Protein AF-0000000087009819 (afdb_homodimer)

Secondary structure (DSSP, 8-state):
---GGGS-HHHHHHHHHHHH-HHHHHHHHHHHHHHHTHHHHHHHHHHHHHHHTTSHHHHHHHHHHHHHHHHHHHHHHHHHHHHHHHHHHHHHHHHHHHHHHHHHT--GGGGG-HHHHHHHHHHHHHHHHTHHHHHHHHHHHHHHHHHHHHHHHHHHHTT-HHHHHHHHHTHHHHHHHHHHHHHHHHHHHHHHHHHHHHHHHHHHHHHSHHHHHHHHHTT-HHHHHHHHHHHHHHHHHHHHHHHHHHHHHHHHHHHHHHHHHHHHHHHHHHHTTT-HHHHHHHHHHHHHHHHHHTTHHHHHHHHHHHHHHHHHHHHHHHS--------------EEEEEEEEEEETTEEEEEEEEEEEETTSEEEEEE-TTSSHHHHHHHHHT--SSEEEEEEETTEE--SS-TTSPPPEEEE-TT-----SBHHHHHTTT--GGG--HHHHHHHHHHTT-HHHHHTSTTGGGPBBSTTTT-B---HHHHHHHHHHHHHHH--SEEEEESTTTTS-HHHHHHHHHHHHHHTTTSEEEEEES-GGGGTT-SEEEEEETTEEEEEE-HHHHHHTT-HHHHHHHHHHTT-/---GGGS-HHHHHHHHHHHH-HHHHHHHHHHHHHHHTHHHHHHHHHHHHHHHTTSHHHHHHHHHHHHHHHHHHHHHHHHHHHHHHHHHHHHHHHHHHHHHHHHHT--GGGGG-HHHHHHHHHHHHHHHHTHHHHHHHHHHHHHHHHHHHHHHHHHHHTT-HHHHHHHHHTHHHHHHHHHHHHHHHHHHHHHHHHHHHHHHHHHHHHHSHHHHHHHHHTT-HHHHHHHHHHHHHHHHHHHHHHHHHHHHHHHHHHHHHHHHHHHHHHHHHHHTTT-HHHHHHHHHHHHHHHHHTTTHHHHHHHHHHHHHHHHHHHHHHHS--------------EEEEEEEEEEETTEEEEEEEEEEEETTSEEEEEE-TTSSHHHHHHHHTT--SSEEEEEEETTEE--TT-TTSPPPEEEE-TT-----SBHHHHHTTT--GGG--HHHHHHHHHHTT-HHHHHTSTTGGGPBBSTTTT-B---HHHHHHHHHHHHHHH--SEEEEESTTTTS-HHHHHHHHHHHHHHTTTSEEEEEES-GGGGTT-SEEEEEETTEEEEEE-HHHHHHTT-HHHHHHHHHHTT-

pLDDT: mean 83.57, std 10.73, range [29.25, 97.44]

Sequence (1152 aa):
MKTFDEYPGWLWALRYGFSVSRLWSVISSVLIFAVAFLPAINVVVVRFLSETLIDAKSAMLMLVLTGSLFGTGGALQQIANASSRINALRVNTHAGDQFDRKMTHVPAVLYESEEFMSTVRKARQCISEGHPSSQFQASINIVSAVITAGTLAVALYDLSAKAAFISIFAPIPTALAYAWYGRQEAKYWPIAAEFNRRSVYLQDQFSYYRTGSELATMNATSQLALGAAQSRRDYRKIREKLEGKSVISDSLSGMVTTVLFIVALVFLYRDAQHEVGAVFAGIIGLMSGISAMAGIGYQVGELAISMPANHHLRELLQIDTSKPQESIISDVTSVSVQNVGVRYDDLQAVRDVAFNVEQGSLCALVGENGSGKTTMIKALQGVQNDVSGSILVDGKALNLADSRQWFAFASVHQDYGRYELSVRDFVTLGVPESVISESSIAEAMRFAEAEEFVSALPQGLDSMLGVQWGGSELSGGQWQRLAIARAVLTDAPVWFMDEPTSAVDAPTEQRIFDRLAREAERRIIILSSHRVSTLRGVKNIIVLKNGTVCETGSYQELMENETEFYRMFSTQLETAMKTFDEYPGWLWALRYGFSVSRLWSVISSVLIFAVAFLPAINVVVVRFLSETLIDAKSAMLMLVLTGSLFGTGGALQQIANASSRINALRVNTHAGDQFDRKMTHVPAVLYESEEFMSTVRKARQCISEGHPSSQFQASINIVSAVITAGTLAVALYDLSAKAAFISIFAPIPTALAYAWYGRQEAKYWPIAAEFNRRSVYLQDQFSYYRTGSELATMNATSQLALGAAQSRRDYRKIREKLEGKSVISDSLSGMVTTVLFIVALVFLYRDAQHEVGAVFAGIIGLMSGISAMAGIGYQVGELAISMPANHHLRELLQIDTSKPQESIISDVTSVSVQNVGVRYDDLQAVRDVAFNVEQGSLCALVGENGSGKTTMIKALQGVQNDVSGSILVDGKALNLADSRQWFAFASVHQDYGRYELSVRDFVTLGVPESVISESSIAEAMRFAEAEEFVSALPQGLDSMLGVQWGGSELSGGQWQRLAIARAVLTDAPVWFMDEPTSAVDAPTEQRIFDRLAREAERRIIILSSHRVSTLRGVKNIIVLKNGTVCETGSYQELMENETEFYRMFSTQLETA

Radius of gyration: 36.23 Å; Cα contacts (8 Å, |Δi|>4): 2103; chains: 2; bounding box: 70×115×74 Å

InterPro domains:
  IPR003439 ABC transporter-like, ATP-binding domain [PF00005] (351-502)
  IPR003439 ABC transporter-like, ATP-binding domain [PS50893] (335-571)
  IPR003593 AAA+ ATPase domain [SM00382] (359-548)
  IPR017871 ABC transporter-like, conserved site [PS00211] (474-488)
  IPR027417 P-loop containing nucleoside triphosphate hydrolase [G3DSA:3.40.50.300] (331-576)
  IPR027417 P-loop containing nucleoside triphosphate hydrolase [SSF52540] (333-572)
  IPR036640 ABC transporter type 1, transmembrane domain superfamily [G3DSA:1.20.1560.10] (9-322)
  IPR036640 ABC transporter type 1, transmembrane domain superfamily [SSF90123] (21-318)
  IPR039421 Type 1 protein exporter [PTHR24221] (65-568)

Structure (mmCIF, N/CA/C/O backbone):
data_AF-0000000087009819-model_v1
#
loop_
_entity.id
_entity.type
_entity.pdbx_description
1 polymer 'ABC transporter ATP-binding protein'
#
loop_
_atom_site.group_PDB
_atom_site.id
_atom_site.type_symbol
_atom_site.label_atom_id
_atom_site.label_alt_id
_atom_site.label_comp_id
_atom_site.label_asym_id
_atom_site.label_entity_id
_atom_site.label_seq_id
_atom_site.pdbx_PDB_ins_code
_atom_site.Cartn_x
_atom_site.Cartn_y
_atom_site.Cartn_z
_atom_site.occupancy
_atom_site.B_iso_or_equiv
_atom_site.auth_seq_id
_atom_site.auth_comp_id
_atom_site.auth_asym_id
_atom_site.auth_atom_id
_atom_site.pdbx_PDB_model_num
ATOM 1 N N . MET A 1 1 ? 31.344 3.775 6.66 1 29.25 1 MET A N 1
ATOM 2 C CA . MET A 1 1 ? 30.234 4.586 7.164 1 29.25 1 MET A CA 1
ATOM 3 C C . MET A 1 1 ? 29.922 4.234 8.617 1 29.25 1 MET A C 1
ATOM 5 O O . MET A 1 1 ? 29.562 3.094 8.922 1 29.25 1 MET A O 1
ATOM 9 N N . LYS A 1 2 ? 30.375 4.859 9.602 1 37.56 2 LYS A N 1
ATOM 10 C CA . LYS A 1 2 ? 30.453 4.629 11.039 1 37.56 2 LYS A CA 1
ATOM 11 C C . LYS A 1 2 ? 29.062 4.383 11.625 1 37.56 2 LYS A C 1
ATOM 13 O O . LYS A 1 2 ? 28.078 5.008 11.211 1 37.56 2 LYS A O 1
ATOM 18 N N . THR A 1 3 ? 28.797 3.264 12.297 1 42.56 3 THR A N 1
ATOM 19 C CA . THR A 1 3 ? 27.672 2.654 13.016 1 42.56 3 THR A CA 1
ATOM 20 C C . THR A 1 3 ? 27.047 3.648 13.984 1 42.56 3 THR A C 1
ATOM 22 O O . THR A 1 3 ? 27.734 4.184 14.859 1 42.56 3 THR A O 1
ATOM 25 N N . PHE A 1 4 ? 26.344 4.496 13.594 1 47.66 4 PHE A N 1
ATOM 26 C CA . PHE A 1 4 ? 25.547 5.355 14.469 1 47.66 4 PHE A CA 1
ATOM 27 C C . PHE A 1 4 ? 25.078 4.59 15.695 1 47.66 4 PHE A C 1
ATOM 29 O O . PHE A 1 4 ? 24.078 4.965 16.312 1 47.66 4 PHE A O 1
ATOM 36 N N . ASP A 1 5 ? 25.516 3.41 15.93 1 50.91 5 ASP A N 1
ATOM 37 C CA . ASP A 1 5 ? 25.125 2.471 16.969 1 50.91 5 ASP A CA 1
ATOM 38 C C . ASP A 1 5 ? 25.219 3.109 18.359 1 50.91 5 ASP A C 1
ATOM 40 O O . ASP A 1 5 ? 24.438 2.777 19.25 1 50.91 5 ASP A O 1
ATOM 44 N N . GLU A 1 6 ? 26.344 3.99 18.562 1 52.09 6 GLU A N 1
ATOM 45 C CA . GLU A 1 6 ? 26.641 4.238 19.953 1 52.09 6 GLU A CA 1
ATOM 46 C C . GLU A 1 6 ? 25.781 5.355 20.531 1 52.09 6 GLU A C 1
ATOM 48 O O . GLU A 1 6 ? 25.875 5.68 21.719 1 52.09 6 GLU A O 1
ATOM 53 N N . TYR A 1 7 ? 25.109 5.844 19.719 1 54.03 7 TYR A N 1
ATOM 54 C CA . TYR A 1 7 ? 24.484 7.035 20.281 1 54.03 7 TYR A CA 1
ATOM 55 C C . TYR A 1 7 ? 23.078 6.73 20.781 1 54.03 7 TYR A C 1
ATOM 57 O O . TYR A 1 7 ? 22.406 5.848 20.25 1 54.03 7 TYR A O 1
ATOM 65 N N . PRO A 1 8 ? 22.828 7.27 21.906 1 62.16 8 PRO A N 1
ATOM 66 C CA . PRO A 1 8 ? 21.469 7.125 22.422 1 62.16 8 PRO A CA 1
ATOM 67 C C . PRO A 1 8 ? 20.406 7.445 21.391 1 62.16 8 PRO A C 1
ATOM 69 O O . PRO A 1 8 ? 20.656 8.195 20.438 1 62.16 8 PRO A O 1
ATOM 72 N N . GLY A 1 9 ? 19.312 6.691 21.281 1 63.31 9 GLY A N 1
ATOM 73 C CA . GLY A 1 9 ? 18.188 6.723 20.359 1 63.31 9 GLY A CA 1
ATOM 74 C C . GLY A 1 9 ? 17.75 8.133 20 1 63.31 9 GLY A C 1
ATOM 75 O O . GLY A 1 9 ? 17.469 8.422 18.844 1 63.31 9 GLY A O 1
ATOM 76 N N . TRP A 1 10 ? 18.016 9.031 20.906 1 69.31 10 TRP A N 1
ATOM 77 C CA . TRP A 1 10 ? 17.484 10.375 20.672 1 69.31 10 TRP A CA 1
ATOM 78 C C . TRP A 1 10 ? 18.438 11.195 19.812 1 69.31 10 TRP A C 1
ATOM 80 O O . TRP A 1 10 ? 18 12.102 19.094 1 69.31 10 TRP A O 1
ATOM 90 N N . LEU A 1 11 ? 19.703 10.891 19.766 1 78.44 11 LEU A N 1
ATOM 91 C CA . LEU A 1 11 ? 20.688 11.688 19.047 1 78.44 11 LEU A CA 1
ATOM 92 C C . LEU A 1 11 ? 20.953 11.102 17.656 1 78.44 11 LEU A C 1
ATOM 94 O O . LEU A 1 11 ? 21.484 11.789 16.781 1 78.44 11 LEU A O 1
ATOM 98 N N . TRP A 1 12 ? 20.547 9.945 17.516 1 82.62 12 TRP A N 1
ATOM 99 C CA . TRP A 1 12 ? 20.875 9.266 16.266 1 82.62 12 TRP A CA 1
ATOM 100 C C . TRP A 1 12 ? 20.312 10.023 15.078 1 82.62 12 TRP A C 1
ATOM 102 O O . TRP A 1 12 ? 21.016 10.266 14.094 1 82.62 12 TRP A O 1
ATOM 112 N N . ALA A 1 13 ? 19.078 10.398 15.156 1 83.62 13 ALA A N 1
ATOM 113 C CA . ALA A 1 13 ? 18.422 11.047 14.031 1 83.62 13 ALA A CA 1
ATOM 114 C C . ALA A 1 13 ? 19.062 12.398 13.727 1 83.62 13 ALA A C 1
ATOM 116 O O . ALA A 1 13 ? 19.141 12.805 12.562 1 83.62 13 ALA A O 1
ATOM 117 N N . LEU A 1 14 ? 19.516 13.094 14.75 1 87.38 14 LEU A N 1
ATOM 118 C CA . LEU A 1 14 ? 20.188 14.383 14.562 1 87.38 14 LEU A CA 1
ATOM 119 C C . LEU A 1 14 ? 21.516 14.203 13.836 1 87.38 14 LEU A C 1
ATOM 121 O O . LEU A 1 14 ? 21.797 14.922 12.875 1 87.38 14 LEU A O 1
ATOM 125 N N . ARG A 1 15 ? 22.281 13.258 14.273 1 85.31 15 ARG A N 1
ATOM 126 C CA . ARG A 1 15 ? 23.562 13 13.625 1 85.31 15 ARG A CA 1
ATOM 127 C C . ARG A 1 15 ? 23.359 12.477 12.203 1 85.31 15 ARG A C 1
ATOM 129 O O . ARG A 1 15 ? 24.125 12.828 11.297 1 85.31 15 ARG A O 1
ATOM 136 N N . TYR A 1 16 ? 22.422 11.625 12.102 1 86.94 16 TYR A N 1
ATOM 137 C CA . TYR A 1 16 ? 22.094 11.07 10.789 1 86.94 16 TYR A CA 1
ATOM 138 C C . TYR A 1 16 ? 21.688 12.164 9.812 1 86.94 16 TYR A C 1
ATOM 140 O O . TYR A 1 16 ? 22.188 12.211 8.68 1 86.94 16 TYR A O 1
ATOM 148 N N . GLY A 1 17 ? 20.875 13.023 10.211 1 87.19 17 GLY A N 1
ATOM 149 C CA . GLY A 1 17 ? 20.438 14.125 9.367 1 87.19 17 GLY A CA 1
ATOM 150 C C . GLY A 1 17 ? 21.578 15.031 8.945 1 87.19 17 GLY A C 1
ATOM 151 O O . GLY A 1 17 ? 21.703 15.391 7.77 1 87.19 17 GLY A O 1
ATOM 152 N N . PHE A 1 18 ? 22.438 15.328 9.891 1 89.62 18 PHE A N 1
ATOM 153 C CA . PHE A 1 18 ? 23.562 16.219 9.625 1 89.62 18 PHE A CA 1
ATOM 154 C C . PHE A 1 18 ? 24.594 15.539 8.75 1 89.62 18 PHE A C 1
ATOM 156 O O . PHE A 1 18 ? 25.328 16.203 8 1 89.62 18 PHE A O 1
ATOM 163 N N . SER A 1 19 ? 24.656 14.211 8.781 1 87.81 19 SER A N 1
ATOM 164 C CA . SER A 1 19 ? 25.625 13.484 7.992 1 87.81 19 SER A CA 1
ATOM 165 C C . SER A 1 19 ? 25.172 13.328 6.547 1 87.81 19 SER A C 1
ATOM 167 O O . SER A 1 19 ? 25.984 13.312 5.625 1 87.81 19 SER A O 1
ATOM 169 N N . VAL A 1 20 ? 23.938 13.164 6.301 1 86.56 20 VAL A N 1
ATOM 170 C CA . VAL A 1 20 ? 23.391 12.891 4.98 1 86.56 20 VAL A CA 1
ATOM 171 C C . VAL A 1 20 ? 23.344 14.18 4.16 1 86.56 20 VAL A C 1
ATOM 173 O O . VAL A 1 20 ? 23.781 14.203 3.008 1 86.56 20 VAL A O 1
ATOM 176 N N . SER A 1 21 ? 22.672 15.18 4.754 1 87.12 21 SER A N 1
ATOM 177 C CA . SER A 1 21 ? 22.547 16.484 4.105 1 87.12 21 SER A CA 1
ATOM 178 C C . SER A 1 21 ? 23.047 17.594 5.016 1 87.12 21 SER A C 1
ATOM 180 O O . SER A 1 21 ? 22.25 18.328 5.605 1 87.12 21 SER A O 1
ATOM 182 N N . ARG A 1 22 ? 24.344 17.797 5.047 1 86.75 22 ARG A N 1
ATOM 183 C CA . ARG A 1 22 ? 24.953 18.734 5.973 1 86.75 22 ARG A CA 1
ATOM 184 C C . ARG A 1 22 ? 24.469 20.156 5.719 1 86.75 22 ARG A C 1
ATOM 186 O O . ARG A 1 22 ? 24.062 20.859 6.648 1 86.75 22 ARG A O 1
ATOM 193 N N . LEU A 1 23 ? 24.438 20.5 4.457 1 89.06 23 LEU A N 1
ATOM 194 C CA . LEU A 1 23 ? 24.109 21.875 4.113 1 89.06 23 LEU A CA 1
ATOM 195 C C . LEU A 1 23 ? 22.656 22.188 4.453 1 89.06 23 LEU A C 1
ATOM 197 O O . LEU A 1 23 ? 22.375 23.156 5.168 1 89.06 23 LEU A O 1
ATOM 201 N N . TRP A 1 24 ? 21.781 21.312 4.027 1 89.19 24 TRP A N 1
ATOM 202 C CA . TRP A 1 24 ? 20.375 21.609 4.211 1 89.19 24 TRP A CA 1
ATOM 203 C C . TRP A 1 24 ? 19.953 21.406 5.668 1 89.19 24 TRP A C 1
ATOM 205 O O . TRP A 1 24 ? 19.047 22.078 6.16 1 89.19 24 TRP A O 1
ATOM 215 N N . SER A 1 25 ? 20.594 20.531 6.371 1 92.25 25 SER A N 1
ATOM 216 C CA . SER A 1 25 ? 20.312 20.344 7.789 1 92.25 25 SER A CA 1
ATOM 217 C C . SER A 1 25 ? 20.734 21.578 8.602 1 92.25 25 SER A C 1
ATOM 219 O O . SER A 1 25 ? 20.016 22.016 9.492 1 92.25 25 SER A O 1
ATOM 221 N N . VAL A 1 26 ? 21.875 22.109 8.219 1 92.56 26 VAL A N 1
ATOM 222 C CA . VAL A 1 26 ? 22.375 23.297 8.914 1 92.56 26 VAL A CA 1
ATOM 223 C C . VAL A 1 26 ? 21.516 24.5 8.57 1 92.56 26 VAL A C 1
ATOM 225 O O . VAL A 1 26 ? 21.109 25.266 9.453 1 92.56 26 VAL A O 1
ATOM 228 N N . ILE A 1 27 ? 21.203 24.609 7.285 1 91.75 27 ILE A N 1
ATOM 229 C CA . ILE A 1 27 ? 20.406 25.75 6.844 1 91.75 27 ILE A CA 1
ATOM 230 C C . ILE A 1 27 ? 19.047 25.719 7.527 1 91.75 27 ILE A C 1
ATOM 232 O O . ILE A 1 27 ? 18.578 26.719 8.055 1 91.75 27 ILE A O 1
ATOM 236 N N . SER A 1 28 ? 18.422 24.562 7.523 1 91.62 28 SER A N 1
ATOM 237 C CA . SER A 1 28 ? 17.109 24.453 8.141 1 91.62 28 SER A CA 1
ATOM 238 C C . SER A 1 28 ? 17.172 24.719 9.641 1 91.62 28 SER A C 1
ATOM 240 O O . SER A 1 28 ? 16.312 25.406 10.195 1 91.62 28 SER A O 1
ATOM 242 N N . SER A 1 29 ? 18.203 24.219 10.312 1 93.5 29 SER A N 1
ATOM 243 C CA . SER A 1 29 ? 18.344 24.406 11.75 1 93.5 29 SER A CA 1
ATOM 244 C C . SER A 1 29 ? 18.609 25.875 12.094 1 93.5 29 SER A C 1
ATOM 246 O O . SER A 1 29 ? 17.984 26.422 13 1 93.5 29 SER A O 1
ATOM 248 N N . VAL A 1 30 ? 19.453 26.484 11.344 1 93.06 30 VAL A N 1
ATOM 249 C CA . VAL A 1 30 ? 19.812 27.875 11.594 1 93.06 30 VAL A CA 1
ATOM 250 C C . VAL A 1 30 ? 18.609 28.781 11.352 1 93.06 30 VAL A C 1
ATOM 252 O O . VAL A 1 30 ? 18.359 29.703 12.125 1 93.06 30 VAL A O 1
ATOM 255 N N . LEU A 1 31 ? 17.922 28.5 10.297 1 91.31 31 LEU A N 1
ATOM 256 C CA . LEU A 1 31 ? 16.75 29.312 9.992 1 91.31 31 LEU A CA 1
ATOM 257 C C . LEU A 1 31 ? 15.672 29.141 11.055 1 91.31 31 LEU A C 1
ATOM 259 O O . LEU A 1 31 ? 15.023 30.109 11.453 1 91.31 31 LEU A O 1
ATOM 263 N N . ILE A 1 32 ? 15.492 27.922 11.547 1 90.88 32 ILE A N 1
ATOM 264 C CA . ILE A 1 32 ? 14.492 27.656 12.586 1 90.88 32 ILE A CA 1
ATOM 265 C C . ILE A 1 32 ? 14.906 28.344 13.883 1 90.88 32 ILE A C 1
ATOM 267 O O . ILE A 1 32 ? 14.07 28.922 14.578 1 90.88 32 ILE A O 1
ATOM 271 N N . PHE A 1 33 ? 16.156 28.359 14.18 1 92.19 33 PHE A N 1
ATOM 272 C CA . PHE A 1 33 ? 16.641 29.016 15.383 1 92.19 33 PHE A CA 1
ATOM 273 C C . PHE A 1 33 ? 16.547 30.531 15.258 1 92.19 33 PHE A C 1
ATOM 275 O O . PHE A 1 33 ? 16.266 31.234 16.234 1 92.19 33 PHE A O 1
ATOM 282 N N . ALA A 1 34 ? 16.75 30.984 14.039 1 90.94 34 ALA A N 1
ATOM 283 C CA . ALA A 1 34 ? 16.609 32.406 13.812 1 90.94 34 ALA A CA 1
ATOM 284 C C . ALA A 1 34 ? 15.164 32.875 14.047 1 90.94 34 ALA A C 1
ATOM 286 O O . ALA A 1 34 ? 14.93 33.906 14.641 1 90.94 34 ALA A O 1
ATOM 287 N N . VAL A 1 35 ? 14.234 32.062 13.625 1 87.19 35 VAL A N 1
ATOM 288 C CA . VAL A 1 35 ? 12.82 32.375 13.797 1 87.19 35 VAL A CA 1
ATOM 289 C C . VAL A 1 35 ? 12.461 32.281 15.281 1 87.19 35 VAL A C 1
ATOM 291 O O . VAL A 1 35 ? 11.578 33 15.742 1 87.19 35 VAL A O 1
ATOM 294 N N . ALA A 1 36 ? 13.227 31.5 16.031 1 88.44 36 ALA A N 1
ATOM 295 C CA . ALA A 1 36 ? 12.953 31.297 17.453 1 88.44 36 ALA A CA 1
ATOM 296 C C . ALA A 1 36 ? 13.227 32.562 18.234 1 88.44 36 ALA A C 1
ATOM 298 O O . ALA A 1 36 ? 12.695 32.75 19.328 1 88.44 36 ALA A O 1
ATOM 299 N N . PHE A 1 37 ? 13.922 33.5 17.656 1 89.06 37 PHE A N 1
ATOM 300 C CA . PHE A 1 37 ? 14.281 34.75 18.344 1 89.06 37 PHE A CA 1
ATOM 301 C C . PHE A 1 37 ? 13.258 35.844 18.062 1 89.06 37 PHE A C 1
ATOM 303 O O . PHE A 1 37 ? 13.258 36.875 18.734 1 89.06 37 PHE A O 1
ATOM 310 N N . LEU A 1 38 ? 12.375 35.562 17.172 1 85.12 38 LEU A N 1
ATOM 311 C CA . LEU A 1 38 ? 11.492 36.625 16.688 1 85.12 38 LEU A CA 1
ATOM 312 C C . LEU A 1 38 ? 10.555 37.094 17.781 1 85.12 38 LEU A C 1
ATOM 314 O O . LEU A 1 38 ? 10.336 38.312 17.938 1 85.12 38 LEU A O 1
ATOM 318 N N . PRO A 1 39 ? 10.016 36.188 18.609 1 81.69 39 PRO A N 1
ATOM 319 C CA . PRO A 1 39 ? 9.117 36.688 19.656 1 81.69 39 PRO A CA 1
ATOM 320 C C . PRO A 1 39 ? 9.82 37.625 20.641 1 81.69 39 PRO A C 1
ATOM 322 O O . PRO A 1 39 ? 9.25 38.625 21.047 1 81.69 39 PRO A O 1
ATOM 325 N N . ALA A 1 40 ? 11.031 37.344 21.016 1 85.75 40 ALA A N 1
ATOM 326 C CA . ALA A 1 40 ? 11.789 38.219 21.922 1 85.75 40 ALA A CA 1
ATOM 327 C C . ALA A 1 40 ? 12.086 39.562 21.281 1 85.75 40 ALA A C 1
ATOM 329 O O . ALA A 1 40 ? 12 40.594 21.938 1 85.75 40 ALA A O 1
ATOM 330 N N . ILE A 1 41 ? 12.422 39.531 20.016 1 86.5 41 ILE A N 1
ATOM 331 C CA . ILE A 1 41 ? 12.734 40.75 19.297 1 86.5 41 ILE A CA 1
ATOM 332 C C . ILE A 1 41 ? 11.484 41.625 19.203 1 86.5 41 ILE A C 1
ATOM 334 O O . ILE A 1 41 ? 11.578 42.875 19.281 1 86.5 41 ILE A O 1
ATOM 338 N N . ASN A 1 42 ? 10.328 41.031 19.031 1 81.62 42 ASN A N 1
ATOM 339 C CA . ASN A 1 42 ? 9.078 41.781 18.984 1 81.62 42 ASN A CA 1
ATOM 340 C C . ASN A 1 42 ? 8.82 42.531 20.297 1 81.62 42 ASN A C 1
ATOM 342 O O . ASN A 1 42 ? 8.344 43.656 20.281 1 81.62 42 ASN A O 1
ATOM 346 N N . VAL A 1 43 ? 9.133 41.906 21.406 1 81.62 43 VAL A N 1
ATOM 347 C CA . VAL A 1 43 ? 8.938 42.562 22.703 1 81.62 43 VAL A CA 1
ATOM 348 C C . VAL A 1 43 ? 9.82 43.781 22.812 1 81.62 43 VAL A C 1
ATOM 350 O O . VAL A 1 43 ? 9.359 44.875 23.219 1 81.62 43 VAL A O 1
ATOM 353 N N . VAL A 1 44 ? 11.023 43.656 22.438 1 85 44 VAL A N 1
ATOM 354 C CA . VAL A 1 44 ? 11.992 44.719 22.578 1 85 44 VAL A CA 1
ATOM 355 C C . VAL A 1 44 ? 11.617 45.875 21.641 1 85 44 VAL A C 1
ATOM 357 O O . VAL A 1 44 ? 11.641 47.062 22.047 1 85 44 VAL A O 1
ATOM 360 N N . VAL A 1 45 ? 11.242 45.562 20.484 1 83.38 45 VAL A N 1
ATOM 361 C CA . VAL A 1 45 ? 10.93 46.594 19.5 1 83.38 45 VAL A CA 1
ATOM 362 C C . VAL A 1 45 ? 9.664 47.344 19.922 1 83.38 45 VAL A C 1
ATOM 364 O O . VAL A 1 45 ? 9.586 48.562 19.797 1 83.38 45 VAL A O 1
ATOM 367 N N . VAL A 1 46 ? 8.672 46.625 20.391 1 80.69 46 VAL A N 1
ATOM 368 C CA . VAL A 1 46 ? 7.414 47.25 20.797 1 80.69 46 VAL A CA 1
ATOM 369 C C . VAL A 1 46 ? 7.645 48.125 22.031 1 80.69 46 VAL A C 1
ATOM 371 O O . VAL A 1 46 ? 7.023 49.188 22.172 1 80.69 46 VAL A O 1
ATOM 374 N N . ARG A 1 47 ? 8.484 47.719 22.891 1 81 47 ARG A N 1
ATOM 375 C CA . ARG A 1 47 ? 8.82 48.562 24.062 1 81 47 ARG A CA 1
ATOM 376 C C . ARG A 1 47 ? 9.453 49.875 23.625 1 81 47 ARG A C 1
ATOM 378 O O . ARG A 1 47 ? 9.109 50.938 24.156 1 81 47 ARG A O 1
ATOM 385 N N . PHE A 1 48 ? 10.328 49.75 22.672 1 82.25 48 PHE A N 1
ATOM 386 C CA . PHE A 1 48 ? 11 50.969 22.188 1 82.25 48 PHE A CA 1
ATOM 387 C C . PHE A 1 48 ? 10.023 51.844 21.422 1 82.25 48 PHE A C 1
ATOM 389 O O . PHE A 1 48 ? 10.148 53.062 21.422 1 82.25 48 PHE A O 1
ATOM 396 N N . LEU A 1 49 ? 9.102 51.188 20.797 1 82.12 49 LEU A N 1
ATOM 397 C CA . LEU A 1 49 ? 8.094 51.938 20.047 1 82.12 49 LEU A CA 1
ATOM 398 C C . LEU A 1 49 ? 7.254 52.781 20.984 1 82.12 49 LEU A C 1
ATOM 400 O O . LEU A 1 49 ? 6.914 53.938 20.656 1 82.12 49 LEU A O 1
ATOM 404 N N . SER A 1 50 ? 6.902 52.312 22.094 1 78.69 50 SER A N 1
ATOM 405 C CA . SER A 1 50 ? 6.074 53.031 23.062 1 78.69 50 SER A CA 1
ATOM 406 C C . SER A 1 50 ? 6.785 54.281 23.578 1 78.69 50 SER A C 1
ATOM 408 O O . SER A 1 50 ? 6.141 55.281 23.875 1 78.69 50 SER A O 1
ATOM 410 N N . GLU A 1 51 ? 8.062 54.188 23.609 1 77.88 51 GLU A N 1
ATOM 411 C CA . GLU A 1 51 ? 8.836 55.312 24.109 1 77.88 51 GLU A CA 1
ATOM 412 C C . GLU A 1 51 ? 9 56.406 23.047 1 77.88 51 GLU A C 1
ATOM 414 O O . GLU A 1 51 ? 9.156 57.594 23.375 1 77.88 51 GLU A O 1
ATOM 419 N N . THR A 1 52 ? 8.945 55.969 21.844 1 77.88 52 THR A N 1
ATOM 420 C CA . THR A 1 52 ? 9.266 56.906 20.766 1 77.88 52 THR A CA 1
ATOM 421 C C . THR A 1 52 ? 7.996 57.438 20.125 1 77.88 52 THR A C 1
ATOM 423 O O . THR A 1 52 ? 8.055 58.281 19.219 1 77.88 52 THR A O 1
ATOM 426 N N . LEU A 1 53 ? 6.863 56.969 20.5 1 76.12 53 LEU A N 1
ATOM 427 C CA . LEU A 1 53 ? 5.613 57.375 19.844 1 76.12 53 LEU A CA 1
ATOM 428 C C . LEU A 1 53 ? 5.371 58.875 19.969 1 76.12 53 LEU A C 1
ATOM 430 O O . LEU A 1 53 ? 4.613 59.438 19.203 1 76.12 53 LEU A O 1
ATOM 434 N N . ILE A 1 54 ? 6.105 59.531 20.828 1 70.06 54 ILE A N 1
ATOM 435 C CA . ILE A 1 54 ? 5.906 60.969 21.031 1 70.06 54 ILE A CA 1
ATOM 436 C C . ILE A 1 54 ? 6.535 61.75 19.875 1 70.06 54 ILE A C 1
ATOM 438 O O . ILE A 1 54 ? 5.961 62.719 19.391 1 70.06 54 ILE A O 1
ATOM 442 N N . ASP A 1 55 ? 7.637 61.156 19.422 1 79.19 55 ASP A N 1
ATOM 443 C CA . ASP A 1 55 ? 8.305 61.781 18.281 1 79.19 55 ASP A CA 1
ATOM 444 C C . ASP A 1 55 ? 7.883 61.125 16.969 1 79.19 55 ASP A C 1
ATOM 446 O O . ASP A 1 55 ? 8.062 59.938 16.781 1 79.19 55 ASP A O 1
ATOM 450 N N . ALA A 1 56 ? 7.266 61.938 16.094 1 78.12 56 ALA A N 1
ATOM 451 C CA . ALA A 1 56 ? 6.668 61.438 14.852 1 78.12 56 ALA A CA 1
ATOM 452 C C . ALA A 1 56 ? 7.703 60.719 13.984 1 78.12 56 ALA A C 1
ATOM 454 O O . ALA A 1 56 ? 7.434 59.656 13.438 1 78.12 56 ALA A O 1
ATOM 455 N N . LYS A 1 57 ? 8.82 61.344 13.812 1 82.62 57 LYS A N 1
ATOM 456 C CA . LYS A 1 57 ? 9.844 60.75 12.945 1 82.62 57 LYS A CA 1
ATOM 457 C C . LYS A 1 57 ? 10.336 59.438 13.5 1 82.62 57 LYS A C 1
ATOM 459 O O . LYS A 1 57 ? 10.453 58.438 12.758 1 82.62 57 LYS A O 1
ATOM 464 N N . SER A 1 58 ? 10.617 59.469 14.773 1 84.94 58 SER A N 1
ATOM 465 C CA . SER A 1 58 ? 11.094 58.219 15.398 1 84.94 58 SER A CA 1
ATOM 466 C C . SER A 1 58 ? 10 57.156 15.453 1 84.94 58 SER A C 1
ATOM 468 O O . SER A 1 58 ? 10.281 55.969 15.328 1 84.94 58 SER A O 1
ATOM 470 N N . ALA A 1 59 ? 8.828 57.625 15.547 1 82.5 59 ALA A N 1
ATOM 471 C CA . ALA A 1 59 ? 7.695 56.688 15.586 1 82.5 59 ALA A CA 1
ATOM 472 C C . ALA A 1 59 ? 7.512 56 14.242 1 82.5 59 ALA A C 1
ATOM 474 O O . ALA A 1 59 ? 7.25 54.812 14.188 1 82.5 59 ALA A O 1
ATOM 475 N N . MET A 1 60 ? 7.691 56.812 13.227 1 83.62 60 MET A N 1
ATOM 476 C CA . MET A 1 60 ? 7.535 56.219 11.891 1 83.62 60 MET A CA 1
ATOM 477 C C . MET A 1 60 ? 8.609 55.188 11.609 1 83.62 60 MET A C 1
ATOM 479 O O . MET A 1 60 ? 8.32 54.125 11.047 1 83.62 60 MET A O 1
ATOM 483 N N . LEU A 1 61 ? 9.758 55.438 11.984 1 84.44 61 LEU A N 1
ATOM 484 C CA . LEU A 1 61 ? 10.852 54.5 11.781 1 84.44 61 LEU A CA 1
ATOM 485 C C . LEU A 1 61 ? 10.617 53.219 12.562 1 84.44 61 LEU A C 1
ATOM 487 O O . LEU A 1 61 ? 10.867 52.125 12.055 1 84.44 61 LEU A O 1
ATOM 491 N N . MET A 1 62 ? 10.141 53.406 13.695 1 83.94 62 MET A N 1
ATOM 492 C CA . MET A 1 62 ? 9.93 52.219 14.531 1 83.94 62 MET A CA 1
ATOM 493 C C . MET A 1 62 ? 8.758 51.406 14.016 1 83.94 62 MET A C 1
ATOM 495 O O . MET A 1 62 ? 8.75 50.188 14.141 1 83.94 62 MET A O 1
ATOM 499 N N . LEU A 1 63 ? 7.793 52.062 13.508 1 83.5 63 LEU A N 1
ATOM 500 C CA . LEU A 1 63 ? 6.664 51.312 12.93 1 83.5 63 LEU A CA 1
ATOM 501 C C . LEU A 1 63 ? 7.102 50.531 11.711 1 83.5 63 LEU A C 1
ATOM 503 O O . LEU A 1 63 ? 6.66 49.406 11.516 1 83.5 63 LEU A O 1
ATOM 507 N N . VAL A 1 64 ? 7.957 51.125 10.961 1 83 64 VAL A N 1
ATOM 508 C CA . VAL A 1 64 ? 8.492 50.406 9.789 1 83 64 VAL A CA 1
ATOM 509 C C . VAL A 1 64 ? 9.336 49.219 10.242 1 83 64 VAL A C 1
ATOM 511 O O . VAL A 1 64 ? 9.266 48.156 9.648 1 83 64 VAL A O 1
ATOM 514 N N . LEU A 1 65 ? 10.039 49.438 11.281 1 81.94 65 LEU A N 1
ATOM 515 C CA . LEU A 1 65 ? 10.875 48.375 11.797 1 81.94 65 LEU A CA 1
ATOM 516 C C . LEU A 1 65 ? 10.016 47.219 12.359 1 81.94 65 LEU A C 1
ATOM 518 O O . LEU A 1 65 ? 10.328 46.062 12.164 1 81.94 65 LEU A O 1
ATOM 522 N N . THR A 1 66 ? 8.961 47.656 13.086 1 80.31 66 THR A N 1
ATOM 523 C CA . THR A 1 66 ? 8.062 46.625 13.633 1 80.31 66 THR A CA 1
ATOM 524 C C . THR A 1 66 ? 7.375 45.875 12.508 1 80.31 66 THR A C 1
ATOM 526 O O . THR A 1 66 ? 7.285 44.625 12.562 1 80.31 66 THR A O 1
ATOM 529 N N . GLY A 1 67 ? 6.91 46.562 11.539 1 78.12 67 GLY A N 1
ATOM 530 C CA . GLY A 1 67 ? 6.293 45.906 10.391 1 78.12 67 GLY A CA 1
ATOM 531 C C . GLY A 1 67 ? 7.246 45.031 9.625 1 78.12 67 GLY A C 1
ATOM 532 O O . GLY A 1 67 ? 6.879 43.906 9.227 1 78.12 67 GLY A O 1
ATOM 533 N N . SER A 1 68 ? 8.43 45.469 9.469 1 79.25 68 SER A N 1
ATOM 534 C CA . SER A 1 68 ? 9.43 44.688 8.758 1 79.25 68 SER A CA 1
ATOM 535 C C . SER A 1 68 ? 9.797 43.438 9.523 1 79.25 68 SER A C 1
ATOM 537 O O . SER A 1 68 ? 10 42.375 8.93 1 79.25 68 SER A O 1
ATOM 539 N N . LEU A 1 69 ? 9.859 43.5 10.781 1 79.88 69 LEU A N 1
ATOM 540 C CA . LEU A 1 69 ? 10.211 42.344 11.609 1 79.88 69 LEU A CA 1
ATOM 541 C C . LEU A 1 69 ? 9.109 41.281 11.555 1 79.88 69 LEU A C 1
ATOM 543 O O . LEU A 1 69 ? 9.398 40.094 11.453 1 79.88 69 LEU A O 1
ATOM 547 N N . PHE A 1 70 ? 7.926 41.75 11.625 1 73.44 70 PHE A N 1
ATOM 548 C CA . PHE A 1 70 ? 6.816 40.812 11.602 1 73.44 70 PHE A CA 1
ATOM 549 C C . PHE A 1 70 ? 6.66 40.188 10.219 1 73.44 70 PHE A C 1
ATOM 551 O O . PHE A 1 70 ? 6.402 39 10.102 1 73.44 70 PHE A O 1
ATOM 558 N N . GLY A 1 71 ? 6.754 41.031 9.156 1 70.81 71 GLY A N 1
ATOM 559 C CA . GLY A 1 71 ? 6.668 40.531 7.797 1 70.81 71 GLY A CA 1
ATOM 560 C C . GLY A 1 71 ? 7.805 39.594 7.441 1 70.81 71 GLY A C 1
ATOM 561 O O . GLY A 1 71 ? 7.574 38.5 6.898 1 70.81 71 GLY A O 1
ATOM 562 N N . THR A 1 72 ? 8.992 40.031 7.797 1 72.56 72 THR A N 1
ATOM 563 C CA . THR A 1 72 ? 10.164 39.219 7.504 1 72.56 72 THR A CA 1
ATOM 564 C C . THR A 1 72 ? 10.156 37.938 8.344 1 72.56 72 THR A C 1
ATOM 566 O O . THR A 1 72 ? 10.641 36.906 7.898 1 72.56 72 THR A O 1
ATOM 569 N N . GLY A 1 73 ? 9.555 38.094 9.578 1 76.31 73 GLY A N 1
ATOM 570 C CA . GLY A 1 73 ? 9.43 36.875 10.398 1 76.31 73 GLY A CA 1
ATOM 571 C C . GLY A 1 73 ? 8.578 35.812 9.758 1 76.31 73 GLY A C 1
ATOM 572 O O . GLY A 1 73 ? 8.93 34.625 9.797 1 76.31 73 GLY A O 1
ATOM 573 N N . GLY A 1 74 ? 7.469 36.219 9.109 1 73.06 74 GLY A N 1
ATOM 574 C CA . GLY A 1 74 ? 6.629 35.25 8.391 1 73.06 74 GLY A CA 1
ATOM 575 C C . GLY A 1 74 ? 7.328 34.625 7.203 1 73.06 74 GLY A C 1
ATOM 576 O O . GLY A 1 74 ? 7.227 33.406 6.988 1 73.06 74 GLY A O 1
ATOM 577 N N . ALA A 1 75 ? 8.023 35.438 6.449 1 73.94 75 ALA A N 1
ATOM 578 C CA . ALA A 1 75 ? 8.766 34.938 5.293 1 73.94 75 ALA A CA 1
ATOM 579 C C . ALA A 1 75 ? 9.875 34 5.723 1 73.94 75 ALA A C 1
ATOM 581 O O . ALA A 1 75 ? 10.078 32.938 5.098 1 73.94 75 ALA A O 1
ATOM 582 N N . LEU A 1 76 ? 10.586 34.438 6.758 1 80.75 76 LEU A N 1
ATOM 583 C CA . LEU A 1 76 ? 11.664 33.625 7.258 1 80.75 76 LEU A CA 1
ATOM 584 C C . LEU A 1 76 ? 11.133 32.281 7.742 1 80.75 76 LEU A C 1
ATOM 586 O O . LEU A 1 76 ? 11.773 31.234 7.559 1 80.75 76 LEU A O 1
ATOM 590 N N . GLN A 1 77 ? 10.047 32.312 8.305 1 80.94 77 GLN A N 1
ATOM 591 C CA . GLN A 1 77 ? 9.43 31.078 8.773 1 80.94 77 GLN A CA 1
ATOM 592 C C . GLN A 1 77 ? 9.07 30.172 7.609 1 80.94 77 GLN A C 1
ATOM 594 O O . GLN A 1 77 ? 9.25 28.953 7.695 1 80.94 77 GLN A O 1
ATOM 599 N N . GLN A 1 78 ? 8.586 30.703 6.547 1 74.75 78 GLN A N 1
ATOM 600 C CA . GLN A 1 78 ? 8.234 29.906 5.371 1 74.75 78 GLN A CA 1
ATOM 601 C C . GLN A 1 78 ? 9.469 29.281 4.734 1 74.75 78 GLN A C 1
ATOM 603 O O . GLN A 1 78 ? 9.438 28.125 4.297 1 74.75 78 GLN A O 1
ATOM 608 N N . ILE A 1 79 ? 10.484 30.078 4.676 1 81.75 79 ILE A N 1
ATOM 609 C CA . ILE A 1 79 ? 11.734 29.578 4.117 1 81.75 79 ILE A CA 1
ATOM 610 C C . ILE A 1 79 ? 12.289 28.469 4.996 1 81.75 79 ILE A C 1
ATOM 612 O O . ILE A 1 79 ? 12.805 27.469 4.488 1 81.75 79 ILE A O 1
ATOM 616 N N . ALA A 1 80 ? 12.156 28.672 6.27 1 87.56 80 ALA A N 1
ATOM 617 C CA . ALA A 1 80 ? 12.617 27.656 7.203 1 87.56 80 ALA A CA 1
ATOM 618 C C . ALA A 1 80 ? 11.836 26.344 7.008 1 87.56 80 ALA A C 1
ATOM 620 O O . ALA A 1 80 ? 12.422 25.266 7 1 87.56 80 ALA A O 1
ATOM 621 N N . ASN A 1 81 ? 10.562 26.422 6.805 1 82.69 81 ASN A N 1
ATOM 622 C CA . ASN A 1 81 ? 9.734 25.234 6.598 1 82.69 81 ASN A CA 1
ATOM 623 C C . ASN A 1 81 ? 10.078 24.531 5.289 1 82.69 81 ASN A C 1
ATOM 625 O O . ASN A 1 81 ? 10.148 23.297 5.242 1 82.69 81 ASN A O 1
ATOM 629 N N . ALA A 1 82 ? 10.234 25.344 4.281 1 82.56 82 ALA A N 1
ATOM 630 C CA . ALA A 1 82 ? 10.594 24.781 2.98 1 82.56 82 ALA A CA 1
ATOM 631 C C . ALA A 1 82 ? 11.938 24.062 3.047 1 82.56 82 ALA A C 1
ATOM 633 O O . ALA A 1 82 ? 12.102 22.969 2.482 1 82.56 82 ALA A O 1
ATOM 634 N N . SER A 1 83 ? 12.883 24.766 3.688 1 88.06 83 SER A N 1
ATOM 635 C CA . SER A 1 83 ? 14.203 24.156 3.834 1 88.06 83 SER A CA 1
ATOM 636 C C . SER A 1 83 ? 14.133 22.844 4.617 1 88.06 83 SER A C 1
ATOM 638 O O . SER A 1 83 ? 14.859 21.906 4.316 1 88.06 83 SER A O 1
ATOM 640 N N . SER A 1 84 ? 13.297 22.828 5.605 1 90.81 84 SER A N 1
ATOM 641 C CA . SER A 1 84 ? 13.117 21.609 6.395 1 90.81 84 SER A CA 1
ATOM 642 C C . SER A 1 84 ? 12.531 20.484 5.551 1 90.81 84 SER A C 1
ATOM 644 O O . SER A 1 84 ? 12.875 19.328 5.734 1 90.81 84 SER A O 1
ATOM 646 N N . ARG A 1 85 ? 11.664 20.844 4.648 1 87.38 85 ARG A N 1
ATOM 647 C CA . ARG A 1 85 ? 11.062 19.828 3.777 1 87.38 85 ARG A CA 1
ATOM 648 C C . ARG A 1 85 ? 12.094 19.25 2.814 1 87.38 85 ARG A C 1
ATOM 650 O O . ARG A 1 85 ? 12.094 18.047 2.541 1 87.38 85 ARG A O 1
ATOM 657 N N . ILE A 1 86 ? 12.867 20.141 2.295 1 89.19 86 ILE A N 1
ATOM 658 C CA . ILE A 1 86 ? 13.93 19.688 1.404 1 89.19 86 ILE A CA 1
ATOM 659 C C . ILE A 1 86 ? 14.867 18.734 2.156 1 89.19 86 ILE A C 1
ATOM 661 O O . ILE A 1 86 ? 15.25 17.688 1.636 1 89.19 86 ILE A O 1
ATOM 665 N N . ASN A 1 87 ? 15.203 19.203 3.326 1 91.5 87 ASN A N 1
ATOM 666 C CA . ASN A 1 87 ? 16.047 18.344 4.145 1 91.5 87 ASN A CA 1
ATOM 667 C C . ASN A 1 87 ? 15.391 17 4.414 1 91.5 87 ASN A C 1
ATOM 669 O O . ASN A 1 87 ? 16.062 15.961 4.391 1 91.5 87 ASN A O 1
ATOM 673 N N . ALA A 1 88 ? 14.125 17.047 4.762 1 92.25 88 ALA A N 1
ATOM 674 C CA . ALA A 1 88 ? 13.391 15.805 5.039 1 92.25 88 ALA A CA 1
ATOM 675 C C . ALA A 1 88 ? 13.43 14.867 3.838 1 92.25 88 ALA A C 1
ATOM 677 O O . ALA A 1 88 ? 13.609 13.656 3.994 1 92.25 88 ALA A O 1
ATOM 678 N N . LEU A 1 89 ? 13.281 15.477 2.689 1 90.56 89 LEU A N 1
ATOM 679 C CA . LEU A 1 89 ? 13.312 14.695 1.46 1 90.56 89 LEU A CA 1
ATOM 680 C C . LEU A 1 89 ? 14.664 14.008 1.289 1 90.56 89 LEU A C 1
ATOM 682 O O . LEU A 1 89 ? 14.727 12.82 0.962 1 90.56 89 LEU A O 1
ATOM 686 N N . ARG A 1 90 ? 15.641 14.719 1.496 1 92.12 90 ARG A N 1
ATOM 687 C CA . ARG A 1 90 ? 16.984 14.195 1.306 1 92.12 90 ARG A CA 1
ATOM 688 C C . ARG A 1 90 ? 17.297 13.117 2.338 1 92.12 90 ARG A C 1
ATOM 690 O O . ARG A 1 90 ? 17.891 12.086 2.006 1 92.12 90 ARG A O 1
ATOM 697 N N . VAL A 1 91 ? 16.953 13.359 3.531 1 92.94 91 VAL A N 1
ATOM 698 C CA . VAL A 1 91 ? 17.219 12.406 4.602 1 92.94 91 VAL A CA 1
ATOM 699 C C . VAL A 1 91 ? 16.438 11.117 4.34 1 92.94 91 VAL A C 1
ATOM 701 O O . VAL A 1 91 ? 16.984 10.016 4.469 1 92.94 91 VAL A O 1
ATOM 704 N N . ASN A 1 92 ? 15.211 11.203 3.973 1 92.81 92 ASN A N 1
ATOM 705 C CA . ASN A 1 92 ? 14.383 10.023 3.75 1 92.81 92 ASN A CA 1
ATOM 706 C C . ASN A 1 92 ? 14.852 9.234 2.531 1 92.81 92 ASN A C 1
ATOM 708 O O . ASN A 1 92 ? 14.828 8 2.537 1 92.81 92 ASN A O 1
ATOM 712 N N . THR A 1 93 ? 15.195 9.938 1.445 1 92.62 93 THR A N 1
ATOM 713 C CA . THR A 1 93 ? 15.688 9.242 0.262 1 92.62 93 THR A CA 1
ATOM 714 C C . THR A 1 93 ? 17 8.516 0.571 1 92.62 93 THR A C 1
ATOM 716 O O . THR A 1 93 ? 17.219 7.406 0.078 1 92.62 93 THR A O 1
ATOM 719 N N . HIS A 1 94 ? 17.828 9.203 1.35 1 93.06 94 HIS A N 1
ATOM 720 C CA . HIS A 1 94 ? 19.078 8.547 1.731 1 93.06 94 HIS A CA 1
ATOM 721 C C . HIS A 1 94 ? 18.812 7.316 2.59 1 93.06 94 HIS A C 1
ATOM 723 O O . HIS A 1 94 ? 19.5 6.301 2.457 1 93.06 94 HIS A O 1
ATOM 729 N N . ALA A 1 95 ? 17.875 7.426 3.484 1 93.19 95 ALA A N 1
ATOM 730 C CA . ALA A 1 95 ? 17.5 6.266 4.293 1 93.19 95 ALA A CA 1
ATOM 731 C C . ALA A 1 95 ? 17 5.125 3.414 1 93.19 95 ALA A C 1
ATOM 733 O O . ALA A 1 95 ? 17.312 3.957 3.668 1 93.19 95 ALA A O 1
ATOM 734 N N . GLY A 1 96 ? 16.172 5.484 2.453 1 93.5 96 GLY A N 1
ATOM 735 C CA . GLY A 1 96 ? 15.727 4.48 1.502 1 93.5 96 GLY A CA 1
ATOM 736 C C . GLY A 1 96 ? 16.875 3.814 0.758 1 93.5 96 GLY A C 1
ATOM 737 O O . GLY A 1 96 ? 16.875 2.598 0.566 1 93.5 96 GLY A O 1
ATOM 738 N N . ASP A 1 97 ? 17.844 4.621 0.354 1 93.81 97 ASP A N 1
ATOM 739 C CA . ASP A 1 97 ? 19 4.098 -0.348 1 93.81 97 ASP A CA 1
ATOM 740 C C . ASP A 1 97 ? 19.812 3.156 0.548 1 93.81 97 ASP A C 1
ATOM 742 O O . ASP A 1 97 ? 20.344 2.146 0.08 1 93.81 97 ASP A O 1
ATOM 746 N N . GLN A 1 98 ? 19.922 3.547 1.752 1 92.5 98 GLN A N 1
ATOM 747 C CA . GLN A 1 98 ? 20.641 2.697 2.689 1 92.5 98 GLN A CA 1
ATOM 748 C C . GLN A 1 98 ? 19.938 1.359 2.881 1 92.5 98 GLN A C 1
ATOM 750 O O . GLN A 1 98 ? 20.594 0.316 2.986 1 92.5 98 GLN A O 1
ATOM 755 N N . PHE A 1 99 ? 18.656 1.447 3.004 1 94.19 99 PHE A N 1
ATOM 756 C CA . PHE A 1 99 ? 17.859 0.233 3.109 1 94.19 99 PHE A CA 1
ATOM 757 C C . PHE A 1 99 ? 18.094 -0.674 1.906 1 94.19 99 PHE A C 1
ATOM 759 O O . PHE A 1 99 ? 18.328 -1.875 2.062 1 94.19 99 PHE A O 1
ATOM 766 N N . ASP A 1 100 ? 18.016 -0.082 0.734 1 94.38 100 ASP A N 1
ATOM 767 C CA . ASP A 1 100 ? 18.219 -0.837 -0.498 1 94.38 100 ASP A CA 1
ATOM 768 C C . ASP A 1 100 ? 19.609 -1.478 -0.522 1 94.38 100 ASP A C 1
ATOM 770 O O . ASP A 1 100 ? 19.75 -2.646 -0.889 1 94.38 100 ASP A O 1
ATOM 774 N N . ARG A 1 101 ? 20.609 -0.718 -0.191 1 92.06 101 ARG A N 1
ATOM 775 C CA . ARG A 1 101 ? 21.984 -1.218 -0.186 1 92.06 101 ARG A CA 1
ATOM 776 C C . ARG A 1 101 ? 22.141 -2.373 0.797 1 92.06 101 ARG A C 1
ATOM 778 O O . ARG A 1 101 ? 22.828 -3.354 0.505 1 92.06 101 ARG A O 1
ATOM 785 N N . LYS A 1 102 ? 21.578 -2.176 1.911 1 92.75 102 LYS A N 1
ATOM 786 C CA . LYS A 1 102 ? 21.641 -3.242 2.906 1 92.75 102 LYS A CA 1
ATOM 787 C C . LYS A 1 102 ? 21 -4.523 2.385 1 92.75 102 LYS A C 1
ATOM 789 O O . LYS A 1 102 ? 21.547 -5.613 2.547 1 92.75 102 LYS A O 1
ATOM 794 N N . MET A 1 103 ? 19.891 -4.418 1.77 1 93 103 MET A N 1
ATOM 795 C CA . MET A 1 103 ? 19.141 -5.574 1.289 1 93 103 MET A CA 1
ATOM 796 C C . MET A 1 103 ? 19.906 -6.293 0.18 1 93 103 MET A C 1
ATOM 798 O O . MET A 1 103 ? 19.719 -7.496 -0.028 1 93 103 MET A O 1
ATOM 802 N N . THR A 1 104 ? 20.734 -5.574 -0.574 1 91.25 104 THR A N 1
ATOM 803 C CA . THR A 1 104 ? 21.531 -6.184 -1.635 1 91.25 104 THR A CA 1
ATOM 804 C C . THR A 1 104 ? 22.516 -7.195 -1.06 1 91.25 104 THR A C 1
ATOM 806 O O . THR A 1 104 ? 22.938 -8.117 -1.756 1 91.25 104 THR A O 1
ATOM 809 N N . HIS A 1 105 ? 22.797 -7.055 0.196 1 88.69 105 HIS A N 1
ATOM 810 C CA . HIS A 1 105 ? 23.812 -7.906 0.798 1 88.69 105 HIS A CA 1
ATOM 811 C C . HIS A 1 105 ? 23.188 -8.953 1.713 1 88.69 105 HIS A C 1
ATOM 813 O O . HIS A 1 105 ? 23.906 -9.711 2.379 1 88.69 105 HIS A O 1
ATOM 819 N N . VAL A 1 106 ? 21.922 -9.016 1.734 1 89.19 106 VAL A N 1
ATOM 820 C CA . VAL A 1 106 ? 21.234 -9.977 2.59 1 89.19 106 VAL A CA 1
ATOM 821 C C . VAL A 1 106 ? 21.172 -11.336 1.89 1 89.19 106 VAL A C 1
ATOM 823 O O . VAL A 1 106 ? 20.641 -11.438 0.775 1 89.19 106 VAL A O 1
ATOM 826 N N . PRO A 1 107 ? 21.719 -12.297 2.52 1 86.31 107 PRO A N 1
ATOM 827 C CA . PRO A 1 107 ? 21.625 -13.641 1.93 1 86.31 107 PRO A CA 1
ATOM 828 C C . PRO A 1 107 ? 20.203 -14.203 1.97 1 86.31 107 PRO A C 1
ATOM 830 O O . PRO A 1 107 ? 19.422 -13.828 2.84 1 86.31 107 PRO A O 1
ATOM 833 N N . ALA A 1 108 ? 19.938 -15.133 1.091 1 86.12 108 ALA A N 1
ATOM 834 C CA . ALA A 1 108 ? 18.609 -15.703 0.94 1 86.12 108 ALA A CA 1
ATOM 835 C C . ALA A 1 108 ? 18.172 -16.438 2.209 1 86.12 108 ALA A C 1
ATOM 837 O O . ALA A 1 108 ? 16.984 -16.469 2.543 1 86.12 108 ALA A O 1
ATOM 838 N N . VAL A 1 109 ? 19.094 -16.969 2.963 1 84.12 109 VAL A N 1
ATOM 839 C CA . VAL A 1 109 ? 18.797 -17.781 4.145 1 84.12 109 VAL A CA 1
ATOM 840 C C . VAL A 1 109 ? 18.109 -16.922 5.203 1 84.12 109 VAL A C 1
ATOM 842 O O . VAL A 1 109 ? 17.266 -17.406 5.949 1 84.12 109 VAL A O 1
ATOM 845 N N . LEU A 1 110 ? 18.453 -15.664 5.223 1 86.56 110 LEU A N 1
ATOM 846 C CA . LEU A 1 110 ? 17.891 -14.781 6.242 1 86.56 110 LEU A CA 1
ATOM 847 C C . LEU A 1 110 ? 16.422 -14.492 5.969 1 86.56 110 LEU A C 1
ATOM 849 O O . LEU A 1 110 ? 15.672 -14.172 6.891 1 86.56 110 LEU A O 1
ATOM 853 N N . TYR A 1 111 ? 15.992 -14.656 4.734 1 86.38 111 TYR A N 1
ATOM 854 C CA . TYR A 1 111 ? 14.602 -14.414 4.391 1 86.38 111 TYR A CA 1
ATOM 855 C C . TYR A 1 111 ? 13.695 -15.469 5.012 1 86.38 111 TYR A C 1
ATOM 857 O O . TYR A 1 111 ? 12.484 -15.258 5.156 1 86.38 111 TYR A O 1
ATOM 865 N N . GLU A 1 112 ? 14.258 -16.562 5.375 1 80.88 112 GLU A N 1
ATOM 866 C CA . GLU A 1 112 ? 13.492 -17.656 5.961 1 80.88 112 GLU A CA 1
ATOM 867 C C . GLU A 1 112 ? 13.18 -17.391 7.43 1 80.88 112 GLU A C 1
ATOM 869 O O . GLU A 1 112 ? 12.266 -18 7.996 1 80.88 112 GLU A O 1
ATOM 874 N N . SER A 1 113 ? 13.914 -16.5 7.953 1 83 113 SER A N 1
ATOM 875 C CA . SER A 1 113 ? 13.711 -16.141 9.352 1 83 113 SER A CA 1
ATOM 876 C C . SER A 1 113 ? 12.555 -15.156 9.516 1 83 113 SER A C 1
ATOM 878 O O . SER A 1 113 ? 12.586 -14.062 8.945 1 83 113 SER A O 1
ATOM 880 N N . GLU A 1 114 ? 11.602 -15.547 10.289 1 81.75 114 GLU A N 1
ATOM 881 C CA . GLU A 1 114 ? 10.461 -14.672 10.555 1 81.75 114 GLU A CA 1
ATOM 882 C C . GLU A 1 114 ? 10.898 -13.391 11.266 1 81.75 114 GLU A C 1
ATOM 884 O O . GLU A 1 114 ? 10.352 -12.32 11.023 1 81.75 114 GLU A O 1
ATOM 889 N N . GLU A 1 115 ? 11.773 -13.57 12.195 1 82.75 115 GLU A N 1
ATOM 890 C CA . GLU A 1 115 ? 12.273 -12.414 12.93 1 82.75 115 GLU A CA 1
ATOM 891 C C . GLU A 1 115 ? 12.938 -11.406 11.992 1 82.75 115 GLU A C 1
ATOM 893 O O . GLU A 1 115 ? 12.711 -10.203 12.102 1 82.75 115 GLU A O 1
ATOM 898 N N . PHE A 1 116 ? 13.766 -11.945 11.125 1 88.44 116 PHE A N 1
ATOM 899 C CA . PHE A 1 116 ? 14.43 -11.062 10.164 1 88.44 116 PHE A CA 1
ATOM 900 C C . PHE A 1 116 ? 13.398 -10.359 9.281 1 88.44 116 PHE A C 1
ATOM 902 O O . PHE A 1 116 ? 13.484 -9.148 9.078 1 88.44 116 PHE A O 1
ATOM 909 N N . MET A 1 117 ? 12.43 -11.086 8.789 1 87.44 117 MET A N 1
ATOM 910 C CA . MET A 1 117 ? 11.422 -10.516 7.902 1 87.44 117 MET A CA 1
ATOM 911 C C . MET A 1 117 ? 10.578 -9.477 8.633 1 87.44 117 MET A C 1
ATOM 913 O O . MET A 1 117 ? 10.156 -8.484 8.039 1 87.44 117 MET A O 1
ATOM 917 N N . SER A 1 118 ? 10.359 -9.727 9.883 1 85.69 118 SER A N 1
ATOM 918 C CA . SER A 1 118 ? 9.648 -8.734 10.688 1 85.69 118 SER A CA 1
ATOM 919 C C . SER A 1 118 ? 10.445 -7.441 10.797 1 85.69 118 SER A C 1
ATOM 921 O O . SER A 1 118 ? 9.883 -6.348 10.688 1 85.69 118 SER A O 1
ATOM 923 N N . THR A 1 119 ? 11.703 -7.613 11.016 1 89.12 119 THR A N 1
ATOM 924 C CA . THR A 1 119 ? 12.57 -6.445 11.109 1 89.12 119 THR A CA 1
ATOM 925 C C . THR A 1 119 ? 12.594 -5.688 9.781 1 89.12 119 THR A C 1
ATOM 927 O O . THR A 1 119 ? 12.562 -4.453 9.766 1 89.12 119 THR A O 1
ATOM 930 N N . VAL A 1 120 ? 12.648 -6.422 8.695 1 92.44 120 VAL A N 1
ATOM 931 C CA . VAL A 1 120 ? 12.672 -5.809 7.371 1 92.44 120 VAL A CA 1
ATOM 932 C C . VAL A 1 120 ? 11.375 -5.039 7.137 1 92.44 120 VAL A C 1
ATOM 934 O O . VAL A 1 120 ? 11.398 -3.906 6.648 1 92.44 120 VAL A O 1
ATOM 937 N N . ARG A 1 121 ? 10.336 -5.641 7.477 1 85.81 121 ARG A N 1
ATOM 938 C CA . ARG A 1 121 ? 9.031 -5.004 7.301 1 85.81 121 ARG A CA 1
ATOM 939 C C . ARG A 1 121 ? 8.938 -3.725 8.125 1 85.81 121 ARG A C 1
ATOM 941 O O . ARG A 1 121 ? 8.438 -2.707 7.637 1 85.81 121 ARG A O 1
ATOM 948 N N . LYS A 1 122 ? 9.336 -3.773 9.367 1 84.94 122 LYS A N 1
ATOM 949 C CA . LYS A 1 122 ? 9.289 -2.609 10.25 1 84.94 122 LYS A CA 1
ATOM 950 C C . LYS A 1 122 ? 10.203 -1.499 9.742 1 84.94 122 LYS A C 1
ATOM 952 O O . LYS A 1 122 ? 9.844 -0.321 9.789 1 84.94 122 LYS A O 1
ATOM 957 N N . ALA A 1 123 ? 1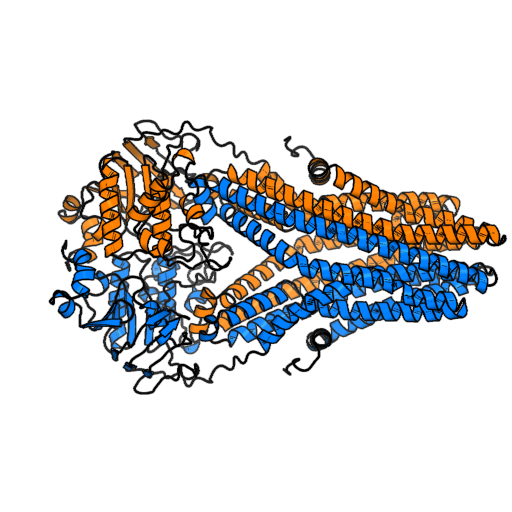1.344 -1.89 9.328 1 91.56 123 ALA A N 1
ATOM 958 C CA . ALA A 1 123 ? 12.281 -0.911 8.781 1 91.56 123 ALA A CA 1
ATOM 959 C C . ALA A 1 123 ? 11.711 -0.249 7.527 1 91.56 123 ALA A C 1
ATOM 961 O O . ALA A 1 123 ? 11.859 0.961 7.34 1 91.56 123 ALA A O 1
ATOM 962 N N . ARG A 1 124 ? 11.133 -1.073 6.719 1 89.19 124 ARG A N 1
ATOM 963 C CA . ARG A 1 124 ? 10.516 -0.54 5.508 1 89.19 124 ARG A CA 1
ATOM 964 C C . ARG A 1 124 ? 9.398 0.435 5.848 1 89.19 124 ARG A C 1
ATOM 966 O O . ARG A 1 124 ? 9.273 1.49 5.223 1 89.19 124 ARG A O 1
ATOM 973 N N . GLN A 1 125 ? 8.672 0.099 6.742 1 81.56 125 GLN A N 1
ATOM 974 C CA . GLN A 1 125 ? 7.598 0.975 7.191 1 81.56 125 GLN A CA 1
ATOM 975 C C . GLN A 1 125 ? 8.148 2.287 7.742 1 81.56 125 GLN A C 1
ATOM 977 O O . GLN A 1 125 ? 7.582 3.355 7.492 1 81.56 125 GLN A O 1
ATOM 982 N N . CYS A 1 126 ? 9.148 2.201 8.492 1 87.88 126 CYS A N 1
ATOM 983 C CA . CYS A 1 126 ? 9.82 3.377 9.031 1 87.88 126 CYS A CA 1
ATOM 984 C C . CYS A 1 126 ? 10.211 4.344 7.922 1 87.88 126 CYS A C 1
ATOM 986 O O . CYS A 1 126 ? 9.969 5.547 8.023 1 87.88 126 CYS A O 1
ATOM 988 N N . ILE A 1 127 ? 10.75 3.775 6.844 1 89.62 127 ILE A N 1
ATOM 989 C CA . ILE A 1 127 ? 11.234 4.59 5.734 1 89.62 127 ILE A CA 1
ATOM 990 C C . ILE A 1 127 ? 10.047 5.164 4.965 1 89.62 127 ILE A C 1
ATOM 992 O O . ILE A 1 127 ? 10.055 6.34 4.582 1 89.62 127 ILE A O 1
ATOM 996 N N . SER A 1 128 ? 9.062 4.336 4.762 1 84.5 128 SER A N 1
ATOM 997 C CA . SER A 1 128 ? 7.895 4.773 4 1 84.5 128 SER A CA 1
ATOM 998 C C . SER A 1 128 ? 7.152 5.895 4.719 1 84.5 128 SER A C 1
ATOM 1000 O O . SER A 1 128 ? 6.562 6.766 4.078 1 84.5 128 SER A O 1
ATOM 1002 N N . GLU A 1 129 ? 7.219 5.926 6.039 1 79.75 129 GLU A N 1
ATOM 1003 C CA . GLU A 1 129 ? 6.508 6.922 6.836 1 79.75 129 GLU A CA 1
ATOM 1004 C C . GLU A 1 129 ? 7.383 8.141 7.105 1 79.75 129 GLU A C 1
ATOM 1006 O O . GLU A 1 129 ? 6.914 9.141 7.652 1 79.75 129 GLU A O 1
ATOM 1011 N N . GLY A 1 130 ? 8.594 8.078 6.742 1 90.06 130 GLY A N 1
ATOM 1012 C CA . GLY A 1 130 ? 9.492 9.219 6.836 1 90.06 130 GLY A CA 1
ATOM 1013 C C . GLY A 1 130 ? 9.914 9.531 8.258 1 90.06 130 GLY A C 1
ATOM 1014 O O . GLY A 1 130 ? 10.055 10.703 8.625 1 90.06 130 GLY A O 1
ATOM 1015 N N . HIS A 1 131 ? 10.102 8.547 9.141 1 87.69 131 HIS A N 1
ATOM 1016 C CA . HIS A 1 131 ? 10.383 8.742 10.555 1 87.69 131 HIS A CA 1
ATOM 1017 C C . HIS A 1 131 ? 11.797 9.289 10.766 1 87.69 131 HIS A C 1
ATOM 1019 O O . HIS A 1 131 ? 12.039 10.031 11.719 1 87.69 131 HIS A O 1
ATOM 1025 N N . PRO A 1 132 ? 12.758 8.945 9.898 1 90.56 132 PRO A N 1
ATOM 1026 C CA . PRO A 1 132 ? 14.094 9.508 10.117 1 90.56 132 PRO A CA 1
ATOM 1027 C C . PRO A 1 132 ? 14.109 11.031 10.039 1 90.56 132 PRO A C 1
ATOM 1029 O O . PRO A 1 132 ? 14.727 11.688 10.883 1 90.56 132 PRO A O 1
ATOM 1032 N N . SER A 1 133 ? 13.414 11.562 9.055 1 92.75 133 SER A N 1
ATOM 1033 C CA . SER A 1 133 ? 13.375 13.016 8.938 1 92.75 133 SER A CA 1
ATOM 1034 C C . SER A 1 133 ? 12.477 13.633 10.008 1 92.75 133 SER A C 1
ATOM 1036 O O . SER A 1 133 ? 12.766 14.711 10.523 1 92.75 133 SER A O 1
ATOM 1038 N N . SER A 1 134 ? 11.344 12.961 10.297 1 90.38 134 SER A N 1
ATOM 1039 C CA . SER A 1 134 ? 10.406 13.5 11.281 1 90.38 134 SER A CA 1
ATOM 1040 C C . SER A 1 134 ? 11.062 13.633 12.648 1 90.38 134 SER A C 1
ATOM 1042 O O . SER A 1 134 ? 10.82 14.602 13.367 1 90.38 134 SER A O 1
ATOM 1044 N N . GLN A 1 135 ? 11.852 12.672 13.039 1 89.81 135 GLN A N 1
ATOM 1045 C CA . GLN A 1 135 ? 12.562 12.75 14.312 1 89.81 135 GLN A CA 1
ATOM 1046 C C . GLN A 1 135 ? 13.555 13.906 14.312 1 89.81 135 GLN A C 1
ATOM 1048 O O . GLN A 1 135 ? 13.703 14.602 15.32 1 89.81 135 GLN A O 1
ATOM 1053 N N . PHE A 1 136 ? 14.297 14.047 13.219 1 91.88 136 PHE A N 1
ATOM 1054 C CA . PHE A 1 136 ? 15.227 15.156 13.094 1 91.88 136 PHE A CA 1
ATOM 1055 C C . PHE A 1 136 ? 14.516 16.5 13.266 1 91.88 136 PHE A C 1
ATOM 1057 O O . PHE A 1 136 ? 14.938 17.328 14.062 1 91.88 136 PHE A O 1
ATOM 1064 N N . GLN A 1 137 ? 13.461 16.641 12.57 1 91.12 137 GLN A N 1
ATOM 1065 C CA . GLN A 1 137 ? 12.719 17.906 12.594 1 91.12 137 GLN A CA 1
ATOM 1066 C C . GLN A 1 137 ? 12.109 18.156 13.969 1 91.12 137 GLN A C 1
ATOM 1068 O O . GLN A 1 137 ? 12.125 19.281 14.469 1 91.12 137 GLN A O 1
ATOM 1073 N N . ALA A 1 138 ? 11.547 17.125 14.516 1 88.5 138 ALA A N 1
ATOM 1074 C CA . ALA A 1 138 ? 10.953 17.25 15.844 1 88.5 138 ALA A CA 1
ATOM 1075 C C . ALA A 1 138 ? 12 17.688 16.875 1 88.5 138 ALA A C 1
ATOM 1077 O O . ALA A 1 138 ? 11.727 18.547 17.719 1 88.5 138 ALA A O 1
ATOM 1078 N N . SER A 1 139 ? 13.195 17.156 16.828 1 90.38 139 SER A N 1
ATOM 1079 C CA . SER A 1 139 ? 14.273 17.516 17.75 1 90.38 139 SER A CA 1
ATOM 1080 C C . SER A 1 139 ? 14.672 18.969 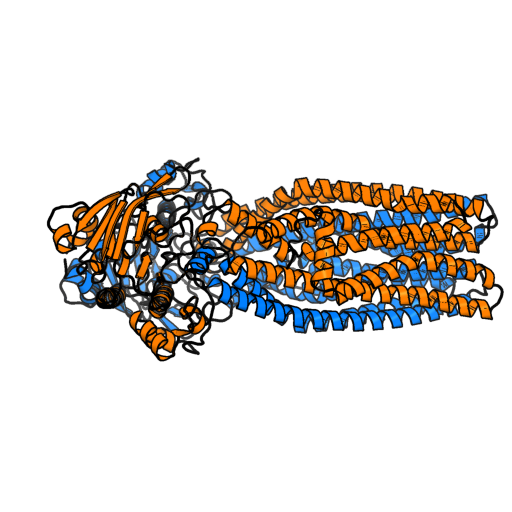17.609 1 90.38 139 SER A C 1
ATOM 1082 O O . SER A 1 139 ? 14.828 19.688 18.594 1 90.38 139 SER A O 1
ATOM 1084 N N . ILE A 1 140 ? 14.789 19.375 16.375 1 91.56 140 ILE A N 1
ATOM 1085 C CA . ILE A 1 140 ? 15.188 20.766 16.109 1 91.56 140 ILE A CA 1
ATOM 1086 C C . ILE A 1 140 ? 14.094 21.719 16.594 1 91.56 140 ILE A C 1
ATOM 1088 O O . ILE A 1 140 ? 14.375 22.75 17.188 1 91.56 140 ILE A O 1
ATOM 1092 N N . ASN A 1 141 ? 12.82 21.375 16.328 1 88.56 141 ASN A N 1
ATOM 1093 C CA . ASN A 1 141 ? 11.711 22.234 16.719 1 88.56 141 ASN A CA 1
ATOM 1094 C C . ASN A 1 141 ? 11.578 22.312 18.25 1 88.56 141 ASN A C 1
ATOM 1096 O O . ASN A 1 141 ? 11.188 23.344 18.781 1 88.56 141 ASN A O 1
ATOM 1100 N N . ILE A 1 142 ? 11.883 21.281 18.922 1 85.44 142 ILE A N 1
ATOM 1101 C CA . ILE A 1 142 ? 11.844 21.281 20.391 1 85.44 142 ILE A CA 1
ATOM 1102 C C . ILE A 1 142 ? 12.93 22.203 20.922 1 85.44 142 ILE A C 1
ATOM 1104 O O . ILE A 1 142 ? 12.688 23.016 21.828 1 85.44 142 ILE A O 1
ATOM 1108 N N . VAL A 1 143 ? 14.117 22.141 20.406 1 88.38 143 VAL A N 1
ATOM 1109 C CA . VAL A 1 143 ? 15.211 23.031 20.797 1 88.38 143 VAL A CA 1
ATOM 1110 C C . VAL A 1 143 ? 14.836 24.469 20.5 1 88.38 143 VAL A C 1
ATOM 1112 O O . VAL A 1 143 ? 15.102 25.375 21.312 1 88.38 143 VAL A O 1
ATOM 1115 N N . SER A 1 144 ? 14.203 24.625 19.344 1 89.44 144 SER A N 1
ATOM 1116 C CA . SER A 1 144 ? 13.75 25.969 18.969 1 89.44 144 SER A CA 1
ATOM 1117 C C . SER A 1 144 ? 12.742 26.516 19.969 1 89.44 144 SER A C 1
ATOM 1119 O O . SER A 1 144 ? 12.766 27.703 20.281 1 89.44 144 SER A O 1
ATOM 1121 N N . ALA A 1 145 ? 11.867 25.672 20.391 1 84.25 145 ALA A N 1
ATOM 1122 C CA . ALA A 1 145 ? 10.867 26.094 21.375 1 84.25 145 ALA A CA 1
ATOM 1123 C C . ALA A 1 145 ? 11.531 26.484 22.688 1 84.25 145 ALA A C 1
ATOM 1125 O O . ALA A 1 145 ? 11.102 27.453 23.344 1 84.25 145 ALA A O 1
ATOM 1126 N N . VAL A 1 146 ? 12.562 25.812 23.094 1 83.94 146 VAL A N 1
ATOM 1127 C CA . VAL A 1 146 ? 13.312 26.125 24.312 1 83.94 146 VAL A CA 1
ATOM 1128 C C . VAL A 1 146 ? 14.031 27.469 24.156 1 83.94 146 VAL A C 1
ATOM 1130 O O . VAL A 1 146 ? 14.047 28.281 25.078 1 83.94 146 VAL A O 1
ATOM 1133 N N . ILE A 1 147 ? 14.531 27.641 22.984 1 89.31 147 ILE A N 1
ATOM 1134 C CA . ILE A 1 147 ? 15.203 28.906 22.703 1 89.31 147 ILE A CA 1
ATOM 1135 C C . ILE A 1 147 ? 14.195 30.047 22.734 1 89.31 147 ILE A C 1
ATOM 1137 O O . ILE A 1 147 ? 14.469 31.109 23.312 1 89.31 147 ILE A O 1
ATOM 1141 N N . THR A 1 148 ? 13.055 29.828 22.141 1 87 148 THR A N 1
ATOM 1142 C CA . THR A 1 148 ? 12.008 30.844 22.156 1 87 148 THR A CA 1
ATOM 1143 C C . THR A 1 148 ? 11.594 31.188 23.578 1 87 148 THR A C 1
ATOM 1145 O O . THR A 1 148 ? 11.484 32.375 23.938 1 87 148 THR A O 1
ATOM 1148 N N . ALA A 1 149 ? 11.383 30.156 24.359 1 84.44 149 ALA A N 1
ATOM 1149 C CA . ALA A 1 149 ? 10.992 30.375 25.75 1 84.44 149 ALA A CA 1
ATOM 1150 C C . ALA A 1 149 ? 12.078 31.109 26.531 1 84.44 149 ALA A C 1
ATOM 1152 O O . ALA A 1 149 ? 11.789 32.031 27.281 1 84.44 149 ALA A O 1
ATOM 1153 N N . GLY A 1 150 ? 13.281 30.703 26.344 1 87.5 150 GLY A N 1
ATOM 1154 C CA . GLY A 1 150 ? 14.406 31.344 27.016 1 87.5 150 GLY A CA 1
ATOM 1155 C C . GLY A 1 150 ? 14.602 32.781 26.625 1 87.5 150 GLY A C 1
ATOM 1156 O O . GLY A 1 150 ? 14.758 33.656 27.484 1 87.5 150 GLY A O 1
ATOM 1157 N N . THR A 1 151 ? 14.617 33.031 25.375 1 89.25 151 THR A N 1
ATOM 1158 C CA . THR A 1 151 ? 14.836 34.406 24.891 1 89.25 151 THR A CA 1
ATOM 1159 C C . THR A 1 151 ? 13.672 35.312 25.297 1 89.25 151 THR A C 1
ATOM 1161 O O . THR A 1 151 ? 13.875 36.5 25.594 1 89.25 151 THR A O 1
ATOM 1164 N N . LEU A 1 152 ? 12.445 34.812 25.188 1 87.62 152 LEU A N 1
ATOM 1165 C CA . LEU A 1 152 ? 11.289 35.594 25.625 1 87.62 152 LEU A CA 1
ATOM 1166 C C . LEU A 1 152 ? 11.391 35.906 27.109 1 87.62 152 LEU A C 1
ATOM 1168 O O . LEU A 1 152 ? 11.039 37.031 27.531 1 87.62 152 LEU A O 1
ATOM 1172 N N . ALA A 1 153 ? 11.852 34.969 27.906 1 88.12 153 ALA A N 1
ATOM 1173 C CA . ALA A 1 153 ? 12.031 35.188 29.344 1 88.12 153 ALA A CA 1
ATOM 1174 C C . ALA A 1 153 ? 13.039 36.312 29.594 1 88.12 153 ALA A C 1
ATOM 1176 O O . ALA A 1 153 ? 12.82 37.156 30.469 1 88.12 153 ALA A O 1
ATOM 1177 N N . VAL A 1 154 ? 14.047 36.344 28.844 1 89.94 154 VAL A N 1
ATOM 1178 C CA . VAL A 1 154 ? 15.07 37.375 29 1 89.94 154 VAL A CA 1
ATOM 1179 C C . VAL A 1 154 ? 14.5 38.719 28.625 1 89.94 154 VAL A C 1
ATOM 1181 O O . VAL A 1 154 ? 14.758 39.719 29.297 1 89.94 154 VAL A O 1
ATOM 1184 N N . ALA A 1 155 ? 13.742 38.781 27.594 1 88.31 155 ALA A N 1
ATOM 1185 C CA . ALA A 1 155 ? 13.156 40.031 27.125 1 88.31 155 ALA A CA 1
ATOM 1186 C C . ALA A 1 155 ? 12.148 40.562 28.141 1 88.31 155 ALA A C 1
ATOM 1188 O O . ALA A 1 155 ? 12.023 41.781 28.312 1 88.31 155 ALA A O 1
ATOM 1189 N N . LEU A 1 156 ? 11.453 39.719 28.812 1 86.81 156 LEU A N 1
ATOM 1190 C CA . LEU A 1 156 ? 10.406 40.125 29.734 1 86.81 156 LEU A CA 1
ATOM 1191 C C . LEU A 1 156 ? 10.984 40.406 31.125 1 86.81 156 LEU A C 1
ATOM 1193 O O . LEU A 1 156 ? 10.344 41.062 31.953 1 86.81 156 LEU A O 1
ATOM 1197 N N . TYR A 1 157 ? 12.164 39.875 31.297 1 87.25 157 TYR A N 1
ATOM 1198 C CA . TYR A 1 157 ? 12.781 40 32.625 1 87.25 157 TYR A CA 1
ATOM 1199 C C . TYR A 1 157 ? 12.938 41.469 33.031 1 87.25 157 TYR A C 1
ATOM 1201 O O . TYR A 1 157 ? 12.742 41.812 34.188 1 87.25 157 TYR A O 1
ATOM 1209 N N . ASP A 1 158 ? 13.297 42.312 32.062 1 82.5 158 ASP A N 1
ATOM 1210 C CA . ASP A 1 158 ? 13.484 43.719 32.344 1 82.5 158 ASP A CA 1
ATOM 1211 C C . ASP A 1 158 ? 12.164 44.406 32.688 1 82.5 158 ASP A C 1
ATOM 1213 O O . ASP A 1 158 ? 12.148 45.438 33.375 1 82.5 158 ASP A O 1
ATOM 1217 N N . LEU A 1 159 ? 11.117 43.844 32.281 1 83.25 159 LEU A N 1
ATOM 1218 C CA . LEU A 1 159 ? 9.805 44.438 32.531 1 83.25 159 LEU A CA 1
ATOM 1219 C C . LEU A 1 159 ? 9.234 43.875 33.844 1 83.25 159 LEU A C 1
ATOM 1221 O O . LEU A 1 159 ? 8.773 44.656 34.688 1 83.25 159 LEU A O 1
ATOM 1225 N N . SER A 1 160 ? 9.25 42.562 34 1 88.25 160 SER A N 1
ATOM 1226 C CA . SER A 1 160 ? 8.781 41.875 35.188 1 88.25 160 SER A CA 1
ATOM 1227 C C . SER A 1 160 ? 9.445 40.531 35.344 1 88.25 160 SER A C 1
ATOM 1229 O O . SER A 1 160 ? 9.281 39.656 34.5 1 88.25 160 SER A O 1
ATOM 1231 N N . ALA A 1 161 ? 10.094 40.312 36.344 1 87.56 161 ALA A N 1
ATOM 1232 C CA . ALA A 1 161 ? 10.773 39.062 36.625 1 87.56 161 ALA A CA 1
ATOM 1233 C C . ALA A 1 161 ? 9.773 37.938 36.812 1 87.56 161 ALA A C 1
ATOM 1235 O O . ALA A 1 161 ? 10.023 36.781 36.375 1 87.56 161 ALA A O 1
ATOM 1236 N N . LYS A 1 162 ? 8.688 38.219 37.438 1 87.56 162 LYS A N 1
ATOM 1237 C CA . LYS A 1 162 ? 7.684 37.188 37.688 1 87.56 162 LYS A CA 1
ATOM 1238 C C . LYS A 1 162 ? 7.02 36.75 36.406 1 87.56 162 LYS A C 1
ATOM 1240 O O . LYS A 1 162 ? 6.797 35.562 36.188 1 87.56 162 LYS A O 1
ATOM 1245 N N . ALA A 1 163 ? 6.77 37.719 35.531 1 85.69 163 ALA A N 1
ATOM 1246 C CA . ALA A 1 163 ? 6.184 37.375 34.219 1 85.69 163 ALA A CA 1
ATOM 1247 C C . ALA A 1 163 ? 7.16 36.562 33.375 1 85.69 163 ALA A C 1
ATOM 1249 O O . ALA A 1 163 ? 6.754 35.656 32.656 1 85.69 163 ALA A O 1
ATOM 1250 N N . ALA A 1 164 ? 8.398 36.875 33.469 1 87.06 164 ALA A N 1
ATOM 1251 C CA . ALA A 1 164 ? 9.43 36.156 32.75 1 87.06 164 ALA A CA 1
ATOM 1252 C C . ALA A 1 164 ? 9.492 34.688 33.188 1 87.06 164 ALA A C 1
ATOM 1254 O O . ALA A 1 164 ? 9.609 33.781 32.344 1 87.06 164 ALA A O 1
ATOM 1255 N N . PHE A 1 165 ? 9.383 34.469 34.438 1 85.88 165 PHE A N 1
ATOM 1256 C CA . PHE A 1 165 ? 9.43 33.125 34.969 1 85.88 165 PHE A CA 1
ATOM 1257 C C . PHE A 1 165 ? 8.211 32.312 34.5 1 85.88 165 PHE A C 1
ATOM 1259 O O . PHE A 1 165 ? 8.336 31.141 34.156 1 85.88 165 PHE A O 1
ATOM 1266 N N . ILE A 1 166 ? 7.125 32.938 34.5 1 83.88 166 ILE A N 1
ATOM 1267 C CA . ILE A 1 166 ? 5.906 32.25 34.094 1 83.88 166 ILE A CA 1
ATOM 1268 C C . ILE A 1 166 ? 5.977 31.891 32.625 1 83.88 166 ILE A C 1
ATOM 1270 O O . ILE A 1 166 ? 5.48 30.844 32.188 1 83.88 166 ILE A O 1
ATOM 1274 N N . SER A 1 167 ? 6.617 32.781 31.859 1 78.12 167 SER A N 1
ATOM 1275 C CA . SER A 1 167 ? 6.73 32.562 30.422 1 78.12 167 SER A CA 1
ATOM 1276 C C . SER A 1 167 ? 7.562 31.312 30.125 1 78.12 167 SER A C 1
ATOM 1278 O O . SER A 1 167 ? 7.34 30.641 29.109 1 78.12 167 SER A O 1
ATOM 1280 N N . ILE A 1 168 ? 8.43 31 30.938 1 77.94 168 ILE A N 1
ATOM 1281 C CA . ILE A 1 168 ? 9.266 29.812 30.766 1 77.94 168 ILE A CA 1
ATOM 1282 C C . ILE A 1 168 ? 8.422 28.547 30.984 1 77.94 168 ILE A C 1
ATOM 1284 O O . ILE A 1 168 ? 8.641 27.531 30.328 1 77.94 168 ILE A O 1
ATOM 1288 N N . PHE A 1 169 ? 7.457 28.641 31.797 1 77.25 169 PHE A N 1
ATOM 1289 C CA . PHE A 1 169 ? 6.668 27.469 32.156 1 77.25 169 PHE A CA 1
ATOM 1290 C C . PHE A 1 169 ? 5.418 27.359 31.297 1 77.25 169 PHE A C 1
ATOM 1292 O O . PHE A 1 169 ? 4.711 26.359 31.344 1 77.25 169 PHE A O 1
ATOM 1299 N N . ALA A 1 170 ? 5.219 28.328 30.469 1 72.19 170 ALA A N 1
ATOM 1300 C CA . ALA A 1 170 ? 3.992 28.406 29.688 1 72.19 170 ALA A CA 1
ATOM 1301 C C . ALA A 1 170 ? 3.871 27.219 28.734 1 72.19 170 ALA A C 1
ATOM 1303 O O . ALA A 1 170 ? 2.773 26.688 28.516 1 72.19 170 ALA A O 1
ATOM 1304 N N . PRO A 1 171 ? 5.012 26.688 28.25 1 70.88 171 PRO A N 1
ATOM 1305 C CA . PRO A 1 171 ? 4.852 25.578 27.312 1 70.88 171 PRO A CA 1
ATOM 1306 C C . PRO A 1 171 ? 4.66 24.234 28.016 1 70.88 171 PRO A C 1
ATOM 1308 O O . PRO A 1 171 ? 4.27 23.25 27.391 1 70.88 171 PRO A O 1
ATOM 1311 N N . ILE A 1 172 ? 4.832 24.172 29.234 1 77.12 172 ILE A N 1
ATOM 1312 C CA . ILE A 1 172 ? 4.887 22.922 29.984 1 77.12 172 ILE A CA 1
ATOM 1313 C C . ILE A 1 172 ? 3.52 22.234 29.953 1 77.12 172 ILE A C 1
ATOM 1315 O O . ILE A 1 172 ? 3.42 21.047 29.672 1 77.12 172 ILE A O 1
ATOM 1319 N N . PRO A 1 173 ? 2.396 22.984 30.203 1 77.38 173 PRO A N 1
ATOM 1320 C CA . PRO A 1 173 ? 1.095 22.312 30.156 1 77.38 173 PRO A CA 1
ATOM 1321 C C . PRO A 1 173 ? 0.795 21.688 28.797 1 77.38 173 PRO A C 1
ATOM 1323 O O . PRO A 1 173 ? 0.259 20.578 28.719 1 77.38 173 PRO A O 1
ATOM 1326 N N . THR A 1 174 ? 1.103 22.375 27.75 1 73.56 174 THR A N 1
ATOM 1327 C CA . THR A 1 174 ? 0.873 21.844 26.422 1 73.56 174 THR A CA 1
ATOM 1328 C C . THR A 1 174 ? 1.764 20.625 26.156 1 73.56 174 THR A C 1
ATOM 1330 O O . THR A 1 174 ? 1.319 19.641 25.562 1 73.56 174 THR A O 1
ATOM 1333 N N . ALA A 1 175 ? 2.979 20.734 26.609 1 73.44 175 ALA A N 1
ATOM 1334 C CA . ALA A 1 175 ? 3.904 19.625 26.438 1 73.44 175 ALA A CA 1
ATOM 1335 C C . ALA A 1 175 ? 3.41 18.391 27.188 1 73.44 175 ALA A C 1
ATOM 1337 O O . ALA A 1 175 ? 3.5 17.266 26.672 1 73.44 175 ALA A O 1
ATOM 1338 N N . LEU A 1 176 ? 2.922 18.641 28.359 1 78.88 176 LEU A N 1
ATOM 1339 C CA . LEU A 1 176 ? 2.43 17.531 29.172 1 78.88 176 LEU A CA 1
ATOM 1340 C C . LEU A 1 176 ? 1.173 16.922 28.562 1 78.88 176 LEU A C 1
ATOM 1342 O O . LEU A 1 176 ? 0.988 15.711 28.594 1 78.88 176 LEU A O 1
ATOM 1346 N N . ALA A 1 177 ? 0.254 17.766 28.078 1 79.25 177 ALA A N 1
ATOM 1347 C CA . ALA A 1 177 ? -0.958 17.281 27.422 1 79.25 177 ALA A CA 1
ATOM 1348 C C . ALA A 1 177 ? -0.618 16.422 26.203 1 79.25 177 ALA A C 1
ATOM 1350 O O . ALA A 1 177 ? -1.201 15.359 26.016 1 79.25 177 ALA A O 1
ATOM 1351 N N . TYR A 1 178 ? 0.269 16.844 25.438 1 71.31 178 TYR A N 1
ATOM 1352 C CA . TYR A 1 178 ? 0.648 16.109 24.234 1 71.31 178 TYR A CA 1
ATOM 1353 C C . TYR A 1 178 ? 1.377 14.812 24.578 1 71.31 178 TYR A C 1
ATOM 1355 O O . TYR A 1 178 ? 1.223 13.805 23.891 1 71.31 178 TYR A O 1
ATOM 1363 N N . ALA A 1 179 ? 2.229 14.93 25.672 1 73.38 179 ALA A N 1
ATOM 1364 C CA . ALA A 1 179 ? 2.895 13.719 26.125 1 73.38 179 ALA A CA 1
ATOM 1365 C C . ALA A 1 179 ? 1.876 12.664 26.547 1 73.38 179 ALA A C 1
ATOM 1367 O O . ALA A 1 179 ? 2.033 11.477 26.25 1 73.38 179 ALA A O 1
ATOM 1368 N N . TRP A 1 180 ? 0.95 13.188 27.281 1 81.88 180 TRP A N 1
ATOM 1369 C CA . TRP A 1 180 ? -0.109 12.281 27.719 1 81.88 180 TRP A CA 1
ATOM 1370 C C . TRP A 1 180 ? -0.866 11.719 26.516 1 81.88 180 TRP A C 1
ATOM 1372 O O . TRP A 1 180 ? -1.138 10.516 26.469 1 81.88 180 TRP A O 1
ATOM 1382 N N . TYR A 1 181 ? -1.222 12.539 25.562 1 78.31 181 TYR A N 1
ATOM 1383 C CA . TYR A 1 181 ? -1.907 12.094 24.359 1 78.31 181 TYR A CA 1
ATOM 1384 C C . TYR A 1 181 ? -1.048 11.109 23.578 1 78.31 181 TYR A C 1
ATOM 1386 O O . TYR A 1 181 ? -1.554 10.117 23.047 1 78.31 181 TYR A O 1
ATOM 1394 N N . GLY A 1 182 ? 0.168 11.469 23.484 1 72.56 182 GLY A N 1
ATOM 1395 C CA . GLY A 1 182 ? 1.096 10.578 22.797 1 72.56 182 GLY A CA 1
ATOM 1396 C C . GLY A 1 182 ? 1.116 9.18 23.391 1 72.56 182 GLY A C 1
ATOM 1397 O O . GLY A 1 182 ? 1.175 8.188 22.656 1 72.56 182 GLY A O 1
ATOM 1398 N N . ARG A 1 183 ? 1.049 9.125 24.703 1 77.06 183 ARG A N 1
ATOM 1399 C CA . ARG A 1 183 ? 1.017 7.836 25.391 1 77.06 183 ARG A CA 1
ATOM 1400 C C . ARG A 1 183 ? -0.268 7.078 25.062 1 77.06 183 ARG A C 1
ATOM 1402 O O . ARG A 1 183 ? -0.252 5.855 24.906 1 77.06 183 ARG A O 1
ATOM 1409 N N . GLN A 1 184 ? -1.374 7.789 25.078 1 83.56 184 GLN A N 1
ATOM 1410 C CA . GLN A 1 184 ? -2.645 7.164 24.734 1 83.56 184 GLN A CA 1
ATOM 1411 C C . GLN A 1 184 ? -2.643 6.676 23.281 1 83.56 184 GLN A C 1
ATOM 1413 O O . GLN A 1 184 ? -3.166 5.602 22.984 1 83.56 184 GLN A O 1
ATOM 1418 N N . GLU A 1 185 ? -2.115 7.445 22.438 1 77.56 185 GLU A N 1
ATOM 1419 C CA . GLU A 1 185 ? -2.018 7.074 21.031 1 77.56 185 GLU A CA 1
ATOM 1420 C C . GLU A 1 185 ? -1.159 5.828 20.844 1 77.56 185 GLU A C 1
ATOM 1422 O O . GLU A 1 185 ? -1.494 4.953 20.047 1 77.56 185 GLU A O 1
ATOM 1427 N N . ALA A 1 186 ? -0.074 5.824 21.609 1 73.06 186 ALA A N 1
ATOM 1428 C CA . ALA A 1 186 ? 0.82 4.672 21.531 1 73.06 186 ALA A CA 1
ATOM 1429 C C . ALA A 1 186 ? 0.102 3.391 21.953 1 73.06 186 ALA A C 1
ATOM 1431 O O . ALA A 1 186 ? 0.378 2.314 21.406 1 73.06 186 ALA A O 1
ATOM 1432 N N . LYS A 1 187 ? -0.762 3.518 22.875 1 82.5 187 LYS A N 1
ATOM 1433 C CA . LYS A 1 187 ? -1.49 2.365 23.406 1 82.5 187 LYS A CA 1
ATOM 1434 C C . LYS A 1 187 ? -2.59 1.929 22.438 1 82.5 187 LYS A C 1
ATOM 1436 O O . LYS A 1 187 ? -2.779 0.733 22.203 1 82.5 187 LYS A O 1
ATOM 1441 N N . TYR A 1 188 ? -3.309 2.84 21.828 1 85.31 188 TYR A N 1
ATOM 1442 C CA . TYR A 1 188 ? -4.52 2.5 21.094 1 85.31 188 TYR A CA 1
ATOM 1443 C C . TYR A 1 188 ? -4.25 2.441 19.594 1 85.31 188 TYR A C 1
ATOM 1445 O O . TYR A 1 188 ? -5 1.809 18.844 1 85.31 188 TYR A O 1
ATOM 1453 N N . TRP A 1 189 ? -3.26 3.025 19.109 1 76.62 189 TRP A N 1
ATOM 1454 C CA . TRP A 1 189 ? -3 3.152 17.672 1 76.62 189 TRP A CA 1
ATOM 1455 C C . TRP A 1 189 ? -2.736 1.788 17.047 1 76.62 189 TRP A C 1
ATOM 1457 O O . TRP A 1 189 ? -3.268 1.477 15.977 1 76.62 189 TRP A O 1
ATOM 1467 N N . PRO A 1 190 ? -1.898 0.953 17.781 1 78.94 190 PRO A N 1
ATOM 1468 C CA . PRO A 1 190 ? -1.662 -0.347 17.141 1 78.94 190 PRO A CA 1
ATOM 1469 C C . PRO A 1 190 ? -2.945 -1.151 16.953 1 78.94 190 PRO A C 1
ATOM 1471 O O . PRO A 1 190 ? -3.109 -1.826 15.93 1 78.94 190 PRO A O 1
ATOM 1474 N N . ILE A 1 191 ? -3.811 -1.055 17.859 1 86.5 191 ILE A N 1
ATOM 1475 C CA . ILE A 1 191 ? -5.082 -1.76 17.75 1 86.5 191 ILE A CA 1
ATOM 1476 C C . ILE A 1 191 ? -5.918 -1.155 16.625 1 86.5 191 ILE A C 1
ATOM 1478 O O . ILE A 1 191 ? -6.504 -1.883 15.82 1 86.5 191 ILE A O 1
ATOM 1482 N N . ALA A 1 192 ? -6.008 0.162 16.578 1 88.19 192 ALA A N 1
ATOM 1483 C CA . ALA A 1 192 ? -6.742 0.847 15.508 1 88.19 192 ALA A CA 1
ATOM 1484 C C . ALA A 1 192 ? -6.145 0.535 14.141 1 88.19 192 ALA A C 1
ATOM 1486 O O . ALA A 1 192 ? -6.875 0.329 13.172 1 88.19 192 ALA A O 1
ATOM 1487 N N . ALA A 1 193 ? -4.91 0.477 14.109 1 79.5 193 ALA A N 1
ATOM 1488 C CA . ALA A 1 193 ? -4.199 0.215 12.859 1 79.5 193 ALA A CA 1
ATOM 1489 C C . ALA A 1 193 ? -4.523 -1.179 12.328 1 79.5 193 ALA A C 1
ATOM 1491 O O . ALA A 1 193 ? -4.625 -1.381 11.117 1 79.5 193 ALA A O 1
ATOM 1492 N N . GLU A 1 194 ? -4.574 -2.072 13.25 1 85.94 194 GLU A N 1
ATOM 1493 C CA . GLU A 1 194 ? -4.91 -3.438 12.852 1 85.94 194 GLU A CA 1
ATOM 1494 C C . GLU A 1 194 ? -6.293 -3.5 12.211 1 85.94 194 GLU A C 1
ATOM 1496 O O . GLU A 1 194 ? -6.477 -4.164 11.188 1 85.94 194 GLU A O 1
ATOM 1501 N N . PHE A 1 195 ? -7.227 -2.793 12.812 1 90.5 195 PHE A N 1
ATOM 1502 C CA . PHE A 1 195 ? -8.578 -2.754 12.258 1 90.5 195 PHE A CA 1
ATOM 1503 C C . PHE A 1 195 ? -8.578 -2.066 10.898 1 90.5 195 PHE A C 1
ATOM 1505 O O . PHE A 1 195 ? -9.273 -2.502 9.977 1 90.5 195 PHE A O 1
ATOM 1512 N N . ASN A 1 196 ? -7.828 -1.074 10.781 1 88.56 196 ASN A N 1
ATOM 1513 C CA . ASN A 1 196 ? -7.742 -0.365 9.508 1 88.56 196 ASN A CA 1
ATOM 1514 C C . ASN A 1 196 ? -7.102 -1.23 8.43 1 88.56 196 ASN A C 1
ATOM 1516 O O . ASN A 1 196 ? -7.586 -1.276 7.297 1 88.56 196 ASN A O 1
ATOM 1520 N N . ARG A 1 197 ? -6.066 -1.914 8.82 1 82.69 197 ARG A N 1
ATOM 1521 C CA . ARG A 1 197 ? -5.398 -2.801 7.875 1 82.69 197 ARG A CA 1
ATOM 1522 C C . ARG A 1 197 ? -6.344 -3.896 7.391 1 82.69 197 ARG A C 1
ATOM 1524 O O . ARG A 1 197 ? -6.352 -4.238 6.207 1 82.69 197 ARG A O 1
ATOM 1531 N N . ARG A 1 198 ? -7.016 -4.418 8.336 1 90.38 198 ARG A N 1
ATOM 1532 C CA . ARG A 1 198 ? -7.98 -5.457 7.988 1 90.38 198 ARG A CA 1
ATOM 1533 C C . ARG A 1 198 ? -9.055 -4.914 7.047 1 90.38 198 ARG A C 1
ATOM 1535 O O . ARG A 1 198 ? -9.422 -5.574 6.074 1 90.38 198 ARG A O 1
ATOM 1542 N N . SER A 1 199 ? -9.562 -3.76 7.344 1 93 199 SER A N 1
ATOM 1543 C CA . SER A 1 199 ? -10.578 -3.131 6.504 1 93 199 SER A CA 1
ATOM 1544 C C . SER A 1 199 ? -10.055 -2.895 5.09 1 93 199 SER A C 1
ATOM 1546 O O . SER A 1 199 ? -10.742 -3.195 4.109 1 93 199 SER A O 1
ATOM 1548 N N . VAL A 1 200 ? -8.875 -2.42 4.992 1 87.62 200 VAL A N 1
ATOM 1549 C CA . VAL A 1 200 ? -8.266 -2.111 3.703 1 87.62 200 VAL A CA 1
ATOM 1550 C C . VAL A 1 200 ? -8.016 -3.402 2.93 1 87.62 200 VAL A C 1
ATOM 1552 O O . VAL A 1 200 ? -8.25 -3.465 1.72 1 87.62 200 VAL A O 1
ATOM 1555 N N . TYR A 1 201 ? -7.559 -4.402 3.615 1 88.38 201 TYR A N 1
ATOM 1556 C CA . TYR A 1 201 ? -7.336 -5.695 2.98 1 88.38 201 TYR A CA 1
ATOM 1557 C C . TYR A 1 201 ? -8.617 -6.219 2.34 1 88.38 201 TYR A C 1
ATOM 1559 O O . TYR A 1 201 ? -8.617 -6.617 1.174 1 88.38 201 TYR A O 1
ATOM 1567 N N . LEU A 1 202 ? -9.641 -6.258 3.141 1 93.44 202 LEU A N 1
ATOM 1568 C CA . LEU A 1 202 ? -10.914 -6.777 2.65 1 93.44 202 LEU A CA 1
ATOM 1569 C C . LEU A 1 202 ? -11.43 -5.941 1.485 1 93.44 202 LEU A C 1
ATOM 1571 O O . LEU A 1 202 ? -11.938 -6.484 0.502 1 93.44 202 LEU A O 1
ATOM 1575 N N . GLN A 1 203 ? -11.289 -4.688 1.596 1 92.5 203 GLN A N 1
ATOM 1576 C CA . GLN A 1 203 ? -11.719 -3.793 0.528 1 92.5 203 GLN A CA 1
ATOM 1577 C C . GLN A 1 203 ? -10.906 -4.016 -0.741 1 92.5 203 GLN A C 1
ATOM 1579 O O . GLN A 1 203 ? -11.438 -3.957 -1.85 1 92.5 203 GLN A O 1
ATOM 1584 N N . ASP A 1 204 ? -9.656 -4.258 -0.59 1 88.5 204 ASP A N 1
ATOM 1585 C CA . ASP A 1 204 ? -8.75 -4.492 -1.714 1 88.5 204 ASP A CA 1
ATOM 1586 C C . ASP A 1 204 ? -9.188 -5.719 -2.516 1 88.5 204 ASP A C 1
ATOM 1588 O O . ASP A 1 204 ? -9.031 -5.754 -3.738 1 88.5 204 ASP A O 1
ATOM 1592 N N . GLN A 1 205 ? -9.703 -6.656 -1.806 1 91.69 205 GLN A N 1
ATOM 1593 C CA . GLN A 1 205 ? -10.078 -7.902 -2.467 1 91.69 205 GLN A CA 1
ATOM 1594 C C . GLN A 1 205 ? -11.156 -7.66 -3.518 1 91.69 205 GLN A C 1
ATOM 1596 O O . GLN A 1 205 ? -11.188 -8.328 -4.555 1 91.69 205 GLN A O 1
ATOM 1601 N N . PHE A 1 206 ? -12.062 -6.773 -3.285 1 91.88 206 PHE A N 1
ATOM 1602 C CA . PHE A 1 206 ? -13.141 -6.598 -4.254 1 91.88 206 PHE A CA 1
ATOM 1603 C C . PHE A 1 206 ? -12.914 -5.3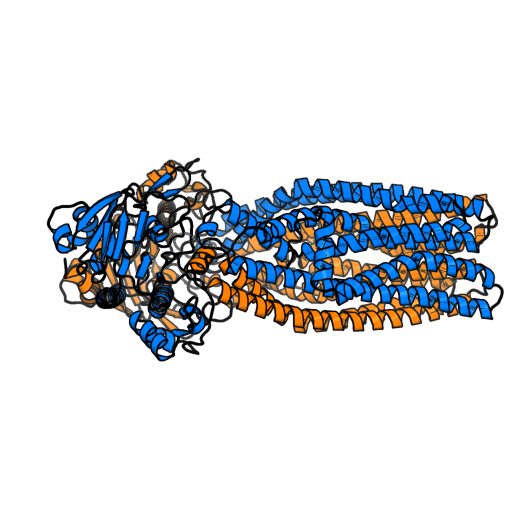48 -5.098 1 91.88 206 PHE A C 1
ATOM 1605 O O . PHE A 1 206 ? -13.758 -4.988 -5.922 1 91.88 206 PHE A O 1
ATOM 1612 N N . SER A 1 207 ? -11.805 -4.684 -4.898 1 90.75 207 SER A N 1
ATOM 1613 C CA . SER A 1 207 ? -11.516 -3.48 -5.672 1 90.75 207 SER A CA 1
ATOM 1614 C C . SER A 1 207 ? -10.539 -3.775 -6.805 1 90.75 207 SER A C 1
ATOM 1616 O O . SER A 1 207 ? -10.398 -2.975 -7.734 1 90.75 207 SER A O 1
ATOM 1618 N N . TYR A 1 208 ? -9.883 -4.902 -6.781 1 85.25 208 TYR A N 1
ATOM 1619 C CA . TYR A 1 208 ? -8.938 -5.281 -7.828 1 85.25 208 TYR A CA 1
ATOM 1620 C C . TYR A 1 208 ? -9.594 -6.207 -8.844 1 85.25 208 TYR A C 1
ATOM 1622 O O . TYR A 1 208 ? -10.547 -6.922 -8.516 1 85.25 208 TYR A O 1
ATOM 1630 N N . TYR A 1 209 ? -9.031 -6.199 -9.938 1 81.19 209 TYR A N 1
ATOM 1631 C CA . TYR A 1 209 ? -9.648 -6.879 -11.078 1 81.19 209 TYR A CA 1
ATOM 1632 C C . TYR A 1 209 ? -9.781 -8.375 -10.812 1 81.19 209 TYR A C 1
ATOM 1634 O O . TYR A 1 209 ? -10.891 -8.914 -10.844 1 81.19 209 TYR A O 1
ATOM 1642 N N . ARG A 1 210 ? -8.734 -9.039 -10.477 1 81.56 210 ARG A N 1
ATOM 1643 C CA . ARG A 1 210 ? -8.727 -10.5 -10.398 1 81.56 210 ARG A CA 1
ATOM 1644 C C . ARG A 1 210 ? -9.648 -10.992 -9.281 1 81.56 210 ARG A C 1
ATOM 1646 O O . ARG A 1 210 ? -10.57 -11.766 -9.531 1 81.56 210 ARG A O 1
ATOM 1653 N N . THR A 1 211 ? -9.422 -10.453 -8.102 1 89.88 211 THR A N 1
ATOM 1654 C CA . THR A 1 211 ? -10.203 -10.914 -6.961 1 89.88 211 THR A CA 1
ATOM 1655 C C . THR A 1 211 ? -11.602 -10.312 -6.984 1 89.88 211 THR A C 1
ATOM 1657 O O . THR A 1 211 ? -12.578 -10.977 -6.621 1 89.88 211 THR A O 1
ATOM 1660 N N . GLY A 1 212 ? -11.688 -9.133 -7.477 1 90.56 212 GLY A N 1
ATOM 1661 C CA . GLY A 1 212 ? -12.992 -8.484 -7.539 1 90.56 212 GLY A CA 1
ATOM 1662 C C . GLY A 1 212 ? -13.945 -9.148 -8.516 1 90.56 212 GLY A C 1
ATOM 1663 O O . GLY A 1 212 ? -15.125 -9.328 -8.211 1 90.56 212 GLY A O 1
ATOM 1664 N N . SER A 1 213 ? -13.453 -9.484 -9.672 1 88.38 213 SER A N 1
ATOM 1665 C CA . SER A 1 213 ? -14.273 -10.18 -10.664 1 88.38 213 SER A CA 1
ATOM 1666 C C . SER A 1 213 ? -14.758 -11.523 -10.141 1 88.38 213 SER A C 1
ATOM 1668 O O . SER A 1 213 ? -15.914 -11.891 -10.328 1 88.38 213 SER A O 1
ATOM 1670 N N . GLU A 1 214 ? -13.852 -12.227 -9.508 1 90.56 214 GLU A N 1
ATOM 1671 C CA . GLU A 1 214 ? -14.219 -13.516 -8.93 1 90.56 214 GLU A CA 1
ATOM 1672 C C . GLU A 1 214 ? -15.297 -13.352 -7.863 1 90.56 214 GLU A C 1
ATOM 1674 O O . GLU A 1 214 ? -16.281 -14.094 -7.859 1 90.56 214 GLU A O 1
ATOM 1679 N N . LEU A 1 215 ? -15.086 -12.43 -7.008 1 92.44 215 LEU A N 1
ATOM 1680 C CA . LEU A 1 215 ? -16.031 -12.203 -5.918 1 92.44 215 LEU A CA 1
ATOM 1681 C C . LEU A 1 215 ? -17.391 -11.773 -6.457 1 92.44 215 LEU A C 1
ATOM 1683 O O . LEU A 1 215 ? -18.422 -12.203 -5.953 1 92.44 215 LEU A O 1
ATOM 1687 N N . ALA A 1 216 ? -17.359 -10.93 -7.426 1 88.88 216 ALA A N 1
ATOM 1688 C CA . ALA A 1 216 ? -18.625 -10.477 -8.031 1 88.88 216 ALA A CA 1
ATOM 1689 C C . ALA A 1 216 ? -19.328 -11.625 -8.734 1 88.88 216 ALA A C 1
ATOM 1691 O O . ALA A 1 216 ? -20.562 -11.727 -8.672 1 88.88 216 ALA A O 1
ATOM 1692 N N . THR A 1 217 ? -18.547 -12.445 -9.391 1 87.5 217 THR A N 1
ATOM 1693 C CA . THR A 1 217 ? -19.125 -13.594 -10.078 1 87.5 217 THR A CA 1
ATOM 1694 C C . THR A 1 217 ? -19.812 -14.531 -9.086 1 87.5 217 THR A C 1
ATOM 1696 O O . THR A 1 217 ? -20.875 -15.07 -9.367 1 87.5 217 THR A O 1
ATOM 1699 N N . MET A 1 218 ? -19.188 -14.633 -7.965 1 88.69 218 MET A N 1
ATOM 1700 C CA . MET A 1 218 ? -19.719 -15.547 -6.953 1 88.69 218 MET A CA 1
ATOM 1701 C C . MET A 1 218 ? -20.688 -14.828 -6.023 1 88.69 218 MET A C 1
ATOM 1703 O O . MET A 1 218 ? -21.125 -15.398 -5.023 1 88.69 218 MET A O 1
ATOM 1707 N N . ASN A 1 219 ? -20.984 -13.594 -6.238 1 86.88 219 ASN A N 1
ATOM 1708 C CA . ASN A 1 219 ? -21.844 -12.789 -5.387 1 86.88 219 ASN A CA 1
ATOM 1709 C C . ASN A 1 219 ? -21.375 -12.781 -3.941 1 86.88 219 ASN A C 1
ATOM 1711 O O . ASN A 1 219 ? -22.156 -12.953 -3.016 1 86.88 219 ASN A O 1
ATOM 1715 N N . ALA A 1 220 ? -20.078 -12.695 -3.822 1 92.19 220 ALA A N 1
ATOM 1716 C CA . ALA A 1 220 ? -19.484 -12.766 -2.492 1 92.19 220 ALA A CA 1
ATOM 1717 C C . ALA A 1 220 ? -18.984 -11.398 -2.047 1 92.19 220 ALA A C 1
ATOM 1719 O O . ALA A 1 220 ? -18.5 -11.242 -0.921 1 92.19 220 ALA A O 1
ATOM 1720 N N . THR A 1 221 ? -19.141 -10.398 -2.852 1 92.94 221 THR A N 1
ATOM 1721 C CA . THR A 1 221 ? -18.578 -9.078 -2.561 1 92.94 221 THR A CA 1
ATOM 1722 C C . THR A 1 221 ? -19.188 -8.508 -1.281 1 92.94 221 THR A C 1
ATOM 1724 O O . THR A 1 221 ? -18.484 -7.883 -0.482 1 92.94 221 THR A O 1
ATOM 1727 N N . SER A 1 222 ? -20.469 -8.719 -1.035 1 92.5 222 SER A N 1
ATOM 1728 C CA . SER A 1 222 ? -21.172 -8.156 0.107 1 92.5 222 SER A CA 1
ATOM 1729 C C . SER A 1 222 ? -20.594 -8.656 1.424 1 92.5 222 SER A C 1
ATOM 1731 O O . SER A 1 222 ? -20.5 -7.895 2.393 1 92.5 222 SER A O 1
ATOM 1733 N N . GLN A 1 223 ? -20.234 -9.891 1.438 1 93.69 223 GLN A N 1
ATOM 1734 C CA . GLN A 1 223 ? -19.688 -10.461 2.666 1 93.69 223 GLN A CA 1
ATOM 1735 C C . GLN A 1 223 ? -18.359 -9.789 3.039 1 93.69 223 GLN A C 1
ATOM 1737 O O . GLN A 1 223 ? -18.125 -9.477 4.207 1 93.69 223 GLN A O 1
ATOM 1742 N N . LEU A 1 224 ? -17.531 -9.641 2.049 1 94.62 224 LEU A N 1
ATOM 1743 C CA . LEU A 1 224 ? -16.25 -8.969 2.318 1 94.62 224 LEU A CA 1
ATOM 1744 C C . LEU A 1 224 ? -16.469 -7.492 2.623 1 94.62 224 LEU A C 1
ATOM 1746 O O . LEU A 1 224 ? -15.781 -6.918 3.465 1 94.62 224 LEU A O 1
ATOM 1750 N N . ALA A 1 225 ? -17.438 -6.906 1.943 1 94.5 225 ALA A N 1
ATOM 1751 C CA . ALA A 1 225 ? -17.75 -5.504 2.191 1 94.5 225 ALA A CA 1
ATOM 1752 C C . ALA A 1 225 ? -18.25 -5.297 3.619 1 94.5 225 ALA A C 1
ATOM 1754 O O . ALA A 1 225 ? -17.906 -4.305 4.266 1 94.5 225 ALA A O 1
ATOM 1755 N N . LEU A 1 226 ? -19.062 -6.203 4.078 1 93.44 226 LEU A N 1
ATOM 1756 C CA . LEU A 1 226 ? -19.578 -6.117 5.445 1 93.44 226 LEU A CA 1
ATOM 1757 C C . LEU A 1 226 ? -18.438 -6.258 6.453 1 93.44 226 LEU A C 1
ATOM 1759 O O . LEU A 1 226 ? -18.422 -5.559 7.469 1 93.44 226 LEU A O 1
ATOM 1763 N N . GLY A 1 227 ? -17.562 -7.207 6.137 1 93.88 227 GLY A N 1
ATOM 1764 C CA . GLY A 1 227 ? -16.406 -7.348 6.992 1 93.88 227 GLY A CA 1
ATOM 1765 C C . GLY A 1 227 ? -15.539 -6.102 7.027 1 93.88 227 GLY A C 1
ATOM 1766 O O . GLY A 1 227 ? -15.07 -5.691 8.094 1 93.88 227 GLY A O 1
ATOM 1767 N N . ALA A 1 228 ? -15.344 -5.527 5.895 1 94.5 228 ALA A N 1
ATOM 1768 C CA . ALA A 1 228 ? -14.562 -4.297 5.801 1 94.5 228 ALA A CA 1
ATOM 1769 C C . ALA A 1 228 ? -15.234 -3.164 6.57 1 94.5 228 ALA A C 1
ATOM 1771 O O . ALA A 1 228 ? -14.562 -2.412 7.285 1 94.5 228 ALA A O 1
ATOM 1772 N N . ALA A 1 229 ? -16.531 -3.074 6.469 1 93.81 229 ALA A N 1
ATOM 1773 C CA . ALA A 1 229 ? -17.281 -2.031 7.152 1 93.81 229 ALA A CA 1
ATOM 1774 C C . ALA A 1 229 ? -17.188 -2.184 8.664 1 93.81 229 ALA A C 1
ATOM 1776 O O . ALA A 1 229 ? -17.047 -1.195 9.391 1 93.81 229 ALA A O 1
ATOM 1777 N N . GLN A 1 230 ? -17.312 -3.395 9.031 1 94.31 230 GLN A N 1
ATOM 1778 C CA . GLN A 1 230 ? -17.234 -3.643 10.469 1 94.31 230 GLN A CA 1
ATOM 1779 C C . GLN A 1 230 ? -15.852 -3.26 11.016 1 94.31 230 GLN A C 1
ATOM 1781 O O . GLN A 1 230 ? -15.758 -2.6 12.055 1 94.31 230 GLN A O 1
ATOM 1786 N N . SER A 1 231 ? -14.836 -3.709 10.359 1 94.56 231 SER A N 1
ATOM 1787 C CA . SER A 1 231 ? -13.484 -3.357 10.773 1 94.56 231 SER A CA 1
ATOM 1788 C C . SER A 1 231 ? -13.273 -1.847 10.75 1 94.56 231 SER A C 1
ATOM 1790 O O . SER A 1 231 ? -12.609 -1.294 11.625 1 94.56 231 SER A O 1
ATOM 1792 N N . ARG A 1 232 ? -13.82 -1.207 9.797 1 93.12 232 ARG A N 1
ATOM 1793 C CA . ARG A 1 232 ? -13.734 0.245 9.68 1 93.12 232 ARG A CA 1
ATOM 1794 C C . ARG A 1 232 ? -14.453 0.932 10.836 1 93.12 232 ARG A C 1
ATOM 1796 O O . ARG A 1 232 ? -13.984 1.947 11.352 1 93.12 232 ARG A O 1
ATOM 1803 N N . ARG A 1 233 ? -15.578 0.438 11.195 1 93.25 233 ARG A N 1
ATOM 1804 C CA . ARG A 1 233 ? -16.328 0.985 12.32 1 93.25 233 ARG A CA 1
ATOM 1805 C C . ARG A 1 233 ? -15.547 0.855 13.617 1 93.25 233 ARG A C 1
ATOM 1807 O O . ARG A 1 233 ? -15.531 1.777 14.438 1 93.25 233 ARG A O 1
ATOM 1814 N N . ASP A 1 234 ? -14.938 -0.271 13.742 1 94.44 234 ASP A N 1
ATOM 1815 C CA . ASP A 1 234 ? -14.125 -0.47 14.938 1 94.44 234 ASP A CA 1
ATOM 1816 C C . ASP A 1 234 ? -12.93 0.48 14.961 1 94.44 234 ASP A C 1
ATOM 1818 O O . ASP A 1 234 ? -12.57 1.006 16.016 1 94.44 234 ASP A O 1
ATOM 1822 N N . TYR A 1 235 ? -12.32 0.702 13.859 1 92.62 235 TYR A N 1
ATOM 1823 C CA . TYR A 1 235 ? -11.266 1.691 13.719 1 92.62 235 TYR A CA 1
ATOM 1824 C C . TYR A 1 235 ? -11.75 3.078 14.117 1 92.62 235 TYR A C 1
ATOM 1826 O O . TYR A 1 235 ? -11.102 3.771 14.898 1 92.62 235 TYR A O 1
ATOM 1834 N N . ARG A 1 236 ? -12.938 3.41 13.633 1 91.19 236 ARG A N 1
ATOM 1835 C CA . ARG A 1 236 ? -13.516 4.727 13.891 1 91.19 236 ARG A CA 1
ATOM 1836 C C . ARG A 1 236 ? -13.805 4.914 15.375 1 91.19 236 ARG A C 1
ATOM 1838 O O . ARG A 1 236 ? -13.531 5.973 15.938 1 91.19 236 ARG A O 1
ATOM 1845 N N . LYS A 1 237 ? -14.328 3.893 15.969 1 93.38 237 LYS A N 1
ATOM 1846 C CA . LYS A 1 237 ? -14.664 3.975 17.391 1 93.38 237 LYS A CA 1
ATOM 1847 C C . LYS A 1 237 ? -13.43 4.258 18.234 1 93.38 237 LYS A C 1
ATOM 1849 O O . LYS A 1 237 ? -13.461 5.098 19.125 1 93.38 237 LYS A O 1
ATOM 1854 N N . ILE A 1 238 ? -12.391 3.561 17.922 1 93 238 ILE A N 1
ATOM 1855 C CA . ILE A 1 238 ? -11.156 3.732 18.672 1 93 238 ILE A CA 1
ATOM 1856 C C . ILE A 1 238 ? -10.578 5.121 18.406 1 93 238 ILE A C 1
ATOM 1858 O O . ILE A 1 238 ? -10.133 5.805 19.328 1 93 238 ILE A O 1
ATOM 1862 N N . ARG A 1 239 ? -10.609 5.547 17.156 1 88.81 239 ARG A N 1
ATOM 1863 C CA . ARG A 1 239 ? -10.07 6.852 16.797 1 88.81 239 ARG A CA 1
ATOM 1864 C C . ARG A 1 239 ? -10.898 7.977 17.406 1 88.81 239 ARG A C 1
ATOM 1866 O O . ARG A 1 239 ? -10.359 9 17.812 1 88.81 239 ARG A O 1
ATOM 1873 N N . GLU A 1 240 ? -12.188 7.84 17.406 1 89.75 240 GLU A N 1
ATOM 1874 C CA . GLU A 1 240 ? -13.055 8.836 18.031 1 89.75 240 GLU A CA 1
ATOM 1875 C C . GLU A 1 240 ? -12.766 8.945 19.516 1 89.75 240 GLU A C 1
ATOM 1877 O O . GLU A 1 240 ? -12.781 10.047 20.078 1 89.75 240 GLU A O 1
ATOM 1882 N N . LYS A 1 241 ? -12.578 7.809 20.109 1 90.81 241 LYS A N 1
ATOM 1883 C CA . LYS A 1 241 ? -12.211 7.82 21.531 1 90.81 241 LYS A CA 1
ATOM 1884 C C . LYS A 1 241 ? -10.898 8.562 21.75 1 90.81 241 LYS A C 1
ATOM 1886 O O . LYS A 1 241 ? -10.766 9.336 22.688 1 90.81 241 LYS A O 1
ATOM 1891 N N . LEU A 1 242 ? -9.961 8.305 20.922 1 87 242 LEU A N 1
ATOM 1892 C CA . LEU A 1 242 ? -8.664 8.977 21 1 87 242 LEU A CA 1
ATOM 1893 C C . LEU A 1 242 ? -8.82 10.477 20.781 1 87 242 LEU A C 1
ATOM 1895 O O . LEU A 1 242 ? -8.172 11.281 21.469 1 87 242 LEU A O 1
ATOM 1899 N N . GLU A 1 243 ? -9.641 10.867 19.828 1 84.94 243 GLU A N 1
ATOM 1900 C CA . GLU A 1 243 ? -9.883 12.281 19.562 1 84.94 243 GLU A CA 1
ATOM 1901 C C . GLU A 1 243 ? -10.602 12.938 20.75 1 84.94 243 GLU A C 1
ATOM 1903 O O . GLU A 1 243 ? -10.352 14.102 21.062 1 84.94 243 GLU A O 1
ATOM 1908 N N . GLY A 1 244 ? -11.523 12.203 21.328 1 86.12 244 GLY A N 1
ATOM 1909 C CA . GLY A 1 244 ? -12.141 12.703 22.547 1 86.12 244 GLY A CA 1
ATOM 1910 C C . GLY A 1 244 ? -11.141 12.992 23.656 1 86.12 244 GLY A C 1
ATOM 1911 O O . GLY A 1 244 ? -11.242 14.016 24.344 1 86.12 244 GLY A O 1
ATOM 1912 N N . LYS A 1 245 ? -10.18 12.156 23.781 1 87.31 245 LYS A N 1
ATOM 1913 C CA . LYS A 1 245 ? -9.125 12.359 24.766 1 87.31 245 LYS A CA 1
ATOM 1914 C C . LYS A 1 245 ? -8.242 13.547 24.406 1 87.31 245 LYS A C 1
ATOM 1916 O O . LYS A 1 245 ? -7.762 14.266 25.281 1 87.31 245 LYS A O 1
ATOM 1921 N N . SER A 1 246 ? -8.023 13.734 23.109 1 82.19 246 SER A N 1
ATOM 1922 C CA . SER A 1 246 ? -7.258 14.883 22.656 1 82.19 246 SER A CA 1
ATOM 1923 C C . SER A 1 246 ? -7.961 16.188 23 1 82.19 246 SER A C 1
ATOM 1925 O O . SER A 1 246 ? -7.316 17.156 23.422 1 82.19 246 SER A O 1
ATOM 1927 N N . VAL A 1 247 ? -9.297 16.234 22.875 1 82.06 247 VAL A N 1
ATOM 1928 C CA . VAL A 1 247 ? -10.078 17.422 23.203 1 82.06 247 VAL A CA 1
ATOM 1929 C C . VAL A 1 247 ? -9.945 17.734 24.688 1 82.06 247 VAL A C 1
ATOM 1931 O O . VAL A 1 247 ? -9.766 18.891 25.078 1 82.06 247 VAL A O 1
ATOM 1934 N N . ILE A 1 248 ? -9.992 16.75 25.438 1 85.38 248 ILE A N 1
ATOM 1935 C CA . ILE A 1 248 ? -9.906 16.938 26.875 1 85.38 248 ILE A CA 1
ATOM 1936 C C . ILE A 1 248 ? -8.508 17.422 27.25 1 85.38 248 ILE A C 1
ATOM 1938 O O . ILE A 1 248 ? -8.367 18.406 27.984 1 85.38 248 ILE A O 1
ATOM 1942 N N . SER A 1 249 ? -7.523 16.797 26.797 1 83.19 249 SER A N 1
ATOM 1943 C CA . SER A 1 249 ? -6.145 17.156 27.109 1 83.19 249 SER A CA 1
ATOM 1944 C C . SER A 1 249 ? -5.816 18.562 26.594 1 83.19 249 SER A C 1
ATOM 1946 O O . SER A 1 249 ? -5.246 19.375 27.328 1 83.19 249 SER A O 1
ATOM 1948 N N . ASP A 1 250 ? -6.25 18.859 25.328 1 76.12 250 ASP A N 1
ATOM 1949 C CA . ASP A 1 250 ? -5.969 20.172 24.734 1 76.12 250 ASP A CA 1
ATOM 1950 C C . ASP A 1 250 ? -6.738 21.281 25.453 1 76.12 250 ASP A C 1
ATOM 1952 O O . ASP A 1 250 ? -6.227 22.375 25.641 1 76.12 250 ASP A O 1
ATOM 1956 N N . SER A 1 251 ? -7.977 20.969 25.891 1 79.81 251 SER A N 1
ATOM 1957 C CA . SER A 1 251 ? -8.781 21.938 26.625 1 79.81 251 SER A CA 1
ATOM 1958 C C . SER A 1 251 ? -8.18 22.234 27.984 1 79.81 251 SER A C 1
ATOM 1960 O O . SER A 1 251 ? -8.109 23.391 28.406 1 79.81 251 SER A O 1
ATOM 1962 N N . LEU A 1 252 ? -7.719 21.219 28.625 1 82.31 252 LEU A N 1
ATOM 1963 C CA . LEU A 1 252 ? -7.113 21.406 29.938 1 82.31 252 LEU A CA 1
ATOM 1964 C C . LEU A 1 252 ? -5.805 22.172 29.828 1 82.31 252 LEU A C 1
ATOM 1966 O O . LEU A 1 252 ? -5.547 23.078 30.625 1 82.31 252 LEU A O 1
ATOM 1970 N N . SER A 1 253 ? -5 21.797 28.875 1 80.94 253 SER A N 1
ATOM 1971 C CA . SER A 1 253 ? -3.744 22.516 28.656 1 80.94 253 SER A CA 1
ATOM 1972 C C . SER A 1 253 ? -3.996 23.969 28.266 1 80.94 253 SER A C 1
ATOM 1974 O O . SER A 1 253 ? -3.27 24.859 28.703 1 80.94 253 SER A O 1
ATOM 1976 N N . GLY A 1 254 ? -5.008 24.172 27.406 1 75.94 254 GLY A N 1
ATOM 1977 C CA . GLY A 1 254 ? -5.371 25.531 27.016 1 75.94 254 GLY A CA 1
ATOM 1978 C C . GLY A 1 254 ? -5.82 26.375 28.188 1 75.94 254 GLY A C 1
ATOM 1979 O O . GLY A 1 254 ? -5.445 27.547 28.297 1 75.94 254 GLY A O 1
ATOM 1980 N N . MET A 1 255 ? -6.551 25.812 29.109 1 80.75 255 MET A N 1
ATOM 1981 C CA . MET A 1 255 ? -7.027 26.516 30.297 1 80.75 255 MET A CA 1
ATOM 1982 C C . MET A 1 255 ? -5.863 26.891 31.203 1 80.75 255 MET A C 1
ATOM 1984 O O . MET A 1 255 ? -5.805 28.016 31.703 1 80.75 255 MET A O 1
ATOM 1988 N N . VAL A 1 256 ? -4.992 25.938 31.375 1 83.19 256 VAL A N 1
ATOM 1989 C CA . VAL A 1 256 ? -3.848 26.203 32.25 1 83.19 256 VAL A CA 1
ATOM 1990 C C . VAL A 1 256 ? -2.969 27.281 31.641 1 83.19 256 VAL A C 1
ATOM 1992 O O . VAL A 1 256 ? -2.492 28.172 32.344 1 83.19 256 VAL A O 1
ATOM 1995 N N . THR A 1 257 ? -2.771 27.188 30.375 1 78.44 257 THR A N 1
ATOM 1996 C CA . THR A 1 257 ? -1.97 28.188 29.688 1 78.44 257 THR A CA 1
ATOM 1997 C C . THR A 1 257 ? -2.631 29.562 29.781 1 78.44 257 THR A C 1
ATOM 1999 O O . THR A 1 257 ? -1.948 30.578 29.922 1 78.44 257 THR A O 1
ATOM 2002 N N . THR A 1 258 ? -3.971 29.625 29.734 1 78.56 258 THR A N 1
ATOM 2003 C CA . THR A 1 258 ? -4.715 30.875 29.859 1 78.56 258 THR A CA 1
ATOM 2004 C C . THR A 1 258 ? -4.512 31.484 31.234 1 78.56 258 THR A C 1
ATOM 2006 O O . THR A 1 258 ? -4.273 32.688 31.359 1 78.56 258 THR A O 1
ATOM 2009 N N . VAL A 1 259 ? -4.586 30.625 32.188 1 83.69 259 VAL A N 1
ATOM 2010 C CA . VAL A 1 259 ? -4.406 31.109 33.562 1 83.69 259 VAL A CA 1
ATOM 2011 C C . VAL A 1 259 ? -2.988 31.641 33.75 1 83.69 259 VAL A C 1
ATOM 2013 O O . VAL A 1 259 ? -2.791 32.688 34.344 1 83.69 259 VAL A O 1
ATOM 2016 N N . LEU A 1 260 ? -2.047 30.938 33.219 1 83.25 260 LEU A N 1
ATOM 2017 C CA . LEU A 1 260 ? -0.66 31.375 33.344 1 83.25 260 LEU A CA 1
ATOM 2018 C C . LEU A 1 260 ? -0.459 32.688 32.594 1 83.25 260 LEU A C 1
ATOM 2020 O O . LEU A 1 260 ? 0.277 33.562 33.062 1 83.25 260 LEU A O 1
ATOM 2024 N N . PHE A 1 261 ? -1.112 32.875 31.469 1 80.31 261 PHE A N 1
ATOM 2025 C CA . PHE A 1 261 ? -1.028 34.094 30.688 1 80.31 261 PHE A CA 1
ATOM 2026 C C . PHE A 1 261 ? -1.627 35.281 31.453 1 80.31 261 PHE A C 1
ATOM 2028 O O . PHE A 1 261 ? -1.056 36.375 31.484 1 80.31 261 PHE A O 1
ATOM 2035 N N . ILE A 1 262 ? -2.762 35.031 32.094 1 83.12 262 ILE A N 1
ATOM 2036 C CA . ILE A 1 262 ? -3.428 36.062 32.844 1 83.12 262 ILE A CA 1
ATOM 2037 C C . ILE A 1 262 ? -2.539 36.5 34.031 1 83.12 262 ILE A C 1
ATOM 2039 O O . ILE A 1 262 ? -2.35 37.688 34.25 1 83.12 262 ILE A O 1
ATOM 2043 N N . VAL A 1 263 ? -1.998 35.5 34.688 1 86.5 263 VAL A N 1
ATOM 2044 C CA . VAL A 1 263 ? -1.143 35.781 35.844 1 86.5 263 VAL A CA 1
ATOM 2045 C C . VAL A 1 263 ? 0.092 36.562 35.375 1 86.5 263 VAL A C 1
ATOM 2047 O O . VAL A 1 263 ? 0.521 37.5 36.062 1 86.5 263 VAL A O 1
ATOM 2050 N N . ALA A 1 264 ? 0.643 36.188 34.281 1 85.25 264 ALA A N 1
ATOM 2051 C CA . ALA A 1 264 ? 1.81 36.875 33.719 1 85.25 264 ALA A CA 1
ATOM 2052 C C . ALA A 1 264 ? 1.477 38.312 33.375 1 85.25 264 ALA A C 1
ATOM 2054 O O . ALA A 1 264 ? 2.277 39.219 33.656 1 85.25 264 ALA A O 1
ATOM 2055 N N . LEU A 1 265 ? 0.305 38.562 32.844 1 83.25 265 LEU A N 1
ATOM 2056 C CA . LEU A 1 265 ? -0.095 39.938 32.469 1 83.25 265 LEU A CA 1
ATOM 2057 C C . LEU A 1 265 ? -0.326 40.812 33.688 1 83.25 265 LEU A C 1
ATOM 2059 O O . LEU A 1 265 ? 0.005 42 33.688 1 83.25 265 LEU A O 1
ATOM 2063 N N . VAL A 1 266 ? -0.909 40.188 34.719 1 84.12 266 VAL A N 1
ATOM 2064 C CA . VAL A 1 266 ? -1.17 40.938 35.938 1 84.12 266 VAL A CA 1
ATOM 2065 C C . VAL A 1 266 ? 0.151 41.344 36.594 1 84.12 266 VAL A C 1
ATOM 2067 O O . VAL A 1 266 ? 0.3 42.469 37.062 1 84.12 266 VAL A O 1
ATOM 2070 N N . PHE A 1 267 ? 1.034 40.438 36.594 1 86.38 267 PHE A N 1
ATOM 2071 C CA . PHE A 1 267 ? 2.336 40.75 37.188 1 86.38 267 PHE A CA 1
ATOM 2072 C C . PHE A 1 267 ? 3.059 41.812 36.344 1 86.38 267 PHE A C 1
ATOM 2074 O O . PHE A 1 267 ? 3.74 42.688 36.875 1 86.38 267 PHE A O 1
ATOM 2081 N N . LEU A 1 268 ? 2.916 41.719 35.094 1 84.94 268 LEU A N 1
ATOM 2082 C CA . LEU A 1 268 ? 3.537 42.688 34.188 1 84.94 268 LEU A CA 1
ATOM 2083 C C . LEU A 1 268 ? 2.973 44.062 34.438 1 84.94 268 LEU A C 1
ATOM 2085 O O . LEU A 1 268 ? 3.719 45.062 34.469 1 84.94 268 LEU A O 1
ATOM 2089 N N . TYR A 1 269 ? 1.708 44.188 34.594 1 83.12 269 TYR A N 1
ATOM 2090 C CA . TYR A 1 269 ? 1.052 45.469 34.844 1 83.12 269 TYR A CA 1
ATOM 2091 C C . TYR A 1 269 ? 1.492 46.062 36.188 1 83.12 269 TYR A C 1
ATOM 2093 O O . TYR A 1 269 ? 1.765 47.25 36.281 1 83.12 269 TYR A O 1
ATOM 2101 N N . ARG A 1 270 ? 1.544 45.25 37.188 1 83.5 270 ARG A N 1
ATOM 2102 C CA . ARG A 1 270 ? 1.901 45.719 38.531 1 83.5 270 ARG A CA 1
ATOM 2103 C C . ARG A 1 270 ? 3.359 46.156 38.594 1 83.5 270 ARG A C 1
ATOM 2105 O O . ARG A 1 270 ? 3.676 47.188 39.188 1 83.5 270 ARG A O 1
ATOM 2112 N N . ASP A 1 271 ? 4.148 45.375 37.938 1 85.62 271 ASP A N 1
ATOM 2113 C CA . ASP A 1 271 ? 5.582 45.656 38.031 1 85.62 271 ASP A CA 1
ATOM 2114 C C . ASP A 1 271 ? 6.008 46.75 37.062 1 85.62 271 ASP A C 1
ATOM 2116 O O . ASP A 1 271 ? 6.992 47.438 37.312 1 85.62 271 ASP A O 1
ATOM 2120 N N . ALA A 1 272 ? 5.328 46.844 35.906 1 76.5 272 ALA A N 1
ATOM 2121 C CA . ALA A 1 272 ? 5.703 47.844 34.906 1 76.5 272 ALA A CA 1
ATOM 2122 C C . ALA A 1 272 ? 5.211 49.219 35.312 1 76.5 272 ALA A C 1
ATOM 2124 O O . ALA A 1 272 ? 5.352 50.188 34.531 1 76.5 272 ALA A O 1
ATOM 2125 N N . GLN A 1 273 ? 4.801 49.5 36.531 1 73 273 GLN A N 1
ATOM 2126 C CA . GLN A 1 273 ? 4.379 50.781 37.094 1 73 273 GLN A CA 1
ATOM 2127 C C . GLN A 1 273 ? 3.422 51.5 36.156 1 73 273 GLN A C 1
ATOM 2129 O O . GLN A 1 273 ? 3.557 52.719 35.938 1 73 273 GLN A O 1
ATOM 2134 N N . HIS A 1 274 ? 2.621 50.812 35.438 1 66.19 274 HIS A N 1
ATOM 2135 C CA . HIS A 1 274 ? 1.491 51.281 34.656 1 66.19 274 HIS A CA 1
ATOM 2136 C C . HIS A 1 274 ? 1.96 51.938 33.344 1 66.19 274 HIS A C 1
ATOM 2138 O O . HIS A 1 274 ? 1.268 52.781 32.781 1 66.19 274 HIS A O 1
ATOM 2144 N N . GLU A 1 275 ? 3.209 51.594 33.062 1 76.94 275 GLU A N 1
ATOM 2145 C CA . GLU A 1 275 ? 3.654 52.094 31.766 1 76.94 275 GLU A CA 1
ATOM 2146 C C . GLU A 1 275 ? 2.947 51.344 30.625 1 76.94 275 GLU A C 1
ATOM 2148 O O . GLU A 1 275 ? 3.049 50.125 30.5 1 76.94 275 GLU A O 1
ATOM 2153 N N . VAL A 1 276 ? 2.258 52.125 29.797 1 75.5 276 VAL A N 1
ATOM 2154 C CA . VAL A 1 276 ? 1.398 51.625 28.734 1 75.5 276 VAL A CA 1
ATOM 2155 C C . VAL A 1 276 ? 2.232 50.812 27.734 1 75.5 276 VAL A C 1
ATOM 2157 O O . VAL A 1 276 ? 1.85 49.688 27.344 1 75.5 276 VAL A O 1
ATOM 2160 N N . GLY A 1 277 ? 3.381 51.281 27.422 1 75.62 277 GLY A N 1
ATOM 2161 C CA . GLY A 1 277 ? 4.234 50.594 26.453 1 75.62 277 GLY A CA 1
ATOM 2162 C C . GLY A 1 277 ? 4.73 49.25 26.938 1 75.62 277 GLY A C 1
ATOM 2163 O O . GLY A 1 277 ? 4.77 48.281 26.172 1 75.62 277 GLY A O 1
ATOM 2164 N N . ALA A 1 278 ? 5.059 49.188 28.188 1 79.88 278 ALA A N 1
ATOM 2165 C CA . ALA A 1 278 ? 5.562 47.938 28.781 1 79.88 278 ALA A CA 1
ATOM 2166 C C . ALA A 1 278 ? 4.473 46.875 28.812 1 79.88 278 ALA A C 1
ATOM 2168 O O . ALA A 1 278 ? 4.742 45.688 28.562 1 79.88 278 ALA A O 1
ATOM 2169 N N . VAL A 1 279 ? 3.289 47.25 29.078 1 80.81 279 VAL A N 1
ATOM 2170 C CA . VAL A 1 279 ? 2.182 46.312 29.156 1 80.81 279 VAL A CA 1
ATOM 2171 C C . VAL A 1 279 ? 1.877 45.719 27.766 1 80.81 279 VAL A C 1
ATOM 2173 O O . VAL A 1 279 ? 1.731 44.531 27.609 1 80.81 279 VAL A O 1
ATOM 2176 N N . PHE A 1 280 ? 1.883 46.594 26.797 1 81.56 280 PHE A N 1
ATOM 2177 C CA . PHE A 1 280 ? 1.582 46.125 25.453 1 81.56 280 PHE A CA 1
ATOM 2178 C C . PHE A 1 280 ? 2.717 45.281 24.906 1 81.56 280 PHE A C 1
ATOM 2180 O O . PHE A 1 280 ? 2.477 44.312 24.188 1 81.56 280 PHE A O 1
ATOM 2187 N N . ALA A 1 281 ? 3.91 45.656 25.234 1 79.5 281 ALA A N 1
ATOM 2188 C CA . ALA A 1 281 ? 5.051 44.844 24.844 1 79.5 281 ALA A CA 1
ATOM 2189 C C . ALA A 1 281 ? 4.945 43.438 25.453 1 79.5 281 ALA A C 1
ATOM 2191 O O . ALA A 1 281 ? 5.25 42.438 24.781 1 79.5 281 ALA A O 1
ATOM 2192 N N . GLY A 1 282 ? 4.555 43.375 26.641 1 79.12 282 GLY A N 1
ATOM 2193 C CA . GLY A 1 282 ? 4.355 42.094 27.297 1 79.12 282 GLY A CA 1
ATOM 2194 C C . GLY A 1 282 ? 3.262 41.25 26.656 1 79.12 282 GLY A C 1
ATOM 2195 O O . GLY A 1 282 ? 3.42 40.031 26.484 1 79.12 282 GLY A O 1
ATOM 2196 N N . ILE A 1 283 ? 2.17 41.875 26.281 1 79.69 283 ILE A N 1
ATOM 2197 C CA . ILE A 1 283 ? 1.062 41.156 25.656 1 79.69 283 ILE A CA 1
ATOM 2198 C C . ILE A 1 283 ? 1.518 40.562 24.312 1 79.69 283 ILE A C 1
ATOM 2200 O O . ILE A 1 283 ? 1.296 39.375 24.047 1 79.69 283 ILE A O 1
ATOM 2204 N N . ILE A 1 284 ? 2.172 41.344 23.531 1 77 284 ILE A N 1
ATOM 2205 C CA . ILE A 1 284 ? 2.643 40.906 22.234 1 77 284 ILE A CA 1
ATOM 2206 C C . ILE A 1 284 ? 3.664 39.781 22.391 1 77 284 ILE A C 1
ATOM 2208 O O . ILE A 1 284 ? 3.627 38.781 21.672 1 77 284 ILE A O 1
ATOM 2212 N N . GLY A 1 285 ? 4.523 40 23.344 1 75.69 285 GLY A N 1
ATOM 2213 C CA . GLY A 1 285 ? 5.52 38.969 23.609 1 75.69 285 GLY A CA 1
ATOM 2214 C C . GLY A 1 285 ? 4.91 37.625 24.016 1 75.69 285 GLY A C 1
ATOM 2215 O O . GLY A 1 285 ? 5.281 36.594 23.484 1 75.69 285 GLY A O 1
ATOM 2216 N N . LEU A 1 286 ? 4.051 37.656 24.844 1 76.44 286 LEU A N 1
ATOM 2217 C CA . LEU A 1 286 ? 3.418 36.438 25.328 1 76.44 286 LEU A CA 1
ATOM 2218 C C . LEU A 1 286 ? 2.588 35.781 24.25 1 76.44 286 LEU A C 1
ATOM 2220 O O . LEU A 1 286 ? 2.586 34.562 24.125 1 76.44 286 LEU A O 1
ATOM 2224 N N . MET A 1 287 ? 1.92 36.562 23.484 1 74.38 287 MET A N 1
ATOM 2225 C CA . MET A 1 287 ? 1.151 36.031 22.359 1 74.38 287 MET A CA 1
ATOM 2226 C C . MET A 1 287 ? 2.068 35.344 21.344 1 74.38 287 MET A C 1
ATOM 2228 O O . MET A 1 287 ? 1.769 34.25 20.859 1 74.38 287 MET A O 1
ATOM 2232 N N . SER A 1 288 ? 3.092 36.062 21.016 1 75.25 288 SER A N 1
ATOM 2233 C CA . SER A 1 288 ? 4.062 35.5 20.078 1 75.25 288 SER A CA 1
ATOM 2234 C C . SER A 1 288 ? 4.688 34.219 20.625 1 75.25 288 SER A C 1
ATOM 2236 O O . SER A 1 288 ? 4.941 33.281 19.875 1 75.25 288 SER A O 1
ATOM 2238 N N . GLY A 1 289 ? 4.93 34.219 21.938 1 73.75 289 GLY A N 1
ATOM 2239 C CA . GLY A 1 289 ? 5.461 33.031 22.578 1 73.75 289 GLY A CA 1
ATOM 2240 C C . GLY A 1 289 ? 4.512 31.844 22.5 1 73.75 289 GLY A C 1
ATOM 2241 O O . GLY A 1 289 ? 4.926 30.719 22.203 1 73.75 289 GLY A O 1
ATOM 2242 N N . ILE A 1 290 ? 3.293 32.094 22.766 1 70.88 290 ILE A N 1
ATOM 2243 C CA . ILE A 1 290 ? 2.283 31.031 22.719 1 70.88 290 ILE A CA 1
ATOM 2244 C C . ILE A 1 290 ? 2.184 30.484 21.297 1 70.88 290 ILE A C 1
ATOM 2246 O O . ILE A 1 290 ? 2.146 29.266 21.094 1 70.88 290 ILE A O 1
ATOM 2250 N N . SER A 1 291 ? 2.15 31.344 20.312 1 70.94 291 SER A N 1
ATOM 2251 C CA . SER A 1 291 ? 2.066 30.938 18.922 1 70.94 291 SER A CA 1
ATOM 2252 C C . SER A 1 291 ? 3.287 30.125 18.516 1 70.94 291 SER A C 1
ATOM 2254 O O . SER A 1 291 ? 3.16 29.094 17.828 1 70.94 291 SER A O 1
ATOM 2256 N N . ALA A 1 292 ? 4.426 30.547 18.953 1 70.06 292 ALA A N 1
ATOM 2257 C CA . ALA A 1 292 ? 5.68 29.891 18.594 1 70.06 292 ALA A CA 1
ATOM 2258 C C . ALA A 1 292 ? 5.773 28.516 19.234 1 70.06 292 ALA A C 1
ATOM 2260 O O . ALA A 1 292 ? 6.406 27.609 18.672 1 70.06 292 ALA A O 1
ATOM 2261 N N . MET A 1 293 ? 5.09 28.344 20.281 1 72.25 293 MET A N 1
ATOM 2262 C CA . MET A 1 293 ? 5.238 27.094 21.016 1 72.25 293 MET A CA 1
ATOM 2263 C C . MET A 1 293 ? 4.008 26.203 20.859 1 72.25 293 MET A C 1
ATOM 2265 O O . MET A 1 293 ? 3.896 25.156 21.5 1 72.25 293 MET A O 1
ATOM 2269 N N . ALA A 1 294 ? 3.008 26.594 20.062 1 66 294 ALA A N 1
ATOM 2270 C CA . ALA A 1 294 ? 1.753 25.875 19.875 1 66 294 ALA A CA 1
ATOM 2271 C C . ALA A 1 294 ? 2.01 24.453 19.344 1 66 294 ALA A C 1
ATOM 2273 O O . ALA A 1 294 ? 1.28 23.516 19.672 1 66 294 ALA A O 1
ATOM 2274 N N . GLY A 1 295 ? 3.078 24.172 18.578 1 68.56 295 GLY A N 1
ATOM 2275 C CA . GLY A 1 295 ? 3.307 22.875 17.938 1 68.56 295 GLY A CA 1
ATOM 2276 C C . GLY A 1 295 ? 4.223 21.969 18.75 1 68.56 295 GLY A C 1
ATOM 2277 O O . GLY A 1 295 ? 4.551 20.875 18.312 1 68.56 295 GLY A O 1
ATOM 2278 N N . ILE A 1 296 ? 4.523 22.328 19.969 1 73.06 296 ILE A N 1
ATOM 2279 C CA . ILE A 1 296 ? 5.531 21.594 20.719 1 73.06 296 ILE A CA 1
ATOM 2280 C C . ILE A 1 296 ? 4.988 20.219 21.094 1 73.06 296 ILE A C 1
ATOM 2282 O O . ILE A 1 296 ? 5.727 19.219 21.094 1 73.06 296 ILE A O 1
ATOM 2286 N N . GLY A 1 297 ? 3.762 20.219 21.516 1 68.56 297 GLY A N 1
ATOM 2287 C CA . GLY A 1 297 ? 3.162 18.938 21.844 1 68.56 297 GLY A CA 1
ATOM 2288 C C . GLY A 1 297 ? 3.199 17.953 20.688 1 68.56 297 GLY A C 1
ATOM 2289 O O . GLY A 1 297 ? 3.547 16.781 20.875 1 68.56 297 GLY A O 1
ATOM 2290 N N . TYR A 1 298 ? 2.895 18.438 19.516 1 69.5 298 TYR A N 1
ATOM 2291 C CA . TYR A 1 298 ? 2.961 17.609 18.328 1 69.5 298 TYR A CA 1
ATOM 2292 C C . TYR A 1 298 ? 4.375 17.094 18.094 1 69.5 298 TYR A C 1
ATOM 2294 O O . TYR A 1 298 ? 4.566 15.93 17.75 1 69.5 298 TYR A O 1
ATOM 2302 N N . GLN A 1 299 ? 5.34 17.906 18.328 1 78.56 299 GLN A N 1
ATOM 2303 C CA . GLN A 1 299 ? 6.734 17.531 18.125 1 78.56 299 GLN A CA 1
ATOM 2304 C C . GLN A 1 299 ? 7.16 16.438 19.094 1 78.56 299 GLN A C 1
ATOM 2306 O O . GLN A 1 299 ? 7.887 15.508 18.719 1 78.56 299 GLN A O 1
ATOM 2311 N N . VAL A 1 300 ? 6.754 16.562 20.297 1 75.69 300 VAL A N 1
ATOM 2312 C CA . VAL A 1 300 ? 7.078 15.562 21.312 1 75.69 300 VAL A CA 1
ATOM 2313 C C . VAL A 1 300 ? 6.398 14.242 20.969 1 75.69 300 VAL A C 1
ATOM 2315 O O . VAL A 1 300 ? 6.996 13.172 21.094 1 75.69 300 VAL A O 1
ATOM 2318 N N . GLY A 1 301 ? 5.18 14.312 20.609 1 70.38 301 GLY A N 1
ATOM 2319 C CA . GLY A 1 301 ? 4.48 13.125 20.141 1 70.38 301 GLY A CA 1
ATOM 2320 C C . GLY A 1 301 ? 5.164 12.453 18.969 1 70.38 301 GLY A C 1
ATOM 2321 O O . GLY A 1 301 ? 5.277 11.227 18.922 1 70.38 301 GLY A O 1
ATOM 2322 N N . GLU A 1 302 ? 5.586 13.281 18.047 1 76.12 302 GLU A N 1
ATOM 2323 C CA . GLU A 1 302 ? 6.301 12.773 16.875 1 76.12 302 GLU A CA 1
ATOM 2324 C C . GLU A 1 302 ? 7.57 12.031 17.297 1 76.12 302 GLU A C 1
ATOM 2326 O O . GLU A 1 302 ? 7.918 11.016 16.688 1 76.12 302 GLU A O 1
ATOM 2331 N N . LEU A 1 303 ? 8.242 12.5 18.281 1 81.06 303 LEU A N 1
ATOM 2332 C CA . LEU A 1 303 ? 9.445 11.836 18.766 1 81.06 303 LEU A CA 1
ATOM 2333 C C . LEU A 1 303 ? 9.117 10.484 19.375 1 81.06 303 LEU A C 1
ATOM 2335 O O . LEU A 1 303 ? 9.867 9.516 19.203 1 81.06 303 LEU A O 1
ATOM 2339 N N . ALA A 1 304 ? 8.047 10.453 20.062 1 73.38 304 ALA A N 1
ATOM 2340 C CA . ALA A 1 304 ? 7.641 9.227 20.734 1 73.38 304 ALA A CA 1
ATOM 2341 C C . ALA A 1 304 ? 7.344 8.117 19.734 1 73.38 304 ALA A C 1
ATOM 2343 O O . ALA A 1 304 ? 7.578 6.938 20.016 1 73.38 304 ALA A O 1
ATOM 2344 N N . ILE A 1 305 ? 6.906 8.508 18.594 1 72.81 305 ILE A N 1
ATOM 2345 C CA . ILE A 1 305 ? 6.539 7.531 17.578 1 72.81 305 ILE A CA 1
ATOM 2346 C C . ILE A 1 305 ? 7.746 7.238 16.688 1 72.81 305 ILE A C 1
ATOM 2348 O O . ILE A 1 305 ? 7.996 6.082 16.328 1 72.81 305 ILE A O 1
ATOM 2352 N N . SER A 1 306 ? 8.469 8.234 16.297 1 84.19 306 SER A N 1
ATOM 2353 C CA . SER A 1 306 ? 9.531 8.102 15.312 1 84.19 306 SER A CA 1
ATOM 2354 C C . SER A 1 306 ? 10.758 7.422 15.906 1 84.19 306 SER A C 1
ATOM 2356 O O . SER A 1 306 ? 11.484 6.723 15.203 1 84.19 306 SER A O 1
ATOM 2358 N N . MET A 1 307 ? 10.992 7.617 17.203 1 85.94 307 MET A N 1
ATOM 2359 C CA . MET A 1 307 ? 12.203 7.074 17.812 1 85.94 307 MET A CA 1
ATOM 2360 C C . MET A 1 307 ? 12.18 5.551 17.797 1 85.94 307 MET A C 1
ATOM 2362 O O . MET A 1 307 ? 13.133 4.918 17.328 1 85.94 307 MET A O 1
ATOM 2366 N N . PRO A 1 308 ? 11.094 4.945 18.281 1 81.62 308 PRO A N 1
ATOM 2367 C CA . PRO A 1 308 ? 11.055 3.484 18.172 1 81.62 308 PRO A CA 1
ATOM 2368 C C . PRO A 1 308 ? 11.094 2.986 16.734 1 81.62 308 PRO A C 1
ATOM 2370 O O . PRO A 1 308 ? 11.703 1.953 16.453 1 81.62 308 PRO A O 1
ATOM 2373 N N . ALA A 1 309 ? 10.43 3.646 15.859 1 84.94 309 ALA A N 1
ATOM 2374 C CA . ALA A 1 309 ? 10.438 3.256 14.453 1 84.94 309 ALA A CA 1
ATOM 2375 C C . ALA A 1 309 ? 11.852 3.285 13.883 1 84.94 309 ALA A C 1
ATOM 2377 O O . ALA A 1 309 ? 12.25 2.373 13.148 1 84.94 309 ALA A O 1
ATOM 2378 N N . ASN A 1 310 ? 12.562 4.324 14.188 1 90.06 310 ASN A N 1
ATOM 2379 C CA . ASN A 1 310 ? 13.938 4.453 13.703 1 90.06 310 ASN A CA 1
ATOM 2380 C C . ASN A 1 310 ? 14.836 3.371 14.297 1 90.06 310 ASN A C 1
ATOM 2382 O O . ASN A 1 310 ? 15.859 3.016 13.703 1 90.06 310 ASN A O 1
ATOM 2386 N N . HIS A 1 311 ? 14.484 2.936 15.469 1 87.56 311 HIS A N 1
ATOM 2387 C CA . HIS A 1 311 ? 15.242 1.847 16.078 1 87.56 311 HIS A CA 1
ATOM 2388 C C . HIS A 1 311 ? 15.203 0.595 15.203 1 87.56 311 HIS A C 1
ATOM 2390 O O . HIS A 1 311 ? 16.203 -0.116 15.086 1 87.56 311 HIS A O 1
ATOM 2396 N N . HIS A 1 312 ? 14.086 0.338 14.633 1 87.06 312 HIS A N 1
ATOM 2397 C CA . HIS A 1 312 ? 13.961 -0.82 13.758 1 87.06 312 HIS A CA 1
ATOM 2398 C C . HIS A 1 312 ? 14.852 -0.675 12.523 1 87.06 312 HIS A C 1
ATOM 2400 O O . HIS A 1 312 ? 15.445 -1.654 12.062 1 87.06 312 HIS A O 1
ATOM 2406 N N . LEU A 1 313 ? 14.852 0.463 12 1 90.81 313 LEU A N 1
ATOM 2407 C CA . LEU A 1 313 ? 15.734 0.707 10.867 1 90.81 313 LEU A CA 1
ATOM 2408 C C . LEU A 1 313 ? 17.203 0.509 11.258 1 90.81 313 LEU A C 1
ATOM 2410 O O . LEU A 1 313 ? 17.969 -0.106 10.516 1 90.81 313 LEU A O 1
ATOM 2414 N N . ARG A 1 314 ? 17.562 0.98 12.391 1 90.06 314 ARG A N 1
ATOM 2415 C CA . ARG A 1 314 ? 18.938 0.842 12.883 1 90.06 314 ARG A CA 1
ATOM 2416 C C . ARG A 1 314 ? 19.281 -0.622 13.133 1 90.06 314 ARG A C 1
ATOM 2418 O O . ARG A 1 314 ? 20.406 -1.055 12.859 1 90.06 314 ARG A O 1
ATOM 2425 N N . GLU A 1 315 ? 18.359 -1.272 13.648 1 90.19 315 GLU A N 1
ATOM 2426 C CA . GLU A 1 315 ? 18.547 -2.697 13.898 1 90.19 315 GLU A CA 1
ATOM 2427 C C . GLU A 1 315 ? 18.844 -3.453 12.609 1 90.19 315 GLU A C 1
ATOM 2429 O O . GLU A 1 315 ? 19.734 -4.309 12.578 1 90.19 315 GLU A O 1
ATOM 2434 N N . LEU A 1 316 ? 18.062 -3.164 11.609 1 92.69 316 LEU A N 1
ATOM 2435 C CA . LEU A 1 316 ? 18.297 -3.818 10.32 1 92.69 316 LEU A CA 1
ATOM 2436 C C . LEU A 1 316 ? 19.688 -3.492 9.789 1 92.69 316 LEU A C 1
ATOM 2438 O O . LEU A 1 316 ? 20.391 -4.375 9.297 1 92.69 316 LEU A O 1
ATOM 2442 N N . LEU A 1 317 ? 20.109 -2.273 9.867 1 90.62 317 LEU A N 1
ATOM 2443 C CA . LEU A 1 317 ? 21.375 -1.812 9.312 1 90.62 317 LEU A CA 1
ATOM 2444 C C . LEU A 1 317 ? 22.547 -2.387 10.086 1 90.62 317 LEU A C 1
ATOM 2446 O O . LEU A 1 317 ? 23.672 -2.451 9.562 1 90.62 317 LEU A O 1
ATOM 2450 N N . GLN A 1 318 ? 22.281 -2.867 11.25 1 88.12 318 GLN A N 1
ATOM 2451 C CA . GLN A 1 318 ? 23.344 -3.391 12.094 1 88.12 318 GLN A CA 1
ATOM 2452 C C . GLN A 1 318 ? 23.531 -4.891 11.891 1 88.12 318 GLN A C 1
ATOM 2454 O O . GLN A 1 318 ? 24.562 -5.457 12.266 1 88.12 318 GLN A O 1
ATOM 2459 N N . ILE A 1 319 ? 22.516 -5.457 11.305 1 87.69 319 ILE A N 1
ATOM 2460 C CA . ILE A 1 319 ? 22.641 -6.891 11.055 1 87.69 319 ILE A CA 1
ATOM 2461 C C . ILE A 1 319 ? 23.828 -7.152 10.133 1 87.69 319 ILE A C 1
ATOM 2463 O O . ILE A 1 319 ? 24.016 -6.445 9.141 1 87.69 319 ILE A O 1
ATOM 2467 N N . ASP A 1 320 ? 24.625 -8.023 10.555 1 81.06 320 ASP A N 1
ATOM 2468 C CA . ASP A 1 320 ? 25.781 -8.383 9.742 1 81.06 320 ASP A CA 1
ATOM 2469 C C . ASP A 1 320 ? 25.375 -9.203 8.523 1 81.06 320 ASP A C 1
ATOM 2471 O O . ASP A 1 320 ? 24.859 -10.312 8.664 1 81.06 320 ASP A O 1
ATOM 2475 N N . THR A 1 321 ? 25.391 -8.508 7.383 1 74.38 321 THR A N 1
ATOM 2476 C CA . THR A 1 321 ? 25.016 -9.172 6.145 1 74.38 321 THR A CA 1
ATOM 2477 C C . THR A 1 321 ? 26.234 -9.453 5.281 1 74.38 321 THR A C 1
ATOM 2479 O O . THR A 1 321 ? 26.125 -9.609 4.062 1 74.38 321 THR A O 1
ATOM 2482 N N . SER A 1 322 ? 27.484 -9.445 5.852 1 62.62 322 SER A N 1
ATOM 2483 C CA . SER A 1 322 ? 28.703 -9.664 5.07 1 62.62 322 SER A CA 1
ATOM 2484 C C . SER A 1 322 ? 28.594 -10.938 4.234 1 62.62 322 SER A C 1
ATOM 2486 O O . SER A 1 322 ? 28.219 -11.992 4.75 1 62.62 322 SER A O 1
ATOM 2488 N N . LYS A 1 323 ? 28.422 -10.703 2.881 1 57.94 323 LYS A N 1
ATOM 2489 C CA . LYS A 1 323 ? 28.422 -11.789 1.91 1 57.94 323 LYS A CA 1
ATOM 2490 C C . LYS A 1 323 ? 29.766 -12.508 1.898 1 57.94 323 LYS A C 1
ATOM 2492 O O . LYS A 1 323 ? 30.828 -11.859 1.904 1 57.94 323 LYS A O 1
ATOM 2497 N N . PRO A 1 324 ? 29.828 -13.773 2.125 1 50.38 324 PRO A N 1
ATOM 2498 C CA . PRO A 1 324 ? 31.141 -14.391 1.938 1 50.38 324 PRO A CA 1
ATOM 2499 C C . PRO A 1 324 ? 31.719 -14.125 0.553 1 50.38 324 PRO A C 1
ATOM 2501 O O . PRO A 1 324 ? 30.984 -13.961 -0.417 1 50.38 324 PRO A O 1
ATOM 2504 N N . GLN A 1 325 ? 32.875 -13.453 0.423 1 49.56 325 GLN A N 1
ATOM 2505 C CA . GLN A 1 325 ? 33.656 -13.297 -0.806 1 49.56 325 GLN A CA 1
ATOM 2506 C C . GLN A 1 325 ? 33.719 -14.609 -1.578 1 49.56 325 GLN A C 1
ATOM 2508 O O . GLN A 1 325 ? 34.375 -15.562 -1.13 1 49.56 325 GLN A O 1
ATOM 2513 N N . GLU A 1 326 ? 32.844 -15.07 -2.205 1 48.19 326 GLU A N 1
ATOM 2514 C CA . GLU A 1 326 ? 32.562 -16.391 -2.748 1 48.19 326 GLU A CA 1
ATOM 2515 C C . GLU A 1 326 ? 33.531 -16.781 -3.848 1 48.19 326 GLU A C 1
ATOM 2517 O O . GLU A 1 326 ? 33.75 -16 -4.785 1 48.19 326 GLU A O 1
ATOM 2522 N N . SER A 1 327 ? 34.594 -17.516 -3.623 1 52.84 327 SER A N 1
ATOM 2523 C CA . SER A 1 327 ? 35.188 -18.25 -4.734 1 52.84 327 SER A CA 1
ATOM 2524 C C . SER A 1 327 ? 34.125 -19.047 -5.496 1 52.84 327 SER A C 1
ATOM 2526 O O . SER A 1 327 ? 33.469 -19.922 -4.922 1 52.84 327 SER A O 1
ATOM 2528 N N . ILE A 1 328 ? 33.5 -18.578 -6.473 1 59.31 328 ILE A N 1
ATOM 2529 C CA . ILE A 1 328 ? 32.5 -19.219 -7.336 1 59.31 328 ILE A CA 1
ATOM 2530 C C . ILE A 1 328 ? 33.156 -20.391 -8.062 1 59.31 328 ILE A C 1
ATOM 2532 O O . ILE A 1 328 ? 34.125 -20.219 -8.789 1 59.31 328 ILE A O 1
ATOM 2536 N N . ILE A 1 329 ? 32.844 -21.594 -7.574 1 64.62 329 ILE A N 1
ATOM 2537 C CA . ILE A 1 329 ? 33.281 -22.766 -8.312 1 64.62 329 ILE A CA 1
ATOM 2538 C C . ILE A 1 329 ? 32.562 -22.828 -9.664 1 64.62 329 ILE A C 1
ATOM 2540 O O . ILE A 1 329 ? 31.344 -22.828 -9.727 1 64.62 329 ILE A O 1
ATOM 2544 N N . SER A 1 330 ? 33.312 -22.781 -10.758 1 69.19 330 SER A N 1
ATOM 2545 C CA . SER A 1 330 ? 32.75 -22.672 -12.102 1 69.19 330 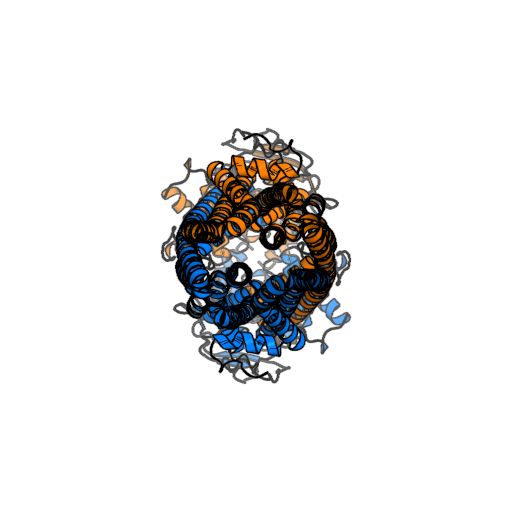SER A CA 1
ATOM 2546 C C . SER A 1 330 ? 32.5 -24.031 -12.734 1 69.19 330 SER A C 1
ATOM 2548 O O . SER A 1 330 ? 31.75 -24.172 -13.688 1 69.19 330 SER A O 1
ATOM 2550 N N . ASP A 1 331 ? 33.156 -25.047 -12.156 1 78.5 331 ASP A N 1
ATOM 2551 C CA . ASP A 1 331 ? 33 -26.359 -12.789 1 78.5 331 ASP A CA 1
ATOM 2552 C C . ASP A 1 331 ? 32.562 -27.406 -11.766 1 78.5 331 ASP A C 1
ATOM 2554 O O . ASP A 1 331 ? 33.312 -27.688 -10.812 1 78.5 331 ASP A O 1
ATOM 2558 N N . VAL A 1 332 ? 31.359 -27.734 -11.812 1 87.25 332 VAL A N 1
ATOM 2559 C CA . VAL A 1 332 ? 30.828 -28.734 -10.891 1 87.25 332 VAL A CA 1
ATOM 2560 C C . VAL A 1 332 ? 30.516 -30.016 -11.656 1 87.25 332 VAL A C 1
ATOM 2562 O O . VAL A 1 332 ? 29.812 -29.984 -12.672 1 87.25 332 VAL A O 1
ATOM 2565 N N . THR A 1 333 ? 31.016 -31.141 -11.125 1 88.81 333 THR A N 1
ATOM 2566 C CA . THR A 1 333 ? 30.797 -32.406 -11.836 1 88.81 333 THR A CA 1
ATOM 2567 C C . THR A 1 333 ? 29.938 -33.344 -11.008 1 88.81 333 THR A C 1
ATOM 2569 O O . THR A 1 333 ? 29.375 -34.312 -11.547 1 88.81 333 THR A O 1
ATOM 2572 N N . SER A 1 334 ? 29.938 -33.031 -9.766 1 91.25 334 SER A N 1
ATOM 2573 C CA . SER A 1 334 ? 29.141 -33.938 -8.938 1 91.25 334 SER A CA 1
ATOM 2574 C C . SER A 1 334 ? 28.578 -33.219 -7.719 1 91.25 334 SER A C 1
ATOM 2576 O O . SER A 1 334 ? 29.219 -32.312 -7.172 1 91.25 334 SER A O 1
ATOM 2578 N N . VAL A 1 335 ? 27.375 -33.562 -7.328 1 90.75 335 VAL A N 1
ATOM 2579 C CA . VAL A 1 335 ? 26.734 -33.094 -6.109 1 90.75 335 VAL A CA 1
ATOM 2580 C C . VAL A 1 335 ? 26.266 -34.281 -5.273 1 90.75 335 VAL A C 1
ATOM 2582 O O . VAL A 1 335 ? 25.547 -35.156 -5.762 1 90.75 335 VAL A O 1
ATOM 2585 N N . SER A 1 336 ? 26.703 -34.344 -4.031 1 91.69 336 SER A N 1
ATOM 2586 C CA . SER A 1 336 ? 26.359 -35.438 -3.148 1 91.69 336 SER A CA 1
ATOM 2587 C C . SER A 1 336 ? 25.609 -34.969 -1.912 1 91.69 336 SER A C 1
ATOM 2589 O O . SER A 1 336 ? 26.078 -34.062 -1.223 1 91.69 336 SER A O 1
ATOM 2591 N N . VAL A 1 337 ? 24.469 -35.5 -1.697 1 92.19 337 VAL A N 1
ATOM 2592 C CA . VAL A 1 337 ? 23.656 -35.219 -0.513 1 92.19 337 VAL A CA 1
ATOM 2593 C C . VAL A 1 337 ? 23.828 -36.344 0.504 1 92.19 337 VAL A C 1
ATOM 2595 O O . VAL A 1 337 ? 23.547 -37.5 0.204 1 92.19 337 VAL A O 1
ATOM 2598 N N . GLN A 1 338 ? 24.281 -35.969 1.66 1 92.94 338 GLN A N 1
ATOM 2599 C CA . GLN A 1 338 ? 24.578 -37 2.676 1 92.94 338 GLN A CA 1
ATOM 2600 C C . GLN A 1 338 ? 23.734 -36.75 3.93 1 92.94 338 GLN A C 1
ATOM 2602 O O . GLN A 1 338 ? 24.062 -35.906 4.75 1 92.94 338 GLN A O 1
ATOM 2607 N N . ASN A 1 339 ? 22.719 -37.594 4.168 1 92.81 339 ASN A N 1
ATOM 2608 C CA . ASN A 1 339 ? 21.859 -37.625 5.352 1 92.81 339 ASN A CA 1
ATOM 2609 C C . ASN A 1 339 ? 21.328 -36.219 5.684 1 92.81 339 ASN A C 1
ATOM 2611 O O . ASN A 1 339 ? 21.453 -35.75 6.824 1 92.81 339 ASN A O 1
ATOM 2615 N N . VAL A 1 340 ? 20.906 -35.656 4.684 1 91.69 340 VAL A N 1
ATOM 2616 C CA . VAL A 1 340 ? 20.453 -34.281 4.84 1 91.69 340 VAL A CA 1
ATOM 2617 C C . VAL A 1 340 ? 19.062 -34.281 5.469 1 91.69 340 VAL A C 1
ATOM 2619 O O . VAL A 1 340 ? 18.203 -35.062 5.102 1 91.69 340 VAL A O 1
ATOM 2622 N N . GLY A 1 341 ? 18.875 -33.375 6.473 1 91.81 341 GLY A N 1
ATOM 2623 C CA . GLY A 1 341 ? 17.609 -33.125 7.117 1 91.81 341 GLY A CA 1
ATOM 2624 C C . GLY A 1 341 ? 17.297 -31.625 7.215 1 91.81 341 GLY A C 1
ATOM 2625 O O . GLY A 1 341 ? 18.203 -30.812 7.375 1 91.81 341 GLY A O 1
ATOM 2626 N N . VAL A 1 342 ? 16.078 -31.344 6.984 1 89.5 342 VAL A N 1
ATOM 2627 C CA . VAL A 1 342 ? 15.648 -29.969 7.105 1 89.5 342 VAL A CA 1
ATOM 2628 C C . VAL A 1 342 ? 14.469 -29.875 8.07 1 89.5 342 VAL A C 1
ATOM 2630 O O . VAL A 1 342 ? 13.516 -30.656 7.961 1 89.5 342 VAL A O 1
ATOM 2633 N N . ARG A 1 343 ? 14.555 -28.984 8.969 1 85 343 ARG A N 1
ATOM 2634 C CA . ARG A 1 343 ? 13.492 -28.781 9.953 1 85 343 ARG A CA 1
ATOM 2635 C C . ARG A 1 343 ? 12.93 -27.375 9.867 1 85 343 ARG A C 1
ATOM 2637 O O . ARG A 1 343 ? 13.672 -26.406 9.688 1 85 343 ARG A O 1
ATOM 2644 N N . TYR A 1 344 ? 11.617 -27.312 9.789 1 76.06 344 TYR A N 1
ATOM 2645 C CA . TYR A 1 344 ? 10.898 -26.062 9.992 1 76.06 344 TYR A CA 1
ATOM 2646 C C . TYR A 1 344 ? 10.273 -26 11.375 1 76.06 344 TYR A C 1
ATOM 2648 O O . TYR A 1 344 ? 9.234 -26.625 11.617 1 76.06 344 TYR A O 1
ATOM 2656 N N . ASP A 1 345 ? 10.875 -25.25 12.211 1 70.94 345 ASP A N 1
ATOM 2657 C CA . ASP A 1 345 ? 10.414 -25.203 13.594 1 70.94 345 ASP A CA 1
ATOM 2658 C C . ASP A 1 345 ? 10.25 -26.609 14.164 1 70.94 345 ASP A C 1
ATOM 2660 O O . ASP A 1 345 ? 11.234 -27.344 14.312 1 70.94 345 ASP A O 1
ATOM 2664 N N . ASP A 1 346 ? 8.945 -27.047 14.281 1 68.94 346 ASP A N 1
ATOM 2665 C CA . ASP A 1 346 ? 8.727 -28.344 14.922 1 68.94 346 ASP A CA 1
ATOM 2666 C C . ASP A 1 346 ? 8.453 -29.422 13.891 1 68.94 346 ASP A C 1
ATOM 2668 O O . ASP A 1 346 ? 8.32 -30.594 14.234 1 68.94 346 ASP A O 1
ATOM 2672 N N . LEU A 1 347 ? 8.477 -29.078 12.68 1 73.31 347 LEU A N 1
ATOM 2673 C CA . LEU A 1 347 ? 8.172 -30.047 11.625 1 73.31 347 LEU A CA 1
ATOM 2674 C C . LEU A 1 347 ? 9.438 -30.453 10.875 1 73.31 347 LEU A C 1
ATOM 2676 O O . LEU A 1 347 ? 10.211 -29.594 10.453 1 73.31 347 LEU A O 1
ATOM 2680 N N . GLN A 1 348 ? 9.641 -31.719 10.906 1 84.75 348 GLN A N 1
ATOM 2681 C CA . GLN A 1 348 ? 10.734 -32.25 10.086 1 84.75 348 GLN A CA 1
ATOM 2682 C C . GLN A 1 348 ? 10.273 -32.469 8.648 1 84.75 348 GLN A C 1
ATOM 2684 O O . GLN A 1 348 ? 9.695 -33.531 8.344 1 84.75 348 GLN A O 1
ATOM 2689 N N . ALA A 1 349 ? 10.594 -31.625 7.734 1 85 349 ALA A N 1
ATOM 2690 C CA . ALA A 1 349 ? 10.117 -31.688 6.355 1 85 349 ALA A CA 1
ATOM 2691 C C . ALA A 1 349 ? 10.922 -32.688 5.543 1 85 349 ALA A C 1
ATOM 2693 O O . ALA A 1 349 ? 10.383 -33.375 4.66 1 85 349 ALA A O 1
ATOM 2694 N N . VAL A 1 350 ? 12.227 -32.781 5.758 1 90.81 350 VAL A N 1
ATOM 2695 C CA . VAL A 1 350 ? 13.133 -33.719 5.125 1 90.81 350 VAL A CA 1
ATOM 2696 C C . VAL A 1 350 ? 13.953 -34.438 6.191 1 90.81 350 VAL A C 1
ATOM 2698 O O . VAL A 1 350 ? 14.43 -33.812 7.145 1 90.81 350 VAL A O 1
ATOM 2701 N N . ARG A 1 351 ? 14.008 -35.75 6.051 1 92.69 351 ARG A N 1
ATOM 2702 C CA . ARG A 1 351 ? 14.68 -36.531 7.062 1 92.69 351 ARG A CA 1
ATOM 2703 C C . ARG A 1 351 ? 15.703 -37.469 6.426 1 92.69 351 ARG A C 1
ATOM 2705 O O . ARG A 1 351 ? 15.344 -38.406 5.695 1 92.69 351 ARG A O 1
ATOM 2712 N N . ASP A 1 352 ? 16.906 -37.344 6.738 1 92.5 352 ASP A N 1
ATOM 2713 C CA . ASP A 1 352 ? 18 -38.25 6.43 1 92.5 352 ASP A CA 1
ATOM 2714 C C . ASP A 1 352 ? 18.016 -38.625 4.945 1 92.5 352 ASP A C 1
ATOM 2716 O O . ASP A 1 352 ? 18.016 -39.781 4.586 1 92.5 352 ASP A O 1
ATOM 2720 N N . VAL A 1 353 ? 17.969 -37.688 4.121 1 94 353 VAL A N 1
ATOM 2721 C CA . VAL A 1 353 ? 17.938 -37.875 2.674 1 94 353 VAL A CA 1
ATOM 2722 C C . VAL A 1 353 ? 19.375 -37.969 2.143 1 94 353 VAL A C 1
ATOM 2724 O O . VAL A 1 353 ? 20.234 -37.156 2.498 1 94 353 VAL A O 1
ATOM 2727 N N . ALA A 1 354 ? 19.641 -39.031 1.339 1 93.94 354 ALA A N 1
ATOM 2728 C CA . ALA A 1 354 ? 20.953 -39.219 0.718 1 93.94 354 ALA A CA 1
ATOM 2729 C C . ALA A 1 354 ? 20.812 -39.625 -0.748 1 93.94 354 ALA A C 1
ATOM 2731 O O . ALA A 1 354 ? 19.984 -40.469 -1.091 1 93.94 354 ALA A O 1
ATOM 2732 N N . PHE A 1 355 ? 21.516 -38.969 -1.62 1 93.44 355 PHE A N 1
ATOM 2733 C CA . PHE A 1 355 ? 21.594 -39.312 -3.031 1 93.44 355 PHE A CA 1
ATOM 2734 C C . PHE A 1 355 ? 22.766 -38.625 -3.707 1 93.44 355 PHE A C 1
ATOM 2736 O O . PHE A 1 355 ? 23.359 -37.688 -3.137 1 93.44 355 PHE A O 1
ATOM 2743 N N . ASN A 1 356 ? 23.156 -39.125 -4.812 1 92 356 ASN A N 1
ATOM 2744 C CA . ASN A 1 356 ? 24.266 -38.562 -5.59 1 92 356 ASN A CA 1
ATOM 2745 C C . ASN A 1 356 ? 23.828 -38.25 -7.023 1 92 356 ASN A C 1
ATOM 2747 O O . ASN A 1 356 ? 23.094 -39.031 -7.641 1 92 356 ASN A O 1
ATOM 2751 N N . VAL A 1 357 ? 24.25 -37.062 -7.461 1 92.56 357 VAL A N 1
ATOM 2752 C CA . VAL A 1 357 ? 23.984 -36.656 -8.836 1 92.56 357 VAL A CA 1
ATOM 2753 C C . VAL A 1 357 ? 25.297 -36.312 -9.539 1 92.56 357 VAL A C 1
ATOM 2755 O O . VAL A 1 357 ? 26.141 -35.594 -9 1 92.56 357 VAL A O 1
ATOM 2758 N N . GLU A 1 358 ? 25.5 -36.906 -10.68 1 89.56 358 GLU A N 1
ATOM 2759 C CA . GLU A 1 358 ? 26.688 -36.656 -11.492 1 89.56 358 GLU A CA 1
ATOM 2760 C C . GLU A 1 358 ? 26.312 -35.969 -12.812 1 89.56 358 GLU A C 1
ATOM 2762 O O . GLU A 1 358 ? 25.172 -36.062 -13.266 1 89.56 358 GLU A O 1
ATOM 2767 N N . GLN A 1 359 ? 27.375 -35.25 -13.25 1 88.19 359 GLN A N 1
ATOM 2768 C CA . GLN A 1 359 ? 27.188 -34.656 -14.57 1 88.19 359 GLN A CA 1
ATOM 2769 C C . GLN A 1 359 ? 26.906 -35.719 -15.617 1 88.19 359 GLN A C 1
ATOM 2771 O O . GLN A 1 359 ? 27.484 -36.812 -15.57 1 88.19 359 GLN A O 1
ATOM 2776 N N . GLY A 1 360 ? 25.938 -35.531 -16.516 1 77.19 360 GLY A N 1
ATOM 2777 C CA . GLY A 1 360 ? 25.672 -36.469 -17.594 1 77.19 360 GLY A CA 1
ATOM 2778 C C . GLY A 1 360 ? 24.234 -36.938 -17.625 1 77.19 360 GLY A C 1
ATOM 2779 O O . GLY A 1 360 ? 23.828 -37.625 -18.578 1 77.19 360 GLY A O 1
ATOM 2780 N N . SER A 1 361 ? 23.609 -36.688 -16.5 1 75.94 361 SER A N 1
ATOM 2781 C CA . SER A 1 361 ? 22.219 -37.125 -16.562 1 75.94 361 SER A CA 1
ATOM 2782 C C . SER A 1 361 ? 21.312 -36.156 -15.828 1 75.94 361 SER A C 1
ATOM 2784 O O . SER A 1 361 ? 21.703 -35.562 -14.828 1 75.94 361 SER A O 1
ATOM 2786 N N . LEU A 1 362 ? 20.141 -36 -16.312 1 89.5 362 LEU A N 1
ATOM 2787 C CA . LEU A 1 362 ? 19.047 -35.25 -15.695 1 89.5 362 LEU A CA 1
ATOM 2788 C C . LEU A 1 362 ? 18.516 -35.969 -14.469 1 89.5 362 LEU A C 1
ATOM 2790 O O . LEU A 1 362 ? 18.219 -37.188 -14.531 1 89.5 362 LEU A O 1
ATOM 2794 N N . CYS A 1 363 ? 18.578 -35.312 -13.328 1 93.12 363 CYS A N 1
ATOM 2795 C CA . CYS A 1 363 ? 18.047 -35.875 -12.086 1 93.12 363 CYS A CA 1
ATOM 2796 C C . CYS A 1 363 ? 16.688 -35.312 -11.75 1 93.12 363 CYS A C 1
ATOM 2798 O O . CYS A 1 363 ? 16.516 -34.094 -11.727 1 93.12 363 CYS A O 1
ATOM 2800 N N . ALA A 1 364 ? 15.711 -36.156 -11.5 1 93.25 364 ALA A N 1
ATOM 2801 C CA . ALA A 1 364 ? 14.359 -35.719 -11.18 1 93.25 364 ALA A CA 1
ATOM 2802 C C . ALA A 1 364 ? 13.961 -36.125 -9.766 1 93.25 364 ALA A C 1
ATOM 2804 O O . ALA A 1 364 ? 14.133 -37.281 -9.375 1 93.25 364 ALA A O 1
ATOM 2805 N N . LEU A 1 365 ? 13.602 -35.156 -9.008 1 92.5 365 LEU A N 1
ATOM 2806 C CA . LEU A 1 365 ? 12.953 -35.406 -7.73 1 92.5 365 LEU A CA 1
ATOM 2807 C C . LEU A 1 365 ? 11.445 -35.562 -7.898 1 92.5 365 LEU A C 1
ATOM 2809 O O . LEU A 1 365 ? 10.789 -34.625 -8.375 1 92.5 365 LEU A O 1
ATOM 2813 N N . VAL A 1 366 ? 10.93 -36.688 -7.492 1 89.19 366 VAL A N 1
ATOM 2814 C CA . VAL A 1 366 ? 9.516 -36.938 -7.719 1 89.19 366 VAL A CA 1
ATOM 2815 C C . VAL A 1 366 ? 8.844 -37.312 -6.402 1 89.19 366 VAL A C 1
ATOM 2817 O O . VAL A 1 366 ? 9.484 -37.906 -5.516 1 89.19 366 VAL A O 1
ATOM 2820 N N . GLY A 1 367 ? 7.645 -36.938 -6.277 1 82.62 367 GLY A N 1
ATOM 2821 C CA . GLY A 1 367 ? 6.863 -37.25 -5.09 1 82.62 367 GLY A CA 1
ATOM 2822 C C . GLY A 1 367 ? 5.543 -36.531 -5.035 1 82.62 367 GLY A C 1
ATOM 2823 O O . GLY A 1 367 ? 5.293 -35.625 -5.848 1 82.62 367 GLY A O 1
ATOM 2824 N N . GLU A 1 368 ? 4.785 -36.906 -4.117 1 76.81 368 GLU A N 1
ATOM 2825 C CA . GLU A 1 368 ? 3.5 -36.25 -3.91 1 76.81 368 GLU A CA 1
ATOM 2826 C C . GLU A 1 368 ? 3.691 -34.844 -3.332 1 76.81 368 GLU A C 1
ATOM 2828 O O . GLU A 1 368 ? 4.805 -34.469 -2.957 1 76.81 368 GLU A O 1
ATOM 2833 N N . ASN A 1 369 ? 2.617 -34.094 -3.41 1 73.5 369 ASN A N 1
ATOM 2834 C CA . ASN A 1 369 ? 2.678 -32.75 -2.775 1 73.5 369 ASN A CA 1
ATOM 2835 C C . ASN A 1 369 ? 3.006 -32.875 -1.29 1 73.5 369 ASN A C 1
ATOM 2837 O O . ASN A 1 369 ? 2.463 -33.75 -0.593 1 73.5 369 ASN A O 1
ATOM 2841 N N . GLY A 1 370 ? 3.908 -32.125 -0.852 1 75.56 370 GLY A N 1
ATOM 2842 C CA . GLY A 1 370 ? 4.297 -32.125 0.551 1 75.56 370 GLY A CA 1
ATOM 2843 C C . GLY A 1 370 ? 5.355 -33.156 0.87 1 75.56 370 GLY A C 1
ATOM 2844 O O . GLY A 1 370 ? 5.715 -33.344 2.033 1 75.56 370 GLY A O 1
ATOM 2845 N N . SER A 1 371 ? 5.84 -33.812 -0.142 1 82.88 371 SER A N 1
ATOM 2846 C CA . SER A 1 371 ? 6.805 -34.875 0.09 1 82.88 371 SER A CA 1
ATOM 2847 C C . SER A 1 371 ? 8.18 -34.312 0.447 1 82.88 371 SER A C 1
ATOM 2849 O O . SER A 1 371 ? 9.055 -35.062 0.893 1 82.88 371 SER A O 1
ATOM 2851 N N . GLY A 1 372 ? 8.398 -33 0.292 1 86.69 372 GLY A N 1
ATOM 2852 C CA . GLY A 1 372 ? 9.656 -32.375 0.662 1 86.69 372 GLY A CA 1
ATOM 2853 C C . GLY A 1 372 ? 10.492 -31.953 -0.536 1 86.69 372 GLY A C 1
ATOM 2854 O O . GLY A 1 372 ? 11.633 -31.516 -0.381 1 86.69 372 GLY A O 1
ATOM 2855 N N . LYS A 1 373 ? 10.016 -32.062 -1.764 1 88.94 373 LYS A N 1
ATOM 2856 C CA . LYS A 1 373 ? 10.758 -31.766 -2.982 1 88.94 373 LYS A CA 1
ATOM 2857 C C . LYS A 1 373 ? 11.289 -30.328 -2.955 1 88.94 373 LYS A C 1
ATOM 2859 O O . LYS A 1 373 ? 12.484 -30.109 -3.127 1 88.94 373 LYS A O 1
ATOM 2864 N N . THR A 1 374 ? 10.359 -29.391 -2.721 1 86.94 374 THR A N 1
ATOM 2865 C CA . THR A 1 374 ? 10.719 -27.984 -2.709 1 86.94 374 THR A CA 1
ATOM 2866 C C . THR A 1 374 ? 11.711 -27.688 -1.594 1 86.94 374 THR A C 1
ATOM 2868 O O . THR A 1 374 ? 12.672 -26.938 -1.795 1 86.94 374 THR A O 1
ATOM 2871 N N . THR A 1 375 ? 11.5 -28.281 -0.425 1 87.69 375 THR A N 1
ATOM 2872 C CA . THR A 1 375 ? 12.398 -28.094 0.714 1 87.69 375 THR A CA 1
ATOM 2873 C C . THR A 1 375 ? 13.797 -28.609 0.383 1 87.69 375 THR A C 1
ATOM 2875 O O . THR A 1 375 ? 14.789 -27.969 0.738 1 87.69 375 THR A O 1
ATOM 2878 N N . MET A 1 376 ? 13.852 -29.703 -0.261 1 90.5 376 MET A N 1
ATOM 2879 C CA . MET A 1 376 ? 15.141 -30.281 -0.636 1 90.5 376 MET A CA 1
ATOM 2880 C C . MET A 1 376 ? 15.875 -29.375 -1.627 1 90.5 376 MET A C 1
ATOM 2882 O O . MET A 1 376 ? 17.078 -29.156 -1.502 1 90.5 376 MET A O 1
ATOM 2886 N N . ILE A 1 377 ? 15.18 -28.891 -2.609 1 90.12 377 ILE A N 1
ATOM 2887 C CA . ILE A 1 377 ? 15.773 -28 -3.604 1 90.12 377 ILE A CA 1
ATOM 2888 C C . ILE A 1 377 ? 16.281 -26.734 -2.924 1 90.12 377 ILE A C 1
ATOM 2890 O O . ILE A 1 377 ? 17.391 -26.25 -3.229 1 90.12 377 ILE A O 1
ATOM 2894 N N . LYS A 1 378 ? 15.57 -26.203 -2.016 1 87.44 378 LYS A N 1
ATOM 2895 C CA . LYS A 1 378 ? 15.992 -25.016 -1.272 1 87.44 378 LYS A CA 1
ATOM 2896 C C . LYS A 1 378 ? 17.25 -25.312 -0.446 1 87.44 378 LYS A C 1
ATOM 2898 O O . LYS A 1 378 ? 18.125 -24.469 -0.326 1 87.44 378 LYS A O 1
ATOM 2903 N N . ALA A 1 379 ? 17.25 -26.453 0.159 1 87.69 379 ALA A N 1
ATOM 2904 C CA . ALA A 1 379 ? 18.438 -26.859 0.921 1 87.69 379 ALA A CA 1
ATOM 2905 C C . ALA A 1 379 ? 19.672 -26.922 0.027 1 87.69 379 ALA A C 1
ATOM 2907 O O . ALA A 1 379 ? 20.75 -26.516 0.432 1 87.69 379 ALA A O 1
ATOM 2908 N N . LEU A 1 380 ? 19.453 -27.422 -1.128 1 88 380 LEU A N 1
ATOM 2909 C CA . LEU A 1 380 ? 20.547 -27.531 -2.082 1 88 380 LEU A CA 1
ATOM 2910 C C . LEU A 1 380 ? 21.062 -26.156 -2.504 1 88 380 LEU A C 1
ATOM 2912 O O . LEU A 1 380 ? 22.234 -26 -2.832 1 88 380 LEU A O 1
ATOM 2916 N N . GLN A 1 381 ? 20.156 -25.203 -2.436 1 86.81 381 GLN A N 1
ATOM 2917 C CA . GLN A 1 381 ? 20.5 -23.844 -2.824 1 86.81 381 GLN A CA 1
ATOM 2918 C C . GLN A 1 381 ? 21.109 -23.078 -1.65 1 86.81 381 GLN A C 1
ATOM 2920 O O . GLN A 1 381 ? 21.547 -21.938 -1.809 1 86.81 381 GLN A O 1
ATOM 2925 N N . GLY A 1 382 ? 21.062 -23.594 -0.52 1 81 382 GLY A N 1
ATOM 2926 C CA . GLY A 1 382 ? 21.609 -22.938 0.666 1 81 382 GLY A CA 1
ATOM 2927 C C . GLY A 1 382 ? 20.672 -21.906 1.256 1 81 382 GLY A C 1
ATOM 2928 O O . GLY A 1 382 ? 21.109 -20.984 1.946 1 81 382 GLY A O 1
ATOM 2929 N N . VAL A 1 383 ? 19.469 -22 1.047 1 82.19 383 VAL A N 1
ATOM 2930 C CA . VAL A 1 383 ? 18.484 -21 1.465 1 82.19 383 VAL A CA 1
ATOM 2931 C C . VAL A 1 383 ? 17.828 -21.422 2.773 1 82.19 383 VAL A C 1
ATOM 2933 O O . VAL A 1 383 ? 17.156 -20.625 3.43 1 82.19 383 VAL A O 1
ATOM 2936 N N . GLN A 1 384 ? 18.172 -22.625 3.23 1 80.81 384 GLN A N 1
ATOM 2937 C CA . GLN A 1 384 ? 17.531 -23.125 4.441 1 80.81 384 GLN A CA 1
ATOM 2938 C C . GLN A 1 384 ? 18.453 -22.984 5.652 1 80.81 384 GLN A C 1
ATOM 2940 O O . GLN A 1 384 ? 19.656 -23.172 5.539 1 80.81 384 GLN A O 1
ATOM 2945 N N . ASN A 1 385 ? 17.938 -22.625 6.816 1 74.38 385 ASN A N 1
ATOM 2946 C CA . ASN A 1 385 ? 18.734 -22.375 8.016 1 74.38 385 ASN A CA 1
ATOM 2947 C C . ASN A 1 385 ? 18.922 -23.656 8.828 1 74.38 385 ASN A C 1
ATOM 2949 O O . ASN A 1 385 ? 20.031 -23.906 9.336 1 74.38 385 ASN A O 1
ATOM 2953 N N . ASP A 1 386 ? 17.953 -24.422 9.086 1 79.88 386 ASP A N 1
ATOM 2954 C CA . ASP A 1 386 ? 18.016 -25.594 9.961 1 79.88 386 ASP A CA 1
ATOM 2955 C C . ASP A 1 386 ? 18.203 -26.875 9.148 1 79.88 386 ASP A C 1
ATOM 2957 O O . ASP A 1 386 ? 17.281 -27.672 9.016 1 79.88 386 ASP A O 1
ATOM 2961 N N . VAL A 1 387 ? 19.484 -27.016 8.703 1 85.94 387 VAL A N 1
ATOM 2962 C CA . VAL A 1 387 ? 19.812 -28.172 7.871 1 85.94 387 VAL A CA 1
ATOM 2963 C C . VAL A 1 387 ? 20.828 -29.047 8.594 1 85.94 387 VAL A C 1
ATOM 2965 O O . VAL A 1 387 ? 21.781 -28.547 9.203 1 85.94 387 VAL A O 1
ATOM 2968 N N . SER A 1 388 ? 20.531 -30.266 8.734 1 88.56 388 SER A N 1
ATOM 2969 C CA . SER A 1 388 ? 21.469 -31.25 9.234 1 88.56 388 SER A CA 1
ATOM 2970 C C . SER A 1 388 ? 22.062 -32.094 8.102 1 88.56 388 SER A C 1
ATOM 2972 O O . SER A 1 388 ? 21.547 -32.062 6.98 1 88.56 388 SER A O 1
ATOM 2974 N N . GLY A 1 389 ? 23.172 -32.688 8.305 1 90.25 389 GLY A N 1
ATOM 2975 C CA . GLY A 1 389 ? 23.844 -33.469 7.27 1 90.25 389 GLY A CA 1
ATOM 2976 C C . GLY A 1 389 ? 24.844 -32.625 6.477 1 90.25 389 GLY A C 1
ATOM 2977 O O . GLY A 1 389 ? 25.406 -31.672 6.996 1 90.25 389 GLY A O 1
ATOM 2978 N N . SER A 1 390 ? 25.172 -33.156 5.281 1 88.06 390 SER A N 1
ATOM 2979 C CA . SER A 1 390 ? 26.172 -32.438 4.484 1 88.06 390 SER A CA 1
ATOM 2980 C C . SER A 1 390 ? 25.859 -32.531 2.996 1 88.06 390 SER A C 1
ATOM 2982 O O . SER A 1 390 ? 25.328 -33.531 2.533 1 88.06 390 SER A O 1
ATOM 2984 N N . ILE A 1 391 ? 26.109 -31.484 2.334 1 87.06 391 ILE A N 1
ATOM 2985 C CA . ILE A 1 391 ? 26.047 -31.438 0.878 1 87.06 391 ILE A CA 1
ATOM 2986 C C . ILE A 1 391 ? 27.438 -31.219 0.308 1 87.06 391 ILE A C 1
ATOM 2988 O O . ILE A 1 391 ? 28.141 -30.266 0.689 1 87.06 391 ILE A O 1
ATOM 2992 N N . LEU A 1 392 ? 27.844 -32.125 -0.526 1 86.69 392 LEU A N 1
ATOM 2993 C CA . LEU A 1 392 ? 29.172 -32.031 -1.116 1 86.69 392 LEU A CA 1
ATOM 2994 C C . LEU A 1 392 ? 29.094 -31.703 -2.6 1 86.69 392 LEU A C 1
ATOM 2996 O O . LEU A 1 392 ? 28.281 -32.25 -3.326 1 86.69 392 LEU A O 1
ATOM 3000 N N . VAL A 1 393 ? 29.938 -30.781 -3.041 1 85.12 393 VAL A N 1
ATOM 3001 C CA . VAL A 1 393 ? 30.109 -30.453 -4.453 1 85.12 393 VAL A CA 1
ATOM 3002 C C . VAL A 1 393 ? 31.531 -30.812 -4.891 1 85.12 393 VAL A C 1
ATOM 3004 O O . VAL A 1 393 ? 32.5 -30.25 -4.383 1 85.12 393 VAL A O 1
ATOM 3007 N N . ASP A 1 394 ? 31.594 -31.688 -5.781 1 86.69 394 ASP A N 1
ATOM 3008 C CA . ASP A 1 394 ? 32.875 -32.25 -6.211 1 86.69 394 ASP A CA 1
ATOM 3009 C C . ASP A 1 394 ? 33.719 -32.688 -5.016 1 86.69 394 ASP A C 1
ATOM 3011 O O . ASP A 1 394 ? 34.906 -32.344 -4.93 1 86.69 394 ASP A O 1
ATOM 3015 N N . GLY A 1 395 ? 33 -33.188 -4.031 1 81.56 395 GLY A N 1
ATOM 3016 C CA . GLY A 1 395 ? 33.656 -33.75 -2.869 1 81.56 395 GLY A CA 1
ATOM 3017 C C . GLY A 1 395 ? 33.906 -32.75 -1.765 1 81.56 395 GLY A C 1
ATOM 3018 O O . GLY A 1 395 ? 34.344 -33.094 -0.671 1 81.56 395 GLY A O 1
ATOM 3019 N N . LYS A 1 396 ? 33.656 -31.531 -2.049 1 79.69 396 LYS A N 1
ATOM 3020 C CA . LYS A 1 396 ? 33.875 -30.5 -1.047 1 79.69 396 LYS A CA 1
ATOM 3021 C C . LYS A 1 396 ? 32.562 -30.141 -0.329 1 79.69 396 LYS A C 1
ATOM 3023 O O . LYS A 1 396 ? 31.562 -29.891 -0.972 1 79.69 396 LYS A O 1
ATOM 3028 N N . ALA A 1 397 ? 32.625 -30.156 1.021 1 76.12 397 ALA A N 1
ATOM 3029 C CA . ALA A 1 397 ? 31.438 -29.891 1.822 1 76.12 397 ALA A CA 1
ATOM 3030 C C . ALA A 1 397 ? 31.062 -28.422 1.759 1 76.12 397 ALA A C 1
ATOM 3032 O O . ALA A 1 397 ? 31.922 -27.547 1.844 1 76.12 397 ALA A O 1
ATOM 3033 N N . LEU A 1 398 ? 29.797 -28.219 1.426 1 69.44 398 LEU A N 1
ATOM 3034 C CA . LEU A 1 398 ? 29.281 -26.859 1.43 1 69.44 398 LEU A CA 1
ATOM 3035 C C . LEU A 1 398 ? 28.922 -26.406 2.844 1 69.44 398 LEU A C 1
ATOM 3037 O O . LEU A 1 398 ? 28.328 -27.188 3.604 1 69.44 398 LEU A O 1
ATOM 3041 N N . ASN A 1 399 ? 29.75 -25.547 3.414 1 58.41 399 ASN A N 1
ATOM 3042 C CA . ASN A 1 399 ? 29.328 -25.016 4.711 1 58.41 399 ASN A CA 1
ATOM 3043 C C . ASN A 1 399 ? 28.078 -24.141 4.59 1 58.41 399 ASN A C 1
ATOM 3045 O O . ASN A 1 399 ? 28.156 -23.016 4.098 1 58.41 399 ASN A O 1
ATOM 3049 N N . LEU A 1 400 ? 26.969 -24.859 4.875 1 52.69 400 LEU A N 1
ATOM 3050 C CA . LEU A 1 400 ? 25.672 -24.234 4.699 1 52.69 400 LEU A CA 1
ATOM 3051 C C . LEU A 1 400 ? 25.578 -22.938 5.508 1 52.69 400 LEU A C 1
ATOM 3053 O O . LEU A 1 400 ? 24.797 -22.047 5.18 1 52.69 400 LEU A O 1
ATOM 3057 N N . ALA A 1 401 ? 26.359 -23.062 6.688 1 50.28 401 ALA A N 1
ATOM 3058 C CA . ALA A 1 401 ? 26.344 -21.859 7.523 1 50.28 401 ALA A CA 1
ATOM 3059 C C . ALA A 1 401 ? 27.125 -20.734 6.867 1 50.28 401 ALA A C 1
ATOM 3061 O O . ALA A 1 401 ? 26.891 -19.562 7.18 1 50.28 401 ALA A O 1
ATOM 3062 N N . ASP A 1 402 ? 28.094 -21.234 6.176 1 49.66 402 ASP A N 1
ATOM 3063 C CA . ASP A 1 402 ? 28.891 -20.219 5.504 1 49.66 402 ASP A CA 1
ATOM 3064 C C . ASP A 1 402 ? 28.406 -20 4.07 1 49.66 402 ASP A C 1
ATOM 3066 O O . ASP A 1 402 ? 28.781 -20.766 3.168 1 49.66 402 ASP A O 1
ATOM 3070 N N . SER A 1 403 ? 27.359 -19.422 3.971 1 48.44 403 SER A N 1
ATOM 3071 C CA . SER A 1 403 ? 26.625 -19.125 2.74 1 48.44 403 SER A CA 1
ATOM 3072 C C . SER A 1 403 ? 27.578 -18.672 1.635 1 48.44 403 SER A C 1
ATOM 3074 O O . SER A 1 403 ? 27.156 -18.469 0.495 1 48.44 403 SER A O 1
ATOM 3076 N N . ARG A 1 404 ? 29.031 -18.562 1.983 1 46.34 404 ARG A N 1
ATOM 3077 C CA . ARG A 1 404 ? 30.016 -17.922 1.126 1 46.34 404 ARG A CA 1
ATOM 3078 C C . ARG A 1 404 ? 30.484 -18.859 0.024 1 46.34 404 ARG A C 1
ATOM 3080 O O . ARG A 1 404 ? 31.062 -18.438 -0.973 1 46.34 404 ARG A O 1
ATOM 3087 N N . GLN A 1 405 ? 30.531 -20 0.389 1 48.75 405 GLN A N 1
ATOM 3088 C CA . GLN A 1 405 ? 31.125 -20.953 -0.55 1 48.75 405 GLN A CA 1
ATOM 3089 C C . GLN A 1 405 ? 30.062 -21.562 -1.453 1 48.75 405 GLN A C 1
ATOM 3091 O O . GLN A 1 405 ? 29.516 -22.625 -1.146 1 48.75 405 GLN A O 1
ATOM 3096 N N . TRP A 1 406 ? 29.375 -20.656 -2.223 1 57.56 406 TRP A N 1
ATOM 3097 C CA . TRP A 1 406 ? 28.312 -21.203 -3.061 1 57.56 406 TRP A CA 1
ATOM 3098 C C . TRP A 1 406 ? 28.766 -21.297 -4.516 1 57.56 406 TRP A C 1
ATOM 3100 O O . TRP A 1 406 ? 29.609 -20.531 -4.961 1 57.56 406 TRP A O 1
ATOM 3110 N N . PHE A 1 407 ? 28.688 -22.484 -5.086 1 61.81 407 PHE A N 1
ATOM 3111 C CA . PHE A 1 407 ? 28.844 -22.625 -6.527 1 61.81 407 PHE A CA 1
ATOM 3112 C C . PHE A 1 407 ? 27.766 -21.859 -7.273 1 61.81 407 PHE A C 1
ATOM 3114 O O . PHE A 1 407 ? 26.719 -21.531 -6.699 1 61.81 407 PHE A O 1
ATOM 3121 N N . ALA A 1 408 ? 28.141 -21.484 -8.438 1 77.56 408 ALA A N 1
ATOM 3122 C CA . ALA A 1 408 ? 27.188 -20.781 -9.289 1 77.56 408 ALA A CA 1
ATOM 3123 C C . ALA A 1 408 ? 26.062 -21.719 -9.727 1 77.56 408 ALA A C 1
ATOM 3125 O O . ALA A 1 408 ? 26.297 -22.875 -10.062 1 77.56 408 ALA A O 1
ATOM 3126 N N . PHE A 1 409 ? 24.922 -21.422 -9.477 1 87.25 409 PHE A N 1
ATOM 3127 C CA . PHE A 1 409 ? 23.797 -22.203 -9.961 1 87.25 409 PHE A CA 1
ATOM 3128 C C . PHE A 1 409 ? 22.703 -21.297 -10.508 1 87.25 409 PHE A C 1
ATOM 3130 O O . PHE A 1 409 ? 22.688 -20.094 -10.234 1 87.25 409 PHE A O 1
ATOM 3137 N N . ALA A 1 410 ? 21.938 -21.875 -11.367 1 91.12 410 ALA A N 1
ATOM 3138 C CA . ALA A 1 410 ? 20.703 -21.25 -11.836 1 91.12 410 ALA A CA 1
ATOM 3139 C C . ALA A 1 410 ? 19.484 -21.891 -11.195 1 91.12 410 ALA A C 1
ATOM 3141 O O . ALA A 1 410 ? 19.531 -23.047 -10.773 1 91.12 410 ALA A O 1
ATOM 3142 N N . SER A 1 411 ? 18.516 -21.078 -11.031 1 92.19 411 SER A N 1
ATOM 3143 C CA . SER A 1 411 ? 17.359 -21.625 -10.336 1 92.19 411 SER A CA 1
ATOM 3144 C C . SER A 1 411 ? 16.047 -21.141 -10.953 1 92.19 411 SER A C 1
ATOM 3146 O O . SER A 1 411 ? 15.977 -20.016 -11.445 1 92.19 411 SER A O 1
ATOM 3148 N N . VAL A 1 412 ? 15.109 -22.031 -11.008 1 92.56 412 VAL A N 1
ATOM 3149 C CA . VAL A 1 412 ? 13.719 -21.719 -11.312 1 92.56 412 VAL A CA 1
ATOM 3150 C C . VAL A 1 412 ? 12.82 -22.172 -10.164 1 92.56 412 VAL A C 1
ATOM 3152 O O . VAL A 1 412 ? 12.805 -23.344 -9.805 1 92.56 412 VAL A O 1
ATOM 3155 N N . HIS A 1 413 ? 12.148 -21.203 -9.617 1 88.44 413 HIS A N 1
ATOM 3156 C CA . HIS A 1 413 ? 11.289 -21.5 -8.469 1 88.44 413 HIS A CA 1
ATOM 3157 C C . HIS A 1 413 ? 9.867 -21.812 -8.914 1 88.44 413 HIS A C 1
ATOM 3159 O O . HIS A 1 413 ? 9.43 -21.391 -9.984 1 88.44 413 HIS A O 1
ATOM 3165 N N . GLN A 1 414 ? 9.266 -22.625 -8.078 1 78.38 414 GLN A N 1
ATOM 3166 C CA . GLN A 1 414 ? 7.867 -22.938 -8.336 1 78.38 414 GLN A CA 1
ATOM 3167 C C . GLN A 1 414 ? 7.023 -21.656 -8.336 1 78.38 414 GLN A C 1
ATOM 3169 O O . GLN A 1 414 ? 6.207 -21.453 -9.242 1 78.38 414 GLN A O 1
ATOM 3174 N N . ASP A 1 415 ? 7.25 -20.906 -7.281 1 77.81 415 ASP A N 1
ATOM 3175 C CA . ASP A 1 415 ? 6.578 -19.625 -7.168 1 77.81 415 ASP A CA 1
ATOM 3176 C C . ASP A 1 415 ? 7.504 -18.484 -7.586 1 77.81 415 ASP A C 1
ATOM 3178 O O . ASP A 1 415 ? 7.949 -17.688 -6.742 1 77.81 415 ASP A O 1
ATOM 3182 N N . TYR A 1 416 ? 7.68 -18.359 -8.891 1 82.69 416 TYR A N 1
ATOM 3183 C CA . TYR A 1 416 ? 8.586 -17.359 -9.43 1 82.69 416 TYR A CA 1
ATOM 3184 C C . TYR A 1 416 ? 7.934 -15.977 -9.422 1 82.69 416 TYR A C 1
ATOM 3186 O O . TYR A 1 416 ? 6.719 -15.852 -9.586 1 82.69 416 TYR A O 1
ATOM 3194 N N . GLY A 1 417 ? 8.812 -15.008 -9.188 1 86.19 417 GLY A N 1
ATOM 3195 C CA . GLY A 1 417 ? 8.32 -13.641 -9.195 1 86.19 417 GLY A CA 1
ATOM 3196 C C . GLY A 1 417 ? 8 -13.133 -10.594 1 86.19 417 GLY A C 1
ATOM 3197 O O . GLY A 1 417 ? 8.719 -13.438 -11.547 1 86.19 417 GLY A O 1
ATOM 3198 N N . ARG A 1 418 ? 6.871 -12.484 -10.719 1 85.88 418 ARG A N 1
ATOM 3199 C CA . ARG A 1 418 ? 6.492 -11.812 -11.953 1 85.88 418 ARG A CA 1
ATOM 3200 C C . ARG A 1 418 ? 6.91 -10.344 -11.93 1 85.88 418 ARG A C 1
ATOM 3202 O O . ARG A 1 418 ? 6.07 -9.461 -11.766 1 85.88 418 ARG A O 1
ATOM 3209 N N . TYR A 1 419 ? 8.188 -10.141 -12.094 1 91.12 419 TYR A N 1
ATOM 3210 C CA . TYR A 1 419 ? 8.75 -8.797 -12.023 1 91.12 419 TYR A CA 1
ATOM 3211 C C . TYR A 1 419 ? 8.375 -7.984 -13.258 1 91.12 419 TYR A C 1
ATOM 3213 O O . TYR A 1 419 ? 8.719 -8.352 -14.383 1 91.12 419 TYR A O 1
ATOM 3221 N N . GLU A 1 420 ? 7.656 -6.91 -13.07 1 89.44 420 GLU A N 1
ATOM 3222 C CA . GLU A 1 420 ? 7.207 -6.082 -14.188 1 89.44 420 GLU A CA 1
ATOM 3223 C C . GLU A 1 420 ? 8.328 -5.176 -14.688 1 89.44 420 GLU A C 1
ATOM 3225 O O . GLU A 1 420 ? 8.312 -3.969 -14.438 1 89.44 420 GLU A O 1
ATOM 3230 N N . LEU A 1 421 ? 9.211 -5.723 -15.367 1 93.44 421 LEU A N 1
ATOM 3231 C CA . LEU A 1 421 ? 10.344 -5.113 -16.047 1 93.44 421 LEU A CA 1
ATOM 3232 C C . LEU A 1 421 ? 10.258 -5.328 -17.562 1 93.44 421 LEU A C 1
ATOM 3234 O O . LEU A 1 421 ? 9.305 -5.945 -18.047 1 93.44 421 LEU A O 1
ATOM 3238 N N . SER A 1 422 ? 11.18 -4.785 -18.266 1 94.38 422 SER A N 1
ATOM 3239 C CA . SER A 1 422 ? 11.281 -5.18 -19.656 1 94.38 422 SER A CA 1
ATOM 3240 C C . SER A 1 422 ? 11.664 -6.652 -19.797 1 94.38 422 SER A C 1
ATOM 3242 O O . SER A 1 422 ? 12.234 -7.238 -18.875 1 94.38 422 SER A O 1
ATOM 3244 N N . VAL A 1 423 ? 11.289 -7.27 -20.891 1 95.88 423 VAL A N 1
ATOM 3245 C CA . VAL A 1 423 ? 11.648 -8.664 -21.125 1 95.88 423 VAL A CA 1
ATOM 3246 C C . VAL A 1 423 ? 13.156 -8.844 -20.953 1 95.88 423 VAL A C 1
ATOM 3248 O O . VAL A 1 423 ? 13.602 -9.789 -20.297 1 95.88 423 VAL A O 1
ATOM 3251 N N . ARG A 1 424 ? 13.938 -7.957 -21.5 1 96 424 ARG A N 1
ATOM 3252 C CA . ARG A 1 424 ? 15.391 -8 -21.406 1 96 424 ARG A CA 1
ATOM 3253 C C . ARG A 1 424 ? 15.852 -7.957 -19.953 1 96 424 ARG A C 1
ATOM 3255 O O . ARG A 1 424 ? 16.672 -8.773 -19.531 1 96 424 ARG A O 1
ATOM 3262 N N . ASP A 1 425 ? 15.336 -7 -19.203 1 94.69 425 ASP A N 1
ATOM 3263 C CA . ASP A 1 425 ? 15.727 -6.852 -17.812 1 94.69 425 ASP A CA 1
ATOM 3264 C C . ASP A 1 425 ? 15.297 -8.062 -16.984 1 94.69 425 ASP A C 1
ATOM 3266 O O . ASP A 1 425 ? 15.984 -8.453 -16.047 1 94.69 425 ASP A O 1
ATOM 3270 N N . PHE A 1 426 ? 14.188 -8.633 -17.328 1 95.75 426 PHE A N 1
ATOM 3271 C CA . PHE A 1 426 ? 13.688 -9.805 -16.625 1 95.75 426 PHE A CA 1
ATOM 3272 C C . PHE A 1 426 ? 14.617 -10.992 -16.812 1 95.75 426 PHE A C 1
ATOM 3274 O O . PHE A 1 426 ? 15 -11.648 -15.852 1 95.75 426 PHE A O 1
ATOM 3281 N N . VAL A 1 427 ? 14.984 -11.219 -18.031 1 96.5 427 VAL A N 1
ATOM 3282 C CA . VAL A 1 427 ? 15.734 -12.43 -18.344 1 96.5 427 VAL A CA 1
ATOM 3283 C C . VAL A 1 427 ? 17.203 -12.258 -17.938 1 96.5 427 VAL A C 1
ATOM 3285 O O . VAL A 1 427 ? 17.922 -13.234 -17.766 1 96.5 427 VAL A O 1
ATOM 3288 N N . THR A 1 428 ? 17.641 -11.039 -17.781 1 95.5 428 THR A N 1
ATOM 3289 C CA . THR A 1 428 ? 19.031 -10.805 -17.406 1 95.5 428 THR A CA 1
ATOM 3290 C C . THR A 1 428 ? 19.156 -10.586 -15.898 1 95.5 428 THR A C 1
ATOM 3292 O O . THR A 1 428 ? 20.25 -10.32 -15.398 1 95.5 428 THR A O 1
ATOM 3295 N N . LEU A 1 429 ? 18.094 -10.711 -15.203 1 93.44 429 LEU A N 1
ATOM 3296 C CA . LEU A 1 429 ? 18.094 -10.523 -13.758 1 93.44 429 LEU A CA 1
ATOM 3297 C C . LEU A 1 429 ? 19.016 -11.531 -13.086 1 93.44 429 LEU A C 1
ATOM 3299 O O . LEU A 1 429 ? 18.828 -12.742 -13.211 1 93.44 429 LEU A O 1
ATOM 3303 N N . GLY A 1 430 ? 20.031 -11.031 -12.367 1 90.88 430 GLY A N 1
ATOM 3304 C CA . GLY A 1 430 ? 20.938 -11.891 -11.617 1 90.88 430 GLY A CA 1
ATOM 3305 C C . GLY A 1 430 ? 21.969 -12.578 -12.492 1 90.88 430 GLY A C 1
ATOM 3306 O O . GLY A 1 430 ? 22.766 -13.383 -12 1 90.88 430 GLY A O 1
ATOM 3307 N N . VAL A 1 431 ? 21.922 -12.32 -13.773 1 92.38 431 VAL A N 1
ATOM 3308 C CA . VAL A 1 431 ? 22.844 -12.945 -14.703 1 92.38 431 VAL A CA 1
ATOM 3309 C C . VAL A 1 431 ? 24.125 -12.125 -14.781 1 92.38 431 VAL A C 1
ATOM 3311 O O . VAL A 1 431 ? 24.078 -10.898 -14.898 1 92.38 431 VAL A O 1
ATOM 3314 N N . PRO A 1 432 ? 25.203 -12.773 -14.688 1 88.62 432 PRO A N 1
ATOM 3315 C CA . PRO A 1 432 ? 26.469 -12.047 -14.82 1 88.62 432 PRO A CA 1
ATOM 3316 C C . PRO A 1 432 ? 26.609 -11.344 -16.156 1 88.62 432 PRO A C 1
ATOM 3318 O O . PRO A 1 432 ? 26.266 -11.906 -17.203 1 88.62 432 PRO A O 1
ATOM 3321 N N . GLU A 1 433 ? 27.094 -10.203 -16.125 1 89.12 433 GLU A N 1
ATOM 3322 C CA . GLU A 1 433 ? 27.219 -9.367 -17.312 1 89.12 433 GLU A CA 1
ATOM 3323 C C . GLU A 1 433 ? 28.125 -10.023 -18.359 1 89.12 433 GLU A C 1
ATOM 3325 O O . GLU A 1 433 ? 27.938 -9.828 -19.562 1 89.12 433 GLU A O 1
ATOM 3330 N N . SER A 1 434 ? 28.969 -10.859 -17.875 1 88.31 434 SER A N 1
ATOM 3331 C CA . SER A 1 434 ? 29.984 -11.461 -18.734 1 88.31 434 SER A CA 1
ATOM 3332 C C . SER A 1 434 ? 29.344 -12.445 -19.719 1 88.31 434 SER A C 1
ATOM 3334 O O . SER A 1 434 ? 29.891 -12.695 -20.797 1 88.31 434 SER A O 1
ATOM 3336 N N . VAL A 1 435 ? 28.203 -12.922 -19.406 1 90.31 435 VAL A N 1
ATOM 3337 C CA . VAL A 1 435 ? 27.625 -13.961 -20.234 1 90.31 435 VAL A CA 1
ATOM 3338 C C . VAL A 1 435 ? 26.5 -13.367 -21.094 1 90.31 435 VAL A C 1
ATOM 3340 O O . VAL A 1 435 ? 25.969 -14.031 -21.984 1 90.31 435 VAL A O 1
ATOM 3343 N N . ILE A 1 436 ? 26.188 -12.18 -20.891 1 93.62 436 ILE A N 1
ATOM 3344 C CA . ILE A 1 436 ? 25.047 -11.562 -21.562 1 93.62 436 ILE A CA 1
ATOM 3345 C C . ILE A 1 436 ? 25.469 -11.07 -22.953 1 93.62 436 ILE A C 1
ATOM 3347 O O . ILE A 1 436 ? 26.406 -10.281 -23.078 1 93.62 436 ILE A O 1
ATOM 3351 N N . SER A 1 437 ? 24.906 -11.531 -23.891 1 95.5 437 SER A N 1
ATOM 3352 C CA . SER A 1 437 ? 25.016 -11.102 -25.281 1 95.5 437 SER A CA 1
ATOM 3353 C C . SER A 1 437 ? 23.703 -11.289 -26.016 1 95.5 437 SER A C 1
ATOM 3355 O O . SER A 1 437 ? 22.812 -12 -25.547 1 95.5 437 SER A O 1
ATOM 3357 N N . GLU A 1 438 ? 23.578 -10.648 -27.109 1 95.44 438 GLU A N 1
ATOM 3358 C CA . GLU A 1 438 ? 22.359 -10.789 -27.906 1 95.44 438 GLU A CA 1
ATOM 3359 C C . GLU A 1 438 ? 22.141 -12.234 -28.344 1 95.44 438 GLU A C 1
ATOM 3361 O O . GLU A 1 438 ? 21 -12.719 -28.375 1 95.44 438 GLU A O 1
ATOM 3366 N N . SER A 1 439 ? 23.219 -12.828 -28.625 1 95.88 439 SER A N 1
ATOM 3367 C CA . SER A 1 439 ? 23.141 -14.211 -29.078 1 95.88 439 SER A CA 1
ATOM 3368 C C . SER A 1 439 ? 22.734 -15.141 -27.938 1 95.88 439 SER A C 1
ATOM 3370 O O . SER A 1 439 ? 21.922 -16.047 -28.141 1 95.88 439 SER A O 1
ATOM 3372 N N . SER A 1 440 ? 23.297 -14.93 -26.797 1 96.25 440 SER A N 1
ATOM 3373 C CA . SER A 1 440 ? 22.953 -15.773 -25.656 1 96.25 440 SER A CA 1
ATOM 3374 C C . SER A 1 440 ? 21.484 -15.594 -25.25 1 96.25 440 SER A C 1
ATOM 3376 O O . SER A 1 440 ? 20.828 -16.562 -24.859 1 96.25 440 SER A O 1
ATOM 3378 N N . ILE A 1 441 ? 21.031 -14.414 -25.359 1 97.19 441 ILE A N 1
ATOM 3379 C CA . ILE A 1 441 ? 19.625 -14.141 -25.031 1 97.19 441 ILE A CA 1
ATOM 3380 C C . ILE A 1 441 ? 18.719 -14.867 -26.031 1 97.19 441 ILE A C 1
ATOM 3382 O O . ILE A 1 441 ? 17.734 -15.484 -25.641 1 97.19 441 ILE A O 1
ATOM 3386 N N . ALA A 1 442 ? 19.078 -14.75 -27.266 1 96.69 442 ALA A N 1
ATOM 3387 C CA . ALA A 1 442 ? 18.297 -15.406 -28.297 1 96.69 442 ALA A CA 1
ATOM 3388 C C . ALA A 1 442 ? 18.25 -16.922 -28.078 1 96.69 442 ALA A C 1
ATOM 3390 O O . ALA A 1 442 ? 17.203 -17.547 -28.25 1 96.69 442 ALA A O 1
ATOM 3391 N N . GLU A 1 443 ? 19.344 -17.469 -27.734 1 96.5 443 GLU A N 1
ATOM 3392 C CA . GLU A 1 443 ? 19.422 -18.891 -27.469 1 96.5 443 GLU A CA 1
ATOM 3393 C C . GLU A 1 443 ? 18.562 -19.281 -26.281 1 96.5 443 GLU A C 1
ATOM 3395 O O . GLU A 1 443 ? 17.875 -20.312 -26.312 1 96.5 443 GLU A O 1
ATOM 3400 N N . ALA A 1 444 ? 18.672 -18.531 -25.281 1 97.31 444 ALA A N 1
ATOM 3401 C CA . ALA A 1 444 ? 17.859 -18.797 -24.094 1 97.31 444 ALA A CA 1
ATOM 3402 C C . ALA A 1 444 ? 16.375 -18.734 -24.406 1 97.31 444 ALA A C 1
ATOM 3404 O O . ALA A 1 444 ? 15.594 -19.547 -23.922 1 97.31 444 ALA A O 1
ATOM 3405 N N . MET A 1 445 ? 15.977 -17.781 -25.234 1 97.38 445 MET A N 1
ATOM 3406 C CA . MET A 1 445 ? 14.578 -17.625 -25.641 1 97.38 445 MET A CA 1
ATOM 3407 C C . MET A 1 445 ? 14.117 -18.844 -26.453 1 97.38 445 MET A C 1
ATOM 3409 O O . MET A 1 445 ? 12.992 -19.312 -26.281 1 97.38 445 MET A O 1
ATOM 3413 N N . ARG A 1 446 ? 14.969 -19.281 -27.281 1 96.62 446 ARG A N 1
ATOM 3414 C CA . ARG A 1 446 ? 14.664 -20.453 -28.078 1 96.62 446 ARG A CA 1
ATOM 3415 C C . ARG A 1 446 ? 14.531 -21.688 -27.188 1 96.62 446 ARG A C 1
ATOM 3417 O O . ARG A 1 446 ? 13.602 -22.484 -27.359 1 96.62 446 ARG A O 1
ATOM 3424 N N . PHE A 1 447 ? 15.438 -21.812 -26.312 1 96.31 447 PHE A N 1
ATOM 3425 C CA . PHE A 1 447 ? 15.43 -22.938 -25.391 1 96.31 447 PHE A CA 1
ATOM 3426 C C . PHE A 1 447 ? 14.109 -23.016 -24.625 1 96.31 447 PHE A C 1
ATOM 3428 O O . PHE A 1 447 ? 13.531 -24.094 -24.484 1 96.31 447 PHE A O 1
ATOM 3435 N N . ALA A 1 448 ? 13.641 -21.875 -24.188 1 96.5 448 ALA A N 1
ATOM 3436 C CA . ALA A 1 448 ? 12.453 -21.812 -23.344 1 96.5 448 ALA A CA 1
ATOM 3437 C C . ALA A 1 448 ? 11.18 -21.688 -24.172 1 96.5 448 ALA A C 1
ATOM 3439 O O . ALA A 1 448 ? 10.094 -21.5 -23.641 1 96.5 448 ALA A O 1
ATOM 3440 N N . GLU A 1 449 ? 11.328 -21.781 -25.5 1 94.94 449 GLU A N 1
ATOM 3441 C CA . GLU A 1 449 ? 10.188 -21.641 -26.391 1 94.94 449 GLU A CA 1
ATOM 3442 C C . GLU A 1 449 ? 9.484 -20.297 -26.203 1 94.94 449 GLU A C 1
ATOM 3444 O O . GLU A 1 449 ? 8.258 -20.234 -26.141 1 94.94 449 GLU A O 1
ATOM 3449 N N . ALA A 1 450 ? 10.266 -19.25 -26.016 1 95 450 ALA A N 1
ATOM 3450 C CA . ALA A 1 450 ? 9.711 -17.922 -25.734 1 95 450 ALA A CA 1
ATOM 3451 C C . ALA A 1 450 ? 9.906 -16.984 -26.922 1 95 450 ALA A C 1
ATOM 3453 O O . ALA A 1 450 ? 9.336 -15.883 -26.953 1 95 450 ALA A O 1
ATOM 3454 N N . GLU A 1 451 ? 10.594 -17.375 -27.906 1 95.12 451 GLU A N 1
ATOM 3455 C CA . GLU A 1 451 ? 10.969 -16.516 -29.031 1 95.12 451 GLU A CA 1
ATOM 3456 C C . GLU A 1 451 ? 9.734 -15.961 -29.734 1 95.12 451 GLU A C 1
ATOM 3458 O O . GLU A 1 451 ? 9.664 -14.758 -30.016 1 95.12 451 GLU A O 1
ATOM 3463 N N . GLU A 1 452 ? 8.844 -16.781 -29.984 1 89.94 452 GLU A N 1
ATOM 3464 C CA . GLU A 1 452 ? 7.676 -16.406 -30.766 1 89.94 452 GLU A CA 1
ATOM 3465 C C . GLU A 1 452 ? 6.84 -15.344 -30.062 1 89.94 452 GLU A C 1
ATOM 3467 O O . GLU A 1 452 ? 6.535 -14.297 -30.625 1 89.94 452 GLU A O 1
ATOM 3472 N N . PHE A 1 453 ? 6.492 -15.547 -28.797 1 87.38 453 PHE A N 1
ATOM 3473 C CA . PHE A 1 453 ? 5.594 -14.609 -28.141 1 87.38 453 PHE A CA 1
ATOM 3474 C C . PHE A 1 453 ? 6.328 -13.328 -27.766 1 87.38 453 PHE A C 1
ATOM 3476 O O . PHE A 1 453 ? 5.723 -12.258 -27.688 1 87.38 453 PHE A O 1
ATOM 3483 N N . VAL A 1 454 ? 7.609 -13.391 -27.562 1 93.94 454 VAL A N 1
ATOM 3484 C CA . VAL A 1 454 ? 8.383 -12.188 -27.25 1 93.94 454 VAL A CA 1
ATOM 3485 C C . VAL A 1 454 ? 8.477 -11.305 -28.5 1 93.94 454 VAL A C 1
ATOM 3487 O O . VAL A 1 454 ? 8.398 -10.078 -28.391 1 93.94 454 VAL A O 1
ATOM 3490 N N . SER A 1 455 ? 8.672 -11.938 -29.594 1 92.31 455 SER A N 1
ATOM 3491 C CA . SER A 1 455 ? 8.742 -11.195 -30.844 1 92.31 455 SER A CA 1
ATOM 3492 C C . SER A 1 455 ? 7.41 -10.539 -31.188 1 92.31 455 SER A C 1
ATOM 3494 O O . SER A 1 455 ? 7.367 -9.523 -31.875 1 92.31 455 SER A O 1
ATOM 3496 N N . ALA A 1 456 ? 6.406 -11.102 -30.656 1 88.31 456 ALA A N 1
ATOM 3497 C CA . ALA A 1 456 ? 5.062 -10.586 -30.922 1 88.31 456 ALA A CA 1
ATOM 3498 C C . ALA A 1 456 ? 4.738 -9.398 -30.031 1 88.31 456 ALA A C 1
ATOM 3500 O O . ALA A 1 456 ? 3.781 -8.664 -30.281 1 88.31 456 ALA A O 1
ATOM 3501 N N . LEU A 1 457 ? 5.523 -9.18 -29.109 1 90.06 457 LEU A N 1
ATOM 3502 C CA . LEU A 1 457 ? 5.316 -8.031 -28.234 1 90.06 457 LEU A CA 1
ATOM 3503 C C . LEU A 1 457 ? 5.664 -6.73 -28.953 1 90.06 457 LEU A C 1
ATOM 3505 O O . LEU A 1 457 ? 6.496 -6.727 -29.859 1 90.06 457 LEU A O 1
ATOM 3509 N N . PRO A 1 458 ? 5.102 -5.574 -28.562 1 87.5 458 PRO A N 1
ATOM 3510 C CA . PRO A 1 458 ? 5.266 -4.301 -29.266 1 87.5 458 PRO A CA 1
ATOM 3511 C C . PRO A 1 458 ? 6.73 -3.902 -29.438 1 87.5 458 PRO A C 1
ATOM 3513 O O . PRO A 1 458 ? 7.117 -3.383 -30.484 1 87.5 458 PRO A O 1
ATOM 3516 N N . GLN A 1 459 ? 7.578 -4.148 -28.453 1 93 459 GLN A N 1
ATOM 3517 C CA . GLN A 1 459 ? 8.977 -3.744 -28.516 1 93 459 GLN A CA 1
ATOM 3518 C C . GLN A 1 459 ? 9.906 -4.941 -28.344 1 93 459 GLN A C 1
ATOM 3520 O O . GLN A 1 459 ? 11.055 -4.785 -27.922 1 93 459 GLN A O 1
ATOM 3525 N N . GLY A 1 460 ? 9.305 -6.082 -28.5 1 93.69 460 GLY A N 1
ATOM 3526 C CA . GLY A 1 460 ? 10.125 -7.277 -28.375 1 93.69 460 GLY A CA 1
ATOM 3527 C C . GLY A 1 460 ? 10.758 -7.414 -27 1 93.69 460 GLY A C 1
ATOM 3528 O O . GLY A 1 460 ? 10.062 -7.336 -25.984 1 93.69 460 GLY A O 1
ATOM 3529 N N . LEU A 1 461 ? 12.109 -7.402 -27 1 94.62 461 LEU A N 1
ATOM 3530 C CA . LEU A 1 461 ? 12.859 -7.59 -25.766 1 94.62 461 LEU A CA 1
ATOM 3531 C C . LEU A 1 461 ? 12.75 -6.359 -24.875 1 94.62 461 LEU A C 1
ATOM 3533 O O . LEU A 1 461 ? 12.93 -6.449 -23.656 1 94.62 461 LEU A O 1
ATOM 3537 N N . ASP A 1 462 ? 12.422 -5.332 -25.469 1 93.56 462 ASP A N 1
ATOM 3538 C CA . ASP A 1 462 ? 12.383 -4.086 -24.703 1 93.56 462 ASP A CA 1
ATOM 3539 C C . ASP A 1 462 ? 10.953 -3.764 -24.266 1 93.56 462 ASP A C 1
ATOM 3541 O O . ASP A 1 462 ? 10.703 -2.717 -23.656 1 93.56 462 ASP A O 1
ATOM 3545 N N . SER A 1 463 ? 10.07 -4.695 -24.5 1 93.38 463 SER A N 1
ATOM 3546 C CA . SER A 1 463 ? 8.688 -4.508 -24.078 1 93.38 463 SER A CA 1
ATOM 3547 C C . SER A 1 463 ? 8.562 -4.633 -22.562 1 93.38 463 SER A C 1
ATOM 3549 O O . SER A 1 463 ? 9.188 -5.496 -21.938 1 93.38 463 SER A O 1
ATOM 3551 N N . MET A 1 464 ? 7.809 -3.715 -22.016 1 90.69 464 MET A N 1
ATOM 3552 C CA . MET A 1 464 ? 7.508 -3.779 -20.594 1 90.69 464 MET A CA 1
ATOM 3553 C C . MET A 1 464 ? 6.504 -4.891 -20.297 1 90.69 464 MET A C 1
ATOM 3555 O O . MET A 1 464 ? 5.566 -5.105 -21.078 1 90.69 464 MET A O 1
ATOM 3559 N N . LEU A 1 465 ? 6.777 -5.543 -19.172 1 90.25 465 LEU A N 1
ATOM 3560 C CA . LEU A 1 465 ? 5.887 -6.621 -18.75 1 90.25 465 LEU A CA 1
ATOM 3561 C C . LEU A 1 465 ? 4.961 -6.16 -17.625 1 90.25 465 LEU A C 1
ATOM 3563 O O . LEU A 1 465 ? 5.371 -5.383 -16.75 1 90.25 465 LEU A O 1
ATOM 3567 N N . GLY A 1 466 ? 3.76 -6.664 -17.656 1 81.69 466 GLY A N 1
ATOM 3568 C CA . GLY A 1 466 ? 2.801 -6.348 -16.609 1 81.69 466 GLY A CA 1
ATOM 3569 C C . GLY A 1 466 ? 1.951 -5.133 -16.938 1 81.69 466 GLY A C 1
ATOM 3570 O O . GLY A 1 466 ? 2.418 -4.195 -17.578 1 81.69 466 GLY A O 1
ATOM 3571 N N . VAL A 1 467 ? 0.869 -5.055 -16.406 1 68.81 467 VAL A N 1
ATOM 3572 C CA . VAL A 1 467 ? -0.119 -4.047 -16.766 1 68.81 467 VAL A CA 1
ATOM 3573 C C . VAL A 1 467 ? 0.065 -2.801 -15.906 1 68.81 467 VAL A C 1
ATOM 3575 O O . VAL A 1 467 ? -0.316 -1.698 -16.297 1 68.81 467 VAL A O 1
ATOM 3578 N N . GLN A 1 468 ? 0.659 -2.963 -14.82 1 67.81 468 GLN A N 1
ATOM 3579 C CA . GLN A 1 468 ? 0.725 -1.874 -13.852 1 67.81 468 GLN A CA 1
ATOM 3580 C C . GLN A 1 468 ? 1.458 -0.667 -14.43 1 67.81 468 GLN A C 1
ATOM 3582 O O . GLN A 1 468 ? 1.151 0.476 -14.078 1 67.81 468 GLN A O 1
ATOM 3587 N N . TRP A 1 469 ? 2.432 -0.938 -15.25 1 75.31 469 TRP A N 1
ATOM 3588 C CA . TRP A 1 469 ? 3.238 0.145 -15.805 1 75.31 469 TRP A CA 1
ATOM 3589 C C . TRP A 1 469 ? 3.031 0.261 -17.312 1 75.31 469 TRP A C 1
ATOM 3591 O O . TRP A 1 469 ? 3.969 0.566 -18.047 1 75.31 469 TRP A O 1
ATOM 3601 N N . GLY A 1 470 ? 1.857 -0.163 -17.703 1 72.31 470 GLY A N 1
ATOM 3602 C CA . GLY A 1 470 ? 1.503 -0.005 -19.109 1 72.31 470 GLY A CA 1
ATOM 3603 C C . GLY A 1 470 ? 2.088 -1.086 -20 1 72.31 470 GLY A C 1
ATOM 3604 O O . GLY A 1 470 ? 2.182 -0.914 -21.219 1 72.31 470 GLY A O 1
ATOM 3605 N N . GLY A 1 471 ? 2.52 -2.145 -19.375 1 80.69 471 GLY A N 1
ATOM 3606 C CA . GLY A 1 471 ? 3.113 -3.219 -20.156 1 80.69 471 GLY A CA 1
ATOM 3607 C C . GLY A 1 471 ? 2.113 -4.281 -20.562 1 80.69 471 GLY A C 1
ATOM 3608 O O . GLY A 1 471 ? 0.902 -4.082 -20.438 1 80.69 471 GLY A O 1
ATOM 3609 N N . SER A 1 472 ? 2.701 -5.312 -21.156 1 78.56 472 SER A N 1
ATOM 3610 C CA . SER A 1 472 ? 1.883 -6.406 -21.656 1 78.56 472 SER A CA 1
ATOM 3611 C C . SER A 1 472 ? 1.664 -7.477 -20.594 1 78.56 472 SER A C 1
ATOM 3613 O O . SER A 1 472 ? 2.578 -7.801 -19.844 1 78.56 472 SER A O 1
ATOM 3615 N N . GLU A 1 473 ? 0.493 -7.949 -20.547 1 76.25 473 GLU A N 1
ATOM 3616 C CA . GLU A 1 473 ? 0.193 -9.062 -19.641 1 76.25 473 GLU A CA 1
ATOM 3617 C C . GLU A 1 473 ? 0.579 -10.398 -20.281 1 76.25 473 GLU A C 1
ATOM 3619 O O . GLU A 1 473 ? 0.35 -10.617 -21.469 1 76.25 473 GLU A O 1
ATOM 3624 N N . LEU A 1 474 ? 1.273 -11.172 -19.547 1 80.56 474 LEU A N 1
ATOM 3625 C CA . LEU A 1 474 ? 1.66 -12.508 -20.016 1 80.56 474 LEU A CA 1
ATOM 3626 C C . LEU A 1 474 ? 0.825 -13.578 -19.312 1 80.56 474 LEU A C 1
ATOM 3628 O O . LEU A 1 474 ? 0.31 -13.359 -18.219 1 80.56 474 LEU A O 1
ATOM 3632 N N . SER A 1 475 ? 0.707 -14.688 -20.016 1 72.56 475 SER A N 1
ATOM 3633 C CA . SER A 1 475 ? 0.089 -15.852 -19.375 1 72.56 475 SER A CA 1
ATOM 3634 C C . SER A 1 475 ? 1.036 -16.5 -18.375 1 72.56 475 SER A C 1
ATOM 3636 O O . SER A 1 475 ? 2.23 -16.203 -18.359 1 72.56 475 SER A O 1
ATOM 3638 N N . GLY A 1 476 ? 0.479 -17.328 -17.5 1 76.31 476 GLY A N 1
ATOM 3639 C CA . GLY A 1 476 ? 1.297 -18.047 -16.531 1 76.31 476 GLY A CA 1
ATOM 3640 C C . GLY A 1 476 ? 2.416 -18.844 -17.188 1 76.31 476 GLY A C 1
ATOM 3641 O O . GLY A 1 476 ? 3.557 -18.812 -16.719 1 76.31 476 GLY A O 1
ATOM 3642 N N . GLY A 1 477 ? 2.051 -19.562 -18.25 1 82 477 GLY A N 1
ATOM 3643 C CA . GLY A 1 477 ? 3.049 -20.344 -18.984 1 82 477 GLY A CA 1
ATOM 3644 C C . GLY A 1 477 ? 4.129 -19.484 -19.609 1 82 477 GLY A C 1
ATOM 3645 O O . GLY A 1 477 ? 5.297 -19.875 -19.641 1 82 477 GLY A O 1
ATOM 3646 N N . GLN A 1 478 ? 3.703 -18.328 -20.078 1 83.38 478 GLN A N 1
ATOM 3647 C CA . GLN A 1 478 ? 4.668 -17.406 -20.672 1 83.38 478 GLN A CA 1
ATOM 3648 C C . GLN A 1 478 ? 5.641 -16.891 -19.609 1 83.38 478 GLN A C 1
ATOM 3650 O O . GLN A 1 478 ? 6.848 -16.797 -19.859 1 83.38 478 GLN A O 1
ATOM 3655 N N . TRP A 1 479 ? 5.109 -16.547 -18.469 1 88.88 479 TRP A N 1
ATOM 3656 C CA . TRP A 1 479 ? 5.957 -16.109 -17.375 1 88.88 479 TRP A CA 1
ATOM 3657 C C . TRP A 1 479 ? 6.957 -17.203 -16.984 1 88.88 479 TRP A C 1
ATOM 3659 O O . TRP A 1 479 ? 8.133 -16.906 -16.75 1 88.88 479 TRP A O 1
ATOM 3669 N N . GLN A 1 480 ? 6.496 -18.344 -16.906 1 89.69 480 GLN A N 1
ATOM 3670 C CA . GLN A 1 480 ? 7.348 -19.469 -16.547 1 89.69 480 GLN A CA 1
ATOM 3671 C C . GLN A 1 480 ? 8.445 -19.688 -17.578 1 89.69 480 GLN A C 1
ATOM 3673 O O . GLN A 1 480 ? 9.594 -19.984 -17.219 1 89.69 480 GLN A O 1
ATOM 3678 N N . ARG A 1 481 ? 8.109 -19.656 -18.828 1 93.94 481 ARG A N 1
ATOM 3679 C CA . ARG A 1 481 ? 9.086 -19.828 -19.891 1 93.94 481 ARG A CA 1
ATOM 3680 C C . ARG A 1 481 ? 10.156 -18.75 -19.828 1 93.94 481 ARG A C 1
ATOM 3682 O O . ARG A 1 481 ? 11.328 -19.016 -20.109 1 93.94 481 ARG A O 1
ATOM 3689 N N . LEU A 1 482 ? 9.75 -17.547 -19.469 1 94.94 482 LEU A N 1
ATOM 3690 C CA . LEU A 1 482 ? 10.742 -16.484 -19.297 1 94.94 482 LEU A CA 1
ATOM 3691 C C . LEU A 1 482 ? 11.656 -16.797 -18.109 1 94.94 482 LEU A C 1
ATOM 3693 O O . LEU A 1 482 ? 12.852 -16.484 -18.156 1 94.94 482 LEU A O 1
ATOM 3697 N N . ALA A 1 483 ? 11.094 -17.297 -17.031 1 94.75 483 ALA A N 1
ATOM 3698 C CA . ALA A 1 483 ? 11.906 -17.703 -15.891 1 94.75 483 ALA A CA 1
ATOM 3699 C C . ALA A 1 483 ? 12.922 -18.781 -16.281 1 94.75 483 ALA A C 1
ATOM 3701 O O . ALA A 1 483 ? 14.062 -18.75 -15.836 1 94.75 483 ALA A O 1
ATOM 3702 N N . ILE A 1 484 ? 12.5 -19.688 -17.125 1 95.94 484 ILE A N 1
ATOM 3703 C CA . ILE A 1 484 ? 13.398 -20.719 -17.625 1 95.94 484 ILE A CA 1
ATOM 3704 C C . ILE A 1 484 ? 14.5 -20.094 -18.469 1 95.94 484 ILE A C 1
ATOM 3706 O O . ILE A 1 484 ? 15.672 -20.438 -18.328 1 95.94 484 ILE A O 1
ATOM 3710 N N . ALA A 1 485 ? 14.07 -19.172 -19.328 1 96.81 485 ALA A N 1
ATOM 3711 C CA . ALA A 1 485 ? 15.047 -18.469 -20.156 1 96.81 485 ALA A CA 1
ATOM 3712 C C . ALA A 1 485 ? 16.125 -17.812 -19.312 1 96.81 485 ALA A C 1
ATOM 3714 O O . ALA A 1 485 ? 17.312 -17.844 -19.656 1 96.81 485 ALA A O 1
ATOM 3715 N N . ARG A 1 486 ? 15.719 -17.219 -18.25 1 95.44 486 ARG A N 1
ATOM 3716 C CA . ARG A 1 486 ? 16.672 -16.578 -17.328 1 95.44 486 ARG A CA 1
ATOM 3717 C C . ARG A 1 486 ? 17.656 -17.594 -16.766 1 95.44 486 ARG A C 1
ATOM 3719 O O . ARG A 1 486 ? 18.859 -17.344 -16.703 1 95.44 486 ARG A O 1
ATOM 3726 N N . ALA A 1 487 ? 17.188 -18.703 -16.328 1 94.12 487 ALA A N 1
ATOM 3727 C CA . ALA A 1 487 ? 18.031 -19.75 -15.797 1 94.12 487 ALA A CA 1
ATOM 3728 C C . ALA A 1 487 ? 19.031 -20.234 -16.844 1 94.12 487 ALA A C 1
ATOM 3730 O O . ALA A 1 487 ? 20.203 -20.453 -16.531 1 94.12 487 ALA A O 1
ATOM 3731 N N . VAL A 1 488 ? 18.562 -20.391 -18.047 1 95.56 488 VAL A N 1
ATOM 3732 C CA . VAL A 1 488 ? 19.406 -20.859 -19.156 1 95.56 488 VAL A CA 1
ATOM 3733 C C . VAL A 1 488 ? 20.5 -19.828 -19.438 1 95.56 488 VAL A C 1
ATOM 3735 O O . VAL A 1 488 ? 21.656 -20.188 -19.656 1 95.56 488 VAL A O 1
ATOM 3738 N N . LEU A 1 489 ? 20.094 -18.625 -19.422 1 95.5 489 LEU A N 1
ATOM 3739 C CA . LEU A 1 489 ? 21.016 -17.531 -19.734 1 95.5 489 LEU A CA 1
ATOM 3740 C C . LEU A 1 489 ? 22.141 -17.469 -18.703 1 95.5 489 LEU A C 1
ATOM 3742 O O . LEU A 1 489 ? 23.25 -17.047 -19.016 1 95.5 489 LEU A O 1
ATOM 3746 N N . THR A 1 490 ? 21.891 -17.828 -17.5 1 92.44 490 THR A N 1
ATOM 3747 C CA . THR A 1 490 ? 22.875 -17.781 -16.422 1 92.44 490 THR A CA 1
ATOM 3748 C C . THR A 1 490 ? 24.062 -18.688 -16.734 1 92.44 490 THR A C 1
ATOM 3750 O O . THR A 1 490 ? 25.188 -18.438 -16.281 1 92.44 490 THR A O 1
ATOM 3753 N N . ASP A 1 491 ? 23.812 -19.734 -17.484 1 89.62 491 ASP A N 1
ATOM 3754 C CA . ASP A 1 491 ? 24.844 -20.672 -17.938 1 89.62 491 ASP A CA 1
ATOM 3755 C C . ASP A 1 491 ? 25.688 -21.172 -16.766 1 89.62 491 ASP A C 1
ATOM 3757 O O . ASP A 1 491 ? 26.922 -21.172 -16.828 1 89.62 491 ASP A O 1
ATOM 3761 N N . ALA A 1 492 ? 25.078 -21.594 -15.695 1 90.19 492 ALA A N 1
ATOM 3762 C CA . ALA A 1 492 ? 25.734 -22.125 -14.508 1 90.19 492 ALA A CA 1
ATOM 3763 C C . ALA A 1 492 ? 25.984 -23.625 -14.648 1 90.19 492 ALA A C 1
ATOM 3765 O O . ALA A 1 492 ? 25.312 -24.297 -15.43 1 90.19 492 ALA A O 1
ATOM 3766 N N . PRO A 1 493 ? 26.906 -24.109 -13.914 1 89.56 493 PRO A N 1
ATOM 3767 C CA . PRO A 1 493 ? 27.203 -25.531 -14.008 1 89.56 493 PRO A CA 1
ATOM 3768 C C . PRO A 1 493 ? 26.109 -26.406 -13.383 1 89.56 493 PRO A C 1
ATOM 3770 O O . PRO A 1 493 ? 25.984 -27.578 -13.727 1 89.56 493 PRO A O 1
ATOM 3773 N N . VAL A 1 494 ? 25.359 -25.844 -12.539 1 91.19 494 VAL A N 1
ATOM 3774 C CA . VAL A 1 494 ? 24.297 -26.578 -11.883 1 91.19 494 VAL A CA 1
ATOM 3775 C C . VAL A 1 494 ? 22.984 -25.812 -12 1 91.19 494 VAL A C 1
ATOM 3777 O O . VAL A 1 494 ? 22.953 -24.594 -11.812 1 91.19 494 VAL A O 1
ATOM 3780 N N . TRP A 1 495 ? 21.906 -26.562 -12.406 1 93.62 495 TRP A N 1
ATOM 3781 C CA . TRP A 1 495 ? 20.562 -25.969 -12.477 1 93.62 495 TRP A CA 1
ATOM 3782 C C . TRP A 1 495 ? 19.625 -26.641 -11.484 1 93.62 495 TRP A C 1
ATOM 3784 O O . TRP A 1 495 ? 19.516 -27.875 -11.461 1 93.62 495 TRP A O 1
ATOM 3794 N N . PHE A 1 496 ? 19.031 -25.844 -10.625 1 93.44 496 PHE A N 1
ATOM 3795 C CA . PHE A 1 496 ? 17.953 -26.312 -9.773 1 93.44 496 PHE A CA 1
ATOM 3796 C C . PHE A 1 496 ? 16.609 -25.797 -10.273 1 93.44 496 PHE A C 1
ATOM 3798 O O . PHE A 1 496 ? 16.391 -24.578 -10.336 1 93.44 496 PHE A O 1
ATOM 3805 N N . MET A 1 497 ? 15.672 -26.641 -10.57 1 93.88 497 MET A N 1
ATOM 3806 C CA . MET A 1 497 ? 14.383 -26.219 -11.117 1 93.88 497 MET A CA 1
ATOM 3807 C C . MET A 1 497 ? 13.234 -26.891 -10.367 1 93.88 497 MET A C 1
ATOM 3809 O O . MET A 1 497 ? 13.07 -28.109 -10.43 1 93.88 497 MET A O 1
ATOM 3813 N N . ASP A 1 498 ? 12.453 -26.062 -9.734 1 91.25 498 ASP A N 1
ATOM 3814 C CA . ASP A 1 498 ? 11.328 -26.578 -8.969 1 91.25 498 ASP A CA 1
ATOM 3815 C C . ASP A 1 498 ? 10.031 -26.484 -9.766 1 91.25 498 ASP A C 1
ATOM 3817 O O . ASP A 1 498 ? 9.43 -25.406 -9.859 1 91.25 498 ASP A O 1
ATOM 3821 N N . GLU A 1 499 ? 9.586 -27.531 -10.312 1 85.69 499 GLU A N 1
ATOM 3822 C CA . GLU A 1 499 ? 8.391 -27.641 -11.156 1 85.69 499 GLU A CA 1
ATOM 3823 C C . GLU A 1 499 ? 8.391 -26.578 -12.25 1 85.69 499 GLU A C 1
ATOM 3825 O O . GLU A 1 499 ? 7.418 -25.828 -12.391 1 85.69 499 GLU A O 1
ATOM 3830 N N . PRO A 1 500 ? 9.352 -26.594 -13.109 1 86.62 500 PRO A N 1
ATOM 3831 C CA . PRO A 1 500 ? 9.578 -25.484 -14.039 1 86.62 500 PRO A CA 1
ATOM 3832 C C . PRO A 1 500 ? 8.547 -25.438 -15.164 1 86.62 500 PRO A C 1
ATOM 3834 O O . PRO A 1 500 ? 8.492 -24.453 -15.914 1 86.62 500 PRO A O 1
ATOM 3837 N N . THR A 1 501 ? 7.715 -26.453 -15.312 1 81.25 501 THR A N 1
ATOM 3838 C CA . THR A 1 501 ? 6.801 -26.469 -16.453 1 81.25 501 THR A CA 1
ATOM 3839 C C . THR A 1 501 ? 5.371 -26.734 -15.992 1 81.25 501 THR A C 1
ATOM 3841 O O . THR A 1 501 ? 4.57 -27.297 -16.734 1 81.25 501 THR A O 1
ATOM 3844 N N . SER A 1 502 ? 5.109 -26.359 -14.797 1 74.94 502 SER A N 1
ATOM 3845 C CA . SER A 1 502 ? 3.807 -26.656 -14.211 1 74.94 502 SER A CA 1
ATOM 3846 C C . SER A 1 502 ? 2.693 -25.891 -14.922 1 74.94 502 SER A C 1
ATOM 3848 O O . SER A 1 502 ? 1.547 -26.344 -14.953 1 74.94 502 SER A O 1
ATOM 3850 N N . ALA A 1 503 ? 3.004 -24.75 -15.531 1 73.38 503 ALA A N 1
ATOM 3851 C CA . ALA A 1 503 ? 1.983 -23.906 -16.156 1 73.38 503 ALA A CA 1
ATOM 3852 C C . ALA A 1 503 ? 2.104 -23.953 -17.672 1 73.38 503 ALA A C 1
ATOM 3854 O O . ALA A 1 503 ? 1.461 -23.172 -18.375 1 73.38 503 ALA A O 1
ATOM 3855 N N . VAL A 1 504 ? 2.896 -24.844 -18.188 1 78.69 504 VAL A N 1
ATOM 3856 C CA . VAL A 1 504 ? 3.168 -24.938 -19.625 1 78.69 504 VAL A CA 1
ATOM 3857 C C . VAL A 1 504 ? 2.355 -26.078 -20.234 1 78.69 504 VAL A C 1
ATOM 3859 O O . VAL A 1 504 ? 2.125 -27.094 -19.578 1 78.69 504 VAL A O 1
ATOM 3862 N N . ASP A 1 505 ? 1.89 -25.922 -21.438 1 74.81 505 ASP A N 1
ATOM 3863 C CA . ASP A 1 505 ? 1.135 -26.969 -22.125 1 74.81 505 ASP A CA 1
ATOM 3864 C C . ASP A 1 505 ? 2.023 -28.172 -22.438 1 74.81 505 ASP A C 1
ATOM 3866 O O . ASP A 1 505 ? 3.246 -28.031 -22.531 1 74.81 505 ASP A O 1
ATOM 3870 N N . ALA A 1 506 ? 1.395 -29.297 -22.688 1 74.25 506 ALA A N 1
ATOM 3871 C CA . ALA A 1 506 ? 2.074 -30.594 -22.766 1 74.25 506 ALA A CA 1
ATOM 3872 C C . ALA A 1 506 ? 3.072 -30.625 -23.922 1 74.25 506 ALA A C 1
ATOM 3874 O O . ALA A 1 506 ? 4.227 -31.031 -23.734 1 74.25 506 ALA A O 1
ATOM 3875 N N . PRO A 1 507 ? 2.688 -30.156 -25.141 1 75.56 507 PRO A N 1
ATOM 3876 C CA . PRO A 1 507 ? 3.672 -30.203 -26.219 1 75.56 507 PRO A CA 1
ATOM 3877 C C . PRO A 1 507 ? 4.895 -29.328 -25.953 1 75.56 507 PRO A C 1
ATOM 3879 O O . PRO A 1 507 ? 6.027 -29.75 -26.219 1 75.56 507 PRO A O 1
ATOM 3882 N N . THR A 1 508 ? 4.672 -28.203 -25.453 1 83.5 508 THR A N 1
ATOM 3883 C CA . THR A 1 508 ? 5.762 -27.281 -25.125 1 83.5 508 THR A CA 1
ATOM 3884 C C . THR A 1 508 ? 6.617 -27.844 -24 1 83.5 508 THR A C 1
ATOM 3886 O O . THR A 1 508 ? 7.844 -27.719 -24.016 1 83.5 508 THR A O 1
ATOM 3889 N N . GLU A 1 509 ? 5.93 -28.391 -23.062 1 84.75 509 GLU A N 1
ATOM 3890 C CA . GLU A 1 509 ? 6.625 -29.016 -21.938 1 84.75 509 GLU A CA 1
ATOM 3891 C C . GLU A 1 509 ? 7.598 -30.094 -22.438 1 84.75 509 GLU A C 1
ATOM 3893 O O . GLU A 1 509 ? 8.742 -30.141 -21.984 1 84.75 509 GLU A O 1
ATOM 3898 N N . GLN A 1 510 ? 7.105 -30.891 -23.328 1 82.31 510 GLN A N 1
ATOM 3899 C CA . GLN A 1 510 ? 7.941 -31.969 -23.859 1 82.31 510 GLN A CA 1
ATOM 3900 C C . GLN A 1 510 ? 9.172 -31.422 -24.562 1 82.31 510 GLN A C 1
ATOM 3902 O O . GLN A 1 510 ? 10.281 -31.938 -24.406 1 82.31 510 GLN A O 1
ATOM 3907 N N . ARG A 1 511 ? 8.969 -30.406 -25.344 1 88.31 511 ARG A N 1
ATOM 3908 C CA . ARG A 1 511 ? 10.086 -29.812 -26.062 1 88.31 511 ARG A CA 1
ATOM 3909 C C . ARG A 1 511 ? 11.125 -29.25 -25.094 1 88.31 511 ARG A C 1
ATOM 3911 O O . ARG A 1 511 ? 12.328 -29.422 -25.312 1 88.31 511 ARG A O 1
ATOM 3918 N N . ILE A 1 512 ? 10.727 -28.625 -24.109 1 91.69 512 ILE A N 1
ATOM 3919 C CA . ILE A 1 512 ? 11.625 -28.031 -23.109 1 91.69 512 ILE A CA 1
ATOM 3920 C C . ILE A 1 512 ? 12.375 -29.141 -22.391 1 91.69 512 ILE A C 1
ATOM 3922 O O . ILE A 1 512 ? 13.586 -29.047 -22.172 1 91.69 512 ILE A O 1
ATOM 3926 N N . PHE A 1 513 ? 11.695 -30.188 -22.047 1 89.06 513 PHE A N 1
ATOM 3927 C CA . PHE A 1 513 ? 12.328 -31.297 -21.328 1 89.06 513 PHE A CA 1
ATOM 3928 C C . PHE A 1 513 ? 13.359 -31.984 -22.203 1 89.06 513 PHE A C 1
ATOM 3930 O O . PHE A 1 513 ? 14.406 -32.438 -21.703 1 89.06 513 PHE A O 1
ATOM 3937 N N . ASP A 1 514 ? 12.992 -32.094 -23.484 1 87.62 514 ASP A N 1
ATOM 3938 C CA . ASP A 1 514 ? 13.961 -32.688 -24.422 1 87.62 514 ASP A CA 1
ATOM 3939 C C . ASP A 1 514 ? 15.258 -31.859 -24.422 1 87.62 514 ASP A C 1
ATOM 3941 O O . ASP A 1 514 ? 16.359 -32.438 -24.453 1 87.62 514 ASP A O 1
ATOM 3945 N N . ARG A 1 515 ? 15.086 -30.656 -24.422 1 92.38 515 ARG A N 1
ATOM 3946 C CA . ARG A 1 515 ? 16.25 -29.781 -24.422 1 92.38 515 ARG A CA 1
ATOM 3947 C C . ARG A 1 515 ? 16.984 -29.844 -23.078 1 92.38 515 ARG A C 1
ATOM 3949 O O . ARG A 1 515 ? 18.219 -29.766 -23.047 1 92.38 515 ARG A O 1
ATOM 3956 N N . LEU A 1 516 ? 16.25 -29.938 -22.047 1 93.06 516 LEU A N 1
ATOM 3957 C CA . LEU A 1 516 ? 16.859 -30.078 -20.719 1 93.06 516 LEU A CA 1
ATOM 3958 C C . LEU A 1 516 ? 17.672 -31.359 -20.641 1 93.06 516 LEU A C 1
ATOM 3960 O O . LEU A 1 516 ? 18.766 -31.359 -20.062 1 93.06 516 LEU A O 1
ATOM 3964 N N . ALA A 1 517 ? 17.172 -32.406 -21.188 1 89 517 ALA A N 1
ATOM 3965 C CA . ALA A 1 517 ? 17.891 -33.688 -21.188 1 89 517 ALA A CA 1
ATOM 3966 C C . ALA A 1 517 ? 19.219 -33.562 -21.922 1 89 517 ALA A C 1
ATOM 3968 O O . ALA A 1 517 ? 20.234 -34.125 -21.484 1 89 517 ALA A O 1
ATOM 3969 N N . ARG A 1 518 ? 19.156 -32.875 -23.031 1 90.69 518 ARG A N 1
ATOM 3970 C CA . ARG A 1 518 ? 20.391 -32.656 -23.797 1 90.69 518 ARG A CA 1
ATOM 3971 C C . ARG A 1 518 ? 21.375 -31.812 -23 1 90.69 518 ARG A C 1
ATOM 3973 O O . ARG A 1 518 ? 22.578 -32.094 -23 1 90.69 518 ARG A O 1
ATOM 3980 N N . GLU A 1 519 ? 20.859 -30.797 -22.422 1 92.62 519 GLU A N 1
ATOM 3981 C CA . GLU A 1 519 ? 21.703 -29.891 -21.656 1 92.62 519 GLU A CA 1
ATOM 3982 C C . GLU A 1 519 ? 22.328 -30.609 -20.453 1 92.62 519 GLU A C 1
ATOM 3984 O O . GLU A 1 519 ? 23.438 -30.266 -20.031 1 92.62 519 GLU A O 1
ATOM 3989 N N . ALA A 1 520 ? 21.656 -31.562 -19.922 1 92.06 520 ALA A N 1
ATOM 3990 C CA . ALA A 1 520 ? 22.109 -32.312 -18.75 1 92.06 520 ALA A CA 1
ATOM 3991 C C . ALA A 1 520 ? 23.375 -33.094 -19.047 1 92.06 520 ALA A C 1
ATOM 3993 O O . ALA A 1 520 ? 24.078 -33.531 -18.125 1 92.06 520 ALA A O 1
ATOM 3994 N N . GLU A 1 521 ? 23.688 -33.25 -20.281 1 89.62 521 GLU A N 1
ATOM 3995 C CA . GLU A 1 521 ? 24.922 -33.938 -20.656 1 89.62 521 GLU A CA 1
ATOM 3996 C C . GLU A 1 521 ? 26.141 -33.094 -20.312 1 89.62 521 GLU A C 1
ATOM 3998 O O . GLU A 1 521 ? 27.234 -33.625 -20.078 1 89.62 521 GLU A O 1
ATOM 4003 N N . ARG A 1 522 ? 25.938 -31.812 -20.234 1 89.94 522 ARG A N 1
ATOM 4004 C CA . ARG A 1 522 ? 27.078 -30.922 -20.031 1 89.94 522 ARG A CA 1
ATOM 4005 C C . ARG A 1 522 ? 27.047 -30.281 -18.641 1 89.94 522 ARG A C 1
ATOM 4007 O O . ARG A 1 522 ? 28 -29.625 -18.234 1 89.94 522 ARG A O 1
ATOM 4014 N N . ARG A 1 523 ? 26.016 -30.438 -17.969 1 92.12 523 ARG A N 1
ATOM 4015 C CA . ARG A 1 523 ? 25.875 -29.828 -16.656 1 92.12 523 ARG A CA 1
ATOM 4016 C C . ARG A 1 523 ? 24.953 -30.641 -15.758 1 92.12 523 ARG A C 1
ATOM 4018 O O . ARG A 1 523 ? 24.344 -31.609 -16.219 1 92.12 523 ARG A O 1
ATOM 4025 N N . ILE A 1 524 ? 24.922 -30.297 -14.5 1 92.69 524 ILE A N 1
ATOM 4026 C CA . ILE A 1 524 ? 24.047 -30.984 -13.562 1 92.69 524 ILE A CA 1
ATOM 4027 C C . ILE A 1 524 ? 22.703 -30.266 -13.508 1 92.69 524 ILE A C 1
ATOM 4029 O O . ILE A 1 524 ? 22.641 -29.047 -13.32 1 92.69 524 ILE A O 1
ATOM 4033 N N . ILE A 1 525 ? 21.641 -30.953 -13.758 1 94 525 ILE A N 1
ATOM 4034 C CA . ILE A 1 525 ? 20.297 -30.391 -13.656 1 94 525 ILE A CA 1
ATOM 4035 C C . ILE A 1 525 ? 19.453 -31.234 -12.695 1 94 525 ILE A C 1
ATOM 4037 O O . ILE A 1 525 ? 19.297 -32.438 -12.898 1 94 525 ILE A O 1
ATOM 4041 N N . ILE A 1 526 ? 19.031 -30.656 -11.648 1 93.75 526 ILE A N 1
ATOM 4042 C CA . ILE A 1 526 ? 18.125 -31.281 -10.695 1 93.75 526 ILE A CA 1
ATOM 4043 C C . ILE A 1 526 ? 16.766 -30.594 -10.758 1 93.75 526 ILE A C 1
ATOM 4045 O O . ILE A 1 526 ? 16.656 -29.391 -10.508 1 93.75 526 ILE A O 1
ATOM 4049 N N . LEU A 1 527 ? 15.742 -31.281 -11.109 1 93.06 527 LEU A N 1
ATOM 4050 C CA . LEU A 1 527 ? 14.422 -30.672 -11.203 1 93.06 527 LEU A CA 1
ATOM 4051 C C . LEU A 1 527 ? 13.383 -31.516 -10.469 1 93.06 527 LEU A C 1
ATOM 4053 O O . LEU A 1 527 ? 13.586 -32.719 -10.234 1 93.06 527 LEU A O 1
ATOM 4057 N N . SER A 1 528 ? 12.406 -30.891 -9.953 1 91 528 SER A N 1
ATOM 4058 C CA . SER A 1 528 ? 11.258 -31.578 -9.359 1 91 528 SER A CA 1
ATOM 4059 C C . SER A 1 528 ? 10.086 -31.625 -10.336 1 91 528 SER A C 1
ATOM 4061 O O . SER A 1 528 ? 9.891 -30.703 -11.133 1 91 528 SER A O 1
ATOM 4063 N N . SER A 1 529 ? 9.391 -32.719 -10.383 1 81.12 529 SER A N 1
ATOM 4064 C CA . SER A 1 529 ? 8.211 -32.844 -11.227 1 81.12 529 SER A CA 1
ATOM 4065 C C . SER A 1 529 ? 7.176 -33.781 -10.578 1 81.12 529 SER A C 1
ATOM 4067 O O . SER A 1 529 ? 7.523 -34.656 -9.781 1 81.12 529 SER A O 1
ATOM 4069 N N . HIS A 1 530 ? 6.02 -33.531 -10.836 1 70.06 530 HIS A N 1
ATOM 4070 C CA . HIS A 1 530 ? 4.949 -34.406 -10.414 1 70.06 530 HIS A CA 1
ATOM 4071 C C . HIS A 1 530 ? 4.238 -35.031 -11.617 1 70.06 530 HIS A C 1
ATOM 4073 O O . HIS A 1 530 ? 3.225 -35.719 -11.469 1 70.06 530 HIS A O 1
ATOM 4079 N N . ARG A 1 531 ? 4.863 -34.812 -12.766 1 68.94 531 ARG A N 1
ATOM 4080 C CA . ARG A 1 531 ? 4.266 -35.344 -13.992 1 68.94 531 ARG A CA 1
ATOM 4081 C C . ARG A 1 531 ? 5.141 -36.438 -14.602 1 68.94 531 ARG A C 1
ATOM 4083 O O . ARG A 1 531 ? 6.285 -36.188 -14.977 1 68.94 531 ARG A O 1
ATOM 4090 N N . VAL A 1 532 ? 4.562 -37.562 -14.805 1 69.88 532 VAL A N 1
ATOM 4091 C CA . VAL A 1 532 ? 5.281 -38.75 -15.211 1 69.88 532 VAL A CA 1
ATOM 4092 C C . VAL A 1 532 ? 5.715 -38.625 -16.672 1 69.88 532 VAL A C 1
ATOM 4094 O O . VAL A 1 532 ? 6.773 -39.125 -17.062 1 69.88 532 VAL A O 1
ATOM 4097 N N . SER A 1 533 ? 4.898 -37.969 -17.469 1 67.94 533 SER A N 1
ATOM 4098 C CA . SER A 1 533 ? 5.156 -37.906 -18.906 1 67.94 533 SER A CA 1
ATOM 4099 C C . SER A 1 533 ? 6.496 -37.219 -19.188 1 67.94 533 SER A C 1
ATOM 4101 O O . SER A 1 533 ? 7.137 -37.531 -20.203 1 67.94 533 SER A O 1
ATOM 4103 N N . THR A 1 534 ? 6.953 -36.438 -18.297 1 73.62 534 THR A N 1
ATOM 4104 C CA . THR A 1 534 ? 8.188 -35.688 -18.5 1 73.62 534 THR A CA 1
ATOM 4105 C C . THR A 1 534 ? 9.398 -36.5 -18.031 1 73.62 534 THR A C 1
ATOM 4107 O O . THR A 1 534 ? 10.539 -36.125 -18.281 1 73.62 534 THR A O 1
ATOM 4110 N N . LEU A 1 535 ? 9.117 -37.688 -17.5 1 79.75 535 LEU A N 1
ATOM 4111 C CA . LEU A 1 535 ? 10.195 -38.438 -16.828 1 79.75 535 LEU A CA 1
ATOM 4112 C C . LEU A 1 535 ? 10.656 -39.625 -17.672 1 79.75 535 LEU A C 1
ATOM 4114 O O . LEU A 1 535 ? 11.609 -40.312 -17.312 1 79.75 535 LEU A O 1
ATOM 4118 N N . ARG A 1 536 ? 10.094 -40 -18.766 1 75.25 536 ARG A N 1
ATOM 4119 C CA . ARG A 1 536 ? 10.344 -41.219 -19.547 1 75.25 536 ARG A CA 1
ATOM 4120 C C . ARG A 1 536 ? 11.812 -41.312 -19.938 1 75.25 536 ARG A C 1
ATOM 4122 O O . ARG A 1 536 ? 12.359 -42.406 -20.016 1 75.25 536 ARG A O 1
ATOM 4129 N N . GLY A 1 537 ? 12.523 -40.25 -20 1 74.19 537 GLY A N 1
ATOM 4130 C CA . GLY A 1 537 ? 13.914 -40.281 -20.438 1 74.19 537 GLY A CA 1
ATOM 4131 C C . GLY A 1 537 ? 14.891 -39.938 -19.312 1 74.19 537 GLY A C 1
ATOM 4132 O O . GLY A 1 537 ? 16.094 -39.875 -19.547 1 74.19 537 GLY A O 1
ATOM 4133 N N . VAL A 1 538 ? 14.359 -40.031 -18.188 1 85.06 538 VAL A N 1
ATOM 4134 C CA . VAL A 1 538 ? 15.211 -39.656 -17.078 1 85.06 538 VAL A CA 1
ATOM 4135 C C . VAL A 1 538 ? 15.859 -40.875 -16.453 1 85.06 538 VAL A C 1
ATOM 4137 O O . VAL A 1 538 ? 15.18 -41.875 -16.172 1 85.06 538 VAL A O 1
ATOM 4140 N N . LYS A 1 539 ? 17.141 -40.844 -16.281 1 83.5 539 LYS A N 1
ATOM 4141 C CA . LYS A 1 539 ? 17.891 -42 -15.805 1 83.5 539 LYS A CA 1
ATOM 4142 C C . LYS A 1 539 ? 18.047 -41.969 -14.289 1 83.5 539 LYS A C 1
ATOM 4144 O O . LYS A 1 539 ? 18.328 -43 -13.664 1 83.5 539 LYS A O 1
ATOM 4149 N N . ASN A 1 540 ? 17.922 -40.875 -13.734 1 91.44 540 ASN A N 1
ATOM 4150 C CA . ASN A 1 540 ? 18.094 -40.719 -12.289 1 91.44 540 ASN A CA 1
ATOM 4151 C C . ASN A 1 540 ? 16.875 -40.062 -11.648 1 91.44 540 ASN A C 1
ATOM 4153 O O . ASN A 1 540 ? 16.781 -38.844 -11.586 1 91.44 540 ASN A O 1
ATOM 4157 N N . ILE A 1 541 ? 16.016 -40.875 -11.133 1 92.06 541 ILE A N 1
ATOM 4158 C CA . ILE A 1 541 ? 14.805 -40.406 -10.477 1 92.06 541 ILE A CA 1
ATOM 4159 C C . ILE A 1 541 ? 14.867 -40.719 -8.984 1 92.06 541 ILE A C 1
ATOM 4161 O O . ILE A 1 541 ? 15.117 -41.875 -8.602 1 92.06 541 ILE A O 1
ATOM 4165 N N . ILE A 1 542 ? 14.719 -39.719 -8.234 1 93.06 542 ILE A N 1
ATOM 4166 C CA . ILE A 1 542 ? 14.672 -39.875 -6.785 1 93.06 542 ILE A CA 1
ATOM 4167 C C . ILE A 1 542 ? 13.234 -39.688 -6.297 1 93.06 542 ILE A C 1
ATOM 4169 O O . ILE A 1 542 ? 12.664 -38.594 -6.418 1 93.06 542 ILE A O 1
ATOM 4173 N N . VAL A 1 543 ? 12.664 -40.688 -5.723 1 92.12 543 VAL A N 1
ATOM 4174 C CA . VAL A 1 543 ? 11.281 -40.625 -5.258 1 92.12 543 VAL A CA 1
ATOM 4175 C C . VAL A 1 543 ? 11.25 -40.281 -3.771 1 92.12 543 VAL A C 1
ATOM 4177 O O . VAL A 1 543 ? 11.805 -41 -2.947 1 92.12 543 VAL A O 1
ATOM 4180 N N . LEU A 1 544 ? 10.648 -39.188 -3.514 1 91.31 544 LEU A N 1
ATOM 4181 C CA . LEU A 1 544 ? 10.508 -38.719 -2.137 1 91.31 544 LEU A CA 1
ATOM 4182 C C . LEU A 1 544 ? 9.109 -39 -1.606 1 91.31 544 LEU A C 1
ATOM 4184 O O . LEU A 1 544 ? 8.117 -38.812 -2.311 1 91.31 544 LEU A O 1
ATOM 4188 N N . LYS A 1 545 ? 9.055 -39.5 -0.435 1 88 545 LYS A N 1
ATOM 4189 C CA . LYS A 1 545 ? 7.805 -39.75 0.283 1 88 545 LYS A CA 1
ATOM 4190 C C . LYS A 1 545 ? 7.938 -39.406 1.76 1 88 545 LYS A C 1
ATOM 4192 O O . LYS A 1 545 ? 8.828 -39.906 2.447 1 88 545 LYS A O 1
ATOM 4197 N N . ASN A 1 546 ? 7.07 -38.594 2.209 1 85.75 546 ASN A N 1
ATOM 4198 C CA . ASN A 1 546 ? 7.047 -38.156 3.6 1 85.75 546 ASN A CA 1
ATOM 4199 C C . ASN A 1 546 ? 8.422 -37.688 4.062 1 85.75 546 ASN A C 1
ATOM 4201 O O . ASN A 1 546 ? 8.875 -38.031 5.148 1 85.75 546 ASN A O 1
ATOM 4205 N N . GLY A 1 547 ? 9.117 -37.062 3.182 1 90.25 547 GLY A N 1
ATOM 4206 C CA . GLY A 1 547 ? 10.367 -36.406 3.535 1 90.25 547 GLY A CA 1
ATOM 4207 C C . GLY A 1 547 ? 11.562 -37.312 3.436 1 90.25 547 GLY A C 1
ATOM 4208 O O . GLY A 1 547 ? 12.68 -36.969 3.816 1 90.25 547 GLY A O 1
ATOM 4209 N N . THR A 1 548 ? 11.352 -38.531 3.016 1 93 548 THR A N 1
ATOM 4210 C CA . THR A 1 548 ? 12.445 -39.5 2.893 1 93 548 THR A CA 1
ATOM 4211 C C . THR A 1 548 ? 12.523 -40.062 1.47 1 93 548 THR A C 1
ATOM 4213 O O . THR A 1 548 ? 11.539 -40 0.729 1 93 548 THR A O 1
ATOM 4216 N N . VAL A 1 549 ? 13.719 -40.531 1.107 1 93.44 549 VAL A N 1
ATOM 4217 C CA . VAL A 1 549 ? 13.883 -41.188 -0.188 1 93.44 549 VAL A CA 1
ATOM 4218 C C . VAL A 1 549 ? 13.391 -42.625 -0.104 1 93.44 549 VAL A C 1
ATOM 4220 O O . VAL A 1 549 ? 13.898 -43.406 0.697 1 93.44 549 VAL A O 1
ATOM 4223 N N . CYS A 1 550 ? 12.469 -42.969 -0.927 1 90.12 550 CYS A N 1
ATOM 4224 C CA . CYS A 1 550 ? 11.914 -44.312 -0.871 1 90.12 550 CYS A CA 1
ATOM 4225 C C . CYS A 1 550 ? 12.477 -45.188 -1.988 1 90.12 550 CYS A C 1
ATOM 4227 O O . CYS A 1 550 ? 12.617 -46.406 -1.825 1 90.12 550 CYS A O 1
ATOM 4229 N N . GLU A 1 551 ? 12.617 -44.594 -3.127 1 91.12 551 GLU A N 1
ATOM 4230 C CA . GLU A 1 551 ? 13.102 -45.312 -4.289 1 91.12 551 GLU A CA 1
ATOM 4231 C C . GLU A 1 551 ? 14 -44.438 -5.16 1 91.12 551 GLU A C 1
ATOM 4233 O O . GLU A 1 551 ? 13.844 -43.219 -5.18 1 91.12 551 GLU A O 1
ATOM 4238 N N . THR A 1 552 ? 14.992 -45.094 -5.754 1 91.31 552 THR A N 1
ATOM 4239 C CA . THR A 1 552 ? 15.828 -44.438 -6.754 1 91.31 552 THR A CA 1
ATOM 4240 C C . THR A 1 552 ? 16.031 -45.312 -7.965 1 91.31 552 THR A C 1
ATOM 4242 O O . THR A 1 552 ? 16.156 -46.531 -7.824 1 91.31 552 THR A O 1
ATOM 4245 N N . GLY A 1 553 ? 16.016 -44.75 -9.109 1 89.44 553 GLY A N 1
ATOM 4246 C CA . GLY A 1 553 ? 16.266 -45.531 -10.32 1 89.44 553 GLY A CA 1
ATOM 4247 C C . GLY A 1 553 ? 15.883 -44.781 -11.586 1 89.44 553 GLY A C 1
ATOM 4248 O O . GLY A 1 553 ? 15.57 -43.594 -11.547 1 89.44 553 GLY A O 1
ATOM 4249 N N . SER A 1 554 ? 16.062 -45.406 -12.688 1 88.81 554 SER A N 1
ATOM 4250 C CA . SER A 1 554 ? 15.625 -44.875 -13.969 1 88.81 554 SER A CA 1
ATOM 4251 C C . SER A 1 554 ? 14.117 -45.031 -14.148 1 88.81 554 SER A C 1
ATOM 4253 O O . SER A 1 554 ? 13.477 -45.781 -13.422 1 88.81 554 SER A O 1
ATOM 4255 N N . TYR A 1 555 ? 13.594 -44.281 -15.047 1 86.38 555 TYR A N 1
ATOM 4256 C CA . TYR A 1 555 ? 12.172 -44.375 -15.328 1 86.38 555 TYR A CA 1
ATOM 4257 C C . TYR A 1 555 ? 11.766 -45.812 -15.641 1 86.38 555 TYR A C 1
ATOM 4259 O O . TYR A 1 555 ? 10.781 -46.344 -15.102 1 86.38 555 TYR A O 1
ATOM 4267 N N . GLN A 1 556 ? 12.562 -46.5 -16.422 1 82.25 556 GLN A N 1
ATOM 4268 C CA . GLN A 1 556 ? 12.266 -47.844 -16.844 1 82.25 556 GLN A CA 1
ATOM 4269 C C . GLN A 1 556 ? 12.312 -48.812 -15.656 1 82.25 556 GLN A C 1
ATOM 4271 O O . GLN A 1 556 ? 11.43 -49.656 -15.5 1 82.25 556 GLN A O 1
ATOM 4276 N N . GLU A 1 557 ? 13.289 -48.625 -14.844 1 86.38 557 GLU A N 1
ATOM 4277 C CA . GLU A 1 557 ? 13.461 -49.5 -13.68 1 86.38 557 GLU A CA 1
ATOM 4278 C C . GLU A 1 557 ? 12.312 -49.312 -12.688 1 86.38 557 GLU A C 1
ATOM 4280 O O . GLU A 1 557 ? 11.82 -50.281 -12.125 1 86.38 557 GLU A O 1
ATOM 4285 N N . LEU A 1 558 ? 11.914 -48.094 -12.547 1 86.5 558 LEU A N 1
ATOM 4286 C CA . LEU A 1 558 ? 10.914 -47.781 -11.531 1 86.5 558 LEU A CA 1
ATOM 4287 C C . LEU A 1 558 ? 9.516 -48.188 -12.016 1 86.5 558 LEU A C 1
ATOM 4289 O O . LEU A 1 558 ? 8.625 -48.406 -11.203 1 86.5 558 LEU A O 1
ATOM 4293 N N . MET A 1 559 ? 9.344 -48.25 -13.273 1 81.94 559 MET A N 1
ATOM 4294 C CA . MET A 1 559 ? 8.055 -48.625 -13.844 1 81.94 559 MET A CA 1
ATOM 4295 C C . MET A 1 559 ? 7.867 -50.125 -13.82 1 81.94 559 MET A C 1
ATOM 4297 O O . MET A 1 559 ? 6.738 -50.625 -13.758 1 81.94 559 MET A O 1
ATOM 4301 N N . GLU A 1 560 ? 8.914 -50.844 -13.797 1 77.62 560 GLU A N 1
ATOM 4302 C CA . GLU A 1 560 ? 8.859 -52.312 -13.867 1 77.62 560 GLU A CA 1
ATOM 4303 C C . GLU A 1 560 ? 8.609 -52.906 -12.492 1 77.62 560 GLU A C 1
ATOM 4305 O O . GLU A 1 560 ? 7.996 -53.969 -12.383 1 77.62 560 GLU A O 1
ATOM 4310 N N . ASN A 1 561 ? 8.969 -52.469 -11.344 1 66.94 561 ASN A N 1
ATOM 4311 C CA . ASN A 1 561 ? 9.039 -53.125 -10.047 1 66.94 561 ASN A CA 1
ATOM 4312 C C . ASN A 1 561 ? 7.84 -52.75 -9.164 1 66.94 561 ASN A C 1
ATOM 4314 O O . ASN A 1 561 ? 7.824 -53.062 -7.973 1 66.94 561 ASN A O 1
ATOM 4318 N N . GLU A 1 562 ? 6.602 -52.625 -9.719 1 69.88 562 GLU A N 1
ATOM 4319 C CA . GLU A 1 562 ? 5.461 -52.25 -8.883 1 69.88 562 GLU A CA 1
ATOM 4320 C C . GLU A 1 562 ? 5.898 -51.375 -7.711 1 69.88 562 GLU A C 1
ATOM 4322 O O . GLU A 1 562 ? 5.57 -51.656 -6.559 1 69.88 562 GLU A O 1
ATOM 4327 N N . THR A 1 563 ? 6.688 -50.562 -7.848 1 75.12 563 THR A N 1
ATOM 4328 C CA . THR A 1 563 ? 7.312 -49.688 -6.859 1 75.12 563 THR A CA 1
ATOM 4329 C C . THR A 1 563 ? 6.379 -48.531 -6.477 1 75.12 563 THR A C 1
ATOM 4331 O O . THR A 1 563 ? 5.25 -48.469 -6.961 1 75.12 563 THR A O 1
ATOM 4334 N N . GLU A 1 564 ? 6.723 -47.812 -5.445 1 77.06 564 GLU A N 1
ATOM 4335 C CA . GLU A 1 564 ? 5.996 -46.625 -5.027 1 77.06 564 GLU A CA 1
ATOM 4336 C C . GLU A 1 564 ? 5.805 -45.656 -6.191 1 77.06 564 GLU A C 1
ATOM 4338 O O . GLU A 1 564 ? 4.75 -45.031 -6.324 1 77.06 564 GLU A O 1
ATOM 4343 N N . PHE A 1 565 ? 6.762 -45.594 -6.949 1 78.62 565 PHE A N 1
ATOM 4344 C CA . PHE A 1 565 ? 6.719 -44.781 -8.148 1 78.62 565 PHE A CA 1
ATOM 4345 C C . PHE A 1 565 ? 5.598 -45.25 -9.078 1 78.62 565 PHE A C 1
ATOM 4347 O O . PHE A 1 565 ? 4.812 -44.406 -9.562 1 78.62 565 PHE A O 1
ATOM 4354 N N . TYR A 1 566 ? 5.629 -46.469 -9.281 1 75.5 566 TYR A N 1
ATOM 4355 C CA . TYR A 1 566 ? 4.613 -47.062 -10.148 1 75.5 566 TYR A CA 1
ATOM 4356 C C . TYR A 1 566 ? 3.215 -46.812 -9.594 1 75.5 566 TYR A C 1
ATOM 4358 O O . TYR A 1 566 ? 2.297 -46.469 -10.336 1 75.5 566 TYR A O 1
ATOM 4366 N N . ARG A 1 567 ? 3.104 -46.938 -8.391 1 72.25 567 ARG A N 1
ATOM 4367 C CA . ARG A 1 567 ? 1.804 -46.75 -7.754 1 72.25 567 ARG A CA 1
ATOM 4368 C C . ARG A 1 567 ? 1.352 -45.281 -7.859 1 72.25 567 ARG A C 1
ATOM 4370 O O . ARG A 1 567 ? 0.167 -45 -8.062 1 72.25 567 ARG A O 1
ATOM 4377 N N . MET A 1 568 ? 2.295 -44.5 -7.676 1 71.69 568 MET A N 1
ATOM 4378 C CA . MET A 1 568 ? 2 -43.062 -7.723 1 71.69 568 MET A CA 1
ATOM 4379 C C . MET A 1 568 ? 1.511 -42.656 -9.109 1 71.69 568 MET A C 1
ATOM 4381 O O . MET A 1 568 ? 0.629 -41.812 -9.227 1 71.69 568 MET A O 1
ATOM 4385 N N . PHE A 1 569 ? 2.08 -43.375 -10.07 1 68.88 569 PHE A N 1
ATOM 4386 C CA . PHE A 1 569 ? 1.831 -42.875 -11.414 1 68.88 569 PHE A CA 1
ATOM 4387 C C . PHE A 1 569 ? 1.01 -43.875 -12.219 1 68.88 569 PHE A C 1
ATOM 4389 O O . PHE A 1 569 ? 0.641 -43.594 -13.367 1 68.88 569 PHE A O 1
ATOM 4396 N N . SER A 1 570 ? 0.838 -45.062 -11.617 1 60.69 570 SER A N 1
ATOM 4397 C CA . SER A 1 570 ? 0.075 -46.094 -12.312 1 60.69 570 SER A CA 1
ATOM 4398 C C . SER A 1 570 ? -1.286 -45.594 -12.758 1 60.69 570 SER A C 1
ATOM 4400 O O . SER A 1 570 ? -1.758 -45.906 -13.852 1 60.69 570 SER A O 1
ATOM 4402 N N . THR A 1 571 ? -1.757 -44.812 -11.789 1 55.56 571 THR A N 1
ATOM 4403 C CA . THR A 1 571 ? -3.064 -44.312 -12.188 1 55.56 571 THR A CA 1
ATOM 4404 C C . THR A 1 571 ? -2.943 -43.406 -13.406 1 55.56 571 THR A C 1
ATOM 4406 O O . THR A 1 571 ? -3.852 -43.344 -14.242 1 55.56 571 THR A O 1
ATOM 4409 N N . GLN A 1 572 ? -1.757 -42.812 -13.445 1 55.03 572 GLN A N 1
ATOM 4410 C CA . GLN A 1 572 ? -1.521 -41.938 -14.609 1 55.03 572 GLN A CA 1
ATOM 4411 C C . GLN A 1 572 ? -1.196 -42.781 -15.844 1 55.03 572 GLN A C 1
ATOM 4413 O O . GLN A 1 572 ? -1.543 -42.406 -16.969 1 55.03 572 GLN A O 1
ATOM 4418 N N . LEU A 1 573 ? -0.42 -44 -15.648 1 51.06 573 LEU A N 1
ATOM 4419 C CA . LEU A 1 573 ? 0.119 -44.844 -16.719 1 51.06 573 LEU A CA 1
ATOM 4420 C C . LEU A 1 573 ? -0.903 -45.875 -17.156 1 51.06 573 LEU A C 1
ATOM 4422 O O . LEU A 1 573 ? -0.935 -46.25 -18.328 1 51.06 573 LEU A O 1
ATOM 4426 N N . GLU A 1 574 ? -1.438 -46.75 -16.188 1 44.03 574 GLU A N 1
ATOM 4427 C CA . GLU A 1 574 ? -2.271 -47.906 -16.578 1 44.03 574 GLU A CA 1
ATOM 4428 C C . GLU A 1 574 ? -3.326 -47.469 -17.609 1 44.03 574 GLU A C 1
ATOM 4430 O O . GLU A 1 574 ? -3.75 -48.281 -18.438 1 44.03 574 GLU A O 1
ATOM 4435 N N . THR A 1 575 ? -3.99 -46.469 -17.562 1 40.12 575 THR A N 1
ATOM 4436 C CA . THR A 1 575 ? -4.953 -46.312 -18.641 1 40.12 575 THR A CA 1
ATOM 4437 C C . THR A 1 575 ? -4.258 -45.875 -19.938 1 40.12 575 THR A C 1
ATOM 4439 O O . THR A 1 575 ? -4.91 -45.688 -20.969 1 40.12 575 THR A O 1
ATOM 4442 N N . ALA A 1 576 ? -2.957 -45.875 -19.969 1 39.47 576 ALA A N 1
ATOM 4443 C CA . ALA A 1 576 ? -2.291 -45.75 -21.266 1 39.47 576 ALA A CA 1
ATOM 4444 C C . ALA A 1 576 ? -2.012 -47.125 -21.875 1 39.47 576 ALA A C 1
ATOM 4446 O O . ALA A 1 576 ? -1.66 -48.062 -21.156 1 39.47 576 ALA A O 1
ATOM 4447 N N . MET B 1 1 ? -31.141 7.98 -1.144 1 29.75 1 MET B N 1
ATOM 4448 C CA . MET B 1 1 ? -30.094 8.945 -0.838 1 29.75 1 MET B CA 1
ATOM 4449 C C . MET B 1 1 ? -29.766 9.797 -2.061 1 29.75 1 MET B C 1
ATOM 4451 O O . MET B 1 1 ? -29.359 9.266 -3.1 1 29.75 1 MET B O 1
ATOM 4455 N N . LYS B 1 2 ? -30.234 10.938 -2.283 1 37.5 2 LYS B N 1
ATOM 4456 C CA . LYS B 1 2 ? -30.266 11.852 -3.418 1 37.5 2 LYS B CA 1
ATOM 4457 C C . LYS B 1 2 ? -28.859 12.133 -3.941 1 37.5 2 LYS B C 1
ATOM 4459 O O . LYS B 1 2 ? -27.906 12.234 -3.16 1 37.5 2 LYS B O 1
ATOM 4464 N N . THR B 1 3 ? -28.547 11.898 -5.215 1 42.62 3 THR B N 1
ATOM 4465 C CA . THR B 1 3 ? -27.375 12.023 -6.086 1 42.62 3 THR B CA 1
ATOM 4466 C C . THR B 1 3 ? -26.75 13.406 -5.949 1 42.62 3 THR B C 1
ATOM 4468 O O . THR B 1 3 ? -27.422 14.422 -6.129 1 42.62 3 THR B O 1
ATOM 4471 N N . PHE B 1 4 ? -26.047 13.68 -5.035 1 47.81 4 PHE B N 1
ATOM 4472 C CA . PHE B 1 4 ? -25.219 14.867 -4.922 1 47.81 4 PHE B CA 1
ATOM 4473 C C . PHE B 1 4 ? -24.75 15.344 -6.297 1 47.81 4 PHE B C 1
ATOM 4475 O O . PHE B 1 4 ? -23.812 16.125 -6.402 1 47.81 4 PHE B O 1
ATOM 4482 N N . ASP B 1 5 ? -25.172 14.75 -7.371 1 51.03 5 ASP B N 1
ATOM 4483 C CA . ASP B 1 5 ? -24.766 14.945 -8.758 1 51.03 5 ASP B CA 1
ATOM 4484 C C . ASP B 1 5 ? -24.891 16.406 -9.172 1 51.03 5 ASP B C 1
ATOM 4486 O O . ASP B 1 5 ? -24.125 16.891 -10.016 1 51.03 5 ASP B O 1
ATOM 4490 N N . GLU B 1 6 ? -26.016 17.125 -8.633 1 52.12 6 GLU B N 1
ATOM 4491 C CA . GLU B 1 6 ? -26.312 18.359 -9.344 1 52.12 6 GLU B CA 1
ATOM 4492 C C . GLU B 1 6 ? -25.453 19.5 -8.852 1 52.12 6 GLU B C 1
ATOM 4494 O O . GLU B 1 6 ? -25.547 20.625 -9.359 1 52.12 6 GLU B O 1
ATOM 4499 N N . TYR B 1 7 ? -24.766 19.188 -7.957 1 54.12 7 TYR B N 1
ATOM 4500 C CA . TYR B 1 7 ? -24.141 20.391 -7.402 1 54.12 7 TYR B CA 1
ATOM 4501 C C . TYR B 1 7 ? -22.734 20.578 -7.961 1 54.12 7 TYR B C 1
ATOM 4503 O O . TYR B 1 7 ? -22.062 19.594 -8.312 1 54.12 7 TYR B O 1
ATOM 4511 N N . PRO B 1 8 ? -22.484 21.781 -8.25 1 62.44 8 PRO B N 1
ATOM 4512 C CA . PRO B 1 8 ? -21.125 22.094 -8.695 1 62.44 8 PRO B CA 1
ATOM 4513 C C . PRO B 1 8 ? -20.047 21.484 -7.793 1 62.44 8 PRO B C 1
ATOM 4515 O O . PRO B 1 8 ? -20.312 21.234 -6.613 1 62.44 8 PRO B O 1
ATOM 4518 N N . GLY B 1 9 ? -18.969 20.938 -8.312 1 63.69 9 GLY B N 1
ATOM 4519 C CA . GLY B 1 9 ? -17.859 20.219 -7.699 1 63.69 9 GLY B CA 1
ATOM 4520 C C . GLY B 1 9 ? -17.406 20.844 -6.383 1 63.69 9 GLY B C 1
ATOM 4521 O O . GLY B 1 9 ? -17.141 20.125 -5.422 1 63.69 9 GLY B O 1
ATOM 4522 N N . TRP B 1 10 ? -17.641 22.109 -6.262 1 69.75 10 TRP B N 1
ATOM 4523 C CA . TRP B 1 10 ? -17.109 22.781 -5.078 1 69.75 10 TRP B CA 1
ATOM 4524 C C . TRP B 1 10 ? -18.062 22.625 -3.895 1 69.75 10 TRP B C 1
ATOM 4526 O O . TRP B 1 10 ? -17.625 22.641 -2.738 1 69.75 10 TRP B O 1
ATOM 4536 N N . LEU B 1 11 ? -19.328 22.422 -4.102 1 78.81 11 LEU B N 1
ATOM 4537 C CA . LEU B 1 11 ? -20.312 22.375 -3.021 1 78.81 11 LEU B CA 1
ATOM 4538 C C . LEU B 1 11 ? -20.594 20.938 -2.602 1 78.81 11 LEU B C 1
ATOM 4540 O O . LEU B 1 11 ? -21.125 20.688 -1.516 1 78.81 11 LEU B O 1
ATOM 4544 N N . TRP B 1 12 ? -20.188 20.094 -3.404 1 82.88 12 TRP B N 1
ATOM 4545 C CA . TRP B 1 12 ? -20.531 18.703 -3.137 1 82.88 12 TRP B CA 1
ATOM 4546 C C . TRP B 1 12 ? -19.969 18.25 -1.791 1 82.88 12 TRP B C 1
ATOM 4548 O O . TRP B 1 12 ? -20.672 17.656 -0.982 1 82.88 12 TRP B O 1
ATOM 4558 N N . ALA B 1 13 ? -18.734 18.531 -1.555 1 84 13 ALA B N 1
ATOM 4559 C CA . ALA B 1 13 ? -18.078 18.078 -0.336 1 84 13 ALA B CA 1
ATOM 4560 C C . ALA B 1 13 ? -18.719 18.688 0.903 1 84 13 ALA B C 1
ATOM 4562 O O . ALA B 1 13 ? -18.812 18.047 1.952 1 84 13 ALA B O 1
ATOM 4563 N N . LEU B 1 14 ? -19.156 19.938 0.796 1 87.69 14 LEU B N 1
ATOM 4564 C CA . LEU B 1 14 ? -19.812 20.609 1.913 1 87.69 14 LEU B CA 1
ATOM 4565 C C . LEU B 1 14 ? -21.141 19.953 2.24 1 87.69 14 LEU B C 1
ATOM 4567 O O . LEU B 1 14 ? -21.422 19.656 3.402 1 87.69 14 LEU B O 1
ATOM 4571 N N . ARG B 1 15 ? -21.922 19.703 1.231 1 85.75 15 ARG B N 1
ATOM 4572 C CA . ARG B 1 15 ? -23.203 19.062 1.446 1 85.75 15 ARG B CA 1
ATOM 4573 C C . ARG B 1 15 ? -23.031 17.625 1.941 1 85.75 15 ARG B C 1
ATOM 4575 O O . ARG B 1 15 ? -23.781 17.156 2.791 1 85.75 15 ARG B O 1
ATOM 4582 N N . TYR B 1 16 ? -22.094 16.984 1.341 1 87.25 16 TYR B N 1
ATOM 4583 C CA . TYR B 1 16 ? -21.781 15.617 1.74 1 87.25 16 TYR B CA 1
ATOM 4584 C C . TYR B 1 16 ? -21.375 15.555 3.207 1 87.25 16 TYR B C 1
ATOM 4586 O O . TYR B 1 16 ? -21.875 14.719 3.961 1 87.25 16 TYR B O 1
ATOM 4594 N N . GLY B 1 17 ? -20.531 16.406 3.617 1 87.62 17 GLY B N 1
ATOM 4595 C CA . GLY B 1 17 ? -20.094 16.453 5.004 1 87.62 17 GLY B CA 1
ATOM 4596 C C . GLY B 1 17 ? -21.219 16.703 5.977 1 87.62 17 GLY B C 1
ATOM 4597 O O . GLY B 1 17 ? -21.344 16.031 6.996 1 87.62 17 GLY B O 1
ATOM 4598 N N . PHE B 1 18 ? -22.078 17.625 5.598 1 89.88 18 PHE B N 1
ATOM 4599 C CA . PHE B 1 18 ? -23.188 18 6.465 1 89.88 18 PHE B CA 1
ATOM 4600 C C . PHE B 1 18 ? -24.234 16.906 6.492 1 89.88 18 PHE B C 1
ATOM 4602 O O . PHE B 1 18 ? -24.953 16.75 7.488 1 89.88 18 PHE B O 1
ATOM 4609 N N . SER B 1 19 ? -24.312 16.094 5.445 1 88.19 19 SER B N 1
ATOM 4610 C CA . SER B 1 19 ? -25.312 15.016 5.383 1 88.19 19 SER B CA 1
ATOM 4611 C C . SER B 1 19 ? -24.859 13.797 6.18 1 88.19 19 SER B C 1
ATOM 4613 O O . SER B 1 19 ? -25.688 13.086 6.754 1 88.19 19 SER B O 1
ATOM 4615 N N . VAL B 1 20 ? -23.625 13.484 6.207 1 86.81 20 VAL B N 1
ATOM 4616 C CA . VAL B 1 20 ? -23.094 12.281 6.832 1 86.81 20 VAL B CA 1
ATOM 4617 C C . VAL B 1 20 ? -23.047 12.461 8.352 1 86.81 20 VAL B C 1
ATOM 4619 O O . VAL B 1 20 ? -23.5 11.586 9.094 1 86.81 20 VAL B O 1
ATOM 4622 N N . SER B 1 21 ? -22.359 13.555 8.742 1 87.44 21 SER B N 1
ATOM 4623 C CA . SER B 1 21 ? -22.25 13.875 10.164 1 87.44 21 SER B CA 1
ATOM 4624 C C . SER B 1 21 ? -22.734 15.289 10.445 1 87.44 21 SER B C 1
ATOM 4626 O O . SER B 1 21 ? -21.922 16.203 10.625 1 87.44 21 SER B O 1
ATOM 4628 N N . ARG B 1 22 ? -24.016 15.461 10.602 1 87.12 22 ARG B N 1
ATOM 4629 C CA . ARG B 1 22 ? -24.609 16.781 10.75 1 87.12 22 ARG B CA 1
ATOM 4630 C C . ARG B 1 22 ? -24.094 17.469 12.008 1 87.12 22 ARG B C 1
ATOM 4632 O O . ARG B 1 22 ? -23.688 18.641 11.961 1 87.12 22 ARG B O 1
ATOM 4639 N N . LEU B 1 23 ? -24.078 16.719 13.062 1 89.38 23 LEU B N 1
ATOM 4640 C CA . LEU B 1 23 ? -23.734 17.312 14.344 1 89.38 23 LEU B CA 1
ATOM 4641 C C . LEU B 1 23 ? -22.266 17.75 14.359 1 89.38 23 LEU B C 1
ATOM 4643 O O . LEU B 1 23 ? -21.969 18.906 14.656 1 89.38 23 LEU B O 1
ATOM 4647 N N . TRP B 1 24 ? -21.422 16.859 13.953 1 89.44 24 TRP B N 1
ATOM 4648 C CA . TRP B 1 24 ? -20 17.172 14.055 1 89.44 24 TRP B CA 1
ATOM 4649 C C . TRP B 1 24 ? -19.578 18.172 12.977 1 89.44 24 TRP B C 1
ATOM 4651 O O . TRP B 1 24 ? -18.656 18.969 13.18 1 89.44 24 TRP B O 1
ATOM 4661 N N . SER B 1 25 ? -20.219 18.156 11.852 1 92.56 25 SER B N 1
ATOM 4662 C CA . SER B 1 25 ? -19.938 19.141 10.812 1 92.56 25 SER B CA 1
ATOM 4663 C C . SER B 1 25 ? -20.344 20.547 11.25 1 92.56 25 SER B C 1
ATOM 4665 O O . SER B 1 25 ? -19.609 21.516 11.023 1 92.56 25 SER B O 1
ATOM 4667 N N . VAL B 1 26 ? -21.484 20.625 11.922 1 92.75 26 VAL B N 1
ATOM 4668 C CA . VAL B 1 26 ? -21.953 21.922 12.398 1 92.75 26 VAL B CA 1
ATOM 4669 C C . VAL B 1 26 ? -21.078 22.406 13.555 1 92.75 26 VAL B C 1
ATOM 4671 O O . VAL B 1 26 ? -20.672 23.562 13.578 1 92.75 26 VAL B O 1
ATOM 4674 N N . ILE B 1 27 ? -20.781 21.469 14.453 1 91.94 27 ILE B N 1
ATOM 4675 C CA . ILE B 1 27 ? -19.969 21.844 15.602 1 91.94 27 ILE B CA 1
ATOM 4676 C C . ILE B 1 27 ? -18.609 22.328 15.133 1 91.94 27 ILE B C 1
ATOM 4678 O O . ILE B 1 27 ? -18.125 23.375 15.586 1 91.94 27 ILE B O 1
ATOM 4682 N N . SER B 1 28 ? -18 21.594 14.234 1 91.88 28 SER B N 1
ATOM 4683 C CA . SER B 1 28 ? -16.672 21.984 13.75 1 91.88 28 SER B CA 1
ATOM 4684 C C . SER B 1 28 ? -16.734 23.312 13.008 1 91.88 28 SER B C 1
ATOM 4686 O O . SER B 1 28 ? -15.867 24.172 13.188 1 91.88 28 SER B O 1
ATOM 4688 N N . SER B 1 29 ? -17.781 23.531 12.211 1 93.62 29 SER B N 1
ATOM 4689 C CA . SER B 1 29 ? -17.906 24.766 11.445 1 93.62 29 SER B CA 1
ATOM 4690 C C . SER B 1 29 ? -18.156 25.969 12.367 1 93.62 29 SER B C 1
ATOM 4692 O O . SER B 1 29 ? -17.516 27 12.219 1 93.62 29 SER B O 1
ATOM 4694 N N . VAL B 1 30 ? -18.984 25.797 13.32 1 93.25 30 VAL B N 1
ATOM 4695 C CA . VAL B 1 30 ? -19.344 26.875 14.242 1 93.25 30 VAL B CA 1
ATOM 4696 C C . VAL B 1 30 ? -18.125 27.234 15.094 1 93.25 30 VAL B C 1
ATOM 4698 O O . VAL B 1 30 ? -17.859 28.422 15.32 1 93.25 30 VAL B O 1
ATOM 4701 N N . LEU B 1 31 ? -17.438 26.234 15.547 1 91.5 31 LEU B N 1
ATOM 4702 C CA . LEU B 1 31 ? -16.266 26.5 16.359 1 91.5 31 LEU B CA 1
ATOM 4703 C C . LEU B 1 31 ? -15.18 27.203 15.547 1 91.5 31 LEU B C 1
ATOM 4705 O O . LEU B 1 31 ? -14.523 28.109 16.047 1 91.5 31 LEU B O 1
ATOM 4709 N N . ILE B 1 32 ? -15.008 26.797 14.289 1 91.19 32 ILE B N 1
ATOM 4710 C CA . ILE B 1 32 ? -14.008 27.422 13.43 1 91.19 32 ILE B CA 1
ATOM 4711 C C . ILE B 1 32 ? -14.406 28.875 13.141 1 91.19 32 ILE B C 1
ATOM 4713 O O . ILE B 1 32 ? -13.57 29.766 13.156 1 91.19 32 ILE B O 1
ATOM 4717 N N . PHE B 1 33 ? -15.656 29.125 12.977 1 92.56 33 PHE B N 1
ATOM 4718 C CA . PHE B 1 33 ? -16.141 30.484 12.727 1 92.56 33 PHE B CA 1
ATOM 4719 C C . PHE B 1 33 ? -16.016 31.344 13.984 1 92.56 33 PHE B C 1
ATOM 4721 O O . PHE B 1 33 ? -15.727 32.531 13.898 1 92.56 33 PHE B O 1
ATOM 4728 N N . ALA B 1 34 ? -16.234 30.672 15.094 1 91.19 34 ALA B N 1
ATOM 4729 C CA . ALA B 1 34 ? -16.078 31.406 16.344 1 91.19 34 ALA B CA 1
ATOM 4730 C C . ALA B 1 34 ? -14.625 31.859 16.547 1 91.19 34 ALA B C 1
ATOM 4732 O O . ALA B 1 34 ? -14.375 32.969 16.984 1 91.19 34 ALA B O 1
ATOM 4733 N N . VAL B 1 35 ? -13.711 31 16.188 1 87.38 35 VAL B N 1
ATOM 4734 C CA . VAL B 1 35 ? -12.289 31.312 16.312 1 87.38 35 VAL B CA 1
ATOM 4735 C C . VAL B 1 35 ? -11.922 32.406 15.312 1 87.38 35 VAL B C 1
ATOM 4737 O O . VAL B 1 35 ? -11.031 33.219 15.586 1 87.38 35 VAL B O 1
ATOM 4740 N N . ALA B 1 36 ? -12.688 32.5 14.234 1 88.75 36 ALA B N 1
ATOM 4741 C CA . ALA B 1 36 ? -12.414 33.469 13.188 1 88.75 36 ALA B CA 1
ATOM 4742 C C . ALA B 1 36 ? -12.68 34.906 13.68 1 88.75 36 ALA B C 1
ATOM 4744 O O . ALA B 1 36 ? -12.141 35.875 13.125 1 88.75 36 ALA B O 1
ATOM 4745 N N . PHE B 1 37 ? -13.367 35.062 14.766 1 89.38 37 PHE B N 1
ATOM 4746 C CA . PHE B 1 37 ? -13.719 36.375 15.289 1 89.38 37 PHE B CA 1
ATOM 4747 C C . PHE B 1 37 ? -12.68 36.844 16.312 1 89.38 37 PHE B C 1
ATOM 4749 O O . PHE B 1 37 ? -12.664 38 16.688 1 89.38 37 PHE B O 1
ATOM 4756 N N . LEU B 1 38 ? -11.805 35.969 16.656 1 85.31 38 LEU B N 1
ATOM 4757 C CA . LEU B 1 38 ? -10.906 36.25 17.766 1 85.31 38 LEU B CA 1
ATOM 4758 C C . LEU B 1 38 ? -9.969 37.406 17.438 1 85.31 38 LEU B C 1
ATOM 4760 O O . LEU B 1 38 ? -9.734 38.281 18.281 1 85.31 38 LEU B O 1
ATOM 4764 N N . PRO B 1 39 ? -9.422 37.438 16.219 1 81.94 39 PRO B N 1
ATOM 4765 C CA . PRO B 1 39 ? -8.523 38.562 15.922 1 81.94 39 PRO B CA 1
ATOM 4766 C C . PRO B 1 39 ? -9.219 39.938 16.031 1 81.94 39 PRO B C 1
ATOM 4768 O O . PRO B 1 39 ? -8.633 40.875 16.562 1 81.94 39 PRO B O 1
ATOM 4771 N N . ALA B 1 40 ? -10.43 40.062 15.602 1 86.06 40 ALA B N 1
ATOM 4772 C CA . ALA B 1 40 ? -11.18 41.312 15.695 1 86.06 40 ALA B CA 1
ATOM 4773 C C . ALA B 1 40 ? -11.469 41.656 17.156 1 86.06 40 ALA B C 1
ATOM 4775 O O . ALA B 1 40 ? -11.367 42.812 17.547 1 86.06 40 ALA B O 1
ATOM 4776 N N . ILE B 1 41 ? -11.805 40.656 17.922 1 87.12 41 ILE B N 1
ATOM 4777 C CA . ILE B 1 41 ? -12.109 40.875 19.344 1 87.12 41 ILE B CA 1
ATOM 4778 C C . ILE B 1 41 ? -10.852 41.344 20.062 1 87.12 41 ILE B C 1
ATOM 4780 O O . ILE B 1 41 ? -10.922 42.188 20.969 1 87.12 41 ILE B O 1
ATOM 4784 N N . ASN B 1 42 ? -9.695 40.844 19.703 1 82 42 ASN B N 1
ATOM 4785 C CA . ASN B 1 42 ? -8.43 41.25 20.297 1 82 42 ASN B CA 1
ATOM 4786 C C . ASN B 1 42 ? -8.164 42.75 20.047 1 82 42 ASN B C 1
ATOM 4788 O O . ASN B 1 42 ? -7.684 43.438 20.938 1 82 42 ASN B O 1
ATOM 4792 N N . VAL B 1 43 ? -8.477 43.219 18.891 1 81.94 43 VAL B N 1
ATOM 4793 C CA . VAL B 1 43 ? -8.273 44.625 18.562 1 81.94 43 VAL B CA 1
ATOM 4794 C C . VAL B 1 43 ? -9.148 45.5 19.453 1 81.94 43 VAL B C 1
ATOM 4796 O O . VAL B 1 43 ? -8.672 46.469 20.031 1 81.94 43 VAL B O 1
ATOM 4799 N N . VAL B 1 44 ? -10.359 45.125 19.594 1 85.19 44 VAL B N 1
ATOM 4800 C CA . VAL B 1 44 ? -11.32 45.938 20.359 1 85.19 44 VAL B CA 1
ATOM 4801 C C . VAL B 1 44 ? -10.938 45.938 21.828 1 85.19 44 VAL B C 1
ATOM 4803 O O . VAL B 1 44 ? -10.945 46.969 22.484 1 85.19 44 VAL B O 1
ATOM 4806 N N . VAL B 1 45 ? -10.562 44.812 22.312 1 83.62 45 VAL B N 1
ATOM 4807 C CA . VAL B 1 45 ? -10.242 44.719 23.734 1 83.62 45 VAL B CA 1
ATOM 4808 C C . VAL B 1 45 ? -8.969 45.5 24.031 1 83.62 45 VAL B C 1
ATOM 4810 O O . VAL B 1 45 ? -8.883 46.156 25.062 1 83.62 45 VAL B O 1
ATOM 4813 N N . VAL B 1 46 ? -7.98 45.406 23.203 1 80.94 46 VAL B N 1
ATOM 4814 C CA . VAL B 1 46 ? -6.715 46.094 23.422 1 80.94 46 VAL B CA 1
ATOM 4815 C C . VAL B 1 46 ? -6.938 47.625 23.328 1 80.94 46 VAL B C 1
ATOM 4817 O O . VAL B 1 46 ? -6.309 48.375 24.047 1 80.94 46 VAL B O 1
ATOM 4820 N N . ARG B 1 47 ? -7.777 48.031 22.469 1 81.38 47 ARG B N 1
ATOM 4821 C CA . ARG B 1 47 ? -8.109 49.469 22.375 1 81.38 47 ARG B CA 1
ATOM 4822 C C . ARG B 1 47 ? -8.727 49.969 23.672 1 81.38 47 ARG B C 1
ATOM 4824 O O . ARG B 1 47 ? -8.367 51.031 24.172 1 81.38 47 ARG B O 1
ATOM 4831 N N . PHE B 1 48 ? -9.617 49.156 24.203 1 82.75 48 PHE B N 1
ATOM 4832 C CA . PHE B 1 48 ? -10.273 49.531 25.438 1 82.75 48 PHE B CA 1
ATOM 4833 C C . PHE B 1 48 ? -9.297 49.5 26.609 1 82.75 48 PHE B C 1
ATOM 4835 O O . PHE B 1 48 ? -9.406 50.281 27.547 1 82.75 48 PHE B O 1
ATOM 4842 N N . LEU B 1 49 ? -8.391 48.594 26.484 1 82.31 49 LEU B N 1
ATOM 4843 C CA . LEU B 1 49 ? -7.371 48.469 27.531 1 82.31 49 LEU B CA 1
ATOM 4844 C C . LEU B 1 49 ? -6.523 49.75 27.594 1 82.31 49 LEU B C 1
ATOM 4846 O O . LEU B 1 49 ? -6.168 50.219 28.688 1 82.31 49 LEU B O 1
ATOM 4850 N N . SER B 1 50 ? -6.164 50.312 26.516 1 78.75 50 SER B N 1
ATOM 4851 C CA . SER B 1 50 ? -5.324 51.5 26.469 1 78.75 50 SER B CA 1
ATOM 4852 C C . SER B 1 50 ? -6.02 52.688 27.109 1 78.75 50 SER B C 1
ATOM 4854 O O . SER B 1 50 ? -5.367 53.562 27.688 1 78.75 50 SER B O 1
ATOM 4856 N N . GLU B 1 51 ? -7.301 52.656 27.016 1 78 51 GLU B N 1
ATOM 4857 C CA . GLU B 1 51 ? -8.062 53.781 27.578 1 78 51 GLU B CA 1
ATOM 4858 C C . GLU B 1 51 ? -8.219 53.625 29.094 1 78 51 GLU B C 1
ATOM 4860 O O . GLU B 1 51 ? -8.359 54.625 29.797 1 78 51 GLU B O 1
ATOM 4865 N N . THR B 1 52 ? -8.164 52.438 29.516 1 77.94 52 THR B N 1
ATOM 4866 C CA . THR B 1 52 ? -8.477 52.188 30.922 1 77.94 52 THR B CA 1
ATOM 4867 C C . THR B 1 52 ? -7.203 52.031 31.734 1 77.94 52 THR B C 1
ATOM 4869 O O . THR B 1 52 ? -7.262 51.844 32.969 1 77.94 52 THR B O 1
ATOM 4872 N N . LEU B 1 53 ? -6.078 52 31.141 1 76.06 53 LEU B N 1
ATOM 4873 C CA . LEU B 1 53 ? -4.832 51.719 31.844 1 76.06 53 LEU B CA 1
ATOM 4874 C C . LEU B 1 53 ? -4.57 52.781 32.906 1 76.06 53 LEU B C 1
ATOM 4876 O O . LEU B 1 53 ? -3.801 52.531 33.844 1 76.06 53 LEU B O 1
ATOM 4880 N N . ILE B 1 54 ? -5.289 53.875 32.906 1 69.88 54 ILE B N 1
ATOM 4881 C CA . ILE B 1 54 ? -5.078 54.938 33.875 1 69.88 54 ILE B CA 1
ATOM 4882 C C . ILE B 1 54 ? -5.699 54.531 35.219 1 69.88 54 ILE B C 1
ATOM 4884 O O . ILE B 1 54 ? -5.117 54.781 36.281 1 69.88 54 ILE B O 1
ATOM 4888 N N . ASP B 1 55 ? -6.812 53.812 35.031 1 79.06 55 ASP B N 1
ATOM 4889 C CA . ASP B 1 55 ? -7.477 53.344 36.25 1 79.06 55 ASP B CA 1
ATOM 4890 C C . ASP B 1 55 ? -7.07 51.906 36.594 1 79.06 55 ASP B C 1
ATOM 4892 O O . ASP B 1 55 ? -7.27 51 35.781 1 79.06 55 ASP B O 1
ATOM 4896 N N . ALA B 1 56 ? -6.457 51.719 37.75 1 78.19 56 ALA B N 1
ATOM 4897 C CA . ALA B 1 56 ? -5.871 50.438 38.156 1 78.19 56 ALA B CA 1
ATOM 4898 C C . ALA B 1 56 ? -6.918 49.312 38.156 1 78.19 56 ALA B C 1
ATOM 4900 O O . ALA B 1 56 ? -6.664 48.219 37.656 1 78.19 56 ALA B O 1
ATOM 4901 N N . LYS B 1 57 ? -8.039 49.594 38.75 1 82.62 57 LYS B N 1
ATOM 4902 C CA . LYS B 1 57 ? -9.07 48.562 38.844 1 82.62 57 LYS B CA 1
ATOM 4903 C C . LYS B 1 57 ? -9.57 48.156 37.469 1 82.62 57 LYS B C 1
ATOM 4905 O O . LYS B 1 57 ? -9.711 46.969 37.188 1 82.62 57 LYS B O 1
ATOM 4910 N N . SER B 1 58 ? -9.844 49.156 36.688 1 85.06 58 SER B N 1
ATOM 4911 C CA . SER B 1 58 ? -10.336 48.875 35.344 1 85.06 58 SER B CA 1
ATOM 4912 C C . SER B 1 58 ? -9.25 48.25 34.5 1 85.06 58 SER B C 1
ATOM 4914 O O . SER B 1 58 ? -9.539 47.406 33.656 1 85.06 58 SER B O 1
ATOM 4916 N N . ALA B 1 59 ? -8.078 48.594 34.781 1 82.5 59 ALA B N 1
ATOM 4917 C CA . ALA B 1 59 ? -6.953 48.031 34.031 1 82.5 59 ALA B CA 1
ATOM 4918 C C . ALA B 1 59 ? -6.781 46.562 34.344 1 82.5 59 ALA B C 1
ATOM 4920 O O . ALA B 1 59 ? -6.527 45.75 33.438 1 82.5 59 ALA B O 1
ATOM 4921 N N . MET B 1 60 ? -6.957 46.281 35.625 1 83.56 60 MET B N 1
ATOM 4922 C CA . MET B 1 60 ? -6.809 44.875 36.031 1 83.56 60 MET B CA 1
ATOM 4923 C C . MET B 1 60 ? -7.895 44 35.375 1 83.56 60 MET B C 1
ATOM 4925 O O . MET B 1 60 ? -7.617 42.906 34.938 1 83.56 60 MET B O 1
ATOM 4929 N N . LEU B 1 61 ? -9.047 44.469 35.344 1 84.62 61 LEU B N 1
ATOM 4930 C CA . LEU B 1 61 ? -10.148 43.719 34.75 1 84.62 61 LEU B CA 1
ATOM 4931 C C . LEU B 1 61 ? -9.914 43.5 33.25 1 84.62 61 LEU B C 1
ATOM 4933 O O . LEU B 1 61 ? -10.18 42.438 32.75 1 84.62 61 LEU B O 1
ATOM 4937 N N . MET B 1 62 ? -9.438 44.5 32.688 1 83.94 62 MET B N 1
ATOM 4938 C CA . MET B 1 62 ? -9.227 44.406 31.266 1 83.94 62 MET B CA 1
ATOM 4939 C C . MET B 1 62 ? -8.062 43.5 30.938 1 83.94 62 MET B C 1
ATOM 4941 O O . MET B 1 62 ? -8.07 42.812 29.906 1 83.94 62 MET B O 1
ATOM 4945 N N . LEU B 1 63 ? -7.094 43.5 31.75 1 83.44 63 LEU B N 1
ATOM 4946 C CA . LEU B 1 63 ? -5.977 42.562 31.562 1 83.44 63 LEU B CA 1
ATOM 4947 C C . LEU B 1 63 ? -6.43 41.125 31.703 1 83.44 63 LEU B C 1
ATOM 4949 O O . LEU B 1 63 ? -5.996 40.25 30.953 1 83.44 63 LEU B O 1
ATOM 4953 N N . VAL B 1 64 ? -7.285 40.938 32.625 1 83.25 64 VAL B N 1
ATOM 4954 C CA . VAL B 1 64 ? -7.828 39.594 32.844 1 83.25 64 VAL B CA 1
ATOM 4955 C C . VAL B 1 64 ? -8.688 39.188 31.641 1 83.25 64 VAL B C 1
ATOM 4957 O O . VAL B 1 64 ? -8.625 38.062 31.172 1 83.25 64 VAL B O 1
ATOM 4960 N N . LEU B 1 65 ? -9.391 40.125 31.141 1 82.19 65 LEU B N 1
ATOM 4961 C CA . LEU B 1 65 ? -10.234 39.844 29.984 1 82.19 65 LEU B CA 1
ATOM 4962 C C . LEU B 1 65 ? -9.383 39.562 28.75 1 82.19 65 LEU B C 1
ATOM 4964 O O . LEU B 1 65 ? -9.703 38.656 27.953 1 82.19 65 LEU B O 1
ATOM 4968 N N . THR B 1 66 ? -8.32 40.375 28.594 1 80.38 66 THR B N 1
ATOM 4969 C CA . THR B 1 66 ? -7.422 40.156 27.469 1 80.38 66 THR B CA 1
ATOM 4970 C C . THR B 1 66 ? -6.742 38.812 27.578 1 80.38 66 THR B C 1
ATOM 4972 O O . THR B 1 66 ? -6.66 38.062 26.594 1 80.38 66 THR B O 1
ATOM 4975 N N . GLY B 1 67 ? -6.285 38.5 28.75 1 78.06 67 GLY B N 1
ATOM 4976 C CA . GLY B 1 67 ? -5.668 37.188 28.969 1 78.06 67 GLY B CA 1
ATOM 4977 C C . GLY B 1 67 ? -6.629 36.031 28.75 1 78.06 67 GLY B C 1
ATOM 4978 O O . GLY B 1 67 ? -6.27 35.031 28.156 1 78.06 67 GLY B O 1
ATOM 4979 N N . SER B 1 68 ? -7.805 36.219 29.203 1 79.31 68 SER B N 1
ATOM 4980 C CA . SER B 1 68 ? -8.812 35.188 29.047 1 79.31 68 SER B CA 1
ATOM 4981 C C . SER B 1 68 ? -9.18 34.969 27.578 1 79.31 68 SER B C 1
ATOM 4983 O O . SER B 1 68 ? -9.383 33.844 27.141 1 79.31 68 SER B O 1
ATOM 4985 N N . LEU B 1 69 ? -9.242 35.969 26.828 1 79.94 69 LEU B N 1
ATOM 4986 C CA . LEU B 1 69 ? -9.594 35.906 25.422 1 79.94 69 LEU B CA 1
ATOM 4987 C C . LEU B 1 69 ? -8.5 35.188 24.641 1 79.94 69 LEU B C 1
ATOM 4989 O O . LEU B 1 69 ? -8.797 34.344 23.781 1 79.94 69 LEU B O 1
ATOM 4993 N N . PHE B 1 70 ? -7.305 35.531 24.953 1 73.5 70 PHE B N 1
ATOM 4994 C CA . PHE B 1 70 ? -6.203 34.906 24.234 1 73.5 70 PHE B CA 1
ATOM 4995 C C . PHE B 1 70 ? -6.043 33.438 24.625 1 73.5 70 PHE B C 1
ATOM 4997 O O . PHE B 1 70 ? -5.789 32.594 23.781 1 73.5 70 PHE B O 1
ATOM 5004 N N . GLY B 1 71 ? -6.156 33.188 25.953 1 70.62 71 GLY B N 1
ATOM 5005 C CA . GLY B 1 71 ? -6.07 31.797 26.422 1 70.62 71 GLY B CA 1
ATOM 5006 C C . GLY B 1 71 ? -7.215 30.938 25.922 1 70.62 71 GLY B C 1
ATOM 5007 O O . GLY B 1 71 ? -6.988 29.828 25.422 1 70.62 71 GLY B O 1
ATOM 5008 N N . THR B 1 72 ? -8.391 31.484 26.047 1 72.62 72 THR B N 1
ATOM 5009 C CA . THR B 1 72 ? -9.562 30.75 25.609 1 72.62 72 THR B CA 1
ATOM 5010 C C . THR B 1 72 ? -9.57 30.594 24.094 1 72.62 72 THR B C 1
ATOM 5012 O O . THR B 1 72 ? -10.062 29.594 23.562 1 72.62 72 THR B O 1
ATOM 5015 N N . GLY B 1 73 ? -8.977 31.625 23.406 1 76.38 73 GLY B N 1
ATOM 5016 C CA . GLY B 1 73 ? -8.867 31.516 21.969 1 76.38 73 GLY B CA 1
ATOM 5017 C C . GLY B 1 73 ? -8.031 30.328 21.516 1 76.38 73 GLY B C 1
ATOM 5018 O O . GLY B 1 73 ? -8.398 29.609 20.578 1 76.38 73 GLY B O 1
ATOM 5019 N N . GLY B 1 74 ? -6.918 30.078 22.234 1 73.06 74 GLY B N 1
ATOM 5020 C CA . GLY B 1 74 ? -6.094 28.906 21.953 1 73.06 74 GLY B CA 1
ATOM 5021 C C . GLY B 1 74 ? -6.805 27.594 22.219 1 73.06 74 GLY B C 1
ATOM 5022 O O . GLY B 1 74 ? -6.723 26.672 21.406 1 73.06 74 GLY B O 1
ATOM 5023 N N . ALA B 1 75 ? -7.488 27.531 23.328 1 73.94 75 ALA B N 1
ATOM 5024 C CA . ALA B 1 75 ? -8.242 26.328 23.672 1 73.94 75 ALA B CA 1
ATOM 5025 C C . ALA B 1 75 ? -9.359 26.062 22.672 1 73.94 75 ALA B C 1
ATOM 5027 O O . ALA B 1 75 ? -9.578 24.922 22.266 1 73.94 75 ALA B O 1
ATOM 5028 N N . LEU B 1 76 ? -10.055 27.156 22.375 1 81.06 76 LEU B N 1
ATOM 5029 C CA . LEU B 1 76 ? -11.148 27.031 21.406 1 81.06 76 LEU B CA 1
ATOM 5030 C C . LEU B 1 76 ? -10.625 26.547 20.062 1 81.06 76 LEU B C 1
ATOM 5032 O O . LEU B 1 76 ? -11.281 25.75 19.375 1 81.06 76 LEU B O 1
ATOM 5036 N N . GLN B 1 77 ? -9.547 27.016 19.734 1 80.88 77 GLN B N 1
ATOM 5037 C CA . GLN B 1 77 ? -8.938 26.594 18.469 1 80.88 77 GLN B CA 1
ATOM 5038 C C . GLN B 1 77 ? -8.594 25.109 18.5 1 80.88 77 GLN B C 1
ATOM 5040 O O . GLN B 1 77 ? -8.789 24.406 17.5 1 80.88 77 GLN B O 1
ATOM 5045 N N . GLN B 1 78 ? -8.109 24.609 19.562 1 74.56 78 GLN B N 1
ATOM 5046 C CA . GLN B 1 78 ? -7.773 23.188 19.703 1 74.56 78 GLN B CA 1
ATOM 5047 C C . GLN B 1 78 ? -9.023 22.312 19.625 1 74.56 78 GLN B C 1
ATOM 5049 O O . GLN B 1 78 ? -9 21.25 19 1 74.56 78 GLN B O 1
ATOM 5054 N N . ILE B 1 79 ? -10.016 22.797 20.281 1 81.81 79 ILE B N 1
ATOM 5055 C CA . ILE B 1 79 ? -11.281 22.062 20.266 1 81.81 79 ILE B CA 1
ATOM 5056 C C . ILE B 1 79 ? -11.836 22.031 18.844 1 81.81 79 ILE B C 1
ATOM 5058 O O . ILE B 1 79 ? -12.367 21.016 18.391 1 81.81 79 ILE B O 1
ATOM 5062 N N . ALA B 1 80 ? -11.711 23.156 18.203 1 87.69 80 ALA B N 1
ATOM 5063 C CA . ALA B 1 80 ? -12.172 23.234 16.828 1 87.69 80 ALA B CA 1
ATOM 5064 C C . ALA B 1 80 ? -11.406 22.25 15.938 1 87.69 80 ALA B C 1
ATOM 5066 O O . ALA B 1 80 ? -12.008 21.562 15.109 1 87.69 80 ALA B O 1
ATOM 5067 N N . ASN B 1 81 ? -10.133 22.125 16.109 1 82.69 81 ASN B N 1
ATOM 5068 C CA . ASN B 1 81 ? -9.32 21.203 15.328 1 82.69 81 ASN B CA 1
ATOM 5069 C C . ASN B 1 81 ? -9.68 19.75 15.609 1 82.69 81 ASN B C 1
ATOM 5071 O O . ASN B 1 81 ? -9.758 18.938 14.695 1 82.69 81 ASN B O 1
ATOM 5075 N N . ALA B 1 82 ? -9.836 19.484 16.875 1 82.38 82 ALA B N 1
ATOM 5076 C CA . ALA B 1 82 ? -10.203 18.125 17.266 1 82.38 82 ALA B CA 1
ATOM 5077 C C . ALA B 1 82 ? -11.555 17.734 16.672 1 82.38 82 ALA B C 1
ATOM 5079 O O . ALA B 1 82 ? -11.734 16.625 16.188 1 82.38 82 ALA B O 1
ATOM 5080 N N . SER B 1 83 ? -12.484 18.688 16.812 1 88.19 83 SER B N 1
ATOM 5081 C CA . SER B 1 83 ? -13.812 18.438 16.25 1 88.19 83 SER B CA 1
ATOM 5082 C C . SER B 1 83 ? -13.75 18.219 14.742 1 88.19 83 SER B C 1
ATOM 5084 O O . SER B 1 83 ? -14.484 17.391 14.203 1 88.19 83 SER B O 1
ATOM 5086 N N . SER B 1 84 ? -12.906 18.953 14.094 1 90.94 84 SER B N 1
ATOM 5087 C CA . SER B 1 84 ? -12.734 18.797 12.656 1 90.94 84 SER B CA 1
ATOM 5088 C C . SER B 1 84 ? -12.156 17.422 12.32 1 90.94 84 SER B C 1
ATOM 5090 O O . SER B 1 84 ? -12.516 16.828 11.305 1 90.94 84 SER B O 1
ATOM 5092 N N . ARG B 1 85 ? -11.297 16.953 13.164 1 87.44 85 ARG B N 1
ATOM 5093 C CA . ARG B 1 85 ? -10.711 15.633 12.938 1 87.44 85 ARG B CA 1
ATOM 5094 C C . ARG B 1 85 ? -11.758 14.531 13.102 1 87.44 85 ARG B C 1
ATOM 5096 O O . ARG B 1 85 ? -11.766 13.555 12.344 1 87.44 85 ARG B O 1
ATOM 5103 N N . ILE B 1 86 ? -12.516 14.688 14.109 1 89.25 86 ILE B N 1
ATOM 5104 C CA . ILE B 1 86 ? -13.586 13.727 14.32 1 89.25 86 ILE B CA 1
ATOM 5105 C C . ILE B 1 86 ? -14.531 13.719 13.117 1 89.25 86 ILE B C 1
ATOM 5107 O O . ILE B 1 86 ? -14.922 12.656 12.641 1 89.25 86 ILE B O 1
ATOM 5111 N N . ASN B 1 87 ? -14.859 14.922 12.734 1 91.75 87 ASN B N 1
ATOM 5112 C CA . ASN B 1 87 ? -15.711 15.023 11.555 1 91.75 87 ASN B CA 1
ATOM 5113 C C . ASN B 1 87 ? -15.062 14.367 10.344 1 91.75 87 ASN B C 1
ATOM 5115 O O . ASN B 1 87 ? -15.734 13.695 9.555 1 91.75 87 ASN B O 1
ATOM 5119 N N . ALA B 1 88 ? -13.797 14.656 10.148 1 92.38 88 ALA B N 1
ATOM 5120 C CA . ALA B 1 88 ? -13.07 14.086 9.016 1 92.38 88 ALA B CA 1
ATOM 5121 C C . ALA B 1 88 ? -13.117 12.562 9.055 1 92.38 88 ALA B C 1
ATOM 5123 O O . ALA B 1 88 ? -13.312 11.914 8.016 1 92.38 88 ALA B O 1
ATOM 5124 N N . LEU B 1 89 ? -12.977 12.055 10.25 1 90.62 89 LEU B N 1
ATOM 5125 C CA . LEU B 1 89 ? -13.023 10.609 10.422 1 90.62 89 LEU B CA 1
ATOM 5126 C C . LEU B 1 89 ? -14.383 10.055 10 1 90.62 89 LEU B C 1
ATOM 5128 O O . LEU B 1 89 ? -14.453 9.047 9.289 1 90.62 89 LEU B O 1
ATOM 5132 N N . ARG B 1 90 ? -15.352 10.672 10.414 1 92.19 90 ARG B N 1
ATOM 5133 C CA . ARG B 1 90 ? -16.703 10.203 10.133 1 92.19 90 ARG B CA 1
ATOM 5134 C C . ARG B 1 90 ? -17.031 10.32 8.648 1 92.19 90 ARG B C 1
ATOM 5136 O O . ARG B 1 90 ? -17.625 9.422 8.062 1 92.19 90 ARG B O 1
ATOM 5143 N N . VAL B 1 91 ? -16.672 11.398 8.078 1 93.12 91 VAL B N 1
ATOM 5144 C CA . VAL B 1 91 ? -16.938 11.625 6.66 1 93.12 91 VAL B CA 1
ATOM 5145 C C . VAL B 1 91 ? -16.172 10.594 5.824 1 93.12 91 VAL B C 1
ATOM 5147 O O . VAL B 1 91 ? -16.734 10.008 4.895 1 93.12 91 VAL B O 1
ATOM 5150 N N . ASN B 1 92 ? -14.938 10.367 6.133 1 92.81 92 ASN B N 1
ATOM 5151 C CA . ASN B 1 92 ? -14.125 9.438 5.355 1 92.81 92 ASN B CA 1
ATOM 5152 C C . ASN B 1 92 ? -14.609 7.996 5.52 1 92.81 92 ASN B C 1
ATOM 5154 O O . ASN B 1 92 ? -14.594 7.223 4.559 1 92.81 92 ASN B O 1
ATOM 5158 N N . THR B 1 93 ? -14.961 7.602 6.75 1 92.62 93 THR B N 1
ATOM 5159 C CA . THR B 1 93 ? -15.469 6.254 6.965 1 92.62 93 THR B CA 1
ATOM 5160 C C . THR B 1 93 ? -16.781 6.047 6.207 1 92.62 93 THR B C 1
ATOM 5162 O O . THR B 1 93 ? -17.016 4.965 5.66 1 92.62 93 THR B O 1
ATOM 5165 N N . HIS B 1 94 ? -17.594 7.09 6.246 1 93.19 94 HIS B N 1
ATOM 5166 C CA . HIS B 1 94 ? -18.844 6.988 5.5 1 93.19 94 HIS B CA 1
ATOM 5167 C C . HIS B 1 94 ? -18.578 6.867 4.004 1 93.19 94 HIS B C 1
ATOM 5169 O O . HIS B 1 94 ? -19.281 6.129 3.305 1 93.19 94 HIS B O 1
ATOM 5175 N N . ALA B 1 95 ? -17.641 7.621 3.523 1 93.25 95 ALA B N 1
ATOM 5176 C CA . ALA B 1 95 ? -17.281 7.508 2.113 1 93.25 95 ALA B CA 1
ATOM 5177 C C . ALA B 1 95 ? -16.781 6.102 1.782 1 93.25 95 ALA B C 1
ATOM 5179 O O . ALA B 1 95 ? -17.094 5.562 0.719 1 93.25 95 ALA B O 1
ATOM 5180 N N . GLY B 1 96 ? -15.961 5.578 2.666 1 93.44 96 GLY B N 1
ATOM 5181 C CA . GLY B 1 96 ? -15.531 4.199 2.488 1 93.44 96 GLY B CA 1
ATOM 5182 C C . GLY B 1 96 ? -16.688 3.215 2.449 1 93.44 96 GLY B C 1
ATOM 5183 O O . GLY B 1 96 ? -16.688 2.297 1.627 1 93.44 96 GLY B O 1
ATOM 5184 N N . ASP B 1 97 ? -17.641 3.43 3.33 1 93.81 97 ASP B N 1
ATOM 5185 C CA . ASP B 1 97 ? -18.828 2.566 3.371 1 93.81 97 ASP B CA 1
ATOM 5186 C C . ASP B 1 97 ? -19.625 2.674 2.078 1 93.81 97 ASP B C 1
ATOM 5188 O O . ASP B 1 97 ? -20.172 1.677 1.593 1 93.81 97 ASP B O 1
ATOM 5192 N N . GLN B 1 98 ? -19.734 3.852 1.616 1 92.56 98 GLN B N 1
ATOM 5193 C CA . GLN B 1 98 ? -20.453 4.047 0.366 1 92.56 98 GLN B CA 1
ATOM 5194 C C . GLN B 1 98 ? -19.766 3.338 -0.792 1 92.56 98 GLN B C 1
ATOM 5196 O O . GLN B 1 98 ? -20.422 2.762 -1.66 1 92.56 98 GLN B O 1
ATOM 5201 N N . PHE B 1 99 ? -18.469 3.475 -0.806 1 94.25 99 PHE B N 1
ATOM 5202 C CA . PHE B 1 99 ? -17.688 2.777 -1.812 1 94.25 99 PHE B CA 1
ATOM 5203 C C . PHE B 1 99 ? -17.938 1.275 -1.752 1 94.25 99 PHE B C 1
ATOM 5205 O O . PHE B 1 99 ? -18.172 0.639 -2.779 1 94.25 99 PHE B O 1
ATOM 5212 N N . ASP B 1 100 ? -17.859 0.745 -0.55 1 94.38 100 ASP B N 1
ATOM 5213 C CA . ASP B 1 100 ? -18.094 -0.685 -0.353 1 94.38 100 ASP B CA 1
ATOM 5214 C C . ASP B 1 100 ? -19.484 -1.095 -0.828 1 94.38 100 ASP B C 1
ATOM 5216 O O . ASP B 1 100 ? -19.641 -2.117 -1.499 1 94.38 100 ASP B O 1
ATOM 5220 N N . ARG B 1 101 ? -20.469 -0.353 -0.447 1 92.06 101 ARG B N 1
ATOM 5221 C CA . ARG B 1 101 ? -21.844 -0.65 -0.832 1 92.06 101 ARG B CA 1
ATOM 5222 C C . ARG B 1 101 ? -22 -0.622 -2.348 1 92.06 101 ARG B C 1
ATOM 5224 O O . ARG B 1 101 ? -22.703 -1.461 -2.918 1 92.06 101 ARG B O 1
ATOM 5231 N N . LYS B 1 102 ? -21.438 0.356 -2.912 1 92.81 102 LYS B N 1
ATOM 5232 C CA . LYS B 1 102 ? -21.5 0.45 -4.367 1 92.81 102 LYS B CA 1
ATOM 5233 C C . LYS B 1 102 ? -20.875 -0.771 -5.027 1 92.81 102 LYS B C 1
ATOM 5235 O O . LYS B 1 102 ? -21.422 -1.332 -5.973 1 92.81 102 LYS B O 1
ATOM 5240 N N . MET B 1 103 ? -19.781 -1.188 -4.559 1 93.06 103 MET B N 1
ATOM 5241 C CA . MET B 1 103 ? -19.031 -2.301 -5.148 1 93.06 103 MET B CA 1
ATOM 5242 C C . MET B 1 103 ? -19.812 -3.607 -5 1 93.06 103 MET B C 1
ATOM 5244 O O . MET B 1 103 ? -19.641 -4.527 -5.801 1 93.06 103 MET B O 1
ATOM 5248 N N . THR B 1 104 ? -20.625 -3.723 -3.959 1 91.19 104 THR B N 1
ATOM 5249 C CA . THR B 1 104 ? -21.438 -4.922 -3.754 1 91.19 104 THR B CA 1
ATOM 5250 C C . THR B 1 104 ? -22.422 -5.109 -4.898 1 91.19 104 THR B C 1
ATOM 5252 O O . THR B 1 104 ? -22.859 -6.23 -5.176 1 91.19 104 THR B O 1
ATOM 5255 N N . HIS B 1 105 ? -22.703 -4.051 -5.586 1 88.75 105 HIS B N 1
ATOM 5256 C CA . HIS B 1 105 ? -23.734 -4.109 -6.621 1 88.75 105 HIS B CA 1
ATOM 5257 C C . HIS B 1 105 ? -23.109 -4.07 -8.016 1 88.75 105 HIS B C 1
ATOM 5259 O O . HIS B 1 105 ? -23.828 -4.027 -9.016 1 88.75 105 HIS B O 1
ATOM 5265 N N . VAL B 1 106 ? -21.828 -4.109 -8.078 1 89.31 106 VAL B N 1
ATOM 5266 C CA . VAL B 1 106 ? -21.156 -4.062 -9.367 1 89.31 106 VAL B CA 1
ATOM 5267 C C . VAL B 1 106 ? -21.109 -5.465 -9.977 1 89.31 106 VAL B C 1
ATOM 5269 O O . VAL B 1 106 ? -20.594 -6.402 -9.352 1 89.31 106 VAL B O 1
ATOM 5272 N N . PRO B 1 107 ? -21.672 -5.582 -11.117 1 86.44 107 PRO B N 1
ATOM 5273 C CA . PRO B 1 107 ? -21.594 -6.887 -11.781 1 86.44 107 PRO B CA 1
ATOM 5274 C C . PRO B 1 107 ? -20.172 -7.227 -12.242 1 86.44 107 PRO B C 1
ATOM 5276 O O . PRO B 1 107 ? -19.375 -6.324 -12.508 1 86.44 107 PRO B O 1
ATOM 5279 N N . ALA B 1 108 ? -19.922 -8.508 -12.414 1 86.12 108 ALA B N 1
ATOM 5280 C CA . ALA B 1 108 ? -18.578 -9 -12.758 1 86.12 108 ALA B CA 1
ATOM 5281 C C . ALA B 1 108 ? -18.141 -8.484 -14.133 1 86.12 108 ALA B C 1
ATOM 5283 O O . ALA B 1 108 ? -16.953 -8.258 -14.367 1 86.12 108 ALA B O 1
ATOM 5284 N N . VAL B 1 109 ? -19.062 -8.234 -15.023 1 84.31 109 VAL B N 1
ATOM 5285 C CA . VAL B 1 109 ? -18.781 -7.84 -16.391 1 84.31 109 VAL B CA 1
ATOM 5286 C C . VAL B 1 109 ? -18.078 -6.48 -16.406 1 84.31 109 VAL B C 1
ATOM 5288 O O . VAL B 1 109 ? -17.219 -6.223 -17.266 1 84.31 109 VAL B O 1
ATOM 5291 N N . LEU B 1 110 ? -18.406 -5.664 -15.453 1 86.62 110 LEU B N 1
ATOM 5292 C CA . LEU B 1 110 ? -17.828 -4.32 -15.414 1 86.62 110 LEU B CA 1
ATOM 5293 C C . LEU B 1 110 ? -16.359 -4.367 -15.023 1 86.62 110 LEU B C 1
ATOM 5295 O O . LEU B 1 110 ? -15.594 -3.455 -15.359 1 86.62 110 LEU B O 1
ATOM 5299 N N . TYR B 1 111 ? -15.945 -5.43 -14.359 1 86.44 111 TYR B N 1
ATOM 5300 C CA . TYR B 1 111 ? -14.547 -5.559 -13.961 1 86.44 111 TYR B CA 1
ATOM 5301 C C . TYR B 1 111 ? -13.648 -5.754 -15.172 1 86.44 111 TYR B C 1
ATOM 5303 O O . TYR B 1 111 ? -12.438 -5.516 -15.102 1 86.44 111 TYR B O 1
ATOM 5311 N N . GLU B 1 112 ? -14.211 -6.16 -16.25 1 81.12 112 GLU B N 1
ATOM 5312 C CA . GLU B 1 112 ? -13.445 -6.406 -17.469 1 81.12 112 GLU B CA 1
ATOM 5313 C C . GLU B 1 112 ? -13.125 -5.102 -18.203 1 81.12 112 GLU B C 1
ATOM 5315 O O . GLU B 1 112 ? -12.219 -5.059 -19.031 1 81.12 112 GLU B O 1
ATOM 5320 N N . SER B 1 113 ? -13.844 -4.125 -17.844 1 83.12 113 SER B N 1
ATOM 5321 C CA . SER B 1 113 ? -13.633 -2.816 -18.453 1 83.12 113 SER B CA 1
ATOM 5322 C C . SER B 1 113 ? -12.477 -2.078 -17.797 1 83.12 113 SER B C 1
ATOM 5324 O O . SER B 1 113 ? -12.5 -1.822 -16.594 1 83.12 113 SER B O 1
ATOM 5326 N N . GLU B 1 114 ? -11.523 -1.734 -18.578 1 82 114 GLU B N 1
ATOM 5327 C CA . GLU B 1 114 ? -10.375 -0.987 -18.078 1 82 114 GLU B CA 1
ATOM 5328 C C . GLU B 1 114 ? -10.797 0.378 -17.547 1 82 114 GLU B C 1
ATOM 5330 O O . GLU B 1 114 ? -10.234 0.867 -16.562 1 82 114 GLU B O 1
ATOM 5335 N N . GLU B 1 115 ? -11.664 0.996 -18.281 1 83 115 GLU B N 1
ATOM 5336 C CA . GLU B 1 115 ? -12.156 2.303 -17.844 1 83 115 GLU B CA 1
ATOM 5337 C C . GLU B 1 115 ? -12.812 2.219 -16.469 1 83 115 GLU B C 1
ATOM 5339 O O . GLU B 1 115 ? -12.57 3.068 -15.609 1 83 115 GLU B O 1
ATOM 5344 N N . PHE B 1 116 ? -13.656 1.212 -16.328 1 88.69 116 PHE B N 1
ATOM 5345 C CA . PHE B 1 116 ? -14.312 1.033 -15.031 1 88.69 116 PHE B CA 1
ATOM 5346 C C . PHE B 1 116 ? -13.289 0.792 -13.938 1 88.69 116 PHE B C 1
ATOM 5348 O O . PHE B 1 116 ? -13.367 1.399 -12.867 1 88.69 116 PHE B O 1
ATOM 5355 N N . MET B 1 117 ? -12.336 -0.054 -14.18 1 87.62 117 MET B N 1
ATOM 5356 C CA . MET B 1 117 ? -11.328 -0.385 -13.18 1 87.62 117 MET B CA 1
ATOM 5357 C C . MET B 1 117 ? -10.469 0.833 -12.844 1 87.62 117 MET B C 1
ATOM 5359 O O . MET B 1 117 ? -10.039 0.999 -11.703 1 87.62 117 MET B O 1
ATOM 5363 N N . SER B 1 118 ? -10.219 1.637 -13.836 1 86 118 SER B N 1
ATOM 5364 C CA . SER B 1 118 ? -9.508 2.883 -13.586 1 86 118 SER B CA 1
ATOM 5365 C C . SER B 1 118 ? -10.289 3.791 -12.648 1 86 118 SER B C 1
ATOM 5367 O O . SER B 1 118 ? -9.719 4.391 -11.734 1 86 118 SER B O 1
ATOM 5369 N N . THR B 1 119 ? -11.547 3.865 -12.914 1 89.38 119 THR B N 1
ATOM 5370 C CA . THR B 1 119 ? -12.406 4.68 -12.062 1 89.38 119 THR B CA 1
ATOM 5371 C C . THR B 1 119 ? -12.43 4.137 -10.633 1 89.38 119 THR B C 1
ATOM 5373 O O . THR B 1 119 ? -12.391 4.906 -9.672 1 89.38 119 THR B O 1
ATOM 5376 N N . VAL B 1 120 ? -12.5 2.832 -10.516 1 92.62 120 VAL B N 1
ATOM 5377 C CA . VAL B 1 120 ? -12.523 2.195 -9.203 1 92.62 120 VAL B CA 1
ATOM 5378 C C . VAL B 1 120 ? -11.219 2.492 -8.461 1 92.62 120 VAL B C 1
ATOM 5380 O O . VAL B 1 120 ? -11.242 2.834 -7.277 1 92.62 120 VAL B O 1
ATOM 5383 N N . ARG B 1 121 ? -10.188 2.369 -9.141 1 85.75 121 ARG B N 1
ATOM 5384 C CA . ARG B 1 121 ? -8.883 2.627 -8.547 1 85.75 121 ARG B CA 1
ATOM 5385 C C . ARG B 1 121 ? -8.773 4.074 -8.07 1 85.75 121 ARG B C 1
ATOM 5387 O O . ARG B 1 121 ? -8.273 4.336 -6.977 1 85.75 121 ARG B O 1
ATOM 5394 N N . LYS B 1 122 ? -9.164 5 -8.914 1 85.25 122 LYS B N 1
ATOM 5395 C CA . LYS B 1 122 ? -9.102 6.418 -8.578 1 85.25 122 LYS B CA 1
ATOM 5396 C C . LYS B 1 122 ? -10.008 6.738 -7.391 1 85.25 122 LYS B C 1
ATOM 5398 O O . LYS B 1 122 ? -9.641 7.52 -6.512 1 85.25 122 LYS B O 1
ATOM 5403 N N . ALA B 1 123 ? -11.148 6.18 -7.422 1 91.69 123 ALA B N 1
ATOM 5404 C CA . ALA B 1 123 ? -12.078 6.387 -6.316 1 91.69 123 ALA B CA 1
ATOM 5405 C C . ALA B 1 123 ? -11.516 5.832 -5.012 1 91.69 123 ALA B C 1
ATOM 5407 O O . ALA B 1 123 ? -11.656 6.449 -3.953 1 91.69 123 ALA B O 1
ATOM 5408 N N . ARG B 1 124 ? -10.953 4.676 -5.137 1 89.31 124 ARG B N 1
ATOM 5409 C CA . ARG B 1 124 ? -10.336 4.07 -3.959 1 89.31 124 ARG B CA 1
ATOM 5410 C C . ARG B 1 124 ? -9.203 4.941 -3.422 1 89.31 124 ARG B C 1
ATOM 5412 O O . ARG B 1 124 ? -9.078 5.125 -2.209 1 89.31 124 ARG B O 1
ATOM 5419 N N . GLN B 1 125 ? -8.477 5.418 -4.246 1 81.56 125 GLN B N 1
ATOM 5420 C CA . GLN B 1 125 ? -7.387 6.312 -3.855 1 81.56 125 GLN B CA 1
ATOM 5421 C C . GLN B 1 125 ? -7.926 7.57 -3.184 1 81.56 125 GLN B C 1
ATOM 5423 O O . GLN B 1 125 ? -7.355 8.047 -2.201 1 81.56 125 GLN B O 1
ATOM 5428 N N . CYS B 1 126 ? -8.93 8.102 -3.727 1 88.19 126 CYS B N 1
ATOM 5429 C CA . CYS B 1 126 ? -9.586 9.273 -3.154 1 88.19 126 CYS B CA 1
ATOM 5430 C C . CYS B 1 126 ? -9.969 9.023 -1.702 1 88.19 126 CYS B C 1
ATOM 5432 O O . CYS B 1 126 ? -9.719 9.859 -0.835 1 88.19 126 CYS B O 1
ATOM 5434 N N . ILE B 1 127 ? -10.523 7.832 -1.458 1 89.75 127 ILE B N 1
ATOM 5435 C CA . ILE B 1 127 ? -11 7.488 -0.124 1 89.75 127 ILE B CA 1
ATOM 5436 C C . ILE B 1 127 ? -9.812 7.246 0.806 1 89.75 127 ILE B C 1
ATOM 5438 O O . ILE B 1 127 ? -9.812 7.695 1.954 1 89.75 127 ILE B O 1
ATOM 5442 N N . SER B 1 128 ? -8.836 6.559 0.292 1 84.5 128 SER B N 1
ATOM 5443 C CA . SER B 1 128 ? -7.676 6.23 1.11 1 84.5 128 SER B CA 1
ATOM 5444 C C . SER B 1 128 ? -6.918 7.492 1.522 1 84.5 128 SER B C 1
ATOM 5446 O O . SER B 1 128 ? -6.324 7.539 2.602 1 84.5 128 SER B O 1
ATOM 5448 N N . GLU B 1 129 ? -6.98 8.547 0.707 1 79.94 129 GLU B N 1
ATOM 5449 C CA . GLU B 1 129 ? -6.254 9.781 0.976 1 79.94 129 GLU B CA 1
ATOM 5450 C C . GLU B 1 129 ? -7.121 10.773 1.749 1 79.94 129 GLU B C 1
ATOM 5452 O O . GLU B 1 129 ? -6.641 11.828 2.172 1 79.94 129 GLU B O 1
ATOM 5457 N N . GLY B 1 130 ? -8.336 10.469 1.938 1 90.25 130 GLY B N 1
ATOM 5458 C CA . GLY B 1 130 ? -9.227 11.266 2.762 1 90.25 130 GLY B CA 1
ATOM 5459 C C . GLY B 1 130 ? -9.641 12.57 2.104 1 90.25 130 GLY B C 1
ATOM 5460 O O . GLY B 1 130 ? -9.773 13.594 2.775 1 90.25 130 GLY B O 1
ATOM 5461 N N . HIS B 1 131 ? -9.828 12.625 0.781 1 87.69 131 HIS B N 1
ATOM 5462 C CA . HIS B 1 131 ? -10.102 13.852 0.037 1 87.69 131 HIS B CA 1
ATOM 5463 C C . HIS B 1 131 ? -11.5 14.375 0.332 1 87.69 131 HIS B C 1
ATOM 5465 O O . HIS B 1 131 ? -11.734 15.586 0.311 1 87.69 131 HIS B O 1
ATOM 5471 N N . PRO B 1 132 ? -12.477 13.492 0.62 1 90.81 132 PRO B N 1
ATOM 5472 C CA . PRO B 1 132 ? -13.805 14.031 0.925 1 90.81 132 PRO B CA 1
ATOM 5473 C C . PRO B 1 132 ? -13.805 14.938 2.152 1 90.81 132 PRO B C 1
ATOM 5475 O O . PRO B 1 132 ? -14.398 16.016 2.127 1 90.81 132 PRO B O 1
ATOM 5478 N N . SER B 1 133 ? -13.109 14.508 3.176 1 92.88 133 SER B N 1
ATOM 5479 C CA . SER B 1 133 ? -13.055 15.336 4.375 1 92.88 133 SER B CA 1
ATOM 5480 C C . SER B 1 133 ? -12.141 16.547 4.176 1 92.88 133 SER B C 1
ATOM 5482 O O . SER B 1 133 ? -12.414 17.625 4.688 1 92.88 133 SER B O 1
ATOM 5484 N N . SER B 1 134 ? -11.016 16.312 3.473 1 90.56 134 SER B N 1
ATOM 5485 C CA . SER B 1 134 ? -10.07 17.406 3.264 1 90.56 134 SER B CA 1
ATOM 5486 C C . SER B 1 134 ? -10.719 18.562 2.5 1 90.56 134 SER B C 1
ATOM 5488 O O . SER B 1 134 ? -10.461 19.734 2.795 1 90.56 134 SER B O 1
ATOM 5490 N N . GLN B 1 135 ? -11.508 18.266 1.508 1 90 135 GLN B N 1
ATOM 5491 C CA . GLN B 1 135 ? -12.211 19.312 0.769 1 90 135 GLN B CA 1
ATOM 5492 C C . GLN B 1 135 ? -13.195 20.062 1.669 1 90 135 GLN B C 1
ATOM 5494 O O . GLN B 1 135 ? -13.328 21.281 1.574 1 90 135 GLN B O 1
ATOM 5499 N N . PHE B 1 136 ? -13.938 19.312 2.475 1 92.25 136 PHE B N 1
ATOM 5500 C CA . PHE B 1 136 ? -14.859 19.922 3.42 1 92.25 136 PHE B CA 1
ATOM 5501 C C . PHE B 1 136 ? -14.133 20.891 4.344 1 92.25 136 PHE B C 1
ATOM 5503 O O . PHE B 1 136 ? -14.539 22.047 4.488 1 92.25 136 PHE B O 1
ATOM 5510 N N . GLN B 1 137 ? -13.086 20.438 4.902 1 91.25 137 GLN B N 1
ATOM 5511 C CA . GLN B 1 137 ? -12.336 21.234 5.859 1 91.25 137 GLN B CA 1
ATOM 5512 C C . GLN B 1 137 ? -11.703 22.453 5.184 1 91.25 137 GLN B C 1
ATOM 5514 O O . GLN B 1 137 ? -11.711 23.562 5.742 1 91.25 137 GLN B O 1
ATOM 5519 N N . ALA B 1 138 ? -11.156 22.234 4.039 1 88.81 138 ALA B N 1
ATOM 5520 C CA . ALA B 1 138 ? -10.555 23.328 3.299 1 88.81 138 ALA B CA 1
ATOM 5521 C C . ALA B 1 138 ? -11.586 24.422 2.996 1 88.81 138 ALA B C 1
ATOM 5523 O O . ALA B 1 138 ? -11.297 25.609 3.127 1 88.81 138 ALA B O 1
ATOM 5524 N N . SER B 1 139 ? -12.781 24.062 2.625 1 90.81 139 SER B N 1
ATOM 5525 C CA . SER B 1 139 ? -13.852 25 2.314 1 90.81 139 SER B CA 1
ATOM 5526 C C . SER B 1 139 ? -14.242 25.828 3.543 1 90.81 139 SER B C 1
ATOM 5528 O O . SER B 1 139 ? -14.383 27.047 3.463 1 90.81 139 SER B O 1
ATOM 5530 N N . ILE B 1 140 ? -14.367 25.125 4.629 1 91.88 140 ILE B N 1
ATOM 5531 C CA . ILE B 1 140 ? -14.75 25.797 5.867 1 91.88 140 ILE B CA 1
ATOM 5532 C C . ILE B 1 140 ? -13.641 26.75 6.301 1 91.88 140 ILE B C 1
ATOM 5534 O O . ILE B 1 140 ? -13.914 27.875 6.73 1 91.88 140 ILE B O 1
ATOM 5538 N N . ASN B 1 141 ? -12.383 26.328 6.199 1 88.81 141 ASN B N 1
ATOM 5539 C CA . ASN B 1 141 ? -11.258 27.156 6.609 1 88.81 141 ASN B CA 1
ATOM 5540 C C . ASN B 1 141 ? -11.117 28.391 5.711 1 88.81 141 ASN B C 1
ATOM 5542 O O . ASN B 1 141 ? -10.711 29.453 6.172 1 88.81 141 ASN B O 1
ATOM 5546 N N . ILE B 1 142 ? -11.422 28.266 4.473 1 85.88 142 ILE B N 1
ATOM 5547 C CA . ILE B 1 142 ? -11.375 29.406 3.559 1 85.88 142 ILE B CA 1
ATOM 5548 C C . ILE B 1 142 ? -12.445 30.422 3.938 1 85.88 142 ILE B C 1
ATOM 5550 O O . ILE B 1 142 ? -12.188 31.625 3.99 1 85.88 142 ILE B O 1
ATOM 5554 N N . VAL B 1 143 ? -13.641 29.984 4.219 1 88.75 143 VAL B N 1
ATOM 5555 C CA . VAL B 1 143 ? -14.719 30.875 4.664 1 88.75 143 VAL B CA 1
ATOM 5556 C C . VAL B 1 143 ? -14.328 31.547 5.973 1 88.75 143 VAL B C 1
ATOM 5558 O O . VAL B 1 143 ? -14.57 32.75 6.16 1 88.75 143 VAL B O 1
ATOM 5561 N N . SER B 1 144 ? -13.703 30.734 6.82 1 89.75 144 SER B N 1
ATOM 5562 C CA . SER B 1 144 ? -13.242 31.281 8.094 1 89.75 144 SER B CA 1
ATOM 5563 C C . SER B 1 144 ? -12.219 32.406 7.883 1 89.75 144 SER B C 1
ATOM 5565 O O . SER B 1 144 ? -12.227 33.406 8.594 1 89.75 144 SER B O 1
ATOM 5567 N N . ALA B 1 145 ? -11.352 32.188 6.961 1 84.62 145 ALA B N 1
ATOM 5568 C CA . ALA B 1 145 ? -10.344 33.188 6.656 1 84.62 145 ALA B CA 1
ATOM 5569 C C . ALA B 1 145 ? -10.992 34.469 6.141 1 84.62 145 ALA B C 1
ATOM 5571 O O . ALA B 1 145 ? -10.555 35.594 6.473 1 84.62 145 ALA B O 1
ATOM 5572 N N . VAL B 1 146 ? -12.023 34.375 5.367 1 84.31 146 VAL B N 1
ATOM 5573 C CA . VAL B 1 146 ? -12.766 35.531 4.84 1 84.31 146 VAL B CA 1
ATOM 5574 C C . VAL B 1 146 ? -13.477 36.25 5.98 1 84.31 146 VAL B C 1
ATOM 5576 O O . VAL B 1 146 ? -13.477 37.5 6.031 1 84.31 146 VAL B O 1
ATOM 5579 N N . ILE B 1 147 ? -13.984 35.469 6.852 1 89.62 147 ILE B N 1
ATOM 5580 C CA . ILE B 1 147 ? -14.648 36.062 8.008 1 89.62 147 ILE B CA 1
ATOM 5581 C C . ILE B 1 147 ? -13.633 36.812 8.875 1 89.62 147 ILE B C 1
ATOM 5583 O O . ILE B 1 147 ? -13.891 37.906 9.328 1 89.62 147 ILE B O 1
ATOM 5587 N N . THR B 1 148 ? -12.492 36.188 9.078 1 87.44 148 THR B N 1
ATOM 5588 C CA . THR B 1 148 ? -11.445 36.812 9.852 1 87.44 148 THR B CA 1
ATOM 5589 C C . THR B 1 148 ? -11.023 38.156 9.219 1 87.44 148 THR B C 1
ATOM 5591 O O . THR B 1 148 ? -10.906 39.156 9.898 1 87.44 148 THR B O 1
ATOM 5594 N N . ALA B 1 149 ? -10.812 38.094 7.922 1 84.88 149 ALA B N 1
ATOM 5595 C CA . ALA B 1 149 ? -10.414 39.312 7.199 1 84.88 149 ALA B CA 1
ATOM 5596 C C . ALA B 1 149 ? -11.5 40.375 7.289 1 84.88 149 ALA B C 1
ATOM 5598 O O . ALA B 1 149 ? -11.195 41.562 7.527 1 84.88 149 ALA B O 1
ATOM 5599 N N . GLY B 1 150 ? -12.711 40 7.094 1 87.88 150 GLY B N 1
ATOM 5600 C CA . GLY B 1 150 ? -13.82 40.938 7.156 1 87.88 150 GLY B CA 1
ATOM 5601 C C . GLY B 1 150 ? -14.008 41.531 8.531 1 87.88 150 GLY B C 1
ATOM 5602 O O . GLY B 1 150 ? -14.164 42.75 8.656 1 87.88 150 GLY B O 1
ATOM 5603 N N . THR B 1 151 ? -14.023 40.719 9.523 1 89.56 151 THR B N 1
ATOM 5604 C CA . THR B 1 151 ? -14.242 41.219 10.875 1 89.56 151 THR B CA 1
ATOM 5605 C C . THR B 1 151 ? -13.07 42.094 11.32 1 89.56 151 THR B C 1
ATOM 5607 O O . THR B 1 151 ? -13.266 43.094 12.047 1 89.56 151 THR B O 1
ATOM 5610 N N . LEU B 1 152 ? -11.852 41.688 11.008 1 87.88 152 LEU B N 1
ATOM 5611 C CA . LEU B 1 152 ? -10.688 42.5 11.328 1 87.88 152 LEU B CA 1
ATOM 5612 C C . LEU B 1 152 ? -10.789 43.875 10.641 1 87.88 152 LEU B C 1
ATOM 5614 O O . LEU B 1 152 ? -10.43 44.906 11.234 1 87.88 152 LEU B O 1
ATOM 5618 N N . ALA B 1 153 ? -11.242 43.906 9.414 1 88.31 153 ALA B N 1
ATOM 5619 C CA . ALA B 1 153 ? -11.422 45.156 8.68 1 88.31 153 ALA B CA 1
ATOM 5620 C C . ALA B 1 153 ? -12.406 46.062 9.398 1 88.31 153 ALA B C 1
ATOM 5622 O O . ALA B 1 153 ? -12.188 47.281 9.5 1 88.31 153 ALA B O 1
ATOM 5623 N N . VAL B 1 154 ? -13.43 45.5 9.883 1 90.12 154 VAL B N 1
ATOM 5624 C CA . VAL B 1 154 ? -14.445 46.281 10.578 1 90.12 154 VAL B CA 1
ATOM 5625 C C . VAL B 1 154 ? -13.859 46.844 11.875 1 90.12 154 VAL B C 1
ATOM 5627 O O . VAL B 1 154 ? -14.109 48 12.219 1 90.12 154 VAL B O 1
ATOM 5630 N N . ALA B 1 155 ? -13.102 46.062 12.562 1 88.69 155 ALA B N 1
ATOM 5631 C CA . ALA B 1 155 ? -12.516 46.5 13.82 1 88.69 155 ALA B CA 1
ATOM 5632 C C . ALA B 1 155 ? -11.5 47.625 13.602 1 88.69 155 ALA B C 1
ATOM 5634 O O . ALA B 1 155 ? -11.359 48.5 14.438 1 88.69 155 ALA B O 1
ATOM 5635 N N . LEU B 1 156 ? -10.805 47.594 12.523 1 87.06 156 LEU B N 1
ATOM 5636 C CA . LEU B 1 156 ? -9.75 48.562 12.258 1 87.06 156 LEU B CA 1
ATOM 5637 C C . LEU B 1 156 ? -10.32 49.812 11.586 1 87.06 156 LEU B C 1
ATOM 5639 O O . LEU B 1 156 ? -9.672 50.844 11.57 1 87.06 156 LEU B O 1
ATOM 5643 N N . TYR B 1 157 ? -11.508 49.656 11.086 1 87.56 157 TYR B N 1
ATOM 5644 C CA . TYR B 1 157 ? -12.117 50.75 10.344 1 87.56 157 TYR B CA 1
ATOM 5645 C C . TYR B 1 157 ? -12.258 51.969 11.219 1 87.56 157 TYR B C 1
ATOM 5647 O O . TYR B 1 157 ? -12.055 53.094 10.758 1 87.56 157 TYR B O 1
ATOM 5655 N N . ASP B 1 158 ? -12.609 51.781 12.477 1 82.81 158 ASP B N 1
ATOM 5656 C CA . ASP B 1 158 ? -12.789 52.906 13.391 1 82.81 158 ASP B CA 1
ATOM 5657 C C . ASP B 1 158 ? -11.453 53.594 13.695 1 82.81 158 ASP B C 1
ATOM 5659 O O . ASP B 1 158 ? -11.414 54.75 14.047 1 82.81 158 ASP B O 1
ATOM 5663 N N . LEU B 1 159 ? -10.414 52.906 13.523 1 83.75 159 LEU B N 1
ATOM 5664 C CA . LEU B 1 159 ? -9.094 53.469 13.797 1 83.75 159 LEU B CA 1
ATOM 5665 C C . LEU B 1 159 ? -8.508 54.125 12.547 1 83.75 159 LEU B C 1
ATOM 5667 O O . LEU B 1 159 ? -8.031 55.25 12.609 1 83.75 159 LEU B O 1
ATOM 5671 N N . SER B 1 160 ? -8.547 53.406 11.445 1 88.5 160 SER B N 1
ATOM 5672 C CA . SER B 1 160 ? -8.07 53.875 10.156 1 88.5 160 SER B CA 1
ATOM 5673 C C . SER B 1 160 ? -8.75 53.156 9 1 88.5 160 SER B C 1
ATOM 5675 O O . SER B 1 160 ? -8.602 51.938 8.852 1 88.5 160 SER B O 1
ATOM 5677 N N . ALA B 1 161 ? -9.398 53.812 8.211 1 87.81 161 ALA B N 1
ATOM 5678 C CA . ALA B 1 161 ? -10.094 53.25 7.062 1 87.81 161 ALA B CA 1
ATOM 5679 C C . ALA B 1 161 ? -9.102 52.656 6.059 1 87.81 161 ALA B C 1
ATOM 5681 O O . ALA B 1 161 ? -9.367 51.594 5.461 1 87.81 161 ALA B O 1
ATOM 5682 N N . LYS B 1 162 ? -8.016 53.312 5.898 1 87.88 162 LYS B N 1
ATOM 5683 C CA . LYS B 1 162 ? -7.023 52.844 4.934 1 87.88 162 LYS B CA 1
ATOM 5684 C C . LYS B 1 162 ? -6.367 51.562 5.402 1 87.88 162 LYS B C 1
ATOM 5686 O O . LYS B 1 162 ? -6.156 50.625 4.605 1 87.88 162 LYS B O 1
ATOM 5691 N N . ALA B 1 163 ? -6.117 51.5 6.703 1 85.88 163 ALA B N 1
ATOM 5692 C CA . ALA B 1 163 ? -5.543 50.25 7.25 1 85.88 163 ALA B CA 1
ATOM 5693 C C . ALA B 1 163 ? -6.531 49.094 7.156 1 85.88 163 ALA B C 1
ATOM 5695 O O . ALA B 1 163 ? -6.141 47.969 6.91 1 85.88 163 ALA B O 1
ATOM 5696 N N . ALA B 1 164 ? -7.766 49.375 7.348 1 87.19 164 ALA B N 1
ATOM 5697 C CA . ALA B 1 164 ? -8.812 48.344 7.25 1 87.19 164 ALA B CA 1
ATOM 5698 C C . ALA B 1 164 ? -8.883 47.781 5.836 1 87.19 164 ALA B C 1
ATOM 5700 O O . ALA B 1 164 ? -9.016 46.562 5.66 1 87.19 164 ALA B O 1
ATOM 5701 N N . PHE B 1 165 ? -8.773 48.625 4.891 1 86 165 PHE B N 1
ATOM 5702 C CA . PHE B 1 165 ? -8.828 48.188 3.502 1 86 165 PHE B CA 1
ATOM 5703 C C . PHE B 1 165 ? -7.629 47.312 3.158 1 86 165 PHE B C 1
ATOM 5705 O O . PHE B 1 165 ? -7.766 46.281 2.463 1 86 165 PHE B O 1
ATOM 5712 N N . ILE B 1 166 ? -6.523 47.656 3.637 1 84.06 166 ILE B N 1
ATOM 5713 C CA . ILE B 1 166 ? -5.312 46.906 3.354 1 84.06 166 ILE B CA 1
ATOM 5714 C C . ILE B 1 166 ? -5.398 45.531 4.027 1 84.06 166 ILE B C 1
ATOM 5716 O O . ILE B 1 166 ? -4.922 44.531 3.48 1 84.06 166 ILE B O 1
ATOM 5720 N N . SER B 1 167 ? -6.039 45.5 5.188 1 78.31 167 SER B N 1
ATOM 5721 C CA . SER B 1 167 ? -6.168 44.25 5.918 1 78.31 167 SER B CA 1
ATOM 5722 C C . SER B 1 167 ? -7.016 43.25 5.148 1 78.31 167 SER B C 1
ATOM 5724 O O . SER B 1 167 ? -6.805 42.031 5.258 1 78.31 167 SER B O 1
ATOM 5726 N N . ILE B 1 168 ? -7.887 43.688 4.395 1 78.31 168 ILE B N 1
ATOM 5727 C CA . ILE B 1 168 ? -8.727 42.812 3.59 1 78.31 168 ILE B CA 1
ATOM 5728 C C . ILE B 1 168 ? -7.902 42.188 2.473 1 78.31 168 ILE B C 1
ATOM 5730 O O . ILE B 1 168 ? -8.141 41.031 2.088 1 78.31 168 ILE B O 1
ATOM 5734 N N . PHE B 1 169 ? -6.93 42.844 2.029 1 77.31 169 PHE B N 1
ATOM 5735 C CA . PHE B 1 169 ? -6.148 42.375 0.887 1 77.31 169 PHE B CA 1
ATOM 5736 C C . PHE B 1 169 ? -4.906 41.625 1.349 1 77.31 169 PHE B C 1
ATOM 5738 O O . PHE B 1 169 ? -4.199 41.031 0.537 1 77.31 169 PHE B O 1
ATOM 5745 N N . ALA B 1 170 ? -4.707 41.594 2.609 1 72.31 170 ALA B N 1
ATOM 5746 C CA . ALA B 1 170 ? -3.49 41 3.17 1 72.31 170 ALA B CA 1
ATOM 5747 C C . ALA B 1 170 ? -3.385 39.531 2.832 1 72.31 170 ALA B C 1
ATOM 5749 O O . ALA B 1 170 ? -2.291 39 2.562 1 72.31 170 ALA B O 1
ATOM 5750 N N . PRO B 1 171 ? -4.543 38.812 2.74 1 71.12 171 PRO B N 1
ATOM 5751 C CA . PRO B 1 171 ? -4.395 37.375 2.459 1 71.12 171 PRO B CA 1
ATOM 5752 C C . PRO B 1 171 ? -4.203 37.094 0.972 1 71.12 171 PRO B C 1
ATOM 5754 O O . PRO B 1 171 ? -3.816 35.969 0.601 1 71.12 171 PRO B O 1
ATOM 5757 N N . ILE B 1 172 ? -4.355 38 0.145 1 77.25 172 ILE B N 1
ATOM 5758 C CA . ILE B 1 172 ? -4.414 37.781 -1.297 1 77.25 172 ILE B CA 1
ATOM 5759 C C . ILE B 1 172 ? -3.049 37.344 -1.807 1 77.25 172 ILE B C 1
ATOM 5761 O O . ILE B 1 172 ? -2.955 36.375 -2.559 1 77.25 172 ILE B O 1
ATOM 5765 N N . PRO B 1 173 ? -1.913 38 -1.387 1 77.38 173 PRO B N 1
ATOM 5766 C CA . PRO B 1 173 ? -0.616 37.531 -1.883 1 77.38 173 PRO B CA 1
ATOM 5767 C C . PRO B 1 173 ? -0.327 36.062 -1.504 1 77.38 173 PRO B C 1
ATOM 5769 O O . PRO B 1 173 ? 0.2 35.312 -2.32 1 77.38 173 PRO B O 1
ATOM 5772 N N . THR B 1 174 ? -0.649 35.688 -0.324 1 73.62 174 THR B N 1
ATOM 5773 C CA . THR B 1 174 ? -0.431 34.312 0.109 1 73.62 174 THR B CA 1
ATOM 5774 C C . THR B 1 174 ? -1.332 33.375 -0.664 1 73.62 174 THR B C 1
ATOM 5776 O O . THR B 1 174 ? -0.9 32.281 -1.058 1 73.62 174 THR B O 1
ATOM 5779 N N . ALA B 1 175 ? -2.539 33.812 -0.861 1 73.56 175 ALA B N 1
ATOM 5780 C CA . ALA B 1 175 ? -3.473 32.969 -1.621 1 73.56 175 ALA B CA 1
ATOM 5781 C C . ALA B 1 175 ? -2.984 32.781 -3.053 1 73.56 175 ALA B C 1
ATOM 5783 O O . ALA B 1 175 ? -3.09 31.672 -3.598 1 73.56 175 ALA B O 1
ATOM 5784 N N . LEU B 1 176 ? -2.482 33.844 -3.604 1 79.12 176 LEU B N 1
ATOM 5785 C CA . LEU B 1 176 ? -1.994 33.75 -4.977 1 79.12 176 LEU B CA 1
ATOM 5786 C C . LEU B 1 176 ? -0.745 32.906 -5.062 1 79.12 176 LEU B C 1
ATOM 5788 O O . LEU B 1 176 ? -0.572 32.156 -6.023 1 79.12 176 LEU B O 1
ATOM 5792 N N . ALA B 1 177 ? 0.179 33.031 -4.109 1 79.44 177 ALA B N 1
ATOM 5793 C CA . ALA B 1 177 ? 1.382 32.219 -4.062 1 79.44 177 ALA B CA 1
ATOM 5794 C C . ALA B 1 177 ? 1.027 30.734 -3.959 1 79.44 177 ALA B C 1
ATOM 5796 O O . ALA B 1 177 ? 1.604 29.906 -4.664 1 79.44 177 ALA B O 1
ATOM 5797 N N . TYR B 1 178 ? 0.139 30.391 -3.172 1 71.62 178 TYR B N 1
ATOM 5798 C CA . TYR B 1 178 ? -0.254 29 -2.975 1 71.62 178 TYR B CA 1
ATOM 5799 C C . TYR B 1 178 ? -0.991 28.469 -4.195 1 71.62 178 TYR B C 1
ATOM 5801 O O . TYR B 1 178 ? -0.851 27.297 -4.547 1 71.62 178 TYR B O 1
ATOM 5809 N N . ALA B 1 179 ? -1.842 29.391 -4.789 1 73.56 179 ALA B N 1
ATOM 5810 C CA . ALA B 1 179 ? -2.514 29 -6.023 1 73.56 179 ALA B CA 1
ATOM 5811 C C . ALA B 1 179 ? -1.5 28.641 -7.109 1 73.56 179 ALA B C 1
ATOM 5813 O O . ALA B 1 179 ? -1.67 27.656 -7.832 1 73.56 179 ALA B O 1
ATOM 5814 N N . TRP B 1 180 ? -0.565 29.531 -7.164 1 81.81 180 TRP B N 1
ATOM 5815 C CA . TRP B 1 180 ? 0.489 29.281 -8.141 1 81.81 180 TRP B CA 1
ATOM 5816 C C . TRP B 1 180 ? 1.233 27.984 -7.824 1 81.81 180 TRP B C 1
ATOM 5818 O O . TRP B 1 180 ? 1.493 27.188 -8.719 1 81.81 180 TRP B O 1
ATOM 5828 N N . TYR B 1 181 ? 1.592 27.766 -6.594 1 78.38 181 TYR B N 1
ATOM 5829 C CA . TYR B 1 181 ? 2.268 26.547 -6.176 1 78.38 181 TYR B CA 1
ATOM 5830 C C . TYR B 1 181 ? 1.396 25.328 -6.441 1 78.38 181 TYR B C 1
ATOM 5832 O O . TYR B 1 181 ? 1.891 24.281 -6.887 1 78.38 181 TYR B O 1
ATOM 5840 N N . GLY B 1 182 ? 0.181 25.484 -6.109 1 72.75 182 GLY B N 1
ATOM 5841 C CA . GLY B 1 182 ? -0.758 24.406 -6.371 1 72.75 182 GLY B CA 1
ATOM 5842 C C . GLY B 1 182 ? -0.785 23.984 -7.828 1 72.75 182 GLY B C 1
ATOM 5843 O O . GLY B 1 182 ? -0.855 22.781 -8.125 1 72.75 182 GLY B O 1
ATOM 5844 N N . ARG B 1 183 ? -0.714 24.969 -8.695 1 77.25 183 ARG B N 1
ATOM 5845 C CA . ARG B 1 183 ? -0.687 24.672 -10.125 1 77.25 183 ARG B CA 1
ATOM 5846 C C . ARG B 1 183 ? 0.59 23.938 -10.516 1 77.25 183 ARG B C 1
ATOM 5848 O O . ARG B 1 183 ? 0.562 23.031 -11.359 1 77.25 183 ARG B O 1
ATOM 5855 N N . GLN B 1 184 ? 1.71 24.375 -9.961 1 83.5 184 GLN B N 1
ATOM 5856 C CA . GLN B 1 184 ? 2.973 23.688 -10.234 1 83.5 184 GLN B CA 1
ATOM 5857 C C . GLN B 1 184 ? 2.955 22.266 -9.695 1 83.5 184 GLN B C 1
ATOM 5859 O O . GLN B 1 184 ? 3.465 21.344 -10.336 1 83.5 184 GLN B O 1
ATOM 5864 N N . GLU B 1 185 ? 2.432 22.109 -8.562 1 77.81 185 GLU B N 1
ATOM 5865 C CA . GLU B 1 185 ? 2.314 20.797 -7.957 1 77.81 185 GLU B CA 1
ATOM 5866 C C . GLU B 1 185 ? 1.445 19.875 -8.805 1 77.81 185 GLU B C 1
ATOM 5868 O O . GLU B 1 185 ? 1.769 18.688 -8.984 1 77.81 185 GLU B O 1
ATOM 5873 N N . ALA B 1 186 ? 0.365 20.469 -9.297 1 73 186 ALA B N 1
ATOM 5874 C CA . ALA B 1 186 ? -0.538 19.703 -10.141 1 73 186 ALA B CA 1
ATOM 5875 C C . ALA B 1 186 ? 0.173 19.203 -11.398 1 73 186 ALA B C 1
ATOM 5877 O O . ALA B 1 186 ? -0.115 18.109 -11.891 1 73 186 ALA B O 1
ATOM 5878 N N . LYS B 1 187 ? 1.041 19.984 -11.883 1 82.56 187 LYS B N 1
ATOM 5879 C CA . LYS B 1 187 ? 1.765 19.656 -13.109 1 82.56 187 LYS B CA 1
ATOM 5880 C C . LYS B 1 187 ? 2.854 18.625 -12.844 1 82.56 187 LYS B C 1
ATOM 5882 O O . LYS B 1 187 ? 3.031 17.672 -13.617 1 82.56 187 LYS B O 1
ATOM 5887 N N . TYR B 1 188 ? 3.568 18.703 -11.75 1 85.25 188 TYR B N 1
ATOM 5888 C CA . TYR B 1 188 ? 4.773 17.906 -11.547 1 85.25 188 TYR B CA 1
ATOM 5889 C C . TYR B 1 188 ? 4.496 16.719 -10.641 1 85.25 188 TYR B C 1
ATOM 5891 O O . TYR B 1 188 ? 5.23 15.727 -10.664 1 85.25 188 TYR B O 1
ATOM 5899 N N . TRP B 1 189 ? 3.502 16.719 -9.875 1 76.69 189 TRP B N 1
ATOM 5900 C CA . TRP B 1 189 ? 3.236 15.688 -8.875 1 76.69 189 TRP B CA 1
ATOM 5901 C C . TRP B 1 189 ? 2.957 14.344 -9.531 1 76.69 189 TRP B C 1
ATOM 5903 O O . TRP B 1 189 ? 3.48 13.312 -9.102 1 76.69 189 TRP B O 1
ATOM 5913 N N . PRO B 1 190 ? 2.119 14.383 -10.641 1 79.19 190 PRO B N 1
ATOM 5914 C CA . PRO B 1 190 ? 1.869 13.078 -11.25 1 79.19 190 PRO B CA 1
ATOM 5915 C C . PRO B 1 190 ? 3.145 12.406 -11.75 1 79.19 190 PRO B C 1
ATOM 5917 O O . PRO B 1 190 ? 3.295 11.188 -11.641 1 79.19 190 PRO B O 1
ATOM 5920 N N . ILE B 1 191 ? 4.023 13.172 -12.25 1 86.5 191 ILE B N 1
ATOM 5921 C CA . ILE B 1 191 ? 5.289 12.633 -12.734 1 86.5 191 ILE B CA 1
ATOM 5922 C C . ILE B 1 191 ? 6.125 12.133 -11.555 1 86.5 191 ILE B C 1
ATOM 5924 O O . ILE B 1 191 ? 6.699 11.047 -11.617 1 86.5 191 ILE B O 1
ATOM 5928 N N . ALA B 1 192 ? 6.23 12.93 -10.508 1 88.25 192 ALA B N 1
ATOM 5929 C CA . ALA B 1 192 ? 6.965 12.531 -9.312 1 88.25 192 ALA B CA 1
ATOM 5930 C C . ALA B 1 192 ? 6.355 11.281 -8.688 1 88.25 192 ALA B C 1
ATOM 5932 O O . ALA B 1 192 ? 7.082 10.391 -8.234 1 88.25 192 ALA B O 1
ATOM 5933 N N . ALA B 1 193 ? 5.113 11.227 -8.711 1 79.75 193 ALA B N 1
ATOM 5934 C CA . ALA B 1 193 ? 4.398 10.102 -8.125 1 79.75 193 ALA B CA 1
ATOM 5935 C C . ALA B 1 193 ? 4.707 8.805 -8.875 1 79.75 193 ALA B C 1
ATOM 5937 O O . ALA B 1 193 ? 4.801 7.734 -8.266 1 79.75 193 ALA B O 1
ATOM 5938 N N . GLU B 1 194 ? 4.754 8.953 -10.133 1 85.94 194 GLU B N 1
ATOM 5939 C CA . GLU B 1 194 ? 5.078 7.777 -10.945 1 85.94 194 GLU B CA 1
ATOM 5940 C C . GLU B 1 194 ? 6.457 7.227 -10.586 1 85.94 194 GLU B C 1
ATOM 5942 O O . GLU B 1 194 ? 6.629 6.012 -10.453 1 85.94 194 GLU B O 1
ATOM 5947 N N . PHE B 1 195 ? 7.406 8.133 -10.43 1 90.44 195 PHE B N 1
ATOM 5948 C CA . PHE B 1 195 ? 8.75 7.711 -10.047 1 90.44 195 PHE B CA 1
ATOM 5949 C C . PHE B 1 195 ? 8.75 7.094 -8.656 1 90.44 195 PHE B C 1
ATOM 5951 O O . PHE B 1 195 ? 9.43 6.098 -8.414 1 90.44 195 PHE B O 1
ATOM 5958 N N . ASN B 1 196 ? 8.016 7.637 -7.82 1 88.69 196 ASN B N 1
ATOM 5959 C CA . ASN B 1 196 ? 7.926 7.102 -6.465 1 88.69 196 ASN B CA 1
ATOM 5960 C C . ASN B 1 196 ? 7.27 5.723 -6.445 1 88.69 196 ASN B C 1
ATOM 5962 O O . ASN B 1 196 ? 7.746 4.812 -5.766 1 88.69 196 ASN B O 1
ATOM 5966 N N . ARG B 1 197 ? 6.23 5.609 -7.215 1 83.12 197 ARG B N 1
ATOM 5967 C CA . ARG B 1 197 ? 5.551 4.32 -7.297 1 83.12 197 ARG B CA 1
ATOM 5968 C C . ARG B 1 197 ? 6.484 3.242 -7.84 1 83.12 197 ARG B C 1
ATOM 5970 O O . ARG B 1 197 ? 6.48 2.109 -7.352 1 83.12 197 ARG B O 1
ATOM 5977 N N . ARG B 1 198 ? 7.156 3.635 -8.844 1 90.38 198 ARG B N 1
ATOM 5978 C CA . ARG B 1 198 ? 8.109 2.699 -9.422 1 90.38 198 ARG B CA 1
ATOM 5979 C C . ARG B 1 198 ? 9.18 2.307 -8.414 1 90.38 198 ARG B C 1
ATOM 5981 O O . ARG B 1 198 ? 9.539 1.131 -8.305 1 90.38 198 ARG B O 1
ATOM 5988 N N . SER B 1 199 ? 9.695 3.258 -7.715 1 93 199 SER B N 1
ATOM 5989 C CA . SER B 1 199 ? 10.711 3 -6.695 1 93 199 SER B CA 1
ATOM 5990 C C . SER B 1 199 ? 10.188 2.062 -5.617 1 93 199 SER B C 1
ATOM 5992 O O . SER B 1 199 ? 10.867 1.107 -5.23 1 93 199 SER B O 1
ATOM 5994 N N . VAL B 1 200 ? 9.023 2.293 -5.188 1 87.75 200 VAL B N 1
ATOM 5995 C CA . VAL B 1 200 ? 8.406 1.496 -4.129 1 87.75 200 VAL B CA 1
ATOM 5996 C C . VAL B 1 200 ? 8.141 0.08 -4.637 1 87.75 200 VAL B C 1
ATOM 5998 O O . VAL B 1 200 ? 8.375 -0.896 -3.922 1 87.75 200 VAL B O 1
ATOM 6001 N N . TYR B 1 201 ? 7.668 -0.014 -5.844 1 88.31 201 TYR B N 1
ATOM 6002 C CA . TYR B 1 201 ? 7.43 -1.322 -6.441 1 88.31 201 TYR B CA 1
ATOM 6003 C C . TYR B 1 201 ? 8.703 -2.158 -6.449 1 88.31 201 TYR B C 1
ATOM 6005 O O . TYR B 1 201 ? 8.695 -3.314 -6.016 1 88.31 201 TYR B O 1
ATOM 6013 N N . LEU B 1 202 ? 9.734 -1.576 -6.98 1 93.44 202 LEU B N 1
ATOM 6014 C CA . LEU B 1 202 ? 11 -2.297 -7.078 1 93.44 202 LEU B CA 1
ATOM 6015 C C . LEU B 1 202 ? 11.523 -2.672 -5.695 1 93.44 202 LEU B C 1
ATOM 6017 O O . LEU B 1 202 ? 12.016 -3.783 -5.492 1 93.44 202 LEU B O 1
ATOM 6021 N N . GLN B 1 203 ? 11.398 -1.795 -4.797 1 92.62 203 GLN B N 1
ATOM 6022 C CA . GLN B 1 203 ? 11.828 -2.057 -3.43 1 92.62 203 GLN B CA 1
ATOM 6023 C C . GLN B 1 203 ? 11.008 -3.176 -2.797 1 92.62 203 GLN B C 1
ATOM 6025 O O . GLN B 1 203 ? 11.539 -4 -2.053 1 92.62 203 GLN B O 1
ATOM 6030 N N . ASP B 1 204 ? 9.766 -3.191 -3.064 1 88.5 204 ASP B N 1
ATOM 6031 C CA . ASP B 1 204 ? 8.859 -4.203 -2.529 1 88.5 204 ASP B CA 1
ATOM 6032 C C . ASP B 1 204 ? 9.273 -5.602 -2.973 1 88.5 204 ASP B C 1
ATOM 6034 O O . ASP B 1 204 ? 9.125 -6.57 -2.223 1 88.5 204 ASP B O 1
ATOM 6038 N N . GLN B 1 205 ? 9.773 -5.656 -4.152 1 91.62 205 GLN B N 1
ATOM 6039 C CA . GLN B 1 205 ? 10.133 -6.961 -4.695 1 91.62 205 GLN B CA 1
ATOM 6040 C C . GLN B 1 205 ? 11.211 -7.633 -3.85 1 91.62 205 GLN B C 1
ATOM 6042 O O . GLN B 1 205 ? 11.227 -8.859 -3.715 1 91.62 205 GLN B O 1
ATOM 6047 N N . PHE B 1 206 ? 12.133 -6.895 -3.311 1 91.88 206 PHE B N 1
ATOM 6048 C CA . PHE B 1 206 ? 13.211 -7.547 -2.568 1 91.88 206 PHE B CA 1
ATOM 6049 C C . PHE B 1 206 ? 12.992 -7.402 -1.066 1 91.88 206 PHE B C 1
ATOM 6051 O O . PHE B 1 206 ? 13.836 -7.812 -0.269 1 91.88 206 PHE B O 1
ATOM 6058 N N . SER B 1 207 ? 11.891 -6.82 -0.672 1 90.75 207 SER B N 1
ATOM 6059 C CA . SER B 1 207 ? 11.609 -6.652 0.749 1 90.75 207 SER B CA 1
ATOM 6060 C C . SER B 1 207 ? 10.625 -7.711 1.242 1 90.75 207 SER B C 1
ATOM 6062 O O . SER B 1 207 ? 10.492 -7.926 2.449 1 90.75 207 SER B O 1
ATOM 6064 N N . TYR B 1 208 ? 9.953 -8.398 0.361 1 85.19 208 TYR B N 1
ATOM 6065 C CA . TYR B 1 208 ? 9.008 -9.438 0.733 1 85.19 208 TYR B CA 1
ATOM 6066 C C . TYR B 1 208 ? 9.656 -10.812 0.658 1 85.19 208 TYR B C 1
ATOM 6068 O O . TYR B 1 208 ? 10.602 -11.023 -0.106 1 85.19 208 TYR B O 1
ATOM 6076 N N . TYR B 1 209 ? 9.086 -11.656 1.366 1 81.19 209 TYR B N 1
ATOM 6077 C CA . TYR B 1 209 ? 9.688 -12.969 1.562 1 81.19 209 TYR B CA 1
ATOM 6078 C C . TYR B 1 209 ? 9.812 -13.719 0.238 1 81.19 209 TYR B C 1
ATOM 6080 O O . TYR B 1 209 ? 10.914 -14.094 -0.168 1 81.19 209 TYR B O 1
ATOM 6088 N N . ARG B 1 210 ? 8.758 -13.867 -0.491 1 81.62 210 ARG B N 1
ATOM 6089 C CA . ARG B 1 210 ? 8.734 -14.734 -1.667 1 81.62 210 ARG B CA 1
ATOM 6090 C C . ARG B 1 210 ? 9.648 -14.195 -2.76 1 81.62 210 ARG B C 1
ATOM 6092 O O . ARG B 1 210 ? 10.562 -14.891 -3.207 1 81.62 210 ARG B O 1
ATOM 6099 N N . THR B 1 211 ? 9.438 -12.938 -3.088 1 89.88 211 THR B N 1
ATOM 6100 C CA . THR B 1 211 ? 10.227 -12.359 -4.172 1 89.88 211 THR B CA 1
ATOM 6101 C C . THR B 1 211 ? 11.633 -12.008 -3.699 1 89.88 211 THR B C 1
ATOM 6103 O O . THR B 1 211 ? 12.602 -12.164 -4.445 1 89.88 211 THR B O 1
ATOM 6106 N N . GLY B 1 212 ? 11.727 -11.641 -2.477 1 90.5 212 GLY B N 1
ATOM 6107 C CA . GLY B 1 212 ? 13.031 -11.289 -1.94 1 90.5 212 GLY B CA 1
ATOM 6108 C C . GLY B 1 212 ? 13.977 -12.477 -1.84 1 90.5 212 GLY B C 1
ATOM 6109 O O . GLY B 1 212 ? 15.156 -12.367 -2.176 1 90.5 212 GLY B O 1
ATOM 6110 N N . SER B 1 213 ? 13.484 -13.578 -1.361 1 88.31 213 SER B N 1
ATOM 6111 C CA . SER B 1 213 ? 14.289 -14.789 -1.273 1 88.31 213 SER B CA 1
ATOM 6112 C C . SER B 1 213 ? 14.758 -15.242 -2.652 1 88.31 213 SER B C 1
ATOM 6114 O O . SER B 1 213 ? 15.914 -15.633 -2.82 1 88.31 213 SER B O 1
ATOM 6116 N N . GLU B 1 214 ? 13.852 -15.188 -3.586 1 90.56 214 GLU B N 1
ATOM 6117 C CA . GLU B 1 214 ? 14.203 -15.562 -4.953 1 90.56 214 GLU B CA 1
ATOM 6118 C C . GLU B 1 214 ? 15.289 -14.648 -5.512 1 90.56 214 GLU B C 1
ATOM 6120 O O . GLU B 1 214 ? 16.266 -15.125 -6.09 1 90.56 214 GLU B O 1
ATOM 6125 N N . LEU B 1 215 ? 15.086 -13.398 -5.34 1 92.5 215 LEU B N 1
ATOM 6126 C CA . LEU B 1 215 ? 16.031 -12.422 -5.863 1 92.5 215 LEU B CA 1
ATOM 6127 C C . LEU B 1 215 ? 17.391 -12.57 -5.191 1 92.5 215 LEU B C 1
ATOM 6129 O O . LEU B 1 215 ? 18.438 -12.469 -5.852 1 92.5 215 LEU B O 1
ATOM 6133 N N . ALA B 1 216 ? 17.375 -12.789 -3.928 1 88.88 216 ALA B N 1
ATOM 6134 C CA . ALA B 1 216 ? 18.641 -12.984 -3.205 1 88.88 216 ALA B CA 1
ATOM 6135 C C . ALA B 1 216 ? 19.344 -14.258 -3.656 1 88.88 216 ALA B C 1
ATOM 6137 O O . ALA B 1 216 ? 20.562 -14.289 -3.779 1 88.88 216 ALA B O 1
ATOM 6138 N N . THR B 1 217 ? 18.547 -15.281 -3.865 1 87.5 217 THR B N 1
ATOM 6139 C CA . THR B 1 217 ?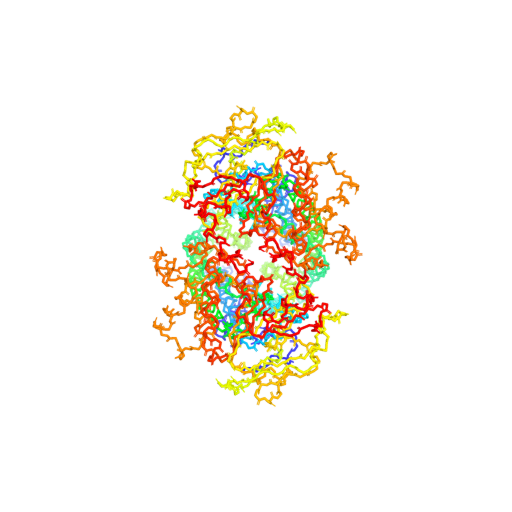 19.109 -16.547 -4.328 1 87.5 217 THR B CA 1
ATOM 6140 C C . THR B 1 217 ? 19.781 -16.375 -5.684 1 87.5 217 THR B C 1
ATOM 6142 O O . THR B 1 217 ? 20.844 -16.953 -5.93 1 87.5 217 THR B O 1
ATOM 6145 N N . MET B 1 218 ? 19.156 -15.578 -6.465 1 88.75 218 MET B N 1
ATOM 6146 C CA . MET B 1 218 ? 19.688 -15.375 -7.816 1 88.75 218 MET B CA 1
ATOM 6147 C C . MET B 1 218 ? 20.672 -14.211 -7.855 1 88.75 218 MET B C 1
ATOM 6149 O O . MET B 1 218 ? 21.109 -13.805 -8.93 1 88.75 218 MET B O 1
ATOM 6153 N N . ASN B 1 219 ? 20.984 -13.594 -6.766 1 86.88 219 ASN B N 1
ATOM 6154 C CA . ASN B 1 219 ? 21.859 -12.43 -6.688 1 86.88 219 ASN B CA 1
ATOM 6155 C C . ASN B 1 219 ? 21.375 -11.305 -7.598 1 86.88 219 ASN B C 1
ATOM 6157 O O . ASN B 1 219 ? 22.172 -10.703 -8.312 1 86.88 219 ASN B O 1
ATOM 6161 N N . ALA B 1 220 ? 20.094 -11.156 -7.598 1 92.25 220 ALA B N 1
ATOM 6162 C CA . ALA B 1 220 ? 19.5 -10.164 -8.492 1 92.25 220 ALA B CA 1
ATOM 6163 C C . ALA B 1 220 ? 19 -8.953 -7.711 1 92.25 220 ALA B C 1
ATOM 6165 O O . ALA B 1 220 ? 18.531 -7.977 -8.305 1 92.25 220 ALA B O 1
ATOM 6166 N N . THR B 1 221 ? 19.172 -8.938 -6.426 1 93.12 221 THR B N 1
ATOM 6167 C CA . THR B 1 221 ? 18.625 -7.871 -5.59 1 93.12 221 THR B CA 1
ATOM 6168 C C . THR B 1 221 ? 19.25 -6.527 -5.957 1 93.12 221 THR B C 1
ATOM 6170 O O . THR B 1 221 ? 18.562 -5.504 -5.973 1 93.12 221 THR B O 1
ATOM 6173 N N . SER B 1 222 ? 20.516 -6.48 -6.277 1 92.56 222 SER B N 1
ATOM 6174 C CA . SER B 1 222 ? 21.25 -5.246 -6.562 1 92.56 222 SER B CA 1
ATOM 6175 C C . SER B 1 222 ? 20.672 -4.531 -7.777 1 92.56 222 SER B C 1
ATOM 6177 O O . SER B 1 222 ? 20.594 -3.301 -7.801 1 92.56 222 SER B O 1
ATOM 6179 N N . GLN B 1 223 ? 20.297 -5.305 -8.75 1 93.75 223 GLN B N 1
ATOM 6180 C CA . GLN B 1 223 ? 19.75 -4.703 -9.961 1 93.75 223 GLN B CA 1
ATOM 6181 C C . GLN B 1 223 ? 18.438 -3.977 -9.672 1 93.75 223 GLN B C 1
ATOM 6183 O O . GLN B 1 223 ? 18.219 -2.871 -10.164 1 93.75 223 GLN B O 1
ATOM 6188 N N . LEU B 1 224 ? 17.594 -4.641 -8.93 1 94.69 224 LEU B N 1
ATOM 6189 C CA . LEU B 1 224 ? 16.328 -3.998 -8.578 1 94.69 224 LEU B CA 1
ATOM 6190 C C . LEU B 1 224 ? 16.562 -2.83 -7.625 1 94.69 224 LEU B C 1
ATOM 6192 O O . LEU B 1 224 ? 15.875 -1.81 -7.711 1 94.69 224 LEU B O 1
ATOM 6196 N N . ALA B 1 225 ? 17.531 -2.99 -6.746 1 94.62 225 ALA B N 1
ATOM 6197 C CA . ALA B 1 225 ? 17.859 -1.914 -5.816 1 94.62 225 ALA B CA 1
ATOM 6198 C C . ALA B 1 225 ? 18.359 -0.682 -6.559 1 94.62 225 ALA B C 1
ATOM 6200 O O . ALA B 1 225 ? 18.031 0.449 -6.199 1 94.62 225 ALA B O 1
ATOM 6201 N N . LEU B 1 226 ? 19.172 -0.909 -7.555 1 93.5 226 LEU B N 1
ATOM 6202 C CA . LEU B 1 226 ? 19.688 0.198 -8.352 1 93.5 226 LEU B CA 1
ATOM 6203 C C . LEU B 1 226 ? 18.547 0.901 -9.094 1 93.5 226 LEU B C 1
ATOM 6205 O O . LEU B 1 226 ? 18.547 2.131 -9.203 1 93.5 226 LEU B O 1
ATOM 6209 N N . GLY B 1 227 ? 17.672 0.061 -9.625 1 93.94 227 GLY B N 1
ATOM 6210 C CA . GLY B 1 227 ? 16.516 0.648 -10.273 1 93.94 227 GLY B CA 1
ATOM 6211 C C . GLY B 1 227 ? 15.648 1.467 -9.328 1 93.94 227 GLY B C 1
ATOM 6212 O O . GLY B 1 227 ? 15.195 2.557 -9.68 1 93.94 227 GLY B O 1
ATOM 6213 N N . ALA B 1 228 ? 15.461 0.954 -8.172 1 94.56 228 ALA B N 1
ATOM 6214 C CA . ALA B 1 228 ? 14.695 1.667 -7.16 1 94.56 228 ALA B CA 1
ATOM 6215 C C . ALA B 1 228 ? 15.375 2.975 -6.77 1 94.56 228 ALA B C 1
ATOM 6217 O O . ALA B 1 228 ? 14.719 4.012 -6.637 1 94.56 228 ALA B O 1
ATOM 6218 N N . ALA B 1 229 ? 16.672 2.939 -6.641 1 93.88 229 ALA B N 1
ATOM 6219 C CA . ALA B 1 229 ? 17.438 4.121 -6.266 1 93.88 229 ALA B CA 1
ATOM 6220 C C . ALA B 1 229 ? 17.359 5.199 -7.344 1 93.88 229 ALA B C 1
ATOM 6222 O O . ALA B 1 229 ? 17.234 6.387 -7.035 1 93.88 229 ALA B O 1
ATOM 6223 N N . GLN B 1 230 ? 17.469 4.719 -8.516 1 94.44 230 GLN B N 1
ATOM 6224 C CA . GLN B 1 230 ? 17.391 5.672 -9.617 1 94.44 230 GLN B CA 1
ATOM 6225 C C . GLN B 1 230 ? 16.016 6.352 -9.664 1 94.44 230 GLN B C 1
ATOM 6227 O O . GLN B 1 230 ? 15.93 7.574 -9.805 1 94.44 230 GLN B O 1
ATOM 6232 N N . SER B 1 231 ? 14.992 5.574 -9.586 1 94.56 231 SER B N 1
ATOM 6233 C CA . SER B 1 231 ? 13.648 6.129 -9.578 1 94.56 231 SER B CA 1
ATOM 6234 C C . SER B 1 231 ? 13.445 7.07 -8.391 1 94.56 231 SER B C 1
ATOM 6236 O O . SER B 1 231 ? 12.789 8.102 -8.516 1 94.56 231 SER B O 1
ATOM 6238 N N . ARG B 1 232 ? 13.984 6.727 -7.297 1 93.12 232 ARG B N 1
ATOM 6239 C CA . ARG B 1 232 ? 13.906 7.555 -6.098 1 93.12 232 ARG B CA 1
ATOM 6240 C C . ARG B 1 232 ? 14.641 8.875 -6.297 1 93.12 232 ARG B C 1
ATOM 6242 O O . ARG B 1 232 ? 14.188 9.922 -5.836 1 93.12 232 ARG B O 1
ATOM 6249 N N . ARG B 1 233 ? 15.758 8.844 -6.906 1 93.44 233 ARG B N 1
ATOM 6250 C CA . ARG B 1 233 ? 16.531 10.055 -7.195 1 93.44 233 ARG B CA 1
ATOM 6251 C C . ARG B 1 233 ? 15.742 10.984 -8.117 1 93.44 233 ARG B C 1
ATOM 6253 O O . ARG B 1 233 ? 15.742 12.203 -7.922 1 93.44 233 ARG B O 1
ATOM 6260 N N . ASP B 1 234 ? 15.133 10.367 -9.062 1 94.5 234 ASP B N 1
ATOM 6261 C CA . ASP B 1 234 ? 14.328 11.172 -9.969 1 94.5 234 ASP B CA 1
ATOM 6262 C C . ASP B 1 234 ? 13.141 11.805 -9.25 1 94.5 234 ASP B C 1
ATOM 6264 O O . ASP B 1 234 ? 12.789 12.953 -9.508 1 94.5 234 ASP B O 1
ATOM 6268 N N . TYR B 1 235 ? 12.531 11.094 -8.383 1 92.75 235 TYR B N 1
ATOM 6269 C CA . TYR B 1 235 ? 11.477 11.617 -7.527 1 92.75 235 TYR B CA 1
ATOM 6270 C C . TYR B 1 235 ? 11.977 12.797 -6.703 1 92.75 235 TYR B C 1
ATOM 6272 O O . TYR B 1 235 ? 11.336 13.852 -6.664 1 92.75 235 TYR B O 1
ATOM 6280 N N . ARG B 1 236 ? 13.164 12.625 -6.145 1 91.25 236 ARG B N 1
ATOM 6281 C CA . ARG B 1 236 ? 13.75 13.648 -5.285 1 91.25 236 ARG B CA 1
ATOM 6282 C C . ARG B 1 236 ? 14.055 14.922 -6.078 1 91.25 236 ARG B C 1
ATOM 6284 O O . ARG B 1 236 ? 13.789 16.031 -5.609 1 91.25 236 ARG B O 1
ATOM 6291 N N . LYS B 1 237 ? 14.562 14.734 -7.25 1 93.5 237 LYS B N 1
ATOM 6292 C CA . LYS B 1 237 ? 14.914 15.883 -8.086 1 93.5 237 LYS B CA 1
ATOM 6293 C C . LYS B 1 237 ? 13.68 16.719 -8.391 1 93.5 237 LYS B C 1
ATOM 6295 O O . LYS B 1 237 ? 13.727 17.953 -8.312 1 93.5 237 LYS B O 1
ATOM 6300 N N . ILE B 1 238 ? 12.648 16.062 -8.734 1 93 238 ILE B N 1
ATOM 6301 C CA . ILE B 1 238 ? 11.414 16.766 -9.07 1 93 238 ILE B CA 1
ATOM 6302 C C . ILE B 1 238 ? 10.844 17.438 -7.824 1 93 238 ILE B C 1
ATOM 6304 O O . ILE B 1 238 ? 10.414 18.594 -7.875 1 93 238 ILE B O 1
ATOM 6308 N N . ARG B 1 239 ? 10.867 16.734 -6.711 1 88.75 239 ARG B N 1
ATOM 6309 C CA . ARG B 1 239 ? 10.336 17.281 -5.465 1 88.75 239 ARG B CA 1
ATOM 6310 C C . ARG B 1 239 ? 11.18 18.453 -4.977 1 88.75 239 ARG B C 1
ATOM 6312 O O . ARG B 1 239 ? 10.648 19.422 -4.438 1 88.75 239 ARG B O 1
ATOM 6319 N N . GLU B 1 240 ? 12.469 18.359 -5.082 1 89.81 240 GLU B N 1
ATOM 6320 C CA . GLU B 1 240 ? 13.344 19.453 -4.715 1 89.81 240 GLU B CA 1
ATOM 6321 C C . GLU B 1 240 ? 13.07 20.688 -5.566 1 89.81 240 GLU B C 1
ATOM 6323 O O . GLU B 1 240 ? 13.086 21.812 -5.066 1 89.81 240 GLU B O 1
ATOM 6328 N N . LYS B 1 241 ? 12.875 20.438 -6.82 1 90.94 241 LYS B N 1
ATOM 6329 C CA . LYS B 1 241 ? 12.516 21.547 -7.703 1 90.94 241 LYS B CA 1
ATOM 6330 C C . LYS B 1 241 ? 11.211 22.188 -7.27 1 90.94 241 LYS B C 1
ATOM 6332 O O . LYS B 1 241 ? 11.094 23.422 -7.266 1 90.94 241 LYS B O 1
ATOM 6337 N N . LEU B 1 242 ? 10.258 21.391 -6.949 1 87 242 LEU B N 1
ATOM 6338 C CA . LEU B 1 242 ? 8.977 21.891 -6.48 1 87 242 LEU B CA 1
ATOM 6339 C C . LEU B 1 242 ? 9.133 22.672 -5.172 1 87 242 LEU B C 1
ATOM 6341 O O . LEU B 1 242 ? 8.5 23.703 -4.98 1 87 242 LEU B O 1
ATOM 6345 N N . GLU B 1 243 ? 9.953 22.172 -4.266 1 84.81 243 GLU B N 1
ATOM 6346 C CA . GLU B 1 243 ? 10.203 22.859 -3.006 1 84.81 243 GLU B CA 1
ATOM 6347 C C . GLU B 1 243 ? 10.93 24.188 -3.238 1 84.81 243 GLU B C 1
ATOM 6349 O O . GLU B 1 243 ? 10.688 25.156 -2.531 1 84.81 243 GLU B O 1
ATOM 6354 N N . GLY B 1 244 ? 11.859 24.188 -4.184 1 86.25 244 GLY B N 1
ATOM 6355 C CA . GLY B 1 244 ? 12.484 25.438 -4.566 1 86.25 244 GLY B CA 1
ATOM 6356 C C . GLY B 1 244 ? 11.492 26.484 -5.039 1 86.25 244 GLY B C 1
ATOM 6357 O O . GLY B 1 244 ? 11.594 27.656 -4.676 1 86.25 244 GLY B O 1
ATOM 6358 N N . LYS B 1 245 ? 10.523 26.062 -5.766 1 87.38 245 LYS B N 1
ATOM 6359 C CA . LYS B 1 245 ? 9.477 26.953 -6.23 1 87.38 245 LYS B CA 1
ATOM 6360 C C . LYS B 1 245 ? 8.602 27.438 -5.07 1 87.38 245 LYS B C 1
ATOM 6362 O O . LYS B 1 245 ? 8.133 28.562 -5.066 1 87.38 245 LYS B O 1
ATOM 6367 N N . SER B 1 246 ? 8.375 26.547 -4.117 1 82.12 246 SER B N 1
ATOM 6368 C CA . SER B 1 246 ? 7.621 26.938 -2.93 1 82.12 246 SER B CA 1
ATOM 6369 C C . SER B 1 246 ? 8.336 28.016 -2.141 1 82.12 246 SER B C 1
ATOM 6371 O O . SER B 1 246 ? 7.703 28.969 -1.663 1 82.12 246 SER B O 1
ATOM 6373 N N . VAL B 1 247 ? 9.672 27.938 -2.029 1 82 247 VAL B N 1
ATOM 6374 C CA . VAL B 1 247 ? 10.469 28.922 -1.321 1 82 247 VAL B CA 1
ATOM 6375 C C . VAL B 1 247 ? 10.352 30.281 -2.02 1 82 247 VAL B C 1
ATOM 6377 O O . VAL B 1 247 ? 10.18 31.312 -1.363 1 82 247 VAL B O 1
ATOM 6380 N N . ILE B 1 248 ? 10.391 30.234 -3.252 1 85.5 248 ILE B N 1
ATOM 6381 C CA . ILE B 1 248 ? 10.312 31.469 -4.016 1 85.5 248 ILE B CA 1
ATOM 6382 C C . ILE B 1 248 ? 8.922 32.094 -3.861 1 85.5 248 ILE B C 1
ATOM 6384 O O . ILE B 1 248 ? 8.797 33.281 -3.564 1 85.5 248 ILE B O 1
ATOM 6388 N N . SER B 1 249 ? 7.93 31.344 -4.066 1 83.25 249 SER B N 1
ATOM 6389 C CA . SER B 1 249 ? 6.559 31.828 -3.98 1 83.25 249 SER B CA 1
ATOM 6390 C C . SER B 1 249 ? 6.234 32.312 -2.574 1 83.25 249 SER B C 1
ATOM 6392 O O . SER B 1 249 ? 5.676 33.406 -2.404 1 83.25 249 SER B O 1
ATOM 6394 N N . ASP B 1 250 ? 6.656 31.531 -1.544 1 76.19 250 ASP B N 1
ATOM 6395 C CA . ASP B 1 250 ? 6.375 31.906 -0.158 1 76.19 250 ASP B CA 1
ATOM 6396 C C . ASP B 1 250 ? 7.16 33.156 0.249 1 76.19 250 ASP B C 1
ATOM 6398 O O . ASP B 1 250 ? 6.66 33.969 1.001 1 76.19 250 ASP B O 1
ATOM 6402 N N . SER B 1 251 ? 8.406 33.25 -0.257 1 79.88 251 SER B N 1
ATOM 6403 C CA . SER B 1 251 ? 9.227 34.438 0.035 1 79.88 251 SER B CA 1
ATOM 6404 C C . SER B 1 251 ? 8.641 35.688 -0.59 1 79.88 251 SER B C 1
ATOM 6406 O O . SER B 1 251 ? 8.586 36.75 0.051 1 79.88 251 SER B O 1
ATOM 6408 N N . LEU B 1 252 ? 8.172 35.562 -1.774 1 82.44 252 LEU B N 1
ATOM 6409 C CA . LEU B 1 252 ? 7.574 36.688 -2.457 1 82.44 252 LEU B CA 1
ATOM 6410 C C . LEU B 1 252 ? 6.273 37.125 -1.78 1 82.44 252 LEU B C 1
ATOM 6412 O O . LEU B 1 252 ? 6.031 38.312 -1.584 1 82.44 252 LEU B O 1
ATOM 6416 N N . SER B 1 253 ? 5.457 36.156 -1.478 1 80.88 253 SER B N 1
ATOM 6417 C CA . SER B 1 253 ? 4.207 36.438 -0.78 1 80.88 253 SER B CA 1
ATOM 6418 C C . SER B 1 253 ? 4.473 37.062 0.59 1 80.88 253 SER B C 1
ATOM 6420 O O . SER B 1 253 ? 3.76 37.969 1.015 1 80.88 253 SER B O 1
ATOM 6422 N N . GLY B 1 254 ? 5.48 36.5 1.293 1 76 254 GLY B N 1
ATOM 6423 C CA . GLY B 1 254 ? 5.859 37.062 2.584 1 76 254 GLY B CA 1
ATOM 6424 C C . GLY B 1 254 ? 6.324 38.5 2.5 1 76 254 GLY B C 1
ATOM 6425 O O . GLY B 1 254 ? 5.965 39.312 3.342 1 76 254 GLY B O 1
ATOM 6426 N N . MET B 1 255 ? 7.051 38.844 1.479 1 81.06 255 MET B N 1
ATOM 6427 C CA . MET B 1 255 ? 7.543 40.188 1.27 1 81.06 255 MET B CA 1
ATOM 6428 C C . MET B 1 255 ? 6.387 41.156 0.994 1 81.06 255 MET B C 1
ATOM 6430 O O . MET B 1 255 ? 6.344 42.25 1.544 1 81.06 255 MET B O 1
ATOM 6434 N N . VAL B 1 256 ? 5.504 40.688 0.152 1 83.38 256 VAL B N 1
ATOM 6435 C CA . VAL B 1 256 ? 4.367 41.531 -0.191 1 83.38 256 VAL B CA 1
ATOM 6436 C C . VAL B 1 256 ? 3.498 41.75 1.044 1 83.38 256 VAL B C 1
ATOM 6438 O O . VAL B 1 256 ? 3.035 42.875 1.292 1 83.38 256 VAL B O 1
ATOM 6441 N N . THR B 1 257 ? 3.291 40.719 1.768 1 78.5 257 THR B N 1
ATOM 6442 C CA . THR B 1 257 ? 2.494 40.844 2.984 1 78.5 257 THR B CA 1
ATOM 6443 C C . THR B 1 257 ? 3.17 41.75 3.986 1 78.5 257 THR B C 1
ATOM 6445 O O . THR B 1 257 ? 2.496 42.531 4.688 1 78.5 257 THR B O 1
ATOM 6448 N N . THR B 1 258 ? 4.508 41.75 4.059 1 78.56 258 THR B N 1
ATOM 6449 C CA . THR B 1 258 ? 5.266 42.625 4.945 1 78.56 258 THR B CA 1
ATOM 6450 C C . THR B 1 258 ? 5.078 44.094 4.543 1 78.56 258 THR B C 1
ATOM 6452 O O . THR B 1 258 ? 4.852 44.938 5.398 1 78.56 258 THR B O 1
ATOM 6455 N N . VAL B 1 259 ? 5.145 44.281 3.273 1 83.75 259 VAL B N 1
ATOM 6456 C CA . VAL B 1 259 ? 4.98 45.656 2.781 1 83.75 259 VAL B CA 1
ATOM 6457 C C . VAL B 1 259 ? 3.568 46.156 3.088 1 83.75 259 VAL B C 1
ATOM 6459 O O . VAL B 1 259 ? 3.383 47.281 3.531 1 83.75 259 VAL B O 1
ATOM 6462 N N . LEU B 1 260 ? 2.615 45.312 2.869 1 83.38 260 LEU B N 1
ATOM 6463 C CA . LEU B 1 260 ? 1.233 45.688 3.154 1 83.38 260 LEU B CA 1
ATOM 6464 C C . LEU B 1 260 ? 1.038 45.969 4.645 1 83.38 260 LEU B C 1
ATOM 6466 O O . LEU B 1 260 ? 0.314 46.875 5.023 1 83.38 260 LEU B O 1
ATOM 6470 N N . PHE B 1 261 ? 1.685 45.188 5.488 1 80.5 261 PHE B N 1
ATOM 6471 C CA . PHE B 1 261 ? 1.609 45.344 6.934 1 80.5 261 PHE B CA 1
ATOM 6472 C C . PHE B 1 261 ? 2.223 46.688 7.352 1 80.5 261 PHE B C 1
ATOM 6474 O O . PHE B 1 261 ? 1.659 47.406 8.18 1 80.5 261 PHE B O 1
ATOM 6481 N N . ILE B 1 262 ? 3.361 47 6.762 1 83.25 262 ILE B N 1
ATOM 6482 C CA . ILE B 1 262 ? 4.043 48.25 7.082 1 83.25 262 ILE B CA 1
ATOM 6483 C C . ILE B 1 262 ? 3.17 49.438 6.676 1 83.25 262 ILE B C 1
ATOM 6485 O O . ILE B 1 262 ? 2.996 50.375 7.453 1 83.25 262 ILE B O 1
ATOM 6489 N N . VAL B 1 263 ? 2.621 49.344 5.488 1 86.62 263 VAL B N 1
ATOM 6490 C CA . VAL B 1 263 ? 1.778 50.406 4.984 1 86.62 263 VAL B CA 1
ATOM 6491 C C . VAL B 1 263 ? 0.548 50.562 5.875 1 86.62 263 VAL B C 1
ATOM 6493 O O . VAL B 1 263 ? 0.135 51.688 6.188 1 86.62 263 VAL B O 1
ATOM 6496 N N . ALA B 1 264 ? -0.006 49.469 6.289 1 85.44 264 ALA B N 1
ATOM 6497 C CA . ALA B 1 264 ? -1.17 49.5 7.168 1 85.44 264 ALA B CA 1
ATOM 6498 C C . ALA B 1 264 ? -0.825 50.156 8.508 1 85.44 264 ALA B C 1
ATOM 6500 O O . ALA B 1 264 ? -1.615 50.938 9.047 1 85.44 264 ALA B O 1
ATOM 6501 N N . LEU B 1 265 ? 0.335 49.875 9.047 1 83.38 265 LEU B N 1
ATOM 6502 C CA . LEU B 1 265 ? 0.748 50.438 10.336 1 83.38 265 LEU B CA 1
ATOM 6503 C C . LEU B 1 265 ? 0.994 51.938 10.234 1 83.38 265 LEU B C 1
ATOM 6505 O O . LEU B 1 265 ? 0.674 52.688 11.156 1 83.38 265 LEU B O 1
ATOM 6509 N N . VAL B 1 266 ? 1.584 52.344 9.125 1 84.31 266 VAL B N 1
ATOM 6510 C CA . VAL B 1 266 ? 1.861 53.75 8.914 1 84.31 266 VAL B CA 1
ATOM 6511 C C . VAL B 1 266 ? 0.549 54.531 8.828 1 84.31 266 VAL B C 1
ATOM 6513 O O . VAL B 1 266 ? 0.416 55.594 9.414 1 84.31 266 VAL B O 1
ATOM 6516 N N . PHE B 1 267 ? -0.35 54 8.125 1 86.62 267 PHE B N 1
ATOM 6517 C CA . PHE B 1 267 ? -1.646 54.656 8.008 1 86.62 267 PHE B CA 1
ATOM 6518 C C . PHE B 1 267 ? -2.361 54.688 9.359 1 86.62 267 PHE B C 1
ATOM 6520 O O . PHE B 1 267 ? -3.027 55.656 9.688 1 86.62 267 PHE B O 1
ATOM 6527 N N . LEU B 1 268 ? -2.227 53.625 10.062 1 85.06 268 LEU B N 1
ATOM 6528 C CA . LEU B 1 268 ? -2.842 53.562 11.383 1 85.06 268 LEU B CA 1
ATOM 6529 C C . LEU B 1 268 ? -2.262 54.625 12.312 1 85.06 268 LEU B C 1
ATOM 6531 O O . LEU B 1 268 ? -2.998 55.281 13.07 1 85.06 268 LEU B O 1
ATOM 6535 N N . TYR B 1 269 ? -0.995 54.812 12.297 1 83.25 269 TYR B N 1
ATOM 6536 C CA . TYR B 1 269 ? -0.324 55.812 13.125 1 83.25 269 TYR B CA 1
ATOM 6537 C C . TYR B 1 269 ? -0.75 57.219 12.734 1 83.25 269 TYR B C 1
ATOM 6539 O O . TYR B 1 269 ? -1.009 58.062 13.602 1 83.25 269 TYR B O 1
ATOM 6547 N N . ARG B 1 270 ? -0.806 57.5 11.477 1 83.69 270 ARG B N 1
ATOM 6548 C CA . ARG B 1 270 ? -1.15 58.812 10.992 1 83.69 270 ARG B CA 1
ATOM 6549 C C . ARG B 1 270 ? -2.602 59.156 11.312 1 83.69 270 ARG B C 1
ATOM 6551 O O . ARG B 1 270 ? -2.902 60.281 11.727 1 83.69 270 ARG B O 1
ATOM 6558 N N . ASP B 1 271 ? -3.406 58.188 11.125 1 85.88 271 ASP B N 1
ATOM 6559 C CA . ASP B 1 271 ? -4.832 58.438 11.273 1 85.88 271 ASP B CA 1
ATOM 6560 C C . ASP B 1 271 ? -5.254 58.406 12.742 1 85.88 271 ASP B C 1
ATOM 6562 O O . ASP B 1 271 ? -6.23 59.031 13.133 1 85.88 271 ASP B O 1
ATOM 6566 N N . ALA B 1 272 ? -4.578 57.531 13.555 1 76.56 272 ALA B N 1
ATOM 6567 C CA . ALA B 1 272 ? -4.949 57.406 14.953 1 76.56 272 ALA B CA 1
ATOM 6568 C C . ALA B 1 272 ? -4.438 58.562 15.781 1 76.56 272 ALA B C 1
ATOM 6570 O O . ALA B 1 272 ? -4.566 58.594 17 1 76.56 272 ALA B O 1
ATOM 6571 N N . GLN B 1 273 ? -4.035 59.719 15.211 1 73.19 273 GLN B N 1
ATOM 6572 C CA . GLN B 1 273 ? -3.596 60.938 15.844 1 73.19 273 GLN B CA 1
ATOM 6573 C C . GLN B 1 273 ? -2.639 60.656 17 1 73.19 273 GLN B C 1
ATOM 6575 O O . GLN B 1 273 ? -2.764 61.25 18.078 1 73.19 273 GLN B O 1
ATOM 6580 N N . HIS B 1 274 ? -1.838 59.656 16.906 1 66.19 274 HIS B N 1
ATOM 6581 C CA . HIS B 1 274 ? -0.709 59.312 17.766 1 66.19 274 HIS B CA 1
ATOM 6582 C C . HIS B 1 274 ? -1.181 58.75 19.094 1 66.19 274 HIS B C 1
ATOM 6584 O O . HIS B 1 274 ? -0.486 58.844 20.109 1 66.19 274 HIS B O 1
ATOM 6590 N N . GLU B 1 275 ? -2.439 58.312 19 1 77.06 275 GLU B N 1
ATOM 6591 C CA . GLU B 1 275 ? -2.887 57.594 20.203 1 77.06 275 GLU B CA 1
ATOM 6592 C C . GLU B 1 275 ? -2.188 56.25 20.359 1 77.06 275 GLU B C 1
ATOM 6594 O O . GLU B 1 275 ? -2.303 55.406 19.5 1 77.06 275 GLU B O 1
ATOM 6599 N N . VAL B 1 276 ? -1.485 56.094 21.484 1 75.62 276 VAL B N 1
ATOM 6600 C CA . VAL B 1 276 ? -0.634 54.938 21.75 1 75.62 276 VAL B CA 1
ATOM 6601 C C . VAL B 1 276 ? -1.479 53.688 21.75 1 75.62 276 VAL B C 1
ATOM 6603 O O . VAL B 1 276 ? -1.109 52.688 21.141 1 75.62 276 VAL B O 1
ATOM 6606 N N . GLY B 1 277 ? -2.629 53.75 22.328 1 75.75 277 GLY B N 1
ATOM 6607 C CA . GLY B 1 277 ? -3.496 52.562 22.422 1 75.75 277 GLY B CA 1
ATOM 6608 C C . GLY B 1 277 ? -4 52.094 21.062 1 75.75 277 GLY B C 1
ATOM 6609 O O . GLY B 1 277 ? -4.059 50.875 20.812 1 75.75 277 GLY B O 1
ATOM 6610 N N . ALA B 1 278 ? -4.328 53.031 20.234 1 80.19 278 ALA B N 1
ATOM 6611 C CA . ALA B 1 278 ? -4.836 52.688 18.906 1 80.19 278 ALA B CA 1
ATOM 6612 C C . ALA B 1 278 ? -3.76 52.031 18.047 1 80.19 278 ALA B C 1
ATOM 6614 O O . ALA B 1 278 ? -4.043 51.094 17.297 1 80.19 278 ALA B O 1
ATOM 6615 N N . VAL B 1 279 ? -2.572 52.469 18.156 1 80.81 279 VAL B N 1
ATOM 6616 C CA . VAL B 1 279 ? -1.474 51.906 17.359 1 80.81 279 VAL B CA 1
ATOM 6617 C C . VAL B 1 279 ? -1.181 50.469 17.797 1 80.81 279 VAL B C 1
ATOM 6619 O O . VAL B 1 279 ? -1.048 49.594 16.969 1 80.81 279 VAL B O 1
ATOM 6622 N N . PHE B 1 280 ? -1.184 50.281 19.078 1 81.56 280 PHE B N 1
ATOM 6623 C CA . PHE B 1 280 ? -0.894 48.938 19.578 1 81.56 280 PHE B CA 1
ATOM 6624 C C . PHE B 1 280 ? -2.039 47.969 19.266 1 81.56 280 PHE B C 1
ATOM 6626 O O . PHE B 1 280 ? -1.812 46.812 18.953 1 81.56 280 PHE B O 1
ATOM 6633 N N . ALA B 1 281 ? -3.23 48.5 19.359 1 80.06 281 ALA B N 1
ATOM 6634 C CA . ALA B 1 281 ? -4.383 47.688 18.969 1 80.06 281 ALA B CA 1
ATOM 6635 C C . ALA B 1 281 ? -4.285 47.25 17.516 1 80.06 281 ALA B C 1
ATOM 6637 O O . ALA B 1 281 ? -4.602 46.125 17.156 1 80.06 281 ALA B O 1
ATOM 6638 N N . GLY B 1 282 ? -3.889 48.125 16.703 1 79.38 282 GLY B N 1
ATOM 6639 C CA . GLY B 1 282 ? -3.701 47.812 15.289 1 79.38 282 GLY B CA 1
ATOM 6640 C C . GLY B 1 282 ? -2.615 46.812 15.039 1 79.38 282 GLY B C 1
ATOM 6641 O O . GLY B 1 282 ? -2.785 45.906 14.211 1 79.38 282 GLY B O 1
ATOM 6642 N N . ILE B 1 283 ? -1.516 46.875 15.742 1 79.75 283 ILE B N 1
ATOM 6643 C CA . ILE B 1 283 ? -0.415 45.938 15.586 1 79.75 283 ILE B CA 1
ATOM 6644 C C . ILE B 1 283 ? -0.879 44.531 15.977 1 79.75 283 ILE B C 1
ATOM 6646 O O . ILE B 1 283 ? -0.673 43.594 15.234 1 79.75 283 ILE B O 1
ATOM 6650 N N . ILE B 1 284 ? -1.529 44.438 17.078 1 77.19 284 ILE B N 1
ATOM 6651 C CA . ILE B 1 284 ? -2.008 43.125 17.578 1 77.19 284 ILE B CA 1
ATOM 6652 C C . ILE B 1 284 ? -3.041 42.562 16.594 1 77.19 284 ILE B C 1
ATOM 6654 O O . ILE B 1 284 ? -3.018 41.375 16.281 1 77.19 284 ILE B O 1
ATOM 6658 N N . GLY B 1 285 ? -3.896 43.438 16.172 1 76 285 GLY B N 1
ATOM 6659 C CA . GLY B 1 285 ? -4.902 43 15.211 1 76 285 GLY B CA 1
ATOM 6660 C C . GLY B 1 285 ? -4.312 42.469 13.922 1 76 285 GLY B C 1
ATOM 6661 O O . GLY B 1 285 ? -4.695 41.406 13.445 1 76 285 GLY B O 1
ATOM 6662 N N . LEU B 1 286 ? -3.457 43.125 13.414 1 76.62 286 LEU B N 1
ATOM 6663 C CA . LEU B 1 286 ? -2.84 42.75 12.148 1 76.62 286 LEU B CA 1
ATOM 6664 C C . LEU B 1 286 ? -2.014 41.469 12.32 1 76.62 286 LEU B C 1
ATOM 6666 O O . LEU B 1 286 ? -2.025 40.594 11.445 1 76.62 286 LEU B O 1
ATOM 6670 N N . MET B 1 287 ? -1.333 41.375 13.406 1 74.75 287 MET B N 1
ATOM 6671 C CA . MET B 1 287 ? -0.568 40.156 13.68 1 74.75 287 MET B CA 1
ATOM 6672 C C . MET B 1 287 ? -1.492 38.938 13.812 1 74.75 287 MET B C 1
ATOM 6674 O O . MET B 1 287 ? -1.209 37.875 13.266 1 74.75 287 MET B O 1
ATOM 6678 N N . SER B 1 288 ? -2.51 39.156 14.57 1 75.81 288 SER B N 1
ATOM 6679 C CA . SER B 1 288 ? -3.488 38.062 14.742 1 75.81 288 SER B CA 1
ATOM 6680 C C . SER B 1 288 ? -4.125 37.688 13.414 1 75.81 288 SER B C 1
ATOM 6682 O O . SER B 1 288 ? -4.391 36.5 13.164 1 75.81 288 SER B O 1
ATOM 6684 N N . GLY B 1 289 ? -4.379 38.688 12.586 1 74.19 289 GLY B N 1
ATOM 6685 C CA . GLY B 1 289 ? -4.926 38.438 11.266 1 74.19 289 GLY B CA 1
ATOM 6686 C C . GLY B 1 289 ? -3.99 37.625 10.375 1 74.19 289 GLY B C 1
ATOM 6687 O O . GLY B 1 289 ? -4.418 36.688 9.703 1 74.19 289 GLY B O 1
ATOM 6688 N N . ILE B 1 290 ? -2.773 38 10.391 1 71.31 290 ILE B N 1
ATOM 6689 C CA . ILE B 1 290 ? -1.776 37.281 9.602 1 71.31 290 ILE B CA 1
ATOM 6690 C C . ILE B 1 290 ? -1.674 35.844 10.078 1 71.31 290 ILE B C 1
ATOM 6692 O O . ILE B 1 290 ? -1.647 34.906 9.266 1 71.31 290 ILE B O 1
ATOM 6696 N N . SER B 1 291 ? -1.629 35.625 11.359 1 71.25 291 SER B N 1
ATOM 6697 C CA . SER B 1 291 ? -1.548 34.281 11.922 1 71.25 291 SER B CA 1
ATOM 6698 C C . SER B 1 291 ? -2.777 33.469 11.562 1 71.25 291 SER B C 1
ATOM 6700 O O . SER B 1 291 ? -2.658 32.281 11.211 1 71.25 291 SER B O 1
ATOM 6702 N N . ALA B 1 292 ? -3.906 34.062 11.633 1 70.62 292 ALA B N 1
ATOM 6703 C CA . ALA B 1 292 ? -5.168 33.375 11.359 1 70.62 292 ALA B CA 1
ATOM 6704 C C . ALA B 1 292 ? -5.273 33 9.883 1 70.62 292 ALA B C 1
ATOM 6706 O O . ALA B 1 292 ? -5.918 32 9.547 1 70.62 292 ALA B O 1
ATOM 6707 N N . MET B 1 293 ? -4.598 33.719 9.078 1 73.19 293 MET B N 1
ATOM 6708 C CA . MET B 1 293 ? -4.754 33.5 7.645 1 73.19 293 MET B CA 1
ATOM 6709 C C . MET B 1 293 ? -3.533 32.781 7.066 1 73.19 293 MET B C 1
ATOM 6711 O O . MET B 1 293 ? -3.432 32.625 5.852 1 73.19 293 MET B O 1
ATOM 6715 N N . ALA B 1 294 ? -2.527 32.406 7.852 1 66.19 294 ALA B N 1
ATOM 6716 C CA . ALA B 1 294 ? -1.28 31.797 7.41 1 66.19 294 ALA B CA 1
ATOM 6717 C C . ALA B 1 294 ? -1.548 30.5 6.656 1 66.19 294 ALA B C 1
ATOM 6719 O O . ALA B 1 294 ? -0.824 30.156 5.719 1 66.19 294 ALA B O 1
ATOM 6720 N N . GLY B 1 295 ? -2.625 29.734 6.922 1 68.94 295 GLY B N 1
ATOM 6721 C CA . GLY B 1 295 ? -2.863 28.438 6.324 1 68.94 295 GLY B CA 1
ATOM 6722 C C . GLY B 1 295 ? -3.779 28.484 5.113 1 68.94 295 GLY B C 1
ATOM 6723 O O . GLY B 1 295 ? -4.113 27.453 4.531 1 68.94 295 GLY B O 1
ATOM 6724 N N . ILE B 1 296 ? -4.066 29.656 4.613 1 73.38 296 ILE B N 1
ATOM 6725 C CA . ILE B 1 296 ? -5.07 29.781 3.564 1 73.38 296 ILE B CA 1
ATOM 6726 C C . ILE B 1 296 ? -4.535 29.203 2.262 1 73.38 296 ILE B C 1
ATOM 6728 O O . ILE B 1 296 ? -5.277 28.578 1.498 1 73.38 296 ILE B O 1
ATOM 6732 N N . GLY B 1 297 ? -3.303 29.516 2.006 1 68.75 297 GLY B N 1
ATOM 6733 C CA . GLY B 1 297 ? -2.707 28.953 0.804 1 68.75 297 GLY B CA 1
ATOM 6734 C C . GLY B 1 297 ? -2.76 27.438 0.765 1 68.75 297 GLY B C 1
ATOM 6735 O O . GLY B 1 297 ? -3.119 26.844 -0.257 1 68.75 297 GLY B O 1
ATOM 6736 N N . TYR B 1 298 ? -2.465 26.828 1.88 1 69.75 298 TYR B N 1
ATOM 6737 C CA . TYR B 1 298 ? -2.547 25.375 2 1 69.75 298 TYR B CA 1
ATOM 6738 C C . TYR B 1 298 ? -3.969 24.891 1.747 1 69.75 298 TYR B C 1
ATOM 6740 O O . TYR B 1 298 ? -4.172 23.875 1.068 1 69.75 298 TYR B O 1
ATOM 6748 N N . GLN B 1 299 ? -4.918 25.594 2.225 1 79.06 299 GLN B N 1
ATOM 6749 C CA . GLN B 1 299 ? -6.316 25.203 2.066 1 79.06 299 GLN B CA 1
ATOM 6750 C C . GLN B 1 299 ? -6.746 25.281 0.604 1 79.06 299 GLN B C 1
ATOM 6752 O O . GLN B 1 299 ? -7.48 24.406 0.124 1 79.06 299 GLN B O 1
ATOM 6757 N N . VAL B 1 300 ? -6.324 26.297 -0.058 1 75.94 300 VAL B N 1
ATOM 6758 C CA . VAL B 1 300 ? -6.652 26.438 -1.473 1 75.94 300 VAL B CA 1
ATOM 6759 C C . VAL B 1 300 ? -5.984 25.328 -2.279 1 75.94 300 VAL B C 1
ATOM 6761 O O . VAL B 1 300 ? -6.594 24.766 -3.188 1 75.94 300 VAL B O 1
ATOM 6764 N N . GLY B 1 301 ? -4.762 25.078 -1.999 1 70.62 301 GLY B N 1
ATOM 6765 C CA . GLY B 1 301 ? -4.078 23.969 -2.627 1 70.62 301 GLY B CA 1
ATOM 6766 C C . GLY B 1 301 ? -4.777 22.641 -2.402 1 70.62 301 GLY B C 1
ATOM 6767 O O . GLY B 1 301 ? -4.902 21.828 -3.326 1 70.62 301 GLY B O 1
ATOM 6768 N N . GLU B 1 302 ? -5.203 22.453 -1.178 1 76.62 302 GLU B N 1
ATOM 6769 C CA . GLU B 1 302 ? -5.934 21.234 -0.831 1 76.62 302 GLU B CA 1
ATOM 6770 C C . GLU B 1 302 ? -7.203 21.094 -1.666 1 76.62 302 GLU B C 1
ATOM 6772 O O . GLU B 1 302 ? -7.566 20 -2.082 1 76.62 302 GLU B O 1
ATOM 6777 N N . LEU B 1 303 ? -7.859 22.172 -1.924 1 81.31 303 LEU B N 1
ATOM 6778 C CA . LEU B 1 303 ? -9.07 22.141 -2.742 1 81.31 303 LEU B CA 1
ATOM 6779 C C . LEU B 1 303 ? -8.742 21.766 -4.18 1 81.31 303 LEU B C 1
ATOM 6781 O O . LEU B 1 303 ? -9.5 21.031 -4.82 1 81.31 303 LEU B O 1
ATOM 6785 N N . ALA B 1 304 ? -7.668 22.25 -4.637 1 73.62 304 ALA B N 1
ATOM 6786 C CA . ALA B 1 304 ? -7.27 22 -6.02 1 73.62 304 ALA B CA 1
ATOM 6787 C C . ALA B 1 304 ? -6.988 20.516 -6.242 1 73.62 304 ALA B C 1
ATOM 6789 O O . ALA B 1 304 ? -7.223 20 -7.336 1 73.62 304 ALA B O 1
ATOM 6790 N N . ILE B 1 305 ? -6.559 19.875 -5.223 1 73 305 ILE B N 1
ATOM 6791 C CA . ILE B 1 305 ? -6.207 18.469 -5.34 1 73 305 ILE B CA 1
ATOM 6792 C C . ILE B 1 305 ? -7.422 17.609 -5 1 73 305 ILE B C 1
ATOM 6794 O O . ILE B 1 305 ? -7.688 16.609 -5.672 1 73 305 ILE B O 1
ATOM 6798 N N . SER B 1 306 ? -8.141 17.953 -3.99 1 84.44 306 SER B N 1
ATOM 6799 C CA . SER B 1 306 ? -9.211 17.109 -3.463 1 84.44 306 SER B CA 1
ATOM 6800 C C . SER B 1 306 ? -10.438 17.156 -4.363 1 84.44 306 SER B C 1
ATOM 6802 O O . SER B 1 306 ? -11.18 16.172 -4.461 1 84.44 306 SER B O 1
ATOM 6804 N N . MET B 1 307 ? -10.656 18.281 -5.023 1 86.19 307 MET B N 1
ATOM 6805 C CA . MET B 1 307 ? -11.867 18.422 -5.828 1 86.19 307 MET B CA 1
ATOM 6806 C C . MET B 1 307 ? -11.859 17.453 -7 1 86.19 307 MET B C 1
ATOM 6808 O O . MET B 1 307 ? -12.828 16.703 -7.195 1 86.19 307 MET B O 1
ATOM 6812 N N . PRO B 1 308 ? -10.773 17.422 -7.777 1 81.81 308 PRO B N 1
ATOM 6813 C CA . PRO B 1 308 ? -10.75 16.422 -8.852 1 81.81 308 PRO B CA 1
ATOM 6814 C C . PRO B 1 308 ? -10.805 14.992 -8.32 1 81.81 308 PRO B C 1
ATOM 6816 O O . PRO B 1 308 ? -11.422 14.125 -8.938 1 81.81 308 PRO B O 1
ATOM 6819 N N . ALA B 1 309 ? -10.148 14.727 -7.25 1 85.25 309 ALA B N 1
ATOM 6820 C CA . ALA B 1 309 ? -10.164 13.391 -6.66 1 85.25 309 ALA B CA 1
ATOM 6821 C C . ALA B 1 309 ? -11.586 12.977 -6.273 1 85.25 309 ALA B C 1
ATOM 6823 O O . ALA B 1 309 ? -12 11.844 -6.52 1 85.25 309 ALA B O 1
ATOM 6824 N N . ASN B 1 310 ? -12.281 13.883 -5.656 1 90.31 310 ASN B N 1
ATOM 6825 C CA . ASN B 1 310 ? -13.656 13.609 -5.254 1 90.31 310 ASN B CA 1
ATOM 6826 C C . ASN B 1 310 ? -14.562 13.391 -6.461 1 90.31 310 ASN B C 1
ATOM 6828 O O . ASN B 1 310 ? -15.586 12.711 -6.359 1 90.31 310 ASN B O 1
ATOM 6832 N N . HIS B 1 311 ? -14.211 14.016 -7.539 1 87.69 311 HIS B N 1
ATOM 6833 C CA . HIS B 1 311 ? -14.977 13.805 -8.766 1 87.69 311 HIS B CA 1
ATOM 6834 C C . HIS B 1 311 ? -14.953 12.336 -9.18 1 87.69 311 HIS B C 1
ATOM 6836 O O . HIS B 1 311 ? -15.961 11.805 -9.656 1 87.69 311 HIS B O 1
ATOM 6842 N N . HIS B 1 312 ? -13.836 11.727 -9.031 1 87.19 312 HIS B N 1
ATOM 6843 C CA . HIS B 1 312 ? -13.727 10.312 -9.375 1 87.19 312 HIS B CA 1
ATOM 6844 C C . HIS B 1 312 ? -14.625 9.461 -8.477 1 87.19 312 HIS B C 1
ATOM 6846 O O . HIS B 1 312 ? -15.219 8.492 -8.945 1 87.19 312 HIS B O 1
ATOM 6852 N N . LEU B 1 313 ? -14.617 9.766 -7.266 1 91 313 LEU B N 1
ATOM 6853 C CA . LEU B 1 313 ? -15.5 9.047 -6.355 1 91 313 LEU B CA 1
ATOM 6854 C C . LEU B 1 313 ? -16.969 9.242 -6.75 1 91 313 LEU B C 1
ATOM 6856 O O . LEU B 1 313 ? -17.734 8.289 -6.758 1 91 313 LEU B O 1
ATOM 6860 N N . ARG B 1 314 ? -17.328 10.43 -7.105 1 90.19 314 ARG B N 1
ATOM 6861 C CA . ARG B 1 314 ? -18.688 10.727 -7.512 1 90.19 314 ARG B CA 1
ATOM 6862 C C . ARG B 1 314 ? -19.047 10 -8.805 1 90.19 314 ARG B C 1
ATOM 6864 O O . ARG B 1 314 ? -20.172 9.523 -8.961 1 90.19 314 ARG B O 1
ATOM 6871 N N . GLU B 1 315 ? -18.125 9.984 -9.641 1 90.38 315 GLU B N 1
ATOM 6872 C CA . GLU B 1 315 ? -18.328 9.281 -10.898 1 90.38 315 GLU B CA 1
ATOM 6873 C C . GLU B 1 315 ? -18.641 7.805 -10.672 1 90.38 315 GLU B C 1
ATOM 6875 O O . GLU B 1 315 ? -19.547 7.25 -11.312 1 90.38 315 GLU B O 1
ATOM 6880 N N . LEU B 1 316 ? -17.875 7.199 -9.82 1 92.81 316 LEU B N 1
ATOM 6881 C CA . LEU B 1 316 ? -18.125 5.793 -9.516 1 92.81 316 LEU B CA 1
ATOM 6882 C C . LEU B 1 316 ? -19.516 5.602 -8.922 1 92.81 316 LEU B C 1
ATOM 6884 O O . LEU B 1 316 ? -20.219 4.668 -9.289 1 92.81 316 LEU B O 1
ATOM 6888 N N . LEU B 1 317 ? -19.922 6.434 -8.023 1 90.69 317 LEU B N 1
ATOM 6889 C CA . LEU B 1 317 ? -21.188 6.305 -7.305 1 90.69 317 LEU B CA 1
ATOM 6890 C C . LEU B 1 317 ? -22.359 6.551 -8.242 1 90.69 317 LEU B C 1
ATOM 6892 O O . LEU B 1 317 ? -23.484 6.121 -7.957 1 90.69 317 LEU B O 1
ATOM 6896 N N . GLN B 1 318 ? -22.078 7.152 -9.352 1 88.19 318 GLN B N 1
ATOM 6897 C CA . GLN B 1 318 ? -23.156 7.484 -10.289 1 88.19 318 GLN B CA 1
ATOM 6898 C C . GLN B 1 318 ? -23.344 6.375 -11.312 1 88.19 318 GLN B C 1
ATOM 6900 O O . GLN B 1 318 ? -24.375 6.32 -11.984 1 88.19 318 GLN B O 1
ATOM 6905 N N . ILE B 1 319 ? -22.344 5.559 -11.383 1 87.75 319 ILE B N 1
ATOM 6906 C CA . ILE B 1 319 ? -22.484 4.457 -12.328 1 87.75 319 ILE B CA 1
ATOM 6907 C C . ILE B 1 319 ? -23.688 3.59 -11.945 1 87.75 319 ILE B C 1
ATOM 6909 O O . ILE B 1 319 ? -23.891 3.281 -10.773 1 87.75 319 ILE B O 1
ATOM 6913 N N . ASP B 1 320 ? -24.484 3.373 -12.891 1 81.12 320 ASP B N 1
ATOM 6914 C CA . ASP B 1 320 ? -25.641 2.533 -12.648 1 81.12 320 ASP B CA 1
ATOM 6915 C C . ASP B 1 320 ? -25.25 1.065 -12.508 1 81.12 320 ASP B C 1
ATOM 6917 O O . ASP B 1 320 ? -24.734 0.463 -13.461 1 81.12 320 ASP B O 1
ATOM 6921 N N . THR B 1 321 ? -25.281 0.625 -11.258 1 74.5 321 THR B N 1
ATOM 6922 C CA . THR B 1 321 ? -24.922 -0.761 -10.984 1 74.5 321 THR B CA 1
ATOM 6923 C C . THR B 1 321 ? -26.156 -1.594 -10.656 1 74.5 321 THR B C 1
ATOM 6925 O O . THR B 1 321 ? -26.047 -2.633 -10 1 74.5 321 THR B O 1
ATOM 6928 N N . SER B 1 322 ? -27.391 -1.129 -10.992 1 62.41 322 SER B N 1
ATOM 6929 C CA . SER B 1 322 ? -28.625 -1.852 -10.664 1 62.41 322 SER B CA 1
ATOM 6930 C C . SER B 1 322 ? -28.547 -3.305 -11.117 1 62.41 322 SER B C 1
ATOM 6932 O O . SER B 1 322 ? -28.172 -3.584 -12.258 1 62.41 322 SER B O 1
ATOM 6934 N N . LYS B 1 323 ? -28.391 -4.199 -10.078 1 57.97 323 LYS B N 1
ATOM 6935 C CA . LYS B 1 323 ? -28.438 -5.645 -10.297 1 57.97 323 LYS B CA 1
ATOM 6936 C C . LYS B 1 323 ? -29.797 -6.078 -10.836 1 57.97 323 LYS B C 1
ATOM 6938 O O . LYS B 1 323 ? -30.828 -5.652 -10.328 1 57.97 323 LYS B O 1
ATOM 6943 N N . PRO B 1 324 ? -29.891 -6.688 -11.953 1 50.16 324 PRO B N 1
ATOM 6944 C CA . PRO B 1 324 ? -31.219 -7.199 -12.289 1 50.16 324 PRO B CA 1
ATOM 6945 C C . PRO B 1 324 ? -31.781 -8.125 -11.219 1 50.16 324 PRO B C 1
ATOM 6947 O O . PRO B 1 324 ? -31.031 -8.805 -10.523 1 50.16 324 PRO B O 1
ATOM 6950 N N . GLN B 1 325 ? -32.906 -7.797 -10.547 1 49.16 325 GLN B N 1
ATOM 6951 C CA . GLN B 1 325 ? -33.656 -8.641 -9.633 1 49.16 325 GLN B CA 1
ATOM 6952 C C . GLN B 1 325 ? -33.812 -10.055 -10.188 1 49.16 325 GLN B C 1
ATOM 6954 O O . GLN B 1 325 ? -34.594 -10.273 -11.117 1 49.16 325 GLN B O 1
ATOM 6959 N N . GLU B 1 326 ? -32.938 -10.797 -10.438 1 47.56 326 GLU B N 1
ATOM 6960 C CA . GLU B 1 326 ? -32.906 -11.977 -11.289 1 47.56 326 GLU B CA 1
ATOM 6961 C C . GLU B 1 326 ? -33.656 -13.141 -10.641 1 47.56 326 GLU B C 1
ATOM 6963 O O . GLU B 1 326 ? -33.562 -13.344 -9.43 1 47.56 326 GLU B O 1
ATOM 6968 N N . SER B 1 327 ? -34.75 -13.586 -11.203 1 52.66 327 SER B N 1
ATOM 6969 C CA . SER B 1 327 ? -35.312 -14.922 -10.977 1 52.66 327 SER B CA 1
ATOM 6970 C C . SER B 1 327 ? -34.219 -15.992 -11.133 1 52.66 327 SER B C 1
ATOM 6972 O O . SER B 1 327 ? -33.594 -16.094 -12.188 1 52.66 327 SER B O 1
ATOM 6974 N N . ILE B 1 328 ? -33.562 -16.422 -10.188 1 59.47 328 ILE B N 1
ATOM 6975 C CA . ILE B 1 328 ? -32.562 -17.5 -10.156 1 59.47 328 ILE B CA 1
ATOM 6976 C C . ILE B 1 328 ? -33.219 -18.812 -10.586 1 59.47 328 ILE B C 1
ATOM 6978 O O . ILE B 1 328 ? -34.188 -19.25 -9.984 1 59.47 328 ILE B O 1
ATOM 6982 N N . ILE B 1 329 ? -32.906 -19.188 -11.836 1 64.56 329 ILE B N 1
ATOM 6983 C CA . ILE B 1 329 ? -33.375 -20.5 -12.273 1 64.56 329 ILE B CA 1
ATOM 6984 C C . ILE B 1 329 ? -32.656 -21.594 -11.461 1 64.56 329 ILE B C 1
ATOM 6986 O O . ILE B 1 329 ? -31.438 -21.641 -11.422 1 64.56 329 ILE B O 1
ATOM 6990 N N . SER B 1 330 ? -33.406 -22.406 -10.734 1 69.25 330 SER B N 1
ATOM 6991 C CA . SER B 1 330 ? -32.844 -23.375 -9.797 1 69.25 330 SER B CA 1
ATOM 6992 C C . SER B 1 330 ? -32.625 -24.734 -10.453 1 69.25 330 SER B C 1
ATOM 6994 O O . SER B 1 330 ? -31.875 -25.562 -9.953 1 69.25 330 SER B O 1
ATOM 6996 N N . ASP B 1 331 ? -33.281 -24.922 -11.609 1 78.5 331 ASP B N 1
ATOM 6997 C CA . ASP B 1 331 ? -33.125 -26.25 -12.227 1 78.5 331 ASP B CA 1
ATOM 6998 C C . ASP B 1 331 ? -32.719 -26.125 -13.695 1 78.5 331 ASP B C 1
ATOM 7000 O O . ASP B 1 331 ? -33.438 -25.562 -14.508 1 78.5 331 ASP B O 1
ATOM 7004 N N . VAL B 1 332 ? -31.5 -26.375 -13.93 1 87.19 332 VAL B N 1
ATOM 7005 C CA . VAL B 1 332 ? -30.984 -26.297 -15.289 1 87.19 332 VAL B CA 1
ATOM 7006 C C . VAL B 1 332 ? -30.672 -27.703 -15.805 1 87.19 332 VAL B C 1
ATOM 7008 O O . VAL B 1 332 ? -29.984 -28.484 -15.133 1 87.19 332 VAL B O 1
ATOM 7011 N N . THR B 1 333 ? -31.188 -28 -17 1 88.81 333 THR B N 1
ATOM 7012 C CA . THR B 1 333 ? -30.984 -29.344 -17.531 1 88.81 333 THR B CA 1
ATOM 7013 C C . THR B 1 333 ? -30.141 -29.312 -18.781 1 88.81 333 THR B C 1
ATOM 7015 O O . THR B 1 333 ? -29.578 -30.344 -19.188 1 88.81 333 THR B O 1
ATOM 7018 N N . SER B 1 334 ? -30.125 -28.156 -19.328 1 91.25 334 SER B N 1
ATOM 7019 C CA . SER B 1 334 ? -29.344 -28.094 -20.562 1 91.25 334 SER B CA 1
ATOM 7020 C C . SER B 1 334 ? -28.75 -26.688 -20.781 1 91.25 334 SER B C 1
ATOM 7022 O O . SER B 1 334 ? -29.375 -25.688 -20.406 1 91.25 334 SER B O 1
ATOM 7024 N N . VAL B 1 335 ? -27.562 -26.641 -21.312 1 90.75 335 VAL B N 1
ATOM 7025 C CA . VAL B 1 335 ? -26.906 -25.391 -21.719 1 90.75 335 VAL B CA 1
ATOM 7026 C C . VAL B 1 335 ? -26.453 -25.516 -23.172 1 90.75 335 VAL B C 1
ATOM 7028 O O . VAL B 1 335 ? -25.734 -26.438 -23.531 1 90.75 335 VAL B O 1
ATOM 7031 N N . SER B 1 336 ? -26.875 -24.578 -24 1 91.69 336 SER B N 1
ATOM 7032 C CA . SER B 1 336 ? -26.547 -24.594 -25.422 1 91.69 336 SER B CA 1
ATOM 7033 C C . SER B 1 336 ? -25.781 -23.344 -25.828 1 91.69 336 SER B C 1
ATOM 7035 O O . SER B 1 336 ? -26.234 -22.219 -25.562 1 91.69 336 SER B O 1
ATOM 7037 N N . VAL B 1 337 ? -24.641 -23.531 -26.375 1 92.19 337 VAL B N 1
ATOM 7038 C CA . VAL B 1 337 ? -23.812 -22.453 -26.922 1 92.19 337 VAL B CA 1
ATOM 7039 C C . VAL B 1 337 ? -23.984 -22.375 -28.438 1 92.19 337 VAL B C 1
ATOM 7041 O O . VAL B 1 337 ? -23.719 -23.344 -29.141 1 92.19 337 VAL B O 1
ATOM 7044 N N . GLN B 1 338 ? -24.453 -21.25 -28.875 1 92.94 338 GLN B N 1
ATOM 7045 C CA . GLN B 1 338 ? -24.734 -21.094 -30.297 1 92.94 338 GLN B CA 1
ATOM 7046 C C . GLN B 1 338 ? -23.891 -19.984 -30.922 1 92.94 338 GLN B C 1
ATOM 7048 O O . GLN B 1 338 ? -24.219 -18.797 -30.781 1 92.94 338 GLN B O 1
ATOM 7053 N N . ASN B 1 339 ? -22.875 -20.344 -31.719 1 92.88 339 ASN B N 1
ATOM 7054 C CA . ASN B 1 339 ? -22.016 -19.453 -32.5 1 92.88 339 ASN B CA 1
ATOM 7055 C C . ASN B 1 339 ? -21.484 -18.312 -31.625 1 92.88 339 ASN B C 1
ATOM 7057 O O . ASN B 1 339 ? -21.594 -17.141 -32 1 92.88 339 ASN B O 1
ATOM 7061 N N . VAL B 1 340 ? -21.047 -18.734 -30.562 1 91.81 340 VAL B N 1
ATOM 7062 C CA . VAL B 1 340 ? -20.578 -17.75 -29.594 1 91.81 340 VAL B CA 1
ATOM 7063 C C . VAL B 1 340 ? -19.188 -17.266 -29.984 1 91.81 340 VAL B C 1
ATOM 7065 O O . VAL B 1 340 ? -18.328 -18.078 -30.375 1 91.81 340 VAL B O 1
ATOM 7068 N N . GLY B 1 341 ? -19 -15.938 -29.953 1 91.81 341 GLY B N 1
ATOM 7069 C CA . GLY B 1 341 ? -17.719 -15.273 -30.156 1 91.81 341 GLY B CA 1
ATOM 7070 C C . GLY B 1 341 ? -17.391 -14.258 -29.078 1 91.81 341 GLY B C 1
ATOM 7071 O O . GLY B 1 341 ? -18.297 -13.602 -28.547 1 91.81 341 GLY B O 1
ATOM 7072 N N . VAL B 1 342 ? -16.156 -14.281 -28.719 1 89.5 342 VAL B N 1
ATOM 7073 C CA . VAL B 1 342 ? -15.711 -13.312 -27.719 1 89.5 342 VAL B CA 1
ATOM 7074 C C . VAL B 1 342 ? -14.523 -12.531 -28.266 1 89.5 342 VAL B C 1
ATOM 7076 O O . VAL B 1 342 ? -13.578 -13.117 -28.812 1 89.5 342 VAL B O 1
ATOM 7079 N N . ARG B 1 343 ? -14.578 -11.242 -28.172 1 85.44 343 ARG B N 1
ATOM 7080 C CA . ARG B 1 343 ? -13.516 -10.359 -28.641 1 85.44 343 ARG B CA 1
ATOM 7081 C C . ARG B 1 343 ? -12.938 -9.539 -27.484 1 85.44 343 ARG B C 1
ATOM 7083 O O . ARG B 1 343 ? -13.672 -9.055 -26.625 1 85.44 343 ARG B O 1
ATOM 7090 N N . TYR B 1 344 ? -11.633 -9.586 -27.375 1 76.38 344 TYR B N 1
ATOM 7091 C CA . TYR B 1 344 ? -10.898 -8.648 -26.547 1 76.38 344 TYR B CA 1
ATOM 7092 C C . TYR B 1 344 ? -10.258 -7.547 -27.391 1 76.38 344 TYR B C 1
ATOM 7094 O O . TYR B 1 344 ? -9.227 -7.77 -28.031 1 76.38 344 TYR B O 1
ATOM 7102 N N . ASP B 1 345 ? -10.852 -6.414 -27.328 1 70.88 345 ASP B N 1
ATOM 7103 C CA . ASP B 1 345 ? -10.383 -5.32 -28.172 1 70.88 345 ASP B CA 1
ATOM 7104 C C . ASP B 1 345 ? -10.234 -5.777 -29.625 1 70.88 345 ASP B C 1
ATOM 7106 O O . ASP B 1 345 ? -11.219 -6.121 -30.281 1 70.88 345 ASP B O 1
ATOM 7110 N N . ASP B 1 346 ? -8.922 -5.984 -30.031 1 69.38 346 ASP B N 1
ATOM 7111 C CA . ASP B 1 346 ? -8.711 -6.309 -31.438 1 69.38 346 ASP B CA 1
ATOM 7112 C C . ASP B 1 346 ? -8.453 -7.801 -31.625 1 69.38 346 ASP B C 1
ATOM 7114 O O . ASP B 1 346 ? -8.32 -8.273 -32.75 1 69.38 346 ASP B O 1
ATOM 7118 N N . LEU B 1 347 ? -8.484 -8.531 -30.578 1 73.12 347 LEU B N 1
ATOM 7119 C CA . LEU B 1 347 ? -8.195 -9.961 -30.641 1 73.12 347 LEU B CA 1
ATOM 7120 C C . LEU B 1 347 ? -9.469 -10.781 -30.484 1 73.12 347 LEU B C 1
ATOM 7122 O O . LEU B 1 347 ? -10.234 -10.555 -29.547 1 73.12 347 LEU B O 1
ATOM 7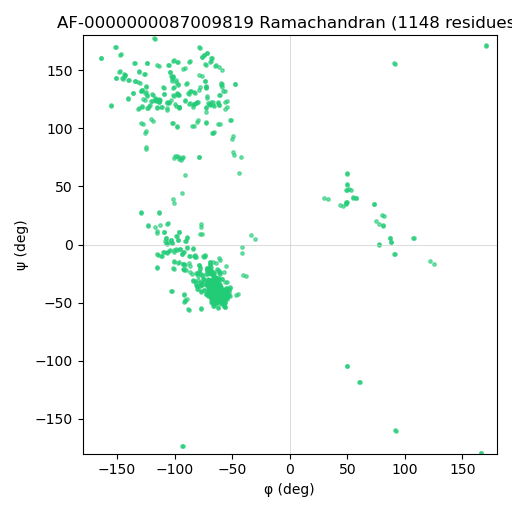126 N N . GLN B 1 348 ? -9.688 -11.57 -31.5 1 84.75 348 GLN B N 1
ATOM 7127 C CA . GLN B 1 348 ? -10.789 -12.516 -31.375 1 84.75 348 GLN B CA 1
ATOM 7128 C C . GLN B 1 348 ? -10.352 -13.789 -30.656 1 84.75 348 GLN B C 1
ATOM 7130 O O . GLN B 1 348 ? -9.789 -14.695 -31.281 1 84.75 348 GLN B O 1
ATOM 7135 N N . ALA B 1 349 ? -10.672 -13.945 -29.406 1 85.06 349 ALA B N 1
ATOM 7136 C CA . ALA B 1 349 ? -10.211 -15.062 -28.594 1 85.06 349 ALA B CA 1
ATOM 7137 C C . ALA B 1 349 ? -11.039 -16.312 -28.859 1 85.06 349 ALA B C 1
ATOM 7139 O O . ALA B 1 349 ? -10.508 -17.438 -28.797 1 85.06 349 ALA B O 1
ATOM 7140 N N . VAL B 1 350 ? -12.336 -16.172 -29.047 1 90.88 350 VAL B N 1
ATOM 7141 C CA . VAL B 1 350 ? -13.258 -17.266 -29.375 1 90.88 350 VAL B CA 1
ATOM 7142 C C . VAL B 1 350 ? -14.078 -16.875 -30.609 1 90.88 350 VAL B C 1
ATOM 7144 O O . VAL B 1 350 ? -14.531 -15.742 -30.734 1 90.88 350 VAL B O 1
ATOM 7147 N N . ARG B 1 351 ? -14.148 -17.828 -31.531 1 92.88 351 ARG B N 1
ATOM 7148 C CA . ARG B 1 351 ? -14.82 -17.547 -32.781 1 92.88 351 ARG B CA 1
ATOM 7149 C C . ARG B 1 351 ? -15.859 -18.625 -33.094 1 92.88 351 ARG B C 1
ATOM 7151 O O . ARG B 1 351 ? -15.508 -19.766 -33.375 1 92.88 351 ARG B O 1
ATOM 7158 N N . ASP B 1 352 ? -17.062 -18.281 -33.188 1 92.56 352 ASP B N 1
ATOM 7159 C CA . ASP B 1 352 ? -18.172 -19.078 -33.688 1 92.56 352 ASP B CA 1
ATOM 7160 C C . ASP B 1 352 ? -18.188 -20.453 -33.031 1 92.56 352 ASP B C 1
ATOM 7162 O O . ASP B 1 352 ? -18.219 -21.484 -33.688 1 92.56 352 ASP B O 1
ATOM 7166 N N . VAL B 1 353 ? -18.156 -20.5 -31.766 1 94 353 VAL B N 1
ATOM 7167 C CA . VAL B 1 353 ? -18.141 -21.734 -31.016 1 94 353 VAL B CA 1
ATOM 7168 C C . VAL B 1 353 ? -19.562 -22.203 -30.75 1 94 353 VAL B C 1
ATOM 7170 O O . VAL B 1 353 ? -20.422 -21.406 -30.344 1 94 353 VAL B O 1
ATOM 7173 N N . ALA B 1 354 ? -19.844 -23.484 -31.047 1 94 354 ALA B N 1
ATOM 7174 C CA . ALA B 1 354 ? -21.156 -24.062 -30.797 1 94 354 ALA B CA 1
ATOM 7175 C C . ALA B 1 354 ? -21.031 -25.453 -30.188 1 94 354 ALA B C 1
ATOM 7177 O O . ALA B 1 354 ? -20.203 -26.266 -30.625 1 94 354 ALA B O 1
ATOM 7178 N N . PHE B 1 355 ? -21.734 -25.703 -29.109 1 93.38 355 PHE B N 1
ATOM 7179 C CA . PHE B 1 355 ? -21.812 -27.031 -28.484 1 93.38 355 PHE B CA 1
ATOM 7180 C C . PHE B 1 355 ? -22.984 -27.094 -27.516 1 93.38 355 PHE B C 1
ATOM 7182 O O . PHE B 1 355 ? -23.562 -26.062 -27.156 1 93.38 355 PHE B O 1
ATOM 7189 N N . ASN B 1 356 ? -23.391 -28.266 -27.203 1 91.94 356 ASN B N 1
ATOM 7190 C CA . ASN B 1 356 ? -24.484 -28.5 -26.266 1 91.94 356 ASN B CA 1
ATOM 7191 C C . ASN B 1 356 ? -24.062 -29.406 -25.125 1 91.94 356 ASN B C 1
ATOM 7193 O O . ASN B 1 356 ? -23.344 -30.391 -25.328 1 91.94 356 ASN B O 1
ATOM 7197 N N . VAL B 1 357 ? -24.484 -29 -23.922 1 92.62 357 VAL B N 1
ATOM 7198 C CA . VAL B 1 357 ? -24.219 -29.797 -22.734 1 92.62 357 VAL B CA 1
ATOM 7199 C C . VAL B 1 357 ? -25.531 -30.125 -22.031 1 92.62 357 VAL B C 1
ATOM 7201 O O . VAL B 1 357 ? -26.359 -29.234 -21.812 1 92.62 357 VAL B O 1
ATOM 7204 N N . GLU B 1 358 ? -25.734 -31.359 -21.75 1 89.56 358 GLU B N 1
ATOM 7205 C CA . GLU B 1 358 ? -26.922 -31.812 -21.031 1 89.56 358 GLU B CA 1
ATOM 7206 C C . GLU B 1 358 ? -26.547 -32.406 -19.672 1 89.56 358 GLU B C 1
ATOM 7208 O O . GLU B 1 358 ? -25.422 -32.844 -19.469 1 89.56 358 GLU B O 1
ATOM 7213 N N . GLN B 1 359 ? -27.609 -32.281 -18.828 1 88.06 359 GLN B N 1
ATOM 7214 C CA . GLN B 1 359 ? -27.422 -32.906 -17.531 1 88.06 359 GLN B CA 1
ATOM 7215 C C . GLN B 1 359 ? -27.156 -34.406 -17.703 1 88.06 359 GLN B C 1
ATOM 7217 O O . GLN B 1 359 ? -27.734 -35.062 -18.562 1 88.06 359 GLN B O 1
ATOM 7222 N N . GLY B 1 360 ? -26.203 -34.969 -16.953 1 77.06 360 GLY B N 1
ATOM 7223 C CA . GLY B 1 360 ? -25.938 -36.406 -17 1 77.06 360 GLY B CA 1
ATOM 7224 C C . GLY B 1 360 ? -24.516 -36.75 -17.391 1 77.06 360 GLY B C 1
ATOM 7225 O O . GLY B 1 360 ? -24.109 -37.906 -17.312 1 77.06 360 GLY B O 1
ATOM 7226 N N . SER B 1 361 ? -23.875 -35.719 -17.891 1 75.75 361 SER B N 1
ATOM 7227 C CA . SER B 1 361 ? -22.5 -36.062 -18.219 1 75.75 361 SER B CA 1
ATOM 7228 C C . SER B 1 361 ? -21.562 -34.875 -17.938 1 75.75 361 SER B C 1
ATOM 7230 O O . SER B 1 361 ? -21.953 -33.719 -18.078 1 75.75 361 SER B O 1
ATOM 7232 N N . LEU B 1 362 ? -20.406 -35.188 -17.5 1 89.56 362 LEU B N 1
ATOM 7233 C CA . LEU B 1 362 ? -19.297 -34.25 -17.328 1 89.56 362 LEU B CA 1
ATOM 7234 C C . LEU B 1 362 ? -18.766 -33.781 -18.672 1 89.56 362 LEU B C 1
ATOM 7236 O O . LEU B 1 362 ? -18.469 -34.594 -19.547 1 89.56 362 LEU B O 1
ATOM 7240 N N . CYS B 1 363 ? -18.812 -32.469 -18.891 1 93.19 363 CYS B N 1
ATOM 7241 C CA . CYS B 1 363 ? -18.281 -31.875 -20.109 1 93.19 363 CYS B CA 1
ATOM 7242 C C . CYS B 1 363 ? -16.922 -31.25 -19.875 1 93.19 363 CYS B C 1
ATOM 7244 O O . CYS B 1 363 ? -16.734 -30.469 -18.953 1 93.19 363 CYS B O 1
ATOM 7246 N N . ALA B 1 364 ? -15.945 -31.609 -20.719 1 93.38 364 ALA B N 1
ATOM 7247 C CA . ALA B 1 364 ? -14.586 -31.094 -20.562 1 93.38 364 ALA B CA 1
ATOM 7248 C C . ALA B 1 364 ? -14.18 -30.266 -21.781 1 93.38 364 ALA B C 1
ATOM 7250 O O . ALA B 1 364 ? -14.367 -30.688 -22.922 1 93.38 364 ALA B O 1
ATOM 7251 N N . LEU B 1 365 ? -13.812 -29.094 -21.516 1 92.62 365 LEU B N 1
ATOM 7252 C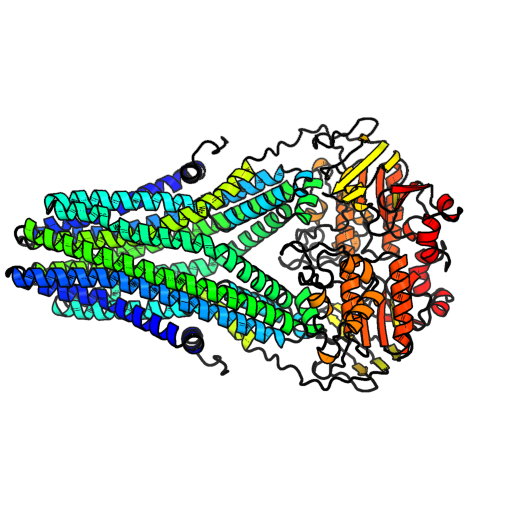 CA . LEU B 1 365 ? -13.156 -28.266 -22.531 1 92.62 365 LEU B CA 1
ATOM 7253 C C . LEU B 1 365 ? -11.648 -28.484 -22.531 1 92.62 365 LEU B C 1
ATOM 7255 O O . LEU B 1 365 ? -10.992 -28.281 -21.516 1 92.62 365 LEU B O 1
ATOM 7259 N N . VAL B 1 366 ? -11.156 -28.906 -23.672 1 89.25 366 VAL B N 1
ATOM 7260 C CA . VAL B 1 366 ? -9.734 -29.25 -23.734 1 89.25 366 VAL B CA 1
ATOM 7261 C C . VAL B 1 366 ? -9.062 -28.484 -24.859 1 89.25 366 VAL B C 1
ATOM 7263 O O . VAL B 1 366 ? -9.703 -28.156 -25.859 1 89.25 366 VAL B O 1
ATOM 7266 N N . GLY B 1 367 ? -7.859 -28.156 -24.656 1 82.62 367 GLY B N 1
ATOM 7267 C CA . GLY B 1 367 ? -7.074 -27.438 -25.656 1 82.62 367 GLY B CA 1
ATOM 7268 C C . GLY B 1 367 ? -5.746 -26.938 -25.125 1 82.62 367 GLY B C 1
ATOM 7269 O O . GLY B 1 367 ? -5.492 -27 -23.922 1 82.62 367 GLY B O 1
ATOM 7270 N N . GLU B 1 368 ? -4.984 -26.484 -26.016 1 76.75 368 GLU B N 1
ATOM 7271 C CA . GLU B 1 368 ? -3.695 -25.922 -25.625 1 76.75 368 GLU B CA 1
ATOM 7272 C C . GLU B 1 368 ? -3.873 -24.578 -24.922 1 76.75 368 GLU B C 1
ATOM 7274 O O . GLU B 1 368 ? -4.98 -24.047 -24.859 1 76.75 368 GLU B O 1
ATOM 7279 N N . ASN B 1 369 ? -2.793 -24.172 -24.266 1 73.56 369 ASN B N 1
ATOM 7280 C CA . ASN B 1 369 ? -2.84 -22.844 -23.656 1 73.56 369 ASN B CA 1
ATOM 7281 C C . ASN B 1 369 ? -3.156 -21.766 -24.688 1 73.56 369 ASN B C 1
ATOM 7283 O O . ASN B 1 369 ? -2.615 -21.781 -25.797 1 73.56 369 ASN B O 1
ATOM 7287 N N . GLY B 1 370 ? -4.059 -20.938 -24.375 1 75.44 370 GLY B N 1
ATOM 7288 C CA . GLY B 1 370 ? -4.434 -19.859 -25.281 1 75.44 370 GLY B CA 1
ATOM 7289 C C . GLY B 1 370 ? -5.496 -20.266 -26.281 1 75.44 370 GLY B C 1
ATOM 7290 O O . GLY B 1 370 ? -5.852 -19.484 -27.172 1 75.44 370 GLY B O 1
ATOM 7291 N N . SER B 1 371 ? -6 -21.453 -26.141 1 82.88 371 SER B N 1
ATOM 7292 C CA . SER B 1 371 ? -6.969 -21.938 -27.109 1 82.88 371 SER B CA 1
ATOM 7293 C C . SER B 1 371 ? -8.336 -21.297 -26.891 1 82.88 371 SER B C 1
ATOM 7295 O O . SER B 1 371 ? -9.219 -21.406 -27.75 1 82.88 371 SER B O 1
ATOM 7297 N N . GLY B 1 372 ? -8.547 -20.562 -25.766 1 86.81 372 GLY B N 1
ATOM 7298 C CA . GLY B 1 372 ? -9.805 -19.875 -25.516 1 86.81 372 GLY B CA 1
ATOM 7299 C C . GLY B 1 372 ? -10.641 -20.531 -24.438 1 86.81 372 GLY B C 1
ATOM 7300 O O . GLY B 1 372 ? -11.773 -20.125 -24.188 1 86.81 372 GLY B O 1
ATOM 7301 N N . LYS B 1 373 ? -10.172 -21.562 -23.734 1 88.94 373 LYS B N 1
ATOM 7302 C CA . LYS B 1 373 ? -10.914 -22.297 -22.719 1 88.94 373 LYS B CA 1
ATOM 7303 C C . LYS B 1 373 ? -11.43 -21.359 -21.625 1 88.94 373 LYS B C 1
ATOM 7305 O O . LYS B 1 373 ? -12.625 -21.344 -21.344 1 88.94 373 LYS B O 1
ATOM 7310 N N . THR B 1 374 ? -10.484 -20.594 -21.062 1 87.19 374 THR B N 1
ATOM 7311 C CA . THR B 1 374 ? -10.828 -19.688 -19.984 1 87.19 374 THR B CA 1
ATOM 7312 C C . THR B 1 374 ? -11.82 -18.625 -20.453 1 87.19 374 THR B C 1
ATOM 7314 O O . THR B 1 374 ? -12.773 -18.297 -19.734 1 87.19 374 THR B O 1
ATOM 7317 N N . THR B 1 375 ? -11.602 -18.094 -21.656 1 87.75 375 THR B N 1
ATOM 7318 C CA . THR B 1 375 ? -12.492 -17.094 -22.234 1 87.75 375 THR B CA 1
ATOM 7319 C C . THR B 1 375 ? -13.898 -17.656 -22.406 1 87.75 375 THR B C 1
ATOM 7321 O O . THR B 1 375 ? -14.891 -16.969 -22.141 1 87.75 375 THR B O 1
ATOM 7324 N N . MET B 1 376 ? -13.977 -18.859 -22.844 1 90.56 376 MET B N 1
ATOM 7325 C CA . MET B 1 376 ? -15.273 -19.5 -23.047 1 90.56 376 MET B CA 1
ATOM 7326 C C . MET B 1 376 ? -16 -19.688 -21.719 1 90.56 376 MET B C 1
ATOM 7328 O O . MET B 1 376 ? -17.203 -19.438 -21.625 1 90.56 376 MET B O 1
ATOM 7332 N N . ILE B 1 377 ? -15.305 -20.141 -20.719 1 90.19 377 ILE B N 1
ATOM 7333 C CA . ILE B 1 377 ? -15.891 -20.344 -19.406 1 90.19 377 ILE B CA 1
ATOM 7334 C C . ILE B 1 377 ? -16.391 -19.016 -18.844 1 90.19 377 ILE B C 1
ATOM 7336 O O . ILE B 1 377 ? -17.484 -18.938 -18.281 1 90.19 377 ILE B O 1
ATOM 7340 N N . LYS B 1 378 ? -15.656 -17.984 -19.016 1 87.5 378 LYS B N 1
ATOM 7341 C CA . LYS B 1 378 ? -16.062 -16.656 -18.578 1 87.5 378 LYS B CA 1
ATOM 7342 C C . LYS B 1 378 ? -17.312 -16.188 -19.312 1 87.5 378 LYS B C 1
ATOM 7344 O O . LYS B 1 378 ? -18.188 -15.539 -18.734 1 87.5 378 LYS B O 1
ATOM 7349 N N . ALA B 1 379 ? -17.344 -16.453 -20.594 1 87.69 379 ALA B N 1
ATOM 7350 C CA . ALA B 1 379 ? -18.516 -16.109 -21.375 1 87.69 379 ALA B CA 1
ATOM 7351 C C . ALA B 1 379 ? -19.766 -16.828 -20.859 1 87.69 379 ALA B C 1
ATOM 7353 O O . ALA B 1 379 ? -20.844 -16.234 -20.781 1 87.69 379 ALA B O 1
ATOM 7354 N N . LEU B 1 380 ? -19.562 -18.031 -20.5 1 88 380 LEU B N 1
ATOM 7355 C CA . LEU B 1 380 ? -20.672 -18.828 -19.984 1 88 380 LEU B CA 1
ATOM 7356 C C . LEU B 1 380 ? -21.156 -18.281 -18.656 1 88 380 LEU B C 1
ATOM 7358 O O . LEU B 1 380 ? -22.344 -18.422 -18.312 1 88 380 LEU B O 1
ATOM 7362 N N . GLN B 1 381 ? -20.25 -17.625 -17.969 1 86.81 381 GLN B N 1
ATOM 7363 C CA . GLN B 1 381 ? -20.578 -17.062 -16.656 1 86.81 381 GLN B CA 1
ATOM 7364 C C . GLN B 1 381 ? -21.172 -15.656 -16.812 1 86.81 381 GLN B C 1
ATOM 7366 O O . GLN B 1 381 ? -21.578 -15.047 -15.82 1 86.81 381 GLN B O 1
ATOM 7371 N N . GLY B 1 382 ? -21.125 -15.102 -17.938 1 81.19 382 GLY B N 1
ATOM 7372 C CA . GLY B 1 382 ? -21.641 -13.773 -18.188 1 81.19 382 GLY B CA 1
ATOM 7373 C C . GLY B 1 382 ? -20.688 -12.664 -17.75 1 81.19 382 GLY B C 1
ATOM 7374 O O . GLY B 1 382 ? -21.125 -11.547 -17.484 1 81.19 382 GLY B O 1
ATOM 7375 N N . VAL B 1 383 ? -19.5 -12.898 -17.703 1 82.25 383 VAL B N 1
ATOM 7376 C CA . VAL B 1 383 ? -18.516 -11.953 -17.188 1 82.25 383 VAL B CA 1
ATOM 7377 C C . VAL B 1 383 ? -17.844 -11.219 -18.359 1 82.25 383 VAL B C 1
ATOM 7379 O O . VAL B 1 383 ? -17.141 -10.227 -18.156 1 82.25 383 VAL B O 1
ATOM 7382 N N . GLN B 1 384 ? -18.203 -11.625 -19.562 1 81.06 384 GLN B N 1
ATOM 7383 C CA . GLN B 1 384 ? -17.547 -11.016 -20.719 1 81.06 384 GLN B CA 1
ATOM 7384 C C . GLN B 1 384 ? -18.453 -9.969 -21.375 1 81.06 384 GLN B C 1
ATOM 7386 O O . GLN B 1 384 ? -19.672 -10.156 -21.438 1 81.06 384 GLN B O 1
ATOM 7391 N N . ASN B 1 385 ? -17.938 -8.867 -21.859 1 74.56 385 ASN B N 1
ATOM 7392 C CA . ASN B 1 385 ? -18.719 -7.77 -22.422 1 74.56 385 ASN B CA 1
ATOM 7393 C C . ASN B 1 385 ? -18.922 -7.945 -23.922 1 74.56 385 ASN B C 1
ATOM 7395 O O . ASN B 1 385 ? -20.031 -7.711 -24.422 1 74.56 385 ASN B O 1
ATOM 7399 N N . ASP B 1 386 ? -17.953 -8.234 -24.672 1 79.88 386 ASP B N 1
ATOM 7400 C CA . ASP B 1 386 ? -18.031 -8.297 -26.141 1 79.88 386 ASP B CA 1
ATOM 7401 C C . ASP B 1 386 ? -18.25 -9.727 -26.609 1 79.88 386 ASP B C 1
ATOM 7403 O O . ASP B 1 386 ? -17.328 -10.352 -27.172 1 79.88 386 ASP B O 1
ATOM 7407 N N . VAL B 1 387 ? -19.531 -10.164 -26.422 1 85.94 387 VAL B N 1
ATOM 7408 C CA . VAL B 1 387 ? -19.875 -11.531 -26.781 1 85.94 387 VAL B CA 1
ATOM 7409 C C . VAL B 1 387 ? -20.906 -11.523 -27.922 1 85.94 387 VAL B C 1
ATOM 7411 O O . VAL B 1 387 ? -21.844 -10.727 -27.906 1 85.94 387 VAL B O 1
ATOM 7414 N N . SER B 1 388 ? -20.594 -12.18 -28.969 1 88.62 388 SER B N 1
ATOM 7415 C CA . SER B 1 388 ? -21.562 -12.414 -30.047 1 88.62 388 SER B CA 1
ATOM 7416 C C . SER B 1 388 ? -22.156 -13.812 -29.969 1 88.62 388 SER B C 1
ATOM 7418 O O . SER B 1 388 ? -21.641 -14.672 -29.25 1 88.62 388 SER B O 1
ATOM 7420 N N . GLY B 1 389 ? -23.281 -14.023 -30.562 1 90.31 389 GLY B N 1
ATOM 7421 C CA . GLY B 1 389 ? -23.969 -15.305 -30.5 1 90.31 389 GLY B CA 1
ATOM 7422 C C . GLY B 1 389 ? -24.953 -15.383 -29.359 1 90.31 389 GLY B C 1
ATOM 7423 O O . GLY B 1 389 ? -25.516 -14.367 -28.938 1 90.31 389 GLY B O 1
ATOM 7424 N N . SER B 1 390 ? -25.281 -16.641 -28.984 1 88.06 390 SER B N 1
ATOM 7425 C CA . SER B 1 390 ? -26.281 -16.797 -27.922 1 88.06 390 SER B CA 1
ATOM 7426 C C . SER B 1 390 ? -25.969 -18.016 -27.047 1 88.06 390 SER B C 1
ATOM 7428 O O . SER B 1 390 ? -25.453 -19.016 -27.547 1 88.06 390 SER B O 1
ATOM 7430 N N . ILE B 1 391 ? -26.219 -17.859 -25.828 1 87 391 ILE B N 1
ATOM 7431 C CA . ILE B 1 391 ? -26.156 -18.953 -24.859 1 87 391 ILE B CA 1
ATOM 7432 C C . ILE B 1 391 ? -27.562 -19.234 -24.328 1 87 391 ILE B C 1
ATOM 7434 O O . ILE B 1 391 ? -28.234 -18.328 -23.828 1 87 391 ILE B O 1
ATOM 7438 N N . LEU B 1 392 ? -27.984 -20.438 -24.5 1 86.81 392 LEU B N 1
ATOM 7439 C CA . LEU B 1 392 ? -29.312 -20.844 -24.062 1 86.81 392 LEU B CA 1
ATOM 7440 C C . LEU B 1 392 ? -29.234 -21.766 -22.859 1 86.81 392 LEU B C 1
ATOM 7442 O O . LEU B 1 392 ? -28.422 -22.703 -22.844 1 86.81 392 LEU B O 1
ATOM 7446 N N . VAL B 1 393 ? -30.062 -21.516 -21.859 1 85.06 393 VAL B N 1
ATOM 7447 C CA . VAL B 1 393 ? -30.234 -22.391 -20.719 1 85.06 393 VAL B CA 1
ATOM 7448 C C . VAL B 1 393 ? -31.672 -22.938 -20.703 1 85.06 393 VAL B C 1
ATOM 7450 O O . VAL B 1 393 ? -32.625 -22.188 -20.594 1 85.06 393 VAL B O 1
ATOM 7453 N N . ASP B 1 394 ? -31.734 -24.188 -20.812 1 86.62 394 ASP B N 1
ATOM 7454 C CA . ASP B 1 394 ? -33.031 -24.859 -20.969 1 86.62 394 ASP B CA 1
ATOM 7455 C C . ASP B 1 394 ? -33.875 -24.203 -22.062 1 86.62 394 ASP B C 1
ATOM 7457 O O . ASP B 1 394 ? -35.062 -23.922 -21.859 1 86.62 394 ASP B O 1
ATOM 7461 N N . GLY B 1 395 ? -33.156 -23.75 -23.078 1 81.5 395 GLY B N 1
ATOM 7462 C CA . GLY B 1 395 ? -33.812 -23.203 -24.25 1 81.5 395 GLY B CA 1
ATOM 7463 C C . GLY B 1 395 ? -34.031 -21.719 -24.172 1 81.5 395 GLY B C 1
ATOM 7464 O O . GLY B 1 395 ? -34.469 -21.094 -25.141 1 81.5 395 GLY B O 1
ATOM 7465 N N . LYS B 1 396 ? -33.781 -21.172 -23.062 1 79.56 396 LYS B N 1
ATOM 7466 C CA . LYS B 1 396 ? -34 -19.734 -22.891 1 79.56 396 LYS B CA 1
ATOM 7467 C C . LYS B 1 396 ? -32.688 -18.969 -23.078 1 79.56 396 LYS B C 1
ATOM 7469 O O . LYS B 1 396 ? -31.656 -19.312 -22.469 1 79.56 396 LYS B O 1
ATOM 7474 N N . ALA B 1 397 ? -32.719 -17.938 -23.938 1 76.06 397 ALA B N 1
ATOM 7475 C CA . ALA B 1 397 ? -31.531 -17.156 -24.234 1 76.06 397 ALA B CA 1
ATOM 7476 C C . ALA B 1 397 ? -31.141 -16.266 -23.062 1 76.06 397 ALA B C 1
ATOM 7478 O O . ALA B 1 397 ? -32 -15.648 -22.422 1 76.06 397 ALA B O 1
ATOM 7479 N N . LEU B 1 398 ? -29.875 -16.438 -22.688 1 69.31 398 LEU B N 1
ATOM 7480 C CA . LEU B 1 398 ? -29.359 -15.57 -21.641 1 69.31 398 LEU B CA 1
ATOM 7481 C C . LEU B 1 398 ? -28.984 -14.195 -22.188 1 69.31 398 LEU B C 1
ATOM 7483 O O . LEU B 1 398 ? -28.406 -14.094 -23.266 1 69.31 398 LEU B O 1
ATOM 7487 N N . ASN B 1 399 ? -29.797 -13.211 -21.859 1 58.38 399 ASN B N 1
ATOM 7488 C CA . ASN B 1 399 ? -29.375 -11.875 -22.266 1 58.38 399 ASN B CA 1
ATOM 7489 C C . ASN B 1 399 ? -28.109 -11.43 -21.516 1 58.38 399 ASN B C 1
ATOM 7491 O O . ASN B 1 399 ? -28.172 -11.102 -20.328 1 58.38 399 ASN B O 1
ATOM 7495 N N . LEU B 1 400 ? -27.016 -11.68 -22.266 1 52.59 400 LEU B N 1
ATOM 7496 C CA . LEU B 1 400 ? -25.703 -11.43 -21.672 1 52.59 400 LEU B CA 1
ATOM 7497 C C . LEU B 1 400 ? -25.594 -9.992 -21.156 1 52.59 400 LEU B C 1
ATOM 7499 O O . LEU B 1 400 ? -24.797 -9.703 -20.281 1 52.59 400 LEU B O 1
ATOM 7503 N N . ALA B 1 401 ? -26.359 -9.141 -21.969 1 50.16 401 ALA B N 1
ATOM 7504 C CA . ALA B 1 401 ? -26.312 -7.738 -21.562 1 50.16 401 ALA B CA 1
ATOM 7505 C C . ALA B 1 401 ? -27.062 -7.52 -20.25 1 50.16 401 ALA B C 1
ATOM 7507 O O . ALA B 1 401 ? -26.828 -6.539 -19.547 1 50.16 401 ALA B O 1
ATOM 7508 N N . ASP B 1 402 ? -28.031 -8.383 -20.188 1 49.59 402 ASP B N 1
ATOM 7509 C CA . ASP B 1 402 ? -28.812 -8.25 -18.953 1 49.59 402 ASP B CA 1
ATOM 7510 C C . ASP B 1 402 ? -28.344 -9.234 -17.891 1 49.59 402 ASP B C 1
ATOM 7512 O O . ASP B 1 402 ? -28.672 -10.422 -17.953 1 49.59 402 ASP B O 1
ATOM 7516 N N . SER B 1 403 ? -27.266 -8.969 -17.344 1 48.22 403 SER B N 1
ATOM 7517 C CA . SER B 1 403 ? -26.531 -9.742 -16.344 1 48.22 403 SER B CA 1
ATOM 7518 C C . SER B 1 403 ? -27.469 -10.336 -15.305 1 48.22 403 SER B C 1
ATOM 7520 O O . SER B 1 403 ? -27.047 -11.125 -14.461 1 48.22 403 SER B O 1
ATOM 7522 N N . ARG B 1 404 ? -28.938 -9.953 -15.32 1 45.66 404 ARG B N 1
ATOM 7523 C CA . ARG B 1 404 ? -29.906 -10.227 -14.266 1 45.66 404 ARG B CA 1
ATOM 7524 C C . ARG B 1 404 ? -30.406 -11.656 -14.344 1 45.66 404 ARG B C 1
ATOM 7526 O O . ARG B 1 404 ? -31.016 -12.164 -13.398 1 45.66 404 ARG B O 1
ATOM 7533 N N . GLN B 1 405 ? -30.438 -12.102 -15.391 1 47.69 405 GLN B N 1
ATOM 7534 C CA . GLN B 1 405 ? -31.125 -13.367 -15.609 1 47.69 405 GLN B CA 1
ATOM 7535 C C . GLN B 1 405 ? -30.141 -14.539 -15.516 1 47.69 405 GLN B C 1
ATOM 7537 O O . GLN B 1 405 ? -30.297 -15.547 -16.219 1 47.69 405 GLN B O 1
ATOM 7542 N N . TRP B 1 406 ? -29.328 -14.453 -14.508 1 57.03 406 TRP B N 1
ATOM 7543 C CA . TRP B 1 406 ? -28.344 -15.539 -14.562 1 57.03 406 TRP B CA 1
ATOM 7544 C C . TRP B 1 406 ? -28.766 -16.688 -13.656 1 57.03 406 TRP B C 1
ATOM 7546 O O . TRP B 1 406 ? -29.469 -16.484 -12.664 1 57.03 406 TRP B O 1
ATOM 7556 N N . PHE B 1 407 ? -28.766 -17.906 -14.156 1 61.38 407 PHE B N 1
ATOM 7557 C CA . PHE B 1 407 ? -28.922 -19.125 -13.352 1 61.38 407 PHE B CA 1
ATOM 7558 C C . PHE B 1 407 ? -27.828 -19.219 -12.297 1 61.38 407 PHE B C 1
ATOM 7560 O O . PHE B 1 407 ? -26.781 -18.562 -12.414 1 61.38 407 PHE B O 1
ATOM 7567 N N . ALA B 1 408 ? -28.219 -19.844 -11.242 1 77.44 408 ALA B N 1
ATOM 7568 C CA . ALA B 1 408 ? -27.25 -20.062 -10.164 1 77.44 408 ALA B CA 1
ATOM 7569 C C . ALA B 1 408 ? -26.141 -21.016 -10.617 1 77.44 408 ALA B C 1
ATOM 7571 O O . ALA B 1 408 ? -26.406 -22 -11.305 1 77.44 408 ALA B O 1
ATOM 7572 N N . PHE B 1 409 ? -25.016 -20.625 -10.555 1 87.25 409 PHE B N 1
ATOM 7573 C CA . PHE B 1 409 ? -23.891 -21.516 -10.859 1 87.25 409 PHE B CA 1
ATOM 7574 C C . PHE B 1 409 ? -22.797 -21.375 -9.812 1 87.25 409 PHE B C 1
ATOM 7576 O O . PHE B 1 409 ? -22.766 -20.406 -9.055 1 87.25 409 PHE B O 1
ATOM 7583 N N . ALA B 1 410 ? -22.031 -22.406 -9.711 1 91.12 410 ALA B N 1
ATOM 7584 C CA . ALA B 1 410 ? -20.797 -22.391 -8.938 1 91.12 410 ALA B CA 1
ATOM 7585 C C . ALA B 1 410 ? -19.578 -22.297 -9.852 1 91.12 410 ALA B C 1
ATOM 7587 O O . ALA B 1 410 ? -19.625 -22.703 -11.016 1 91.12 410 ALA B O 1
ATOM 7588 N N . SER B 1 411 ? -18.594 -21.672 -9.328 1 92.25 411 SER B N 1
ATOM 7589 C CA . SER B 1 411 ? -17.438 -21.484 -10.211 1 92.25 411 SER B CA 1
ATOM 7590 C C . SER B 1 411 ? -16.141 -21.672 -9.445 1 92.25 411 SER B C 1
ATOM 7592 O O . SER B 1 411 ? -16.047 -21.328 -8.266 1 92.25 411 SER B O 1
ATOM 7594 N N . VAL B 1 412 ? -15.203 -22.281 -10.094 1 92.69 412 VAL B N 1
ATOM 7595 C CA . VAL B 1 412 ? -13.812 -22.344 -9.664 1 92.69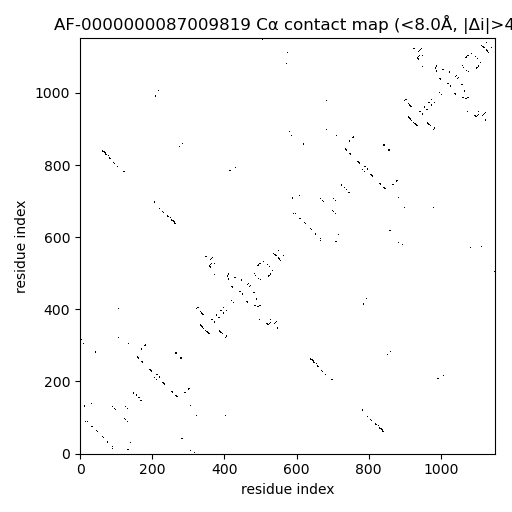 412 VAL B CA 1
ATOM 7596 C C . VAL B 1 412 ? -12.914 -21.75 -10.75 1 92.69 412 VAL B C 1
ATOM 7598 O O . VAL B 1 412 ? -12.898 -22.219 -11.891 1 92.69 412 VAL B O 1
ATOM 7601 N N . HIS B 1 413 ? -12.234 -20.703 -10.352 1 88.5 413 HIS B N 1
ATOM 7602 C CA . HIS B 1 413 ? -11.375 -20.016 -11.305 1 88.5 413 HIS B CA 1
ATOM 7603 C C . HIS B 1 413 ? -9.961 -20.578 -11.281 1 88.5 413 HIS B C 1
ATOM 7605 O O . HIS B 1 413 ? -9.523 -21.125 -10.266 1 88.5 413 HIS B O 1
ATOM 7611 N N . GLN B 1 414 ? -9.352 -20.453 -12.438 1 78.62 414 GLN B N 1
ATOM 7612 C CA . GLN B 1 414 ? -7.957 -20.859 -12.508 1 78.62 414 GLN B CA 1
ATOM 7613 C C . GLN B 1 414 ? -7.102 -20.062 -11.523 1 78.62 414 GLN B C 1
ATOM 7615 O O . GLN B 1 414 ? -6.289 -20.641 -10.797 1 78.62 414 GLN B O 1
ATOM 7620 N N . ASP B 1 415 ? -7.32 -18.75 -11.609 1 78.06 415 ASP B N 1
ATOM 7621 C CA . ASP B 1 415 ? -6.629 -17.859 -10.688 1 78.06 415 ASP B CA 1
ATOM 7622 C C . ASP B 1 415 ? -7.543 -17.438 -9.539 1 78.06 415 ASP B C 1
ATOM 7624 O O . ASP B 1 415 ? -7.938 -16.281 -9.438 1 78.06 415 ASP B O 1
ATOM 7628 N N . TYR B 1 416 ? -7.75 -18.391 -8.641 1 83.06 416 TYR B N 1
ATOM 7629 C CA . TYR B 1 416 ? -8.648 -18.156 -7.512 1 83.06 416 TYR B CA 1
ATOM 7630 C C . TYR B 1 416 ? -7.977 -17.281 -6.457 1 83.06 416 TYR B C 1
ATOM 7632 O O . TYR B 1 416 ? -6.762 -17.359 -6.262 1 83.06 416 TYR B O 1
ATOM 7640 N N . GLY B 1 417 ? -8.844 -16.469 -5.867 1 86.38 417 GLY B N 1
ATOM 7641 C CA . GLY B 1 417 ? -8.336 -15.617 -4.805 1 86.38 417 GLY B CA 1
ATOM 7642 C C . GLY B 1 417 ? -8.023 -16.375 -3.529 1 86.38 417 GLY B C 1
ATOM 7643 O O . GLY B 1 417 ? -8.758 -17.281 -3.146 1 86.38 417 GLY B O 1
ATOM 7644 N N . ARG B 1 418 ? -6.879 -16.078 -2.955 1 86.12 418 ARG B N 1
ATOM 7645 C CA . ARG B 1 418 ? -6.504 -16.609 -1.648 1 86.12 418 ARG B CA 1
ATOM 7646 C C . ARG B 1 418 ? -6.91 -15.656 -0.532 1 86.12 418 ARG B C 1
ATOM 7648 O O . ARG B 1 418 ? -6.062 -14.961 0.04 1 86.12 418 ARG B O 1
ATOM 7655 N N . TYR B 1 419 ? -8.188 -15.648 -0.249 1 91.12 419 TYR B N 1
ATOM 7656 C CA . TYR B 1 419 ? -8.734 -14.734 0.747 1 91.12 419 TYR B CA 1
ATOM 7657 C C . TYR B 1 419 ? -8.352 -15.172 2.156 1 91.12 419 TYR B C 1
ATOM 7659 O O . TYR B 1 419 ? -8.711 -16.266 2.586 1 91.12 419 TYR B O 1
ATOM 7667 N N . GLU B 1 420 ? -7.621 -14.352 2.857 1 89.5 420 GLU B N 1
ATOM 7668 C CA . GLU B 1 420 ? -7.164 -14.695 4.203 1 89.5 420 GLU B CA 1
ATOM 7669 C C . GLU B 1 420 ? -8.273 -14.5 5.227 1 89.5 420 GLU B C 1
ATOM 7671 O O . GLU B 1 420 ? -8.258 -13.539 6 1 89.5 420 GLU B O 1
ATOM 7676 N N . LEU B 1 421 ? -9.172 -15.352 5.246 1 93.5 421 LEU B N 1
ATOM 7677 C CA . LEU B 1 421 ? -10.312 -15.484 6.148 1 93.5 421 LEU B CA 1
ATOM 7678 C C . LEU B 1 421 ? -10.227 -16.797 6.938 1 93.5 421 LEU B C 1
ATOM 7680 O O . LEU B 1 421 ? -9.289 -17.562 6.762 1 93.5 421 LEU B O 1
ATOM 7684 N N . SER B 1 422 ? -11.141 -16.984 7.809 1 94.5 422 SER B N 1
ATOM 7685 C CA . SER B 1 422 ? -11.258 -18.328 8.391 1 94.5 422 SER B CA 1
ATOM 7686 C C . SER B 1 422 ? -11.641 -19.359 7.336 1 94.5 422 SER B C 1
ATOM 7688 O O . SER B 1 422 ? -12.219 -19 6.301 1 94.5 422 SER B O 1
ATOM 7690 N N . VAL B 1 423 ? -11.289 -20.594 7.559 1 96 423 VAL B N 1
ATOM 7691 C CA . VAL B 1 423 ? -11.664 -21.656 6.629 1 96 423 VAL B CA 1
ATOM 7692 C C . VAL B 1 423 ? -13.172 -21.641 6.387 1 96 423 VAL B C 1
ATOM 7694 O O . VAL B 1 423 ? -13.625 -21.719 5.242 1 96 423 VAL B O 1
ATOM 7697 N N . ARG B 1 424 ? -13.938 -21.484 7.422 1 96.06 424 ARG B N 1
ATOM 7698 C CA . ARG B 1 424 ? -15.391 -21.422 7.34 1 96.06 424 ARG B CA 1
ATOM 7699 C C . ARG B 1 424 ? -15.852 -20.281 6.453 1 96.06 424 ARG B C 1
ATOM 7701 O O . ARG B 1 424 ? -16.672 -20.469 5.555 1 96.06 424 ARG B O 1
ATOM 7708 N N . ASP B 1 425 ? -15.328 -19.094 6.719 1 94.75 425 ASP B N 1
ATOM 7709 C CA . ASP B 1 425 ? -15.711 -17.906 5.949 1 94.75 425 ASP B CA 1
ATOM 7710 C C . ASP B 1 425 ? -15.289 -18.047 4.484 1 94.75 425 ASP B C 1
ATOM 7712 O O . ASP B 1 425 ? -15.984 -17.562 3.588 1 94.75 425 ASP B O 1
ATOM 7716 N N . PHE B 1 426 ? -14.188 -18.688 4.262 1 95.88 426 PHE B N 1
ATOM 7717 C CA . PHE B 1 426 ? -13.695 -18.891 2.902 1 95.88 426 PHE B CA 1
ATOM 7718 C C . PHE B 1 426 ? -14.633 -19.781 2.111 1 95.88 426 PHE B C 1
ATOM 7720 O O . PHE B 1 426 ? -15.023 -19.453 0.989 1 95.88 426 PHE B O 1
ATOM 7727 N N . VAL B 1 427 ? -15.016 -20.859 2.707 1 96.56 427 VAL B N 1
ATOM 7728 C CA . VAL B 1 427 ? -15.781 -21.875 1.977 1 96.56 427 VAL B CA 1
ATOM 7729 C C . VAL B 1 427 ? -17.234 -21.422 1.861 1 96.56 427 VAL B C 1
ATOM 7731 O O . VAL B 1 427 ? -17.969 -21.906 0.993 1 96.56 427 VAL B O 1
ATOM 7734 N N . THR B 1 428 ? -17.672 -20.531 2.705 1 95.56 428 THR B N 1
ATOM 7735 C CA . THR B 1 428 ? -19.047 -20.078 2.658 1 95.56 428 THR B CA 1
ATOM 7736 C C . THR B 1 428 ? -19.172 -18.766 1.87 1 95.56 428 THR B C 1
ATOM 7738 O O . THR B 1 428 ? -20.266 -18.203 1.764 1 95.56 428 THR B O 1
ATOM 7741 N N . LEU B 1 429 ? -18.094 -18.328 1.333 1 93.5 429 LEU B N 1
ATOM 7742 C CA . LEU B 1 429 ? -18.094 -17.078 0.566 1 93.5 429 LEU B CA 1
ATOM 7743 C C . LEU B 1 429 ? -19.031 -17.188 -0.638 1 93.5 429 LEU B C 1
ATOM 7745 O O . LEU B 1 429 ? -18.844 -18.047 -1.497 1 93.5 429 LEU B O 1
ATOM 7749 N N . GLY B 1 430 ? -20.047 -16.312 -0.705 1 90.88 430 GLY B N 1
ATOM 7750 C CA . GLY B 1 430 ? -20.953 -16.266 -1.839 1 90.88 430 GLY B CA 1
ATOM 7751 C C . GLY B 1 430 ? -21.984 -17.359 -1.815 1 90.88 430 GLY B C 1
ATOM 7752 O O . GLY B 1 430 ? -22.797 -17.484 -2.746 1 90.88 430 GLY B O 1
ATOM 7753 N N . VAL B 1 431 ? -21.938 -18.203 -0.811 1 92.38 431 VAL B N 1
ATOM 7754 C CA . VAL B 1 431 ? -22.875 -19.312 -0.701 1 92.38 431 VAL B CA 1
ATOM 7755 C C . VAL B 1 431 ? -24.156 -18.844 -0.01 1 92.38 431 VAL B C 1
ATOM 7757 O O . VAL B 1 431 ? -24.094 -18.156 1.012 1 92.38 431 VAL B O 1
ATOM 7760 N N . PRO B 1 432 ? -25.234 -19.172 -0.57 1 88.62 432 PRO B N 1
ATOM 7761 C CA . PRO B 1 432 ? -26.5 -18.797 0.08 1 88.62 432 PRO B CA 1
ATOM 7762 C C . PRO B 1 432 ? -26.641 -19.375 1.482 1 88.62 432 PRO B C 1
ATOM 7764 O O . PRO B 1 432 ? -26.281 -20.547 1.704 1 88.62 432 PRO B O 1
ATOM 7767 N N . GLU B 1 433 ? -27.109 -18.625 2.342 1 89.25 433 GLU B N 1
ATOM 7768 C CA . GLU B 1 433 ? -27.234 -19.016 3.744 1 89.25 433 GLU B CA 1
ATOM 7769 C C . GLU B 1 433 ? -28.141 -20.234 3.902 1 89.25 433 GLU B C 1
ATOM 7771 O O . GLU B 1 433 ? -27.969 -21.031 4.82 1 89.25 433 GLU B O 1
ATOM 7776 N N . SER B 1 434 ? -29 -20.375 2.959 1 88.31 434 SER B N 1
ATOM 7777 C CA . SER B 1 434 ? -30 -21.422 3.049 1 88.31 434 SER B CA 1
ATOM 7778 C C . SER B 1 434 ? -29.391 -22.812 2.912 1 88.31 434 SER B C 1
ATOM 7780 O O . SER B 1 434 ? -29.938 -23.797 3.402 1 88.31 434 SER B O 1
ATOM 7782 N N . VAL B 1 435 ? -28.266 -22.875 2.324 1 90.31 435 VAL B N 1
ATOM 7783 C CA . VAL B 1 435 ? -27.688 -24.188 2.053 1 90.31 435 VAL B CA 1
ATOM 7784 C C . VAL B 1 435 ? -26.562 -24.484 3.043 1 90.31 435 VAL B C 1
ATOM 7786 O O . VAL B 1 435 ? -26.047 -25.594 3.096 1 90.31 435 VAL B O 1
ATOM 7789 N N . ILE B 1 436 ? -26.234 -23.594 3.838 1 93.62 436 ILE B N 1
ATOM 7790 C CA . ILE B 1 436 ? -25.094 -23.719 4.738 1 93.62 436 ILE B CA 1
ATOM 7791 C C . ILE B 1 436 ? -25.516 -24.469 5.996 1 93.62 436 ILE B C 1
ATOM 7793 O O . ILE B 1 436 ? -26.438 -24.062 6.691 1 93.62 436 ILE B O 1
ATOM 7797 N N . SER B 1 437 ? -24.969 -25.5 6.23 1 95.56 437 SER B N 1
ATOM 7798 C CA . SER B 1 437 ? -25.078 -26.297 7.445 1 95.56 437 SER B CA 1
ATOM 7799 C C . SER B 1 437 ? -23.766 -27 7.766 1 95.56 437 SER B C 1
ATOM 7801 O O . SER B 1 437 ? -22.875 -27.094 6.91 1 95.56 437 SER B O 1
ATOM 7803 N N . GLU B 1 438 ? -23.641 -27.453 8.953 1 95.56 438 GLU B N 1
ATOM 7804 C CA . GLU B 1 438 ? -22.422 -28.156 9.344 1 95.56 438 GLU B CA 1
ATOM 7805 C C . GLU B 1 438 ? -22.219 -29.406 8.5 1 95.56 438 GLU B C 1
ATOM 7807 O O . GLU B 1 438 ? -21.094 -29.75 8.141 1 95.56 438 GLU B O 1
ATOM 7812 N N . SER B 1 439 ? -23.297 -30 8.227 1 95.94 439 SER B N 1
ATOM 7813 C CA . SER B 1 439 ? -23.25 -31.219 7.434 1 95.94 439 SER B CA 1
ATOM 7814 C C . SER B 1 439 ? -22.828 -30.938 5.996 1 95.94 439 SER B C 1
ATOM 7816 O O . SER B 1 439 ? -22.047 -31.688 5.414 1 95.94 439 SER B O 1
ATOM 7818 N N . SER B 1 440 ? -23.391 -29.906 5.43 1 96.31 440 SER B N 1
ATOM 7819 C CA . SER B 1 440 ? -23.047 -29.562 4.055 1 96.31 440 SER B CA 1
ATOM 7820 C C . SER B 1 440 ? -21.594 -29.156 3.932 1 96.31 440 SER B C 1
ATOM 7822 O O . SER B 1 440 ? -20.938 -29.469 2.932 1 96.31 440 SER B O 1
ATOM 7824 N N . ILE B 1 441 ? -21.109 -28.5 4.914 1 97.25 441 ILE B N 1
ATOM 7825 C CA . ILE B 1 441 ? -19.719 -28.094 4.914 1 97.25 441 ILE B CA 1
ATOM 7826 C C . ILE B 1 441 ? -18.812 -29.328 4.98 1 97.25 441 ILE B C 1
ATOM 7828 O O . ILE B 1 441 ? -17.828 -29.422 4.25 1 97.25 441 ILE B O 1
ATOM 7832 N N . ALA B 1 442 ? -19.172 -30.203 5.848 1 96.75 442 ALA B N 1
ATOM 7833 C CA . ALA B 1 442 ? -18.406 -31.422 5.988 1 96.75 442 ALA B CA 1
ATOM 7834 C C . ALA B 1 442 ? -18.375 -32.219 4.68 1 96.75 442 ALA B C 1
ATOM 7836 O O . ALA B 1 442 ? -17.328 -32.75 4.301 1 96.75 442 ALA B O 1
ATOM 7837 N N . GLU B 1 443 ? -19.469 -32.281 4.059 1 96.56 443 GLU B N 1
ATOM 7838 C CA . GLU B 1 443 ? -19.562 -33 2.783 1 96.56 443 GLU B CA 1
ATOM 7839 C C . GLU B 1 443 ? -18.688 -32.312 1.721 1 96.56 443 GLU B C 1
ATOM 7841 O O . GLU B 1 443 ? -18.031 -33 0.94 1 96.56 443 GLU B O 1
ATOM 7846 N N . ALA B 1 444 ? -18.797 -31.062 1.672 1 97.31 444 ALA B N 1
ATOM 7847 C CA . ALA B 1 444 ? -17.984 -30.312 0.711 1 97.31 444 ALA B CA 1
ATOM 7848 C C . ALA B 1 444 ? -16.5 -30.547 0.959 1 97.31 444 ALA B C 1
ATOM 7850 O O . ALA B 1 444 ? -15.727 -30.688 0.014 1 97.31 444 ALA B O 1
ATOM 7851 N N . MET B 1 445 ? -16.094 -30.578 2.217 1 97.44 445 MET B N 1
ATOM 7852 C CA . MET B 1 445 ? -14.703 -30.812 2.586 1 97.44 445 MET B CA 1
ATOM 7853 C C . MET B 1 445 ? -14.25 -32.219 2.16 1 97.44 445 MET B C 1
ATOM 7855 O O . MET B 1 445 ? -13.133 -32.375 1.679 1 97.44 445 MET B O 1
ATOM 7859 N N . ARG B 1 446 ? -15.109 -33.125 2.352 1 96.62 446 ARG B N 1
ATOM 7860 C CA . ARG B 1 446 ? -14.812 -34.469 1.941 1 96.62 446 ARG B CA 1
ATOM 7861 C C . ARG B 1 446 ? -14.688 -34.594 0.426 1 96.62 446 ARG B C 1
ATOM 7863 O O . ARG B 1 446 ? -13.766 -35.219 -0.084 1 96.62 446 ARG B O 1
ATOM 7870 N N . PHE B 1 447 ? -15.594 -33.969 -0.213 1 96.38 447 PHE B N 1
ATOM 7871 C CA . PHE B 1 447 ? -15.594 -33.969 -1.671 1 96.38 447 PHE B CA 1
ATOM 7872 C C . PHE B 1 447 ? -14.266 -33.438 -2.213 1 96.38 447 PHE B C 1
ATOM 7874 O O . PHE B 1 447 ? -13.695 -34.031 -3.145 1 96.38 447 PHE B O 1
ATOM 7881 N N . ALA B 1 448 ? -13.781 -32.375 -1.617 1 96.56 448 ALA B N 1
ATOM 7882 C CA . ALA B 1 448 ? -12.594 -31.703 -2.107 1 96.56 448 ALA B CA 1
ATOM 7883 C C . ALA B 1 448 ? -11.328 -32.281 -1.494 1 96.56 448 ALA B C 1
ATOM 7885 O O . ALA B 1 448 ? -10.234 -31.75 -1.688 1 96.56 448 ALA B O 1
ATOM 7886 N N . GLU B 1 449 ? -11.477 -33.375 -0.723 1 95.06 449 GLU B N 1
ATOM 7887 C CA . GLU B 1 449 ? -10.336 -33.969 -0.056 1 95.06 449 GLU B CA 1
ATOM 7888 C C . GLU B 1 449 ? -9.625 -32.969 0.853 1 95.06 449 GLU B C 1
ATOM 7890 O O . GLU B 1 449 ? -8.398 -32.906 0.857 1 95.06 449 GLU B O 1
ATOM 7895 N N . ALA B 1 450 ? -10.398 -32.156 1.557 1 95.12 450 ALA B N 1
ATOM 7896 C CA . ALA B 1 450 ? -9.828 -31.109 2.395 1 95.12 450 ALA B CA 1
ATOM 7897 C C . ALA B 1 450 ? -10.016 -31.438 3.875 1 95.12 450 ALA B C 1
ATOM 7899 O O . ALA B 1 450 ? -9.445 -30.766 4.738 1 95.12 450 ALA B O 1
ATOM 7900 N N . GLU B 1 451 ? -10.711 -32.438 4.199 1 95.25 451 GLU B N 1
ATOM 7901 C CA . GLU B 1 451 ? -11.086 -32.75 5.574 1 95.25 451 GLU B CA 1
ATOM 7902 C C . GLU B 1 451 ? -9.852 -32.969 6.449 1 95.25 451 GLU B C 1
ATOM 7904 O O . GLU B 1 451 ? -9.773 -32.406 7.551 1 95.25 451 GLU B O 1
ATOM 7909 N N . GLU B 1 452 ? -8.961 -33.688 5.973 1 90.06 452 GLU B N 1
ATOM 7910 C CA . GLU B 1 452 ? -7.801 -34.062 6.762 1 90.06 452 GLU B CA 1
ATOM 7911 C C . GLU B 1 452 ? -6.953 -32.844 7.125 1 90.06 452 GLU B C 1
ATOM 7913 O O . GLU B 1 452 ? -6.641 -32.625 8.297 1 90.06 452 GLU B O 1
ATOM 7918 N N . PHE B 1 453 ? -6.598 -32 6.156 1 87.31 453 PHE B N 1
ATOM 7919 C CA . PHE B 1 453 ? -5.688 -30.906 6.461 1 87.31 453 PHE B CA 1
ATOM 7920 C C . PHE B 1 453 ? -6.41 -29.797 7.215 1 87.31 453 PHE B C 1
ATOM 7922 O O . PHE B 1 453 ? -5.797 -29.062 7.992 1 87.31 453 PHE B O 1
ATOM 7929 N N . VAL B 1 454 ? -7.691 -29.672 7.051 1 93.94 454 VAL B N 1
ATOM 7930 C CA . VAL B 1 454 ? -8.453 -28.656 7.781 1 93.94 454 VAL B CA 1
ATOM 7931 C C . VAL B 1 454 ? -8.547 -29.047 9.25 1 93.94 454 VAL B C 1
ATOM 7933 O O . VAL B 1 454 ? -8.453 -28.203 10.141 1 93.94 454 VAL B O 1
ATOM 7936 N N . SER B 1 455 ? -8.75 -30.297 9.453 1 92.31 455 SER B N 1
ATOM 7937 C CA . SER B 1 455 ? -8.828 -30.797 10.82 1 92.31 455 SER B CA 1
ATOM 7938 C C . SER B 1 455 ? -7.488 -30.656 11.539 1 92.31 455 SER B C 1
ATOM 7940 O O . SER B 1 455 ? -7.445 -30.562 12.766 1 92.31 455 SER B O 1
ATOM 7942 N N . ALA B 1 456 ? -6.488 -30.625 10.773 1 88.31 456 ALA B N 1
ATOM 7943 C CA . ALA B 1 456 ? -5.145 -30.516 11.336 1 88.31 456 ALA B CA 1
ATOM 7944 C C . ALA B 1 456 ? -4.805 -29.078 11.688 1 88.31 456 ALA B C 1
ATOM 7946 O O . ALA B 1 456 ? -3.844 -28.812 12.414 1 88.31 456 ALA B O 1
ATOM 7947 N N . LEU B 1 457 ? -5.578 -28.203 11.273 1 90.06 457 LEU B N 1
ATOM 7948 C CA . LEU B 1 457 ? -5.352 -26.797 11.609 1 90.06 457 LEU B CA 1
ATOM 7949 C C . LEU B 1 457 ? -5.691 -26.531 13.07 1 90.06 457 LEU B C 1
ATOM 7951 O O . LEU B 1 457 ? -6.535 -27.219 13.656 1 90.06 457 LEU B O 1
ATOM 7955 N N . PRO B 1 458 ? -5.117 -25.516 13.719 1 87.5 458 PRO B N 1
ATOM 7956 C CA . PRO B 1 458 ? -5.27 -25.25 15.148 1 87.5 458 PRO B CA 1
ATOM 7957 C C . PRO B 1 458 ? -6.73 -25.109 15.57 1 87.5 458 PRO B C 1
ATOM 7959 O O . PRO B 1 458 ? -7.117 -25.578 16.641 1 87.5 458 PRO B O 1
ATOM 7962 N N . GLN B 1 459 ? -7.582 -24.5 14.758 1 93.12 459 GLN B N 1
ATOM 7963 C CA . GLN B 1 459 ? -8.984 -24.281 15.117 1 93.12 459 GLN B CA 1
ATOM 7964 C C . GLN B 1 459 ? -9.922 -24.891 14.078 1 93.12 459 GLN B C 1
ATOM 7966 O O . GLN B 1 459 ? -11.07 -24.469 13.953 1 93.12 459 GLN B O 1
ATOM 7971 N N . GLY B 1 460 ? -9.328 -25.75 13.305 1 93.75 460 GLY B N 1
ATOM 7972 C CA . GLY B 1 460 ? -10.156 -26.391 12.305 1 93.75 460 GLY B CA 1
ATOM 7973 C C . GLY B 1 460 ? -10.781 -25.406 11.328 1 93.75 460 GLY B C 1
ATOM 7974 O O . GLY B 1 460 ? -10.086 -24.578 10.734 1 93.75 460 GLY B O 1
ATOM 7975 N N . LEU B 1 461 ? -12.141 -25.391 11.336 1 94.75 461 LEU B N 1
ATOM 7976 C CA . LEU B 1 461 ? -12.883 -24.547 10.406 1 94.75 461 LEU B CA 1
ATOM 7977 C C . LEU B 1 461 ? -12.758 -23.078 10.789 1 94.75 461 LEU B C 1
ATOM 7979 O O . LEU B 1 461 ? -12.938 -22.203 9.953 1 94.75 461 LEU B O 1
ATOM 7983 N N . ASP B 1 462 ? -12.43 -22.891 11.961 1 93.62 462 ASP B N 1
ATOM 7984 C CA . ASP B 1 462 ? -12.367 -21.516 12.438 1 93.62 462 ASP B CA 1
ATOM 7985 C C . ASP B 1 462 ? -10.938 -20.984 12.406 1 93.62 462 ASP B C 1
ATOM 7987 O O . ASP B 1 462 ? -10.68 -19.859 12.828 1 93.62 462 ASP B O 1
ATOM 7991 N N . SER B 1 463 ? -10.062 -21.766 11.828 1 93.38 463 SER B N 1
ATOM 7992 C CA . SER B 1 463 ? -8.68 -21.312 11.695 1 93.38 463 SER B CA 1
ATOM 7993 C C . SER B 1 463 ? -8.539 -20.234 10.641 1 93.38 463 SER B C 1
ATOM 7995 O O . SER B 1 463 ? -9.172 -20.297 9.586 1 93.38 463 SER B O 1
ATOM 7997 N N . MET B 1 464 ? -7.781 -19.25 11 1 90.69 464 MET B N 1
ATOM 7998 C CA . MET B 1 464 ? -7.469 -18.188 10.047 1 90.69 464 MET B CA 1
ATOM 7999 C C . MET B 1 464 ? -6.48 -18.672 8.992 1 90.69 464 MET B C 1
ATOM 8001 O O . MET B 1 464 ? -5.543 -19.422 9.312 1 90.69 464 MET B O 1
ATOM 8005 N N . LEU B 1 465 ? -6.75 -18.203 7.777 1 90.31 465 LEU B N 1
ATOM 8006 C CA . LEU B 1 465 ? -5.871 -18.578 6.676 1 90.31 465 LEU B CA 1
ATOM 8007 C C . LEU B 1 465 ? -4.941 -17.422 6.316 1 90.31 465 LEU B C 1
ATOM 8009 O O . LEU B 1 465 ? -5.34 -16.266 6.367 1 90.31 465 LEU B O 1
ATOM 8013 N N . GLY B 1 466 ? -3.738 -17.781 5.926 1 81.62 466 GLY B N 1
ATOM 8014 C CA . GLY B 1 466 ? -2.77 -16.781 5.504 1 81.62 466 GLY B CA 1
ATOM 8015 C C . GLY B 1 466 ? -1.914 -16.266 6.645 1 81.62 466 GLY B C 1
ATOM 8016 O O . GLY B 1 466 ? -2.379 -16.172 7.785 1 81.62 466 GLY B O 1
ATOM 8017 N N . VAL B 1 467 ? -0.832 -15.805 6.363 1 68.88 467 VAL B N 1
ATOM 8018 C CA . VAL B 1 467 ? 0.16 -15.461 7.375 1 68.88 467 VAL B CA 1
ATOM 8019 C C . VAL B 1 467 ? -0.011 -14 7.789 1 68.88 467 VAL B C 1
ATOM 8021 O O . VAL B 1 467 ? 0.365 -13.617 8.898 1 68.88 467 VAL B O 1
ATOM 8024 N N . GLN B 1 468 ? -0.594 -13.258 6.977 1 68 468 GLN B N 1
ATOM 8025 C CA . GLN B 1 468 ? -0.646 -11.812 7.203 1 68 468 GLN B CA 1
ATOM 8026 C C . GLN B 1 468 ? -1.371 -11.484 8.508 1 68 468 GLN B C 1
ATOM 8028 O O . GLN B 1 468 ? -1.049 -10.5 9.164 1 68 468 GLN B O 1
ATOM 8033 N N . TRP B 1 469 ? -2.361 -12.289 8.812 1 75.56 469 TRP B N 1
ATOM 8034 C CA . TRP B 1 469 ? -3.162 -12.023 10.008 1 75.56 469 TRP B CA 1
ATOM 8035 C C . TRP B 1 469 ? -2.961 -13.117 11.055 1 75.56 469 TRP B C 1
ATOM 8037 O O . TRP B 1 469 ? -3.904 -13.492 11.75 1 75.56 469 TRP B O 1
ATOM 8047 N N . GLY B 1 470 ? -1.794 -13.695 10.977 1 72.38 470 GLY B N 1
ATOM 8048 C CA . GLY B 1 470 ? -1.446 -14.68 11.992 1 72.38 470 GLY B CA 1
ATOM 8049 C C . GLY B 1 470 ? -2.041 -16.047 11.727 1 72.38 470 GLY B C 1
ATOM 8050 O O . GLY B 1 470 ? -2.146 -16.875 12.633 1 72.38 470 GLY B O 1
ATOM 8051 N N . GLY B 1 471 ? -2.463 -16.25 10.508 1 80.62 471 GLY B N 1
ATOM 8052 C CA . GLY B 1 471 ? -3.068 -17.516 10.172 1 80.62 471 GLY B CA 1
ATOM 8053 C C . GLY B 1 471 ? -2.076 -18.516 9.609 1 80.62 471 GLY B C 1
ATOM 8054 O O . GLY B 1 471 ? -0.864 -18.312 9.68 1 80.62 471 GLY B O 1
ATOM 8055 N N . SER B 1 472 ? -2.674 -19.609 9.188 1 78.44 472 SER B N 1
ATOM 8056 C CA . SER B 1 472 ? -1.866 -20.719 8.672 1 78.44 472 SER B CA 1
ATOM 8057 C C . SER B 1 472 ? -1.654 -20.578 7.164 1 78.44 472 SER B C 1
ATOM 8059 O O . SER B 1 472 ? -2.568 -20.188 6.438 1 78.44 472 SER B O 1
ATOM 8061 N N . GLU B 1 473 ? -0.494 -20.844 6.754 1 76.25 473 GLU B N 1
ATOM 8062 C CA . GLU B 1 473 ? -0.203 -20.859 5.324 1 76.25 473 GLU B CA 1
ATOM 8063 C C . GLU B 1 473 ? -0.605 -22.203 4.699 1 76.25 473 GLU B C 1
ATOM 8065 O O . GLU B 1 473 ? -0.385 -23.266 5.285 1 76.25 473 GLU B O 1
ATOM 8070 N N . LEU B 1 474 ? -1.305 -22.125 3.65 1 80.62 474 LEU B N 1
ATOM 8071 C CA . LEU B 1 474 ? -1.704 -23.328 2.916 1 80.62 474 LEU B CA 1
ATOM 8072 C C . LEU B 1 474 ? -0.877 -23.484 1.644 1 80.62 474 LEU B C 1
ATOM 8074 O O . LEU B 1 474 ? -0.361 -22.5 1.107 1 80.62 474 LEU B O 1
ATOM 8078 N N . SER B 1 475 ? -0.772 -24.719 1.23 1 72.44 475 SER B N 1
ATOM 8079 C CA . SER B 1 475 ? -0.163 -24.984 -0.071 1 72.44 475 SER B CA 1
ATOM 8080 C C . SER B 1 475 ? -1.111 -24.609 -1.207 1 72.44 475 SER B C 1
ATOM 8082 O O . SER B 1 475 ? -2.303 -24.391 -0.981 1 72.44 475 SER B O 1
ATOM 8084 N N . GLY B 1 476 ? -0.554 -24.469 -2.408 1 76.44 476 GLY B N 1
ATOM 8085 C CA . GLY B 1 476 ? -1.374 -24.172 -3.574 1 76.44 476 GLY B CA 1
ATOM 8086 C C . GLY B 1 476 ? -2.506 -25.172 -3.77 1 76.44 476 GLY B C 1
ATOM 8087 O O . GLY B 1 476 ? -3.643 -24.781 -4.035 1 76.44 476 GLY B O 1
ATOM 8088 N N . GLY B 1 477 ? -2.152 -26.453 -3.662 1 82.19 477 GLY B N 1
ATOM 8089 C CA . GLY B 1 477 ? -3.164 -27.5 -3.795 1 82.19 477 GLY B CA 1
ATOM 8090 C C . GLY B 1 477 ? -4.238 -27.422 -2.729 1 82.19 477 GLY B C 1
ATOM 8091 O O . GLY B 1 477 ? -5.41 -27.688 -3.002 1 82.19 477 GLY B O 1
ATOM 8092 N N . GLN B 1 478 ? -3.807 -27.062 -1.545 1 83.62 478 GLN B N 1
ATOM 8093 C CA . GLN B 1 478 ? -4.762 -26.922 -0.452 1 83.62 478 GLN B CA 1
ATOM 8094 C C . GLN B 1 478 ? -5.727 -25.766 -0.706 1 83.62 478 GLN B C 1
ATOM 8096 O O . GLN B 1 478 ? -6.93 -25.891 -0.485 1 83.62 478 GLN B O 1
ATOM 8101 N N . TRP B 1 479 ? -5.184 -24.672 -1.166 1 89.12 479 TRP B N 1
ATOM 8102 C CA . TRP B 1 479 ? -6.023 -23.547 -1.522 1 89.12 479 TRP B CA 1
ATOM 8103 C C . TRP B 1 479 ? -7.031 -23.922 -2.6 1 89.12 479 TRP B C 1
ATOM 8105 O O . TRP B 1 479 ? -8.203 -23.547 -2.525 1 89.12 479 TRP B O 1
ATOM 8115 N N . GLN B 1 480 ? -6.578 -24.594 -3.541 1 89.75 480 GLN B N 1
ATOM 8116 C CA . GLN B 1 480 ? -7.438 -25.031 -4.645 1 89.75 480 GLN B CA 1
ATOM 8117 C C . GLN B 1 480 ? -8.547 -25.953 -4.148 1 89.75 480 GLN B C 1
ATOM 8119 O O . GLN B 1 480 ? -9.688 -25.844 -4.598 1 89.75 480 GLN B O 1
ATOM 8124 N N . ARG B 1 481 ? -8.211 -26.891 -3.334 1 94.06 481 ARG B N 1
ATOM 8125 C CA . ARG B 1 481 ? -9.195 -27.812 -2.785 1 94.06 481 ARG B CA 1
ATOM 8126 C C . ARG B 1 481 ? -10.258 -27.078 -1.985 1 94.06 481 ARG B C 1
ATOM 8128 O O . ARG B 1 481 ? -11.438 -27.453 -2.02 1 94.06 481 ARG B O 1
ATOM 8135 N N . LEU B 1 482 ? -9.844 -26.031 -1.288 1 95 482 LEU B N 1
ATOM 8136 C CA . LEU B 1 482 ? -10.82 -25.219 -0.579 1 95 482 LEU B CA 1
ATOM 8137 C C . LEU B 1 482 ? -11.734 -24.484 -1.56 1 95 482 LEU B C 1
ATOM 8139 O O . LEU B 1 482 ? -12.922 -24.312 -1.292 1 95 482 LEU B O 1
ATOM 8143 N N . ALA B 1 483 ? -11.172 -23.984 -2.627 1 94.81 483 ALA B N 1
ATOM 8144 C CA . ALA B 1 483 ? -11.984 -23.344 -3.662 1 94.81 483 ALA B CA 1
ATOM 8145 C C . ALA B 1 483 ? -13.008 -24.328 -4.238 1 94.81 483 ALA B C 1
ATOM 8147 O O . ALA B 1 483 ? -14.148 -23.953 -4.5 1 94.81 483 ALA B O 1
ATOM 8148 N N . ILE B 1 484 ? -12.602 -25.547 -4.422 1 96 484 ILE B N 1
ATOM 8149 C CA . ILE B 1 484 ? -13.508 -26.578 -4.902 1 96 484 ILE B CA 1
ATOM 8150 C C . ILE B 1 484 ? -14.609 -26.828 -3.873 1 96 484 ILE B C 1
ATOM 8152 O O . ILE B 1 484 ? -15.789 -26.938 -4.227 1 96 484 ILE B O 1
ATOM 8156 N N . ALA B 1 485 ? -14.172 -26.922 -2.615 1 96.88 485 ALA B N 1
ATOM 8157 C CA . ALA B 1 485 ? -15.148 -27.109 -1.545 1 96.88 485 ALA B CA 1
ATOM 8158 C C . ALA B 1 485 ? -16.219 -26.016 -1.57 1 96.88 485 ALA B C 1
ATOM 8160 O O . ALA B 1 485 ? -17.406 -26.297 -1.366 1 96.88 485 ALA B O 1
ATOM 8161 N N . ARG B 1 486 ? -15.805 -24.812 -1.784 1 95.44 486 ARG B N 1
ATOM 8162 C CA . ARG B 1 486 ? -16.734 -23.703 -1.868 1 95.44 486 ARG B CA 1
ATOM 8163 C C . ARG B 1 486 ? -17.734 -23.906 -3.014 1 95.44 486 ARG B C 1
ATOM 8165 O O . ARG B 1 486 ? -18.938 -23.672 -2.85 1 95.44 486 ARG B O 1
ATOM 8172 N N . ALA B 1 487 ? -17.266 -24.266 -4.137 1 94.25 487 ALA B N 1
ATOM 8173 C CA . ALA B 1 487 ? -18.125 -24.516 -5.293 1 94.25 487 ALA B CA 1
ATOM 8174 C C . ALA B 1 487 ? -19.141 -25.625 -5.004 1 94.25 487 ALA B C 1
ATOM 8176 O O . ALA B 1 487 ? -20.312 -25.516 -5.355 1 94.25 487 ALA B O 1
ATOM 8177 N N . VAL B 1 488 ? -18.672 -26.672 -4.355 1 95.69 488 VAL B N 1
ATOM 8178 C CA . VAL B 1 488 ? -19.531 -27.797 -4.016 1 95.69 488 VAL B CA 1
ATOM 8179 C C . VAL B 1 488 ? -20.609 -27.359 -3.033 1 95.69 488 VAL B C 1
ATOM 8181 O O . VAL B 1 488 ? -21.781 -27.75 -3.172 1 95.69 488 VAL B O 1
ATOM 8184 N N . LEU B 1 489 ? -20.188 -26.594 -2.1 1 95.5 489 LEU B N 1
ATOM 8185 C CA . LEU B 1 489 ? -21.109 -26.125 -1.061 1 95.5 489 LEU B CA 1
ATOM 8186 C C . LEU B 1 489 ? -22.234 -25.281 -1.657 1 95.5 489 LEU B C 1
ATOM 8188 O O . LEU B 1 489 ? -23.344 -25.25 -1.13 1 95.5 489 LEU B O 1
ATOM 8192 N N . THR B 1 490 ? -21.984 -24.578 -2.701 1 92.56 490 THR B N 1
ATOM 8193 C CA . THR B 1 490 ? -22.953 -23.703 -3.342 1 92.56 490 THR B CA 1
ATOM 8194 C C . THR B 1 490 ? -24.156 -24.516 -3.846 1 92.56 490 THR B C 1
ATOM 8196 O O . THR B 1 490 ? -25.266 -23.984 -3.945 1 92.56 490 THR B O 1
ATOM 8199 N N . ASP B 1 491 ? -23.922 -25.75 -4.195 1 89.69 491 ASP B N 1
ATOM 8200 C CA . ASP B 1 491 ? -24.969 -26.688 -4.617 1 89.69 491 ASP B CA 1
ATOM 8201 C C . ASP B 1 491 ? -25.797 -26.094 -5.75 1 89.69 491 ASP B C 1
ATOM 8203 O O . ASP B 1 491 ? -27.031 -26.125 -5.699 1 89.69 491 ASP B O 1
ATOM 8207 N N . ALA B 1 492 ? -25.172 -25.547 -6.738 1 90.25 492 ALA B N 1
ATOM 8208 C CA . ALA B 1 492 ? -25.844 -24.953 -7.902 1 90.25 492 ALA B CA 1
ATOM 8209 C C . ALA B 1 492 ? -26.094 -26.016 -8.977 1 90.25 492 ALA B C 1
ATOM 8211 O O . ALA B 1 492 ? -25.438 -27.047 -9 1 90.25 492 ALA B O 1
ATOM 8212 N N . PRO B 1 493 ? -27.031 -25.75 -9.797 1 89.56 493 PRO B N 1
ATOM 8213 C CA . PRO B 1 493 ? -27.344 -26.719 -10.844 1 89.56 493 PRO B CA 1
ATOM 8214 C C . PRO B 1 493 ? -26.25 -26.797 -11.914 1 89.56 493 PRO B C 1
ATOM 8216 O O . PRO B 1 493 ? -26.141 -27.812 -12.609 1 89.56 493 PRO B O 1
ATOM 8219 N N . VAL B 1 494 ? -25.5 -25.797 -12.039 1 91.19 494 VAL B N 1
ATOM 8220 C CA . VAL B 1 494 ? -24.422 -25.766 -13.031 1 91.19 494 VAL B CA 1
ATOM 8221 C C . VAL B 1 494 ? -23.109 -25.375 -12.359 1 91.19 494 VAL B C 1
ATOM 8223 O O . VAL B 1 494 ? -23.062 -24.469 -11.539 1 91.19 494 VAL B O 1
ATOM 8226 N N . TRP B 1 495 ? -22.031 -26.172 -12.688 1 93.69 495 TRP B N 1
ATOM 8227 C CA . TRP B 1 495 ? -20.703 -25.859 -12.195 1 93.69 495 TRP B CA 1
ATOM 8228 C C . TRP B 1 495 ? -19.766 -25.531 -13.352 1 93.69 495 TRP B C 1
ATOM 8230 O O . TRP B 1 495 ? -19.656 -26.297 -14.32 1 93.69 495 TRP B O 1
ATOM 8240 N N . PHE B 1 496 ? -19.156 -24.375 -13.281 1 93.5 496 PHE B N 1
ATOM 8241 C CA . PHE B 1 496 ? -18.078 -24.016 -14.188 1 93.5 496 PHE B CA 1
ATOM 8242 C C . PHE B 1 496 ? -16.734 -24.094 -13.477 1 93.5 496 PHE B C 1
ATOM 8244 O O . PHE B 1 496 ? -16.5 -23.375 -12.5 1 93.5 496 PHE B O 1
ATOM 8251 N N . MET B 1 497 ? -15.812 -24.875 -13.93 1 94 497 MET B N 1
ATOM 8252 C CA . MET B 1 497 ? -14.523 -25.031 -13.266 1 94 497 MET B CA 1
ATOM 8253 C C . MET B 1 497 ? -13.375 -24.891 -14.266 1 94 497 MET B C 1
ATOM 8255 O O . MET B 1 497 ? -13.219 -25.719 -15.164 1 94 497 MET B O 1
ATOM 8259 N N . ASP B 1 498 ? -12.578 -23.891 -14.039 1 91.38 498 ASP B N 1
ATOM 8260 C CA . ASP B 1 498 ? -11.445 -23.625 -14.922 1 91.38 498 ASP B CA 1
ATOM 8261 C C . ASP B 1 498 ? -10.156 -24.203 -14.352 1 91.38 498 ASP B C 1
ATOM 8263 O O . ASP B 1 498 ? -9.539 -23.594 -13.461 1 91.38 498 ASP B O 1
ATOM 8267 N N . GLU B 1 499 ? -9.727 -25.297 -14.82 1 85.88 499 GLU B N 1
ATOM 8268 C CA . GLU B 1 499 ? -8.539 -26.031 -14.383 1 85.88 499 GLU B CA 1
ATOM 8269 C C . GLU B 1 499 ? -8.523 -26.203 -12.867 1 85.88 499 GLU B C 1
ATOM 8271 O O . GLU B 1 499 ? -7.547 -25.844 -12.203 1 85.88 499 GLU B O 1
ATOM 8276 N N . PRO B 1 500 ? -9.492 -26.859 -12.312 1 86.75 500 PRO B N 1
ATOM 8277 C CA . PRO B 1 500 ? -9.711 -26.875 -10.867 1 86.75 500 PRO B CA 1
ATOM 8278 C C . PRO B 1 500 ? -8.688 -27.734 -10.117 1 86.75 500 PRO B C 1
ATOM 8280 O O . PRO B 1 500 ? -8.625 -27.688 -8.891 1 86.75 500 PRO B O 1
ATOM 8283 N N . THR B 1 501 ? -7.859 -28.5 -10.82 1 81.38 501 THR B N 1
ATOM 8284 C CA . THR B 1 501 ? -6.949 -29.391 -10.109 1 81.38 501 THR B CA 1
ATOM 8285 C C . THR B 1 501 ? -5.52 -29.219 -10.609 1 81.38 501 THR B C 1
ATOM 8287 O O . THR B 1 501 ? -4.727 -30.156 -10.586 1 81.38 501 THR B O 1
ATOM 8290 N N . SER B 1 502 ? -5.254 -28.047 -11.078 1 74.81 502 SER B N 1
ATOM 8291 C CA . SER B 1 502 ? -3.955 -27.797 -11.688 1 74.81 502 SER B CA 1
ATOM 8292 C C . SER B 1 502 ? -2.834 -27.875 -10.656 1 74.81 502 SER B C 1
ATOM 8294 O O . SER B 1 502 ? -1.692 -28.203 -10.992 1 74.81 502 SER B O 1
ATOM 8296 N N . ALA B 1 503 ? -3.133 -27.625 -9.383 1 73.31 503 ALA B N 1
ATOM 8297 C CA . ALA B 1 503 ? -2.107 -27.594 -8.344 1 73.31 503 ALA B CA 1
ATOM 8298 C C . ALA B 1 503 ? -2.23 -28.797 -7.414 1 73.31 503 ALA B C 1
ATOM 8300 O O . ALA B 1 503 ? -1.581 -28.844 -6.367 1 73.31 503 ALA B O 1
ATOM 8301 N N . VAL B 1 504 ? -3.033 -29.75 -7.773 1 78.94 504 VAL B N 1
ATOM 8302 C CA . VAL B 1 504 ? -3.312 -30.906 -6.934 1 78.94 504 VAL B CA 1
ATOM 8303 C C . VAL B 1 504 ? -2.514 -32.094 -7.434 1 78.94 504 VAL B C 1
ATOM 8305 O O . VAL B 1 504 ? -2.293 -32.25 -8.633 1 78.94 504 VAL B O 1
ATOM 8308 N N . ASP B 1 505 ? -2.049 -32.969 -6.547 1 74.88 505 ASP B N 1
ATOM 8309 C CA . ASP B 1 505 ? -1.309 -34.156 -6.926 1 74.88 505 ASP B CA 1
ATOM 8310 C C . ASP B 1 505 ? -2.213 -35.156 -7.645 1 74.88 505 ASP B C 1
ATOM 8312 O O . ASP B 1 505 ? -3.434 -35.125 -7.484 1 74.88 505 ASP B O 1
ATOM 8316 N N . ALA B 1 506 ? -1.596 -36.062 -8.367 1 74.38 506 ALA B N 1
ATOM 8317 C CA . ALA B 1 506 ? -2.289 -36.938 -9.32 1 74.38 506 ALA B CA 1
ATOM 8318 C C . ALA B 1 506 ? -3.293 -37.844 -8.609 1 74.38 506 ALA B C 1
ATOM 8320 O O . ALA B 1 506 ? -4.449 -37.938 -9.023 1 74.38 506 ALA B O 1
ATOM 8321 N N . PRO B 1 507 ? -2.914 -38.5 -7.461 1 75.62 507 PRO B N 1
ATOM 8322 C CA . PRO B 1 507 ? -3.904 -39.344 -6.805 1 75.62 507 PRO B CA 1
ATOM 8323 C C . PRO B 1 507 ? -5.117 -38.562 -6.301 1 75.62 507 PRO B C 1
ATOM 8325 O O . PRO B 1 507 ? -6.254 -39.031 -6.449 1 75.62 507 PRO B O 1
ATOM 8328 N N . THR B 1 508 ? -4.879 -37.469 -5.738 1 83.62 508 THR B N 1
ATOM 8329 C CA . THR B 1 508 ? -5.961 -36.625 -5.234 1 83.62 508 THR B CA 1
ATOM 8330 C C . THR B 1 508 ? -6.816 -36.094 -6.387 1 83.62 508 THR B C 1
ATOM 8332 O O . THR B 1 508 ? -8.039 -36.031 -6.273 1 83.62 508 THR B O 1
ATOM 8335 N N . GLU B 1 509 ? -6.133 -35.719 -7.406 1 84.88 509 GLU B N 1
ATOM 8336 C CA . GLU B 1 509 ? -6.828 -35.25 -8.602 1 84.88 509 GLU B CA 1
ATOM 8337 C C . GLU B 1 509 ? -7.812 -36.312 -9.109 1 84.88 509 GLU B C 1
ATOM 8339 O O . GLU B 1 509 ? -8.961 -36 -9.438 1 84.88 509 GLU B O 1
ATOM 8344 N N . GLN B 1 510 ? -7.332 -37.531 -9.172 1 82.5 510 GLN B N 1
ATOM 8345 C CA . GLN B 1 510 ? -8.18 -38.594 -9.664 1 82.5 510 GLN B CA 1
ATOM 8346 C C . GLN B 1 510 ? -9.406 -38.781 -8.781 1 82.5 510 GLN B C 1
ATOM 8348 O O . GLN B 1 510 ? -10.516 -38.969 -9.281 1 82.5 510 GLN B O 1
ATOM 8353 N N . ARG B 1 511 ? -9.195 -38.75 -7.508 1 88.44 511 ARG B N 1
ATOM 8354 C CA . ARG B 1 511 ? -10.312 -38.906 -6.578 1 88.44 511 ARG B CA 1
ATOM 8355 C C . ARG B 1 511 ? -11.344 -37.812 -6.758 1 88.44 511 ARG B C 1
ATOM 8357 O O . ARG B 1 511 ? -12.547 -38.062 -6.75 1 88.44 511 ARG B O 1
ATOM 8364 N N . ILE B 1 512 ? -10.945 -36.625 -6.895 1 91.81 512 ILE B N 1
ATOM 8365 C CA . ILE B 1 512 ? -11.828 -35.5 -7.07 1 91.81 512 ILE B CA 1
ATOM 8366 C C . ILE B 1 512 ? -12.586 -35.625 -8.391 1 91.81 512 ILE B C 1
ATOM 8368 O O . ILE B 1 512 ? -13.797 -35.406 -8.438 1 91.81 512 ILE B O 1
ATOM 8372 N N . PHE B 1 513 ? -11.914 -36.031 -9.414 1 89.12 513 PHE B N 1
ATOM 8373 C CA . PHE B 1 513 ? -12.547 -36.156 -10.719 1 89.12 513 PHE B CA 1
ATOM 8374 C C . PHE B 1 513 ? -13.594 -37.281 -10.703 1 89.12 513 PHE B C 1
ATOM 8376 O O . PHE B 1 513 ? -14.641 -37.156 -11.344 1 89.12 513 PHE B O 1
ATOM 8383 N N . ASP B 1 514 ? -13.234 -38.344 -9.984 1 87.69 514 ASP B N 1
ATOM 8384 C CA . ASP B 1 514 ? -14.219 -39.406 -9.828 1 87.69 514 ASP B CA 1
ATOM 8385 C C . ASP B 1 514 ? -15.5 -38.906 -9.188 1 87.69 514 ASP B C 1
ATOM 8387 O O . ASP B 1 514 ? -16.594 -39.25 -9.609 1 87.69 514 ASP B O 1
ATOM 8391 N N . ARG B 1 515 ? -15.312 -38.125 -8.25 1 92.38 515 ARG B N 1
ATOM 8392 C CA . ARG B 1 515 ? -16.469 -37.562 -7.562 1 92.38 515 ARG B CA 1
ATOM 8393 C C . ARG B 1 515 ? -17.203 -36.562 -8.461 1 92.38 515 ARG B C 1
ATOM 8395 O O . ARG B 1 515 ? -18.422 -36.469 -8.422 1 92.38 515 ARG B O 1
ATOM 8402 N N . LEU B 1 516 ? -16.469 -35.812 -9.203 1 93.06 516 LEU B N 1
ATOM 8403 C CA . LEU B 1 516 ? -17.062 -34.875 -10.148 1 93.06 516 LEU B CA 1
ATOM 8404 C C . LEU B 1 516 ? -17.906 -35.625 -11.188 1 93.06 516 LEU B C 1
ATOM 8406 O O . LEU B 1 516 ? -18.984 -35.156 -11.555 1 93.06 516 LEU B O 1
ATOM 8410 N N . ALA B 1 517 ? -17.406 -36.719 -11.648 1 89.06 517 ALA B N 1
ATOM 8411 C CA . ALA B 1 517 ? -18.125 -37.531 -12.633 1 89.06 517 ALA B CA 1
ATOM 8412 C C . ALA B 1 517 ? -19.469 -38 -12.078 1 89.06 517 ALA B C 1
ATOM 8414 O O . ALA B 1 517 ? -20.484 -38 -12.781 1 89.06 517 ALA B O 1
ATOM 8415 N N . ARG B 1 518 ? -19.406 -38.438 -10.836 1 90.69 518 ARG B N 1
ATOM 8416 C CA . ARG B 1 518 ? -20.641 -38.875 -10.188 1 90.69 518 ARG B CA 1
ATOM 8417 C C . ARG B 1 518 ? -21.625 -37.719 -10.016 1 90.69 518 ARG B C 1
ATOM 8419 O O . ARG B 1 518 ? -22.828 -37.875 -10.227 1 90.69 518 ARG B O 1
ATOM 8426 N N . GLU B 1 519 ? -21.094 -36.625 -9.594 1 92.69 519 GLU B N 1
ATOM 8427 C CA . GLU B 1 519 ? -21.922 -35.438 -9.391 1 92.69 519 GLU B CA 1
ATOM 8428 C C . GLU B 1 519 ? -22.547 -34.969 -10.695 1 92.69 519 GLU B C 1
ATOM 8430 O O . GLU B 1 519 ? -23.641 -34.406 -10.695 1 92.69 519 GLU B O 1
ATOM 8435 N N . ALA B 1 520 ? -21.875 -35.188 -11.781 1 92.06 520 ALA B N 1
ATOM 8436 C CA . ALA B 1 520 ? -22.328 -34.719 -13.094 1 92.06 520 ALA B CA 1
ATOM 8437 C C . ALA B 1 520 ? -23.609 -35.438 -13.508 1 92.06 520 ALA B C 1
ATOM 8439 O O . ALA B 1 520 ? -24.297 -35.031 -14.43 1 92.06 520 ALA B O 1
ATOM 8440 N N . GLU B 1 521 ? -23.922 -36.5 -12.852 1 89.62 521 GLU B N 1
ATOM 8441 C CA . GLU B 1 521 ? -25.172 -37.219 -13.125 1 89.62 521 GLU B CA 1
ATOM 8442 C C . GLU B 1 521 ? -26.375 -36.406 -12.695 1 89.62 521 GLU B C 1
ATOM 8444 O O . GLU B 1 521 ? -27.469 -36.562 -13.25 1 89.62 521 GLU B O 1
ATOM 8449 N N . ARG B 1 522 ? -26.172 -35.531 -11.766 1 89.88 522 ARG B N 1
ATOM 8450 C CA . ARG B 1 522 ? -27.297 -34.812 -11.195 1 89.88 522 ARG B CA 1
ATOM 8451 C C . ARG B 1 522 ? -27.25 -33.312 -11.586 1 89.88 522 ARG B C 1
ATOM 8453 O O . ARG B 1 522 ? -28.203 -32.594 -11.336 1 89.88 522 ARG B O 1
ATOM 8460 N N . ARG B 1 523 ? -26.219 -32.875 -12.133 1 92.12 523 ARG B N 1
ATOM 8461 C CA . ARG B 1 523 ? -26.078 -31.484 -12.492 1 92.12 523 ARG B CA 1
ATOM 8462 C C . ARG B 1 523 ? -25.156 -31.328 -13.695 1 92.12 523 ARG B C 1
ATOM 8464 O O . ARG B 1 523 ? -24.547 -32.281 -14.156 1 92.12 523 ARG B O 1
ATOM 8471 N N . ILE B 1 524 ? -25.109 -30.125 -14.234 1 92.75 524 ILE B N 1
ATOM 8472 C CA . ILE B 1 524 ? -24.234 -29.844 -15.359 1 92.75 524 ILE B CA 1
ATOM 8473 C C . ILE B 1 524 ? -22.875 -29.359 -14.844 1 92.75 524 ILE B C 1
ATOM 8475 O O . ILE B 1 524 ? -22.812 -28.438 -14.016 1 92.75 524 ILE B O 1
ATOM 8479 N N . ILE B 1 525 ? -21.828 -30.016 -15.219 1 94.06 525 ILE B N 1
ATOM 8480 C CA . ILE B 1 525 ? -20.469 -29.594 -14.859 1 94.06 525 ILE B CA 1
ATOM 8481 C C . ILE B 1 525 ? -19.641 -29.391 -16.125 1 94.06 525 ILE B C 1
ATOM 8483 O O . ILE B 1 525 ? -19.5 -30.312 -16.938 1 94.06 525 ILE B O 1
ATOM 8487 N N . ILE B 1 526 ? -19.203 -28.219 -16.344 1 93.81 526 ILE B N 1
ATOM 8488 C CA . ILE B 1 526 ? -18.297 -27.891 -17.438 1 93.81 526 ILE B CA 1
ATOM 8489 C C . ILE B 1 526 ? -16.938 -27.516 -16.875 1 93.81 526 ILE B C 1
ATOM 8491 O O . ILE B 1 526 ? -16.812 -26.562 -16.094 1 93.81 526 ILE B O 1
ATOM 8495 N N . LEU B 1 527 ? -15.93 -28.234 -17.188 1 93.12 527 LEU B N 1
ATOM 8496 C CA . LEU B 1 527 ? -14.602 -27.938 -16.656 1 93.12 527 LEU B CA 1
ATOM 8497 C C . LEU B 1 527 ? -13.562 -27.906 -17.781 1 93.12 527 LEU B C 1
ATOM 8499 O O . LEU B 1 527 ? -13.781 -28.484 -18.844 1 93.12 527 LEU B O 1
ATOM 8503 N N . SER B 1 528 ? -12.57 -27.109 -17.625 1 91.12 528 SER B N 1
ATOM 8504 C CA . SER B 1 528 ? -11.43 -27.109 -18.531 1 91.12 528 SER B CA 1
ATOM 8505 C C . SER B 1 528 ? -10.266 -27.906 -17.969 1 91.12 528 SER B C 1
ATOM 8507 O O . SER B 1 528 ? -10.062 -27.938 -16.75 1 91.12 528 SER B O 1
ATOM 8509 N N . SER B 1 529 ? -9.57 -28.625 -18.766 1 81.12 529 SER B N 1
ATOM 8510 C CA . SER B 1 529 ? -8.391 -29.391 -18.359 1 81.12 529 SER B CA 1
ATOM 8511 C C . SER B 1 529 ? -7.367 -29.484 -19.484 1 81.12 529 SER B C 1
ATOM 8513 O O . SER B 1 529 ? -7.727 -29.422 -20.656 1 81.12 529 SER B O 1
ATOM 8515 N N . HIS B 1 530 ? -6.219 -29.531 -19.125 1 70.06 530 HIS B N 1
ATOM 8516 C CA . HIS B 1 530 ? -5.152 -29.797 -20.094 1 70.06 530 HIS B CA 1
ATOM 8517 C C . HIS B 1 530 ? -4.461 -31.109 -19.797 1 70.06 530 HIS B C 1
ATOM 8519 O O . HIS B 1 530 ? -3.461 -31.453 -20.438 1 70.06 530 HIS B O 1
ATOM 8525 N N . ARG B 1 531 ? -5.078 -31.859 -18.906 1 68.88 531 ARG B N 1
ATOM 8526 C CA . ARG B 1 531 ? -4.492 -33.156 -18.531 1 68.88 531 ARG B CA 1
ATOM 8527 C C . ARG B 1 531 ? -5.379 -34.312 -18.984 1 68.88 531 ARG B C 1
ATOM 8529 O O . ARG B 1 531 ? -6.527 -34.406 -18.547 1 68.88 531 ARG B O 1
ATOM 8536 N N . VAL B 1 532 ? -4.816 -35.188 -19.734 1 70.12 532 VAL B N 1
ATOM 8537 C CA . VAL B 1 532 ? -5.547 -36.25 -20.406 1 70.12 532 VAL B CA 1
ATOM 8538 C C . VAL B 1 532 ? -5.984 -37.281 -19.375 1 70.12 532 VAL B C 1
ATOM 8540 O O . VAL B 1 532 ? -7.047 -37.906 -19.516 1 70.12 532 VAL B O 1
ATOM 8543 N N . SER B 1 533 ? -5.164 -37.5 -18.359 1 68.31 533 SER B N 1
ATOM 8544 C CA . SER B 1 533 ? -5.426 -38.562 -17.391 1 68.31 533 SER B CA 1
ATOM 8545 C C . SER B 1 533 ? -6.758 -38.344 -16.688 1 68.31 533 SER B C 1
ATOM 8547 O O . SER B 1 533 ? -7.398 -39.312 -16.266 1 68.31 533 SER B O 1
ATOM 8549 N N . THR B 1 534 ? -7.211 -37.156 -16.656 1 73.94 534 THR B N 1
ATOM 8550 C CA . THR B 1 534 ? -8.43 -36.812 -15.938 1 73.94 534 THR B CA 1
ATOM 8551 C C . THR B 1 534 ? -9.656 -36.969 -16.844 1 73.94 534 THR B C 1
ATOM 8553 O O . THR B 1 534 ? -10.789 -36.906 -16.375 1 73.94 534 THR B O 1
ATOM 8556 N N . LEU B 1 535 ? -9.375 -37.312 -18.109 1 80 535 LEU B N 1
ATOM 8557 C CA . LEU B 1 535 ? -10.461 -37.25 -19.078 1 80 535 LEU B CA 1
ATOM 8558 C C . LEU B 1 535 ? -10.938 -38.656 -19.453 1 80 535 LEU B C 1
ATOM 8560 O O . LEU B 1 535 ? -11.891 -38.812 -20.219 1 80 535 LEU B O 1
ATOM 8564 N N . ARG B 1 536 ? -10.359 -39.75 -19.078 1 75.38 536 ARG B N 1
ATOM 8565 C CA . ARG B 1 536 ? -10.617 -41.125 -19.516 1 75.38 536 ARG B CA 1
ATOM 8566 C C . ARG B 1 536 ? -12.078 -41.5 -19.328 1 75.38 536 ARG B C 1
ATOM 8568 O O . ARG B 1 536 ? -12.641 -42.25 -20.125 1 75.38 536 ARG B O 1
ATOM 8575 N N . GLY B 1 537 ? -12.844 -40.844 -18.547 1 74.31 537 GLY B N 1
ATOM 8576 C CA . GLY B 1 537 ? -14.234 -41.156 -18.281 1 74.31 537 GLY B CA 1
ATOM 8577 C C . GLY B 1 537 ? -15.195 -40.062 -18.719 1 74.31 537 GLY B C 1
ATOM 8578 O O . GLY B 1 537 ? -16.406 -40.188 -18.531 1 74.31 537 GLY B O 1
ATOM 8579 N N . VAL B 1 538 ? -14.656 -39.281 -19.469 1 85 538 VAL B N 1
ATOM 8580 C CA . VAL B 1 538 ? -15.5 -38.156 -19.875 1 85 538 VAL B CA 1
ATOM 8581 C C . VAL B 1 538 ? -16.156 -38.438 -21.219 1 85 538 VAL B C 1
ATOM 8583 O O . VAL B 1 538 ? -15.477 -38.844 -22.172 1 85 538 VAL B O 1
ATOM 8586 N N . LYS B 1 539 ? -17.422 -38.281 -21.281 1 83.44 539 LYS B N 1
ATOM 8587 C CA . LYS B 1 539 ? -18.188 -38.625 -22.484 1 83.44 539 LYS B CA 1
ATOM 8588 C C . LYS B 1 539 ? -18.344 -37.438 -23.422 1 83.44 539 LYS B C 1
ATOM 8590 O O . LYS B 1 539 ? -18.625 -37.594 -24.609 1 83.44 539 LYS B O 1
ATOM 8595 N N . ASN B 1 540 ? -18.203 -36.312 -22.938 1 91.5 540 ASN B N 1
ATOM 8596 C CA . ASN B 1 540 ? -18.359 -35.094 -23.734 1 91.5 540 ASN B CA 1
ATOM 8597 C C . ASN B 1 540 ? -17.141 -34.219 -23.641 1 91.5 540 ASN B C 1
ATOM 8599 O O . ASN B 1 540 ? -17.047 -33.375 -22.734 1 91.5 540 ASN B O 1
ATOM 8603 N N . ILE B 1 541 ? -16.297 -34.312 -24.578 1 92.06 541 ILE B N 1
ATOM 8604 C CA . ILE B 1 541 ? -15.07 -33.531 -24.641 1 92.06 541 ILE B CA 1
ATOM 8605 C C . ILE B 1 541 ? -15.125 -32.562 -25.828 1 92.06 541 ILE B C 1
ATOM 8607 O O . ILE B 1 541 ? -15.383 -33 -26.953 1 92.06 541 ILE B O 1
ATOM 8611 N N . ILE B 1 542 ? -14.961 -31.375 -25.547 1 93.06 542 ILE B N 1
ATOM 8612 C CA . ILE B 1 542 ? -14.906 -30.328 -26.562 1 93.06 542 ILE B CA 1
ATOM 8613 C C . ILE B 1 542 ? -13.469 -29.844 -26.734 1 93.06 542 ILE B C 1
ATOM 8615 O O . ILE B 1 542 ? -12.891 -29.266 -25.812 1 93.06 542 ILE B O 1
ATOM 8619 N N . VAL B 1 543 ? -12.898 -30.047 -27.875 1 92.19 543 VAL B N 1
ATOM 8620 C CA . VAL B 1 543 ? -11.516 -29.672 -28.125 1 92.19 543 VAL B CA 1
ATOM 8621 C C . VAL B 1 543 ? -11.469 -28.297 -28.812 1 92.19 543 VAL B C 1
ATOM 8623 O O . VAL B 1 543 ? -12.031 -28.125 -29.891 1 92.19 543 VAL B O 1
ATOM 8626 N N . LEU B 1 544 ? -10.875 -27.406 -28.125 1 91.38 544 LEU B N 1
ATOM 8627 C CA . LEU B 1 544 ? -10.719 -26.047 -28.641 1 91.38 544 LEU B CA 1
ATOM 8628 C C . LEU B 1 544 ? -9.32 -25.844 -29.203 1 91.38 544 LEU B C 1
ATOM 8630 O O . LEU B 1 544 ? -8.328 -26.266 -28.594 1 91.38 544 LEU B O 1
ATOM 8634 N N . LYS B 1 545 ? -9.25 -25.25 -30.328 1 88 545 LYS B N 1
ATOM 8635 C CA . LYS B 1 545 ? -8 -24.859 -30.984 1 88 545 LYS B CA 1
ATOM 8636 C C . LYS B 1 545 ? -8.125 -23.5 -31.641 1 88 545 LYS B C 1
ATOM 8638 O O . LYS B 1 545 ? -9.016 -23.266 -32.469 1 88 545 LYS B O 1
ATOM 8643 N N . ASN B 1 546 ? -7.258 -22.656 -31.297 1 85.75 546 ASN B N 1
ATOM 8644 C CA . ASN B 1 546 ? -7.223 -21.297 -31.844 1 85.75 546 ASN B CA 1
ATOM 8645 C C . ASN B 1 546 ? -8.594 -20.625 -31.766 1 85.75 546 ASN B C 1
ATOM 8647 O O . ASN B 1 546 ? -9.039 -20 -32.719 1 85.75 546 ASN B O 1
ATOM 8651 N N . GLY B 1 547 ? -9.281 -20.906 -30.719 1 90.31 547 GLY B N 1
ATOM 8652 C CA . GLY B 1 547 ? -10.531 -20.203 -30.438 1 90.31 547 GLY B CA 1
ATOM 8653 C C . GLY B 1 547 ? -11.734 -20.859 -31.094 1 90.31 547 GLY B C 1
ATOM 8654 O O . GLY B 1 547 ? -12.844 -20.328 -31.047 1 90.31 547 GLY B O 1
ATOM 8655 N N . THR B 1 548 ? -11.531 -21.953 -31.766 1 93 548 THR B N 1
ATOM 8656 C CA . THR B 1 548 ? -12.633 -22.656 -32.438 1 93 548 THR B CA 1
ATOM 8657 C C . THR B 1 548 ? -12.719 -24.109 -31.953 1 93 548 THR B C 1
ATOM 8659 O O . THR B 1 548 ? -11.742 -24.656 -31.469 1 93 548 THR B O 1
ATOM 8662 N N . VAL B 1 549 ? -13.938 -24.672 -32.094 1 93.5 549 VAL B N 1
ATOM 8663 C CA . VAL B 1 549 ? -14.109 -26.078 -31.781 1 93.5 549 VAL B CA 1
ATOM 8664 C C . VAL B 1 549 ? -13.633 -26.938 -32.938 1 93.5 549 VAL B C 1
ATOM 8666 O O . VAL B 1 549 ? -14.141 -26.812 -34.062 1 93.5 549 VAL B O 1
ATOM 8669 N N . CYS B 1 550 ? -12.719 -27.797 -32.688 1 90.25 550 CYS B N 1
ATOM 8670 C CA . CYS B 1 550 ? -12.172 -28.625 -33.75 1 90.25 550 CYS B CA 1
ATOM 8671 C C . CYS B 1 550 ? -12.742 -30.031 -33.719 1 90.25 550 CYS B C 1
ATOM 8673 O O . CYS B 1 550 ? -12.891 -30.672 -34.75 1 90.25 550 CYS B O 1
ATOM 8675 N N . GLU B 1 551 ? -12.875 -30.516 -32.531 1 91.19 551 GLU B N 1
ATOM 8676 C CA . GLU B 1 551 ? -13.383 -31.875 -32.375 1 91.19 551 GLU B CA 1
ATOM 8677 C C . GLU B 1 551 ? -14.273 -31.984 -31.125 1 91.19 551 GLU B C 1
ATOM 8679 O O . GLU B 1 551 ? -14.109 -31.219 -30.172 1 91.19 551 GLU B O 1
ATOM 8684 N N . THR B 1 552 ? -15.273 -32.844 -31.25 1 91.38 552 THR B N 1
ATOM 8685 C CA . THR B 1 552 ? -16.109 -33.188 -30.109 1 91.38 552 THR B CA 1
ATOM 8686 C C . THR B 1 552 ? -16.328 -34.719 -30.031 1 91.38 552 THR B C 1
ATOM 8688 O O . THR B 1 552 ? -16.469 -35.375 -31.062 1 91.38 552 THR B O 1
ATOM 8691 N N . GLY B 1 553 ? -16.312 -35.219 -28.859 1 89.5 553 GLY B N 1
ATOM 8692 C CA . GLY B 1 553 ? -16.578 -36.625 -28.703 1 89.5 553 GLY B CA 1
ATOM 8693 C C . GLY B 1 553 ? -16.203 -37.156 -27.328 1 89.5 553 GLY B C 1
ATOM 8694 O O . GLY B 1 553 ? -15.867 -36.375 -26.422 1 89.5 553 GLY B O 1
ATOM 8695 N N . SER B 1 554 ? -16.391 -38.406 -27.109 1 88.88 554 SER B N 1
ATOM 8696 C CA . SER B 1 554 ? -15.945 -39.062 -25.875 1 88.88 554 SER B CA 1
ATOM 8697 C C . SER B 1 554 ? -14.438 -39.312 -25.891 1 88.88 554 SER B C 1
ATOM 8699 O O . SER B 1 554 ? -13.805 -39.219 -26.953 1 88.88 554 SER B O 1
ATOM 8701 N N . TYR B 1 555 ? -13.922 -39.531 -24.75 1 86.5 555 TYR B N 1
ATOM 8702 C CA . TYR B 1 555 ? -12.492 -39.844 -24.641 1 86.5 555 TYR B CA 1
ATOM 8703 C C . TYR B 1 555 ? -12.102 -41 -25.562 1 86.5 555 TYR B C 1
ATOM 8705 O O . TYR B 1 555 ? -11.125 -40.906 -26.297 1 86.5 555 TYR B O 1
ATOM 8713 N N . GLN B 1 556 ? -12.906 -42 -25.594 1 82.56 556 GLN B N 1
ATOM 8714 C CA . GLN B 1 556 ? -12.617 -43.188 -26.391 1 82.56 556 GLN B CA 1
ATOM 8715 C C . GLN B 1 556 ? -12.672 -42.906 -27.875 1 82.56 556 GLN B C 1
ATOM 8717 O O . GLN B 1 556 ? -11.797 -43.312 -28.641 1 82.56 556 GLN B O 1
ATOM 8722 N N . GLU B 1 557 ? -13.641 -42.125 -28.234 1 86.5 557 GLU B N 1
ATOM 8723 C CA . GLU B 1 557 ? -13.812 -41.781 -29.641 1 86.5 557 GLU B CA 1
ATOM 8724 C C . GLU B 1 557 ? -12.664 -40.906 -30.125 1 86.5 557 GLU B C 1
ATOM 8726 O O . GLU B 1 557 ? -12.172 -41.094 -31.25 1 86.5 557 GLU B O 1
ATOM 8731 N N . LEU B 1 558 ? -12.25 -40.031 -29.281 1 86.69 558 LEU B N 1
ATOM 8732 C CA . LEU B 1 558 ? -11.242 -39.062 -29.688 1 86.69 558 LEU B CA 1
ATOM 8733 C C . LEU B 1 558 ? -9.852 -39.688 -29.688 1 86.69 558 LEU B C 1
ATOM 8735 O O . LEU B 1 558 ? -8.953 -39.219 -30.391 1 86.69 558 LEU B O 1
ATOM 8739 N N . MET B 1 559 ? -9.688 -40.719 -28.953 1 82.06 559 MET B N 1
ATOM 8740 C CA . MET B 1 559 ? -8.398 -41.406 -28.875 1 82.06 559 MET B CA 1
ATOM 8741 C C . MET B 1 559 ? -8.227 -42.344 -30.062 1 82.06 559 MET B C 1
ATOM 8743 O O . MET B 1 559 ? -7.102 -42.625 -30.484 1 82.06 559 MET B O 1
ATOM 8747 N N . GLU B 1 560 ? -9.266 -42.781 -30.641 1 77.81 560 GLU B N 1
ATOM 8748 C CA . GLU B 1 560 ? -9.227 -43.75 -31.719 1 77.81 560 GLU B CA 1
ATOM 8749 C C . GLU B 1 560 ? -8.992 -43.062 -33.062 1 77.81 560 GLU B C 1
ATOM 8751 O O . GLU B 1 560 ? -8.406 -43.688 -33.969 1 77.81 560 GLU B O 1
ATOM 8756 N N . ASN B 1 561 ? -9.352 -41.906 -33.406 1 67.12 561 ASN B N 1
ATOM 8757 C CA . ASN B 1 561 ? -9.438 -41.344 -34.75 1 67.12 561 ASN B CA 1
ATOM 8758 C C . ASN B 1 561 ? -8.227 -40.469 -35.031 1 67.12 561 ASN B C 1
ATOM 8760 O O . ASN B 1 561 ? -8.227 -39.719 -36.031 1 67.12 561 ASN B O 1
ATOM 8764 N N . GLU B 1 562 ? -6.984 -40.75 -34.562 1 70 562 GLU B N 1
ATOM 8765 C CA . GLU B 1 562 ? -5.832 -39.906 -34.812 1 70 562 GLU B CA 1
ATOM 8766 C C . GLU B 1 562 ? -6.242 -38.438 -34.875 1 70 562 GLU B C 1
ATOM 8768 O O . GLU B 1 562 ? -5.906 -37.75 -35.844 1 70 562 GLU B O 1
ATOM 8773 N N . THR B 1 563 ? -7.027 -38.031 -34.156 1 75.5 563 THR B N 1
ATOM 8774 C CA . THR B 1 563 ? -7.637 -36.688 -34.125 1 75.5 563 THR B CA 1
ATOM 8775 C C . THR B 1 563 ? -6.691 -35.688 -33.469 1 75.5 563 THR B C 1
ATOM 8777 O O . THR B 1 563 ? -5.562 -36.031 -33.125 1 75.5 563 THR B O 1
ATOM 8780 N N . GLU B 1 564 ? -7.023 -34.406 -33.562 1 77.25 564 GLU B N 1
ATOM 8781 C CA . GLU B 1 564 ? -6.285 -33.344 -32.906 1 77.25 564 GLU B CA 1
ATOM 8782 C C . GLU B 1 564 ? -6.094 -33.625 -31.438 1 77.25 564 GLU B C 1
ATOM 8784 O O . GLU B 1 564 ? -5.031 -33.344 -30.875 1 77.25 564 GLU B O 1
ATOM 8789 N N . PHE B 1 565 ? -7.059 -34.188 -30.922 1 78.69 565 PHE B N 1
ATOM 8790 C CA . PHE B 1 565 ? -7.012 -34.562 -29.516 1 78.69 565 PHE B CA 1
ATOM 8791 C C . PHE B 1 565 ? -5.898 -35.594 -29.281 1 78.69 565 PHE B C 1
ATOM 8793 O O . PHE B 1 565 ? -5.105 -35.438 -28.359 1 78.69 565 PHE B O 1
ATOM 8800 N N . TYR B 1 566 ? -5.934 -36.562 -30.125 1 75.62 566 TYR B N 1
ATOM 8801 C CA . TYR B 1 566 ? -4.922 -37.594 -30.031 1 75.62 566 TYR B CA 1
ATOM 8802 C C . TYR B 1 566 ? -3.521 -37.031 -30.203 1 75.62 566 TYR B C 1
ATOM 8804 O O . TYR B 1 566 ? -2.604 -37.375 -29.453 1 75.62 566 TYR B O 1
ATOM 8812 N N . ARG B 1 567 ? -3.406 -36.156 -31.047 1 72.38 567 ARG B N 1
ATOM 8813 C CA . ARG B 1 567 ? -2.104 -35.562 -31.312 1 72.38 567 ARG B CA 1
ATOM 8814 C C . ARG B 1 567 ? -1.641 -34.719 -30.125 1 72.38 567 ARG B C 1
ATOM 8816 O O . ARG B 1 567 ? -0.454 -34.719 -29.797 1 72.38 567 ARG B O 1
ATOM 8823 N N . MET B 1 568 ? -2.58 -34.062 -29.625 1 71.94 568 MET B N 1
ATOM 8824 C CA . MET B 1 568 ? -2.271 -33.188 -28.484 1 71.94 568 MET B CA 1
ATOM 8825 C C . MET B 1 568 ? -1.782 -34 -27.297 1 71.94 568 MET B C 1
ATOM 8827 O O . MET B 1 568 ? -0.895 -33.562 -26.562 1 71.94 568 MET B O 1
ATOM 8831 N N . PHE B 1 569 ? -2.355 -35.188 -27.234 1 69.06 569 PHE B N 1
ATOM 8832 C CA . PHE B 1 569 ? -2.105 -35.938 -26 1 69.06 569 PHE B CA 1
ATOM 8833 C C . PHE B 1 569 ? -1.301 -37.188 -26.266 1 69.06 569 PHE B C 1
ATOM 8835 O O . PHE B 1 569 ? -0.95 -37.938 -25.344 1 69.06 569 PHE B O 1
ATOM 8842 N N . SER B 1 570 ? -1.126 -37.5 -27.578 1 60.94 570 SER B N 1
ATOM 8843 C CA . SER B 1 570 ? -0.383 -38.719 -27.938 1 60.94 570 SER B CA 1
ATOM 8844 C C . SER B 1 570 ? 0.975 -38.75 -27.234 1 60.94 570 SER B C 1
ATOM 8846 O O . SER B 1 570 ? 1.424 -39.812 -26.797 1 60.94 570 SER B O 1
ATOM 8848 N N . THR B 1 571 ? 1.474 -37.531 -27.266 1 55.75 571 THR B N 1
ATOM 8849 C CA . THR B 1 571 ? 2.781 -37.531 -26.609 1 55.75 571 THR B CA 1
ATOM 8850 C C . THR B 1 571 ? 2.65 -37.906 -25.141 1 55.75 571 THR B C 1
ATOM 8852 O O . THR B 1 571 ? 3.545 -38.531 -24.578 1 55.75 571 THR B O 1
ATOM 8855 N N . GLN B 1 572 ? 1.481 -37.531 -24.641 1 55.19 572 GLN B N 1
ATOM 8856 C CA . GLN B 1 572 ? 1.236 -37.906 -23.25 1 55.19 572 GLN B CA 1
ATOM 8857 C C . GLN B 1 572 ? 0.89 -39.375 -23.109 1 55.19 572 GLN B C 1
ATOM 8859 O O . GLN B 1 572 ? 1.223 -40 -22.109 1 55.19 572 GLN B O 1
ATOM 8864 N N . LEU B 1 573 ? 0.109 -40 -24.188 1 51.06 573 LEU B N 1
ATOM 8865 C CA . LEU B 1 573 ? -0.448 -41.344 -24.156 1 51.06 573 LEU B CA 1
ATOM 8866 C C . LEU B 1 573 ? 0.564 -42.344 -24.688 1 51.06 573 LEU B C 1
ATOM 8868 O O . LEU B 1 573 ? 0.569 -43.5 -24.25 1 51.06 573 LEU B O 1
ATOM 8872 N N . GLU B 1 574 ? 1.124 -42.188 -25.953 1 44.38 574 GLU B N 1
ATOM 8873 C CA . GLU B 1 574 ? 1.956 -43.219 -26.562 1 44.38 574 GLU B CA 1
ATOM 8874 C C . GLU B 1 574 ? 2.965 -43.781 -25.562 1 44.38 574 GLU B C 1
ATOM 8876 O O . GLU B 1 574 ? 3.375 -44.938 -25.672 1 44.38 574 GLU B O 1
ATOM 8881 N N . THR B 1 575 ? 3.605 -43.125 -24.781 1 40.03 575 THR B N 1
ATOM 8882 C CA . THR B 1 575 ? 4.516 -43.906 -23.938 1 40.03 575 THR B CA 1
ATOM 8883 C C . THR B 1 575 ? 3.758 -44.594 -22.812 1 40.03 575 THR B C 1
ATOM 8885 O O . THR B 1 575 ? 4.359 -45.281 -21.984 1 40.03 575 THR B O 1
ATOM 8888 N N . ALA B 1 576 ? 2.426 -44.562 -22.859 1 39.28 576 ALA B N 1
ATOM 8889 C CA . ALA B 1 576 ? 1.705 -45.469 -21.969 1 39.28 576 ALA B CA 1
ATOM 8890 C C . ALA B 1 576 ? 1.42 -46.812 -22.656 1 39.28 576 ALA B C 1
ATOM 8892 O O . ALA B 1 576 ? 1.119 -46.844 -23.844 1 39.28 576 ALA B O 1
#

Nearest PDB structures (foldseek):
  9g2k-assembly1_B  TM=8.110E-01  e=6.926E-26  Mycolicibacterium thermoresistibile ATCC 19527
  9fw3-assembly1_B  TM=8.108E-01  e=3.384E-25  Mycolicibacterium thermoresistibile ATCC 19527
  9csi-assembly1_A  TM=7.449E-01  e=3.913E-24  Acinetobacter baumannii
  5u1d-assembly1_A  TM=6.890E-01  e=2.442E-21  Homo sapiens
  8t4j-assembly1_A  TM=7.102E-01  e=1.141E-20  Homo sapiens

Solvent-accessible surface area (backbone atoms only — not comparable to full-atom values): 55711 Å² total; per-residue (Å²): 133,82,72,66,71,81,45,58,74,81,50,34,34,48,52,49,38,43,67,72,38,45,65,41,39,48,51,19,48,51,37,42,46,55,53,26,46,46,34,24,51,50,22,55,50,40,35,53,35,51,71,27,48,80,41,65,71,57,28,52,53,41,47,45,49,52,21,43,50,55,18,48,46,54,17,47,45,45,42,20,51,37,35,41,48,50,32,31,50,51,37,30,52,49,51,45,44,49,52,39,56,53,52,47,36,40,56,27,31,52,47,70,33,65,68,50,45,50,38,48,47,45,21,49,48,24,49,75,70,33,23,56,26,48,30,29,50,24,53,52,51,49,52,23,39,51,47,27,31,51,44,35,20,59,55,32,36,82,51,17,57,68,23,13,55,44,49,55,50,47,55,49,45,40,38,50,29,24,47,52,43,36,52,52,44,63,66,47,43,62,59,30,46,50,26,41,50,50,14,50,52,38,46,48,42,58,62,36,55,67,39,16,27,51,27,31,67,45,60,23,32,50,62,39,34,50,52,16,44,51,26,41,50,52,21,46,53,49,50,46,52,52,42,52,50,43,35,51,34,42,40,51,20,21,50,52,40,14,51,50,45,24,54,26,50,52,41,27,40,65,57,35,73,61,37,66,31,54,42,53,17,50,52,52,23,52,51,40,46,50,63,67,41,63,57,45,19,59,27,53,29,43,38,67,54,17,44,61,35,41,47,33,37,50,52,57,72,61,51,85,41,83,64,50,84,45,70,59,50,74,78,54,53,32,43,35,39,42,44,28,24,34,45,55,90,91,42,71,45,27,48,60,29,66,52,75,47,47,50,52,41,33,31,36,38,31,45,56,80,81,13,27,62,67,60,50,54,36,48,75,70,40,35,50,78,51,64,46,62,44,43,24,50,67,81,39,71,46,48,60,88,44,70,18,60,40,60,50,59,20,60,32,55,68,79,60,70,86,69,67,34,28,47,48,58,52,37,45,54,41,38,59,71,88,60,65,43,76,66,44,50,51,48,16,25,53,58,35,71,36,47,68,67,39,61,67,35,97,50,27,53,67,23,43,31,31,58,91,81,75,24,47,75,70,52,68,32,53,52,37,25,45,43,45,17,22,28,53,44,46,66,40,31,29,36,42,27,34,42,62,51,75,60,41,42,64,66,61,37,50,55,37,48,54,50,47,50,59,51,6,52,78,18,30,33,42,30,34,45,80,54,68,75,78,36,71,84,29,62,39,32,39,32,30,49,82,12,25,72,76,48,74,38,25,39,68,59,37,58,68,61,77,31,72,62,23,61,62,37,33,76,63,36,67,84,57,133,83,73,66,73,83,45,60,74,80,50,34,34,49,53,50,39,43,68,72,38,46,66,43,38,48,50,20,49,51,38,42,46,55,54,26,45,45,34,24,50,51,23,54,51,40,36,52,35,50,72,29,48,82,42,64,70,57,26,51,53,40,46,44,49,52,22,44,51,55,18,48,47,54,18,47,46,45,40,20,50,36,35,41,50,49,33,32,49,52,36,32,52,49,50,44,45,50,51,37,55,52,53,47,37,39,57,26,32,52,48,69,32,64,69,52,45,50,38,48,49,45,21,50,48,24,49,76,68,33,22,57,26,48,29,29,50,24,53,51,52,48,52,24,38,51,46,27,31,50,45,34,19,59,57,32,37,82,50,17,57,68,24,13,56,45,47,54,51,48,55,48,47,41,38,50,30,24,48,52,44,36,53,52,43,65,66,47,42,63,59,30,46,50,27,40,49,51,15,49,51,38,47,48,42,57,62,36,55,68,40,16,27,52,28,30,67,44,61,23,32,50,60,39,34,51,51,17,45,50,26,40,50,53,20,47,53,49,49,47,52,53,40,52,50,44,34,51,33,43,39,50,20,22,50,52,40,15,52,50,44,26,52,25,50,52,42,27,40,66,57,34,72,63,38,67,32,53,42,53,16,48,52,52,24,52,52,40,44,50,62,69,40,63,57,44,20,58,28,52,29,43,36,67,53,17,45,62,34,42,47,34,37,51,52,55,72,62,51,84,38,82,64,53,88,42,71,60,50,73,78,53,53,32,42,36,38,42,44,29,24,34,46,57,89,91,42,71,46,27,47,61,29,65,54,77,46,47,50,51,41,35,33,37,39,31,45,56,81,80,12,28,63,67,60,50,56,36,48,75,69,40,35,51,76,52,62,46,65,44,43,24,50,68,80,42,72,51,50,60,87,48,71,19,62,45,57,50,60,22,60,31,56,67,78,59,71,83,68,67,35,28,47,48,58,51,37,45,56,40,37,60,71,87,60,65,44,73,64,44,51,51,49,16,25,52,59,33,70,35,47,67,66,39,61,67,35,96,51,29,52,66,24,45,31,32,58,89,80,75,24,47,77,70,53,69,33,54,50,38,24,46,44,45,17,22,27,54,45,46,67,41,31,30,35,43,27,33,41,64,51,75,61,41,43,64,66,61,38,50,53,38,48,54,51,48,49,59,50,5,54,80,18,31,33,43,31,33,44,80,56,68,74,79,35,73,82,31,60,38,32,39,32,30,49,83,13,26,71,76,47,75,37,26,40,67,59,35,59,67,62,76,31,74,63,24,60,62,37,32,75,61,36,65,84,58

Foldseek 3Di:
DDQCPPDDLLCSLQVLLCVQCVPLLVVLLVLLLVLLLLLLVLLVLLLVLLVCVVPPVVNVVSVVVNVCSVVVSVVSVVVSVVSLVVSLVRSLVVLVVLLVVLVVLADLQLVLDPVLVVLNVLLVVLSVVSLSSLSNVLVSLLVSLQSSLVSLLVSLCVLFNLLSVLSNCLLVLVQVLLVVLLVLCVVLVVVLVVLQVLLVVLVVQLVDDPSVVVCVVVVNNVVSNVSSVVSVVVSVVSVVVSVVSSVVSVVVSVVVSVVSLVVSLVRSCVRNVNSPSSSVSSNSSSVVSCVSSVCSSVSSSSNSPSSVSVVSSSVSSPPDSRAQQEPADQAFFKKWFAQKWADDVPDTQAGGATDMFGQAFEEEEEEDPSLCLQVVLCVLLLNHDGMDGFMDTVRHTDPSVNNRHGHDEFEADPDDDPDFAFLQCLLCPPADPVLDDPVLLCVLCVLLVQQVVLVVAPVRRRFTEDPPVPGDDDDPQNSLSSSSSSRSSSVGQEYEYEASRVRPDDVSLQSNLVSVRVVSNRHYYYYYDHDLVSQQPGFWYFYGGSNYTDDIGHSVVCCPPCHPVCVSCVVVVVVD/DDQCVPDDLLCSLQVLLCVQPVVLLVVLLVLLLVLLLLLLVLLVLLLVLLVCVVPPVSNVVSVVVNVCSVVVSVVSVVVSVVSLVVSLVRSLVVLVVLLVVLVVLADLQLVLDPVLVVLNVLLVVLSVVSLSSLSNVLVSLLVSLQSSLQSLLVSLCVLFNLLSVLSNCLLVLLQVLLVVLLVLCVVLVVVLVVLQVLLVVLVVQLVDDPSVVVCVVVVNNVVSNVSSVVSVVVSVVSVVVSVVSSCVSVVVSVVVSVVSLVVSLVRSCVRNVNSPSSSVSSNSSSVVSCVSSVCSSVSSSSNSPSSVSVVSSSVSSPPDSDAQQAPADQAFFKKWFAQKWADDVPDTQAGGATDMFGQAFEEEEEEDPSLCLQVVLCVLLLNHDGMDGFMDTVRHTDPSVNNRHDHDEFEADPPDDPDFAFLQCLLCPPADPVLDDPVLLCVLCVLLVQQVVLVVAPVRRRFTEDPPVPGDDDDPQNSLSSSSSSRSSSVGQEYEYEASRVRPDDVSLLSNLVSVRVVSNRHHYYYYDHDLVSQQPGFWYFYGGSNYTDDIGHSVVCCPPCHPVCVSCVVVVVVD

Organism: NCBI:txid2722751